Protein 3B9O (pdb70)

B-factor: mean 25.19, std 13.92, range [4.75, 103.59]

Structure (mmCIF, N/CA/C/O backbone):
data_3B9O
#
_entry.id   3B9O
#
_cell.length_a   76.951
_cell.length_b   76.951
_cell.length_c   323.467
_cell.angle_alpha   90.00
_cell.angle_beta   90.00
_cell.angle_gamma   90.00
#
_symmetry.space_group_name_H-M   'P 43 21 2'
#
loop_
_entity.id
_entity.type
_entity.pdbx_description
1 polymer 'Alkane monooxygenase'
2 non-polymer 'FLAVIN MONONUCLEOTIDE'
3 water water
#
loop_
_atom_site.group_PDB
_atom_site.id
_atom_site.type_symbol
_atom_site.label_atom_id
_atom_site.label_alt_id
_atom_site.label_comp_id
_atom_site.label_asym_id
_atom_site.label_entity_id
_atom_site.label_seq_id
_atom_site.pdbx_PDB_ins_code
_atom_site.Cartn_x
_atom_site.Cartn_y
_atom_site.Cartn_z
_atom_site.occupancy
_atom_site.B_iso_or_equiv
_atom_site.auth_seq_id
_atom_site.auth_comp_id
_atom_site.auth_asym_id
_atom_site.auth_atom_id
_atom_site.pdbx_PDB_model_num
ATOM 1 N N . LYS A 1 3 ? -6.487 51.024 8.391 1.00 60.01 3 LYS A N 1
ATOM 2 C CA . LYS A 1 3 ? -5.878 50.038 7.426 1.00 48.66 3 LYS A CA 1
ATOM 3 C C . LYS A 1 3 ? -5.524 48.733 8.131 1.00 37.50 3 LYS A C 1
ATOM 4 O O . LYS A 1 3 ? -5.238 47.706 7.480 1.00 67.25 3 LYS A O 1
ATOM 10 N N . LYS A 1 4 ? -5.528 48.771 9.463 1.00 31.36 4 LYS A N 1
ATOM 11 C CA . LYS A 1 4 ? -5.054 47.648 10.230 1.00 30.12 4 LYS A CA 1
ATOM 12 C C . LYS A 1 4 ? -6.233 46.797 10.751 1.00 26.47 4 LYS A C 1
ATOM 13 O O . LYS A 1 4 ? -7.237 47.321 11.268 1.00 31.88 4 LYS A O 1
ATOM 19 N N . ILE A 1 5 ? -6.083 45.496 10.565 1.00 17.41 5 ILE A N 1
ATOM 20 C CA . ILE A 1 5 ? -7.108 44.488 10.887 1.00 17.25 5 ILE A CA 1
ATOM 21 C C . ILE A 1 5 ? -7.147 44.263 12.398 1.00 20.05 5 ILE A C 1
ATOM 22 O O . ILE A 1 5 ? -6.109 43.959 13.003 1.00 15.22 5 ILE A O 1
ATOM 27 N N . HIS A 1 6 ? -8.324 44.461 12.992 1.00 17.67 6 HIS A N 1
ATOM 28 C CA . HIS A 1 6 ? -8.524 44.136 14.411 1.00 19.38 6 HIS A CA 1
ATOM 29 C C . HIS A 1 6 ? -8.636 42.605 14.607 1.00 22.69 6 HIS A C 1
ATOM 30 O O . HIS A 1 6 ? -9.358 41.923 13.889 1.00 17.71 6 HIS A O 1
ATOM 37 N N . ILE A 1 7 ? -7.906 42.044 15.566 1.00 17.01 7 ILE A N 1
ATOM 38 C CA . ILE A 1 7 ? -8.010 40.620 15.803 1.00 13.98 7 ILE A CA 1
ATOM 39 C C . ILE A 1 7 ? -8.318 40.329 17.266 1.00 21.40 7 ILE A C 1
ATOM 40 O O . ILE A 1 7 ? -7.583 40.771 18.165 1.00 20.36 7 ILE A O 1
ATOM 45 N N . ASN A 1 8 ? -9.402 39.586 17.481 1.00 17.44 8 ASN A N 1
ATOM 46 C CA . ASN A 1 8 ? -9.775 39.066 18.795 1.00 14.53 8 ASN A CA 1
ATOM 47 C C . ASN A 1 8 ? -9.567 37.550 18.887 1.00 14.03 8 ASN A C 1
ATOM 48 O O . ASN A 1 8 ? -9.779 36.831 17.904 1.00 16.33 8 ASN A O 1
ATOM 53 N N . ALA A 1 9 ? -9.200 37.086 20.072 1.00 16.53 9 ALA A N 1
ATOM 54 C CA . ALA A 1 9 ? -9.063 35.670 20.380 1.00 15.37 9 ALA A CA 1
ATOM 55 C C . ALA A 1 9 ? -10.410 35.179 20.859 1.00 12.02 9 ALA A C 1
ATOM 56 O O . ALA A 1 9 ? -10.948 35.710 21.828 1.00 15.54 9 ALA A O 1
ATOM 58 N N . PHE A 1 10 ? -10.981 34.205 20.169 1.00 14.22 10 PHE A N 1
ATOM 59 C CA . PHE A 1 10 ? -12.307 33.688 20.512 1.00 10.94 10 PHE A CA 1
ATOM 60 C C . PHE A 1 10 ? -12.198 32.550 21.535 1.00 19.82 10 PHE A C 1
ATOM 61 O O . PHE A 1 10 ? -11.534 31.510 21.308 1.00 16.50 10 PHE A O 1
ATOM 69 N N . GLU A 1 11 ? -12.877 32.735 22.657 1.00 11.41 11 GLU A N 1
ATOM 70 C CA . GLU A 1 11 ? -12.690 31.814 23.787 1.00 11.76 11 GLU A CA 1
ATOM 71 C C . GLU A 1 11 ? -14.000 31.619 24.547 1.00 12.58 11 GLU A C 1
ATOM 72 O O . GLU A 1 11 ? -14.975 32.317 24.311 1.00 12.77 11 GLU A O 1
ATOM 78 N N . MET A 1 12 ? -14.016 30.647 25.452 1.00 16.95 12 MET A N 1
ATOM 79 C CA . MET A 1 12 ? -15.143 30.426 26.347 1.00 15.91 12 MET A CA 1
ATOM 80 C C . MET A 1 12 ? -14.615 29.683 27.570 1.00 17.23 12 MET A C 1
ATOM 81 O O . MET A 1 12 ? -13.769 28.782 27.442 1.00 13.78 12 MET A O 1
ATOM 86 N N . ASN A 1 13 ? -15.180 30.027 28.737 1.00 14.51 13 ASN A N 1
ATOM 87 C CA . ASN A 1 13 ? -14.771 29.452 30.014 1.00 13.82 13 ASN A CA 1
ATOM 88 C C . ASN A 1 13 ? -15.425 28.042 30.176 1.00 16.26 13 ASN A C 1
ATOM 89 O O . ASN A 1 13 ? -16.287 27.836 31.038 1.00 15.32 13 ASN A O 1
ATOM 94 N N . CYS A 1 14 ? -15.003 27.099 29.344 1.00 10.32 14 CYS A N 1
ATOM 95 C CA . CYS A 1 14 ? -15.548 25.734 29.360 1.00 14.04 14 CYS A CA 1
ATOM 96 C C . CYS A 1 14 ? -14.565 24.828 28.664 1.00 19.93 14 CYS A C 1
ATOM 97 O O . CYS A 1 14 ? -13.507 25.282 28.254 1.00 14.60 14 CYS A O 1
ATOM 100 N N . VAL A 1 15 ? -14.953 23.575 28.450 1.00 14.12 15 VAL A N 1
ATOM 101 C CA . VAL A 1 15 ? -14.076 22.615 27.781 1.00 11.51 15 VAL A CA 1
ATOM 102 C C . VAL A 1 15 ? -14.275 22.659 26.265 1.00 14.01 15 VAL A C 1
ATOM 103 O O . VAL A 1 15 ? -13.366 23.130 25.539 1.00 13.96 15 VAL A O 1
ATOM 107 N N . GLY A 1 16 ? -15.429 22.192 25.783 1.00 14.01 16 GLY A N 1
ATOM 108 C CA . GLY A 1 16 ? -15.695 22.150 24.338 1.00 11.72 16 GLY A CA 1
ATOM 109 C C . GLY A 1 16 ? -16.492 23.378 23.973 1.00 19.62 16 GLY A C 1
ATOM 110 O O . GLY A 1 16 ? -17.633 23.521 24.392 1.00 15.42 16 GLY A O 1
ATOM 111 N N . HIS A 1 17 ? -15.872 24.272 23.198 1.00 15.52 17 HIS A N 1
ATOM 112 C CA . HIS A 1 17 ? -16.495 25.518 22.760 1.00 17.56 17 HIS A CA 1
ATOM 113 C C . HIS A 1 17 ? -17.090 25.386 21.323 1.00 13.91 17 HIS A C 1
ATOM 114 O O . HIS A 1 17 ? -18.304 25.253 21.161 1.00 15.98 17 HIS A O 1
ATOM 121 N N . ILE A 1 18 ? -16.227 25.393 20.306 1.00 14.80 18 ILE A N 1
ATOM 122 C CA . ILE A 1 18 ? -16.659 25.287 18.898 1.00 23.16 18 ILE A CA 1
ATOM 123 C C . ILE A 1 18 ? -16.192 23.963 18.248 1.00 21.60 18 ILE A C 1
ATOM 124 O O . ILE A 1 18 ? -17.002 23.286 17.617 1.00 18.92 18 ILE A O 1
ATOM 129 N N . ALA A 1 19 ? -14.906 23.615 18.385 1.00 21.40 19 ALA A N 1
ATOM 130 C CA . ALA A 1 19 ? -14.335 22.407 17.751 1.00 22.37 19 ALA A CA 1
ATOM 131 C C . ALA A 1 19 ? -14.584 21.120 18.561 1.00 20.18 19 ALA A C 1
ATOM 132 O O . ALA A 1 19 ? -13.702 20.569 19.209 1.00 17.39 19 ALA A O 1
ATOM 134 N N . HIS A 1 20 ? -15.800 20.621 18.497 1.00 17.80 20 HIS A N 1
ATOM 135 C CA . HIS A 1 20 ? -16.165 19.478 19.368 1.00 19.86 20 HIS A CA 1
ATOM 136 C C . HIS A 1 20 ? -15.411 18.206 19.099 1.00 19.42 20 HIS A C 1
ATOM 137 O O . HIS A 1 20 ? -15.088 17.898 17.954 1.00 21.73 20 HIS A O 1
ATOM 144 N N . GLY A 1 21 ? -14.981 17.555 20.183 1.00 26.22 21 GLY A N 1
ATOM 145 C CA . GLY A 1 21 ? -14.166 16.367 20.092 1.00 22.48 21 GLY A CA 1
ATOM 146 C C . GLY A 1 21 ? -12.684 16.631 20.282 1.00 21.19 21 GLY A C 1
ATOM 147 O O . GLY A 1 21 ? -11.925 15.711 20.608 1.00 17.60 21 GLY A O 1
ATOM 148 N N . LEU A 1 22 ? -12.259 17.875 20.060 1.00 17.30 22 LEU A N 1
ATOM 149 C CA . LEU A 1 22 ? -10.844 18.204 20.069 1.00 16.47 22 LEU A CA 1
ATOM 150 C C . LEU A 1 22 ? -10.152 18.174 21.425 1.00 15.65 22 LEU A C 1
ATOM 151 O O . LEU A 1 22 ? -8.937 18.117 21.464 1.00 19.14 22 LEU A O 1
ATOM 156 N N . TRP A 1 23 ? -10.927 18.201 22.505 1.00 17.20 23 TRP A N 1
ATOM 157 C CA . TRP A 1 23 ? -10.372 18.137 23.875 1.00 18.89 23 TRP A CA 1
ATOM 158 C C . TRP A 1 23 ? -9.437 16.931 24.026 1.00 21.53 23 TRP A C 1
ATOM 159 O O . TRP A 1 23 ? -8.467 16.968 24.796 1.00 22.27 23 TRP A O 1
ATOM 170 N N . ARG A 1 24 ? -9.722 15.881 23.244 1.00 21.89 24 ARG A N 1
ATOM 171 C CA . ARG A 1 24 ? -8.881 14.665 23.171 1.00 18.60 24 ARG A CA 1
ATOM 172 C C . ARG A 1 24 ? -7.495 14.808 22.536 1.00 21.72 24 ARG A C 1
ATOM 173 O O . ARG A 1 24 ? -6.603 13.984 22.767 1.00 26.15 24 ARG A O 1
ATOM 181 N N . HIS A 1 25 ? -7.317 15.811 21.692 1.00 23.76 25 HIS A N 1
ATOM 182 C CA . HIS A 1 25 ? -6.049 15.999 21.004 1.00 20.44 25 HIS A CA 1
ATOM 183 C C . HIS A 1 25 ? -4.874 16.127 22.009 1.00 22.33 25 HIS A C 1
ATOM 184 O O . HIS A 1 25 ? -4.972 16.848 22.998 1.00 20.63 25 HIS A O 1
ATOM 191 N N . PRO A 1 26 ? -3.758 15.405 21.758 1.00 29.03 26 PRO A N 1
ATOM 192 C CA . PRO A 1 26 ? -2.721 15.324 22.774 1.00 27.87 26 PRO A CA 1
ATOM 193 C C . PRO A 1 26 ? -2.065 16.664 23.086 1.00 22.01 26 PRO A C 1
ATOM 194 O O . PRO A 1 26 ? -1.364 16.775 24.097 1.00 32.85 26 PRO A O 1
ATOM 198 N N . GLU A 1 27 ? -2.282 17.661 22.231 1.00 19.25 27 GLU A N 1
ATOM 199 C CA . GLU A 1 27 ? -1.629 18.946 22.397 1.00 29.09 27 GLU A CA 1
ATOM 200 C C . GLU A 1 27 ? -2.530 19.963 23.114 1.00 25.19 27 GLU A C 1
ATOM 201 O O . GLU A 1 27 ? -2.074 21.026 23.475 1.00 25.00 27 GLU A O 1
ATOM 207 N N . ASN A 1 28 ? -3.781 19.593 23.364 1.00 22.01 28 ASN A N 1
ATOM 208 C CA . ASN A 1 28 ? -4.811 20.524 23.802 1.00 18.10 28 ASN A CA 1
ATOM 209 C C . ASN A 1 28 ? -4.771 20.778 25.297 1.00 14.82 28 ASN A C 1
ATOM 210 O O . ASN A 1 28 ? -4.231 19.990 26.065 1.00 19.13 28 ASN A O 1
ATOM 215 N N . GLN A 1 29 ? -5.352 21.895 25.704 1.00 18.51 29 GLN A N 1
ATOM 216 C CA . GLN A 1 29 ? -5.336 22.343 27.083 1.00 15.44 29 GLN A CA 1
ATOM 217 C C . GLN A 1 29 ? -6.722 22.766 27.601 1.00 16.04 29 GLN A C 1
ATOM 218 O O . GLN A 1 29 ? -6.784 23.504 28.579 1.00 20.72 29 GLN A O 1
ATOM 224 N N . ARG A 1 30 ? -7.798 22.314 26.941 1.00 15.13 30 ARG A N 1
ATOM 225 C CA . ARG A 1 30 ? -9.183 22.599 27.337 1.00 15.39 30 ARG A CA 1
ATOM 226 C C . ARG A 1 30 ? -9.530 22.188 28.768 1.00 19.14 30 ARG A C 1
ATOM 227 O O . ARG A 1 30 ? -10.360 22.839 29.396 1.00 15.63 30 ARG A O 1
ATOM 235 N N . HIS A 1 31 ? -8.920 21.098 29.243 1.00 14.79 31 HIS A N 1
ATOM 236 C CA . HIS A 1 31 ? -9.079 20.645 30.628 1.00 13.81 31 HIS A CA 1
ATOM 237 C C . HIS A 1 31 ? -8.475 21.635 31.630 1.00 21.61 31 HIS A C 1
ATOM 238 O O . HIS A 1 31 ? -8.743 21.506 32.818 1.00 25.08 31 HIS A O 1
ATOM 245 N N . ARG A 1 32 ? -7.667 22.601 31.162 1.00 12.64 32 ARG A N 1
ATOM 246 C CA . ARG A 1 32 ? -7.118 23.672 32.023 1.00 19.48 32 ARG A CA 1
ATOM 247 C C . ARG A 1 32 ? -8.090 24.837 32.267 1.00 17.07 32 ARG A C 1
ATOM 248 O O . ARG A 1 32 ? -7.731 25.817 32.922 1.00 15.35 32 ARG A O 1
ATOM 256 N N . TYR A 1 33 ? -9.306 24.745 31.750 1.00 12.46 33 TYR A N 1
ATOM 257 C CA . TYR A 1 33 ? -10.224 25.882 31.848 1.00 14.43 33 TYR A CA 1
ATOM 258 C C . TYR A 1 33 ? -10.482 26.232 33.327 1.00 17.79 33 TYR A C 1
ATOM 259 O O . TYR A 1 33 ? -10.785 27.370 33.641 1.00 17.43 33 TYR A O 1
ATOM 268 N N . THR A 1 34 ? -10.320 25.247 34.224 1.00 20.72 34 THR A N 1
ATOM 269 C CA . THR A 1 34 ? -10.482 25.456 35.667 1.00 17.19 34 THR A CA 1
ATOM 270 C C . THR A 1 34 ? -9.247 26.087 36.348 1.00 21.83 34 THR A C 1
ATOM 271 O O . THR A 1 34 ? -9.327 26.473 37.525 1.00 14.97 34 THR A O 1
ATOM 275 N N . ASP A 1 35 ? -8.136 26.203 35.612 1.00 15.43 35 ASP A N 1
ATOM 276 C CA . ASP A 1 35 ? -6.823 26.644 36.167 1.00 21.50 35 ASP A CA 1
ATOM 277 C C . ASP A 1 35 ? -6.676 28.105 35.858 1.00 12.92 35 ASP A C 1
ATOM 278 O O . ASP A 1 35 ? -6.614 28.476 34.705 1.00 12.68 35 ASP A O 1
ATOM 283 N N . LEU A 1 36 ? -6.613 28.912 36.908 1.00 13.62 36 LEU A N 1
ATOM 284 C CA . LEU A 1 36 ? -6.434 30.354 36.772 1.00 22.75 36 LEU A CA 1
ATOM 285 C C . LEU A 1 36 ? -5.192 30.676 35.925 1.00 21.48 36 LEU A C 1
ATOM 286 O O . LEU A 1 36 ? -5.209 31.556 35.072 1.00 13.39 36 LEU A O 1
ATOM 291 N N . ASN A 1 37 ? -4.117 29.927 36.151 1.00 20.36 37 ASN A N 1
ATOM 292 C CA . ASN A 1 37 ? -2.913 30.080 35.354 1.00 12.10 37 ASN A CA 1
ATOM 293 C C . ASN A 1 37 ? -3.066 29.918 33.847 1.00 10.37 37 ASN A C 1
ATOM 294 O O . ASN A 1 37 ? -2.309 30.531 33.114 1.00 12.79 37 ASN A O 1
ATOM 299 N N . TYR A 1 38 ? -4.009 29.090 33.387 1.00 14.18 38 TYR A N 1
ATOM 300 C CA . TYR A 1 38 ? -4.317 28.988 31.945 1.00 13.30 38 TYR A CA 1
ATOM 301 C C . TYR A 1 38 ? -4.706 30.384 31.414 1.00 14.74 38 TYR A C 1
ATOM 302 O O . TYR A 1 38 ? -4.143 30.868 30.416 1.00 12.84 38 TYR A O 1
ATOM 311 N N . TRP A 1 39 ? -5.650 31.027 32.106 1.00 11.99 39 TRP A N 1
ATOM 312 C CA . TRP A 1 39 ? -6.201 32.335 31.687 1.00 14.11 39 TRP A CA 1
ATOM 313 C C . TRP A 1 39 ? -5.166 33.453 31.680 1.00 14.22 39 TRP A C 1
ATOM 314 O O . TRP A 1 39 ? -5.083 34.200 30.710 1.00 17.39 39 TRP A O 1
ATOM 325 N N . THR A 1 40 ? -4.361 33.541 32.729 1.00 12.26 40 THR A N 1
ATOM 326 C CA . THR A 1 40 ? -3.315 34.579 32.782 1.00 10.91 40 THR A CA 1
ATOM 327 C C . THR A 1 40 ? -2.237 34.321 31.705 1.00 14.70 40 THR A C 1
ATOM 328 O O . THR A 1 40 ? -1.792 35.253 31.031 1.00 15.53 40 THR A O 1
ATOM 332 N N . GLU A 1 41 ? -1.826 33.068 31.544 1.00 13.27 41 GLU A N 1
ATOM 333 C CA . GLU A 1 41 ? -0.842 32.715 30.491 1.00 10.27 41 GLU A CA 1
ATOM 334 C C . GLU A 1 41 ? -1.426 33.038 29.106 1.00 18.16 41 GLU A C 1
ATOM 335 O O . GLU A 1 41 ? -0.745 33.604 28.255 1.00 16.57 41 GLU A O 1
ATOM 341 N N . LEU A 1 42 ? -2.680 32.658 28.873 1.00 13.85 42 LEU A N 1
ATOM 342 C CA . LEU A 1 42 ? -3.379 33.080 27.630 1.00 17.84 42 LEU A CA 1
ATOM 343 C C . LEU A 1 42 ? -3.322 34.610 27.370 1.00 14.01 42 LEU A C 1
ATOM 344 O O . LEU A 1 42 ? -2.925 35.071 26.276 1.00 13.04 42 LEU A O 1
ATOM 349 N N . ALA A 1 43 ? -3.735 35.377 28.376 1.00 14.51 43 ALA A N 1
ATOM 350 C CA . ALA A 1 43 ? -3.771 36.830 28.276 1.00 19.93 43 ALA A CA 1
ATOM 351 C C . ALA A 1 43 ? -2.375 37.349 27.918 1.00 17.51 43 ALA A C 1
ATOM 352 O O . ALA A 1 43 ? -2.224 38.185 27.020 1.00 15.07 43 ALA A O 1
ATOM 354 N N . GLN A 1 44 ? -1.358 36.786 28.576 1.00 15.99 44 GLN A N 1
ATOM 355 C CA . GLN A 1 44 ? 0.017 37.182 28.321 1.00 23.02 44 GLN A CA 1
ATOM 356 C C . GLN A 1 44 ? 0.454 36.844 26.885 1.00 16.82 44 GLN A C 1
ATOM 357 O O . GLN A 1 44 ? 1.102 37.664 26.220 1.00 12.41 44 GLN A O 1
ATOM 363 N N . LEU A 1 45 ? 0.135 35.624 26.454 1.00 17.82 45 LEU A N 1
ATOM 364 C CA . LEU A 1 45 ? 0.368 35.190 25.049 1.00 12.97 45 LEU A CA 1
ATOM 365 C C . LEU A 1 45 ? -0.299 36.179 24.060 1.00 17.61 45 LEU A C 1
ATOM 366 O O . LEU A 1 45 ? 0.337 36.650 23.096 1.00 16.05 45 LEU A O 1
ATOM 371 N N . LEU A 1 46 ? -1.574 36.510 24.287 1.00 13.06 46 LEU A N 1
ATOM 372 C CA . LEU A 1 46 ? -2.328 37.325 23.323 1.00 16.78 46 LEU A CA 1
ATOM 373 C C . LEU A 1 46 ? -1.745 38.737 23.235 1.00 24.53 46 LEU A C 1
ATOM 374 O O . LEU A 1 46 ? -1.726 39.343 22.164 1.00 14.96 46 LEU A O 1
ATOM 379 N N . GLU A 1 47 ? -1.324 39.271 24.380 1.00 16.86 47 GLU A N 1
ATOM 380 C CA . GLU A 1 47 ? -0.707 40.594 24.403 1.00 15.90 47 GLU A CA 1
ATOM 381 C C . GLU A 1 47 ? 0.641 40.574 23.690 1.00 10.08 47 GLU A C 1
ATOM 382 O O . GLU A 1 47 ? 0.934 41.493 22.945 1.00 14.49 47 GLU A O 1
ATOM 388 N N . LYS A 1 48 ? 1.445 39.519 23.899 1.00 13.30 48 LYS A N 1
ATOM 389 C CA . LYS A 1 48 ? 2.648 39.298 23.099 1.00 19.55 48 LYS A CA 1
ATOM 390 C C . LYS A 1 48 ? 2.333 39.325 21.570 1.00 18.53 48 LYS A C 1
ATOM 391 O O . LYS A 1 48 ? 3.065 39.960 20.800 1.00 18.12 48 LYS A O 1
ATOM 397 N N . GLY A 1 49 ? 1.261 38.656 21.140 1.00 14.49 49 GLY A N 1
ATOM 398 C CA . GLY A 1 49 ? 0.822 38.714 19.744 1.00 16.82 49 GLY A CA 1
ATOM 399 C C . GLY A 1 49 ? 0.079 39.960 19.285 1.00 20.17 49 GLY A C 1
ATOM 400 O O . GLY A 1 49 ? -0.459 39.977 18.172 1.00 16.79 49 GLY A O 1
ATOM 401 N N . LYS A 1 50 ? 0.004 40.980 20.151 1.00 19.25 50 LYS A N 1
ATOM 402 C CA . LYS A 1 50 ? -0.686 42.281 19.895 1.00 13.01 50 LYS A CA 1
ATOM 403 C C . LYS A 1 50 ? -2.186 42.184 19.589 1.00 17.25 50 LYS A C 1
ATOM 404 O O . LYS A 1 50 ? -2.739 43.087 18.954 1.00 18.19 50 LYS A O 1
ATOM 410 N N . PHE A 1 51 ? -2.841 41.115 20.038 1.00 13.84 51 PHE A N 1
ATOM 411 C CA . PHE A 1 51 ? -4.278 40.987 19.820 1.00 14.73 51 PHE A CA 1
ATOM 412 C C . PHE A 1 51 ? -5.038 42.197 20.393 1.00 14.27 51 PHE A C 1
ATOM 413 O O . PHE A 1 51 ? -4.687 42.662 21.448 1.00 16.51 51 PHE A O 1
ATOM 421 N N . ASP A 1 52 ? -6.085 42.677 19.723 1.00 14.62 52 ASP A N 1
ATOM 422 C CA . ASP A 1 52 ? -6.992 43.660 20.342 1.00 15.77 52 ASP A CA 1
ATOM 423 C C . ASP A 1 52 ? -7.592 43.160 21.666 1.00 22.94 52 ASP A C 1
ATOM 424 O O . ASP A 1 52 ? -7.582 43.872 22.686 1.00 17.37 52 ASP A O 1
ATOM 429 N N . ALA A 1 53 ? -8.169 41.966 21.624 1.00 16.46 53 ALA A N 1
ATOM 430 C CA . ALA A 1 53 ? -8.972 41.512 22.772 1.00 16.69 53 ALA A CA 1
ATOM 431 C C . ALA A 1 53 ? -9.091 39.999 22.865 1.00 21.20 53 ALA A C 1
ATOM 432 O O . ALA A 1 53 ? -8.839 39.253 21.878 1.00 15.61 53 ALA A O 1
ATOM 434 N N . LEU A 1 54 ? -9.476 39.565 24.061 1.00 13.05 54 LEU A N 1
ATOM 435 C CA . LEU A 1 54 ? -9.961 38.224 24.311 1.00 13.95 54 LEU A CA 1
ATOM 436 C C . LEU A 1 54 ? -11.472 38.328 24.309 1.00 12.79 54 LEU A C 1
ATOM 437 O O . LEU A 1 54 ? -12.021 39.095 25.111 1.00 15.29 54 LEU A O 1
ATOM 442 N N . PHE A 1 55 ? -12.139 37.563 23.436 1.00 12.59 55 PHE A N 1
ATOM 443 C CA . PHE A 1 55 ? -13.604 37.631 23.292 1.00 15.17 55 PHE A CA 1
ATOM 444 C C . PHE A 1 55 ? -14.175 36.349 23.892 1.00 12.09 55 PHE A C 1
ATOM 445 O O . PHE A 1 55 ? -13.933 35.249 23.381 1.00 15.27 55 PHE A O 1
ATOM 453 N N . LEU A 1 56 ? -14.882 36.489 25.001 1.00 10.42 56 LEU A N 1
ATOM 454 C CA . LEU A 1 56 ? -15.417 35.321 25.714 1.00 15.51 56 LEU A CA 1
ATOM 455 C C . LEU A 1 56 ? -16.906 35.143 25.403 1.00 9.94 56 LEU A C 1
ATOM 456 O O . LEU A 1 56 ? -17.728 36.018 25.709 1.00 16.87 56 LEU A O 1
ATOM 461 N N . ALA A 1 57 ? -17.219 34.029 24.774 1.00 15.35 57 ALA A N 1
ATOM 462 C CA . ALA A 1 57 ? -18.609 33.560 24.637 1.00 17.48 57 ALA A CA 1
ATOM 463 C C . ALA A 1 57 ? -19.124 33.091 26.009 1.00 17.12 57 ALA A C 1
ATOM 464 O O . ALA A 1 57 ? -18.347 32.950 26.987 1.00 14.97 57 ALA A O 1
ATOM 466 N N . ASP A 1 58 ? -20.429 32.874 26.097 1.00 10.75 58 ASP A N 1
ATOM 467 C CA . ASP A 1 58 ? -21.027 32.322 27.300 1.00 14.68 58 ASP A CA 1
ATOM 468 C C . ASP A 1 58 ? -22.401 31.766 27.021 1.00 15.70 58 ASP A C 1
ATOM 469 O O . ASP A 1 58 ? -23.096 32.213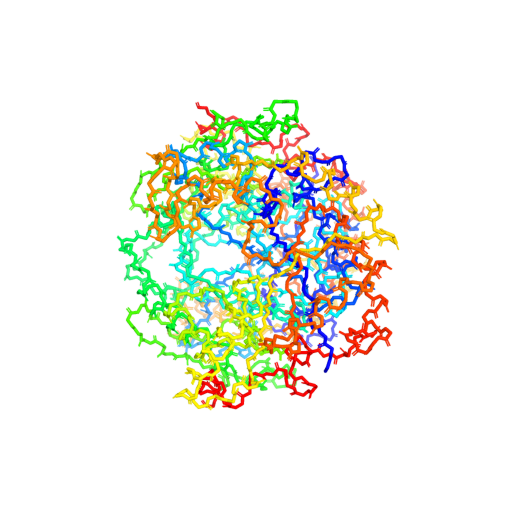 26.091 1.00 15.55 58 ASP A O 1
ATOM 474 N N . VAL A 1 59 ? -22.802 30.813 27.852 1.00 16.90 59 VAL A N 1
ATOM 475 C CA . VAL A 1 59 ? -24.202 30.350 27.877 1.00 21.86 59 VAL A CA 1
ATOM 476 C C . VAL A 1 59 ? -24.529 30.046 29.339 1.00 18.25 59 VAL A C 1
ATOM 477 O O . VAL A 1 59 ? -23.646 29.625 30.113 1.00 17.45 59 VAL A O 1
ATOM 481 N N . VAL A 1 60 ? -25.777 30.275 29.711 1.00 17.44 60 VAL A N 1
ATOM 482 C CA . VAL A 1 60 ? -26.304 29.847 31.002 1.00 21.97 60 VAL A CA 1
ATOM 483 C C . VAL A 1 60 ? -27.353 28.732 30.806 1.00 28.39 60 VAL A C 1
ATOM 484 O O . VAL A 1 60 ? -27.949 28.253 31.776 1.00 25.54 60 VAL A O 1
ATOM 488 N N . GLY A 1 61 ? -27.569 28.362 29.541 1.00 19.70 61 GLY A N 1
ATOM 489 C CA . GLY A 1 61 ? -28.431 27.247 29.163 1.00 24.21 61 GLY A CA 1
ATOM 490 C C . GLY A 1 61 ? -27.583 26.045 28.817 1.00 32.96 61 GLY A C 1
ATOM 491 O O . GLY A 1 61 ? -26.339 26.114 28.770 1.00 23.71 61 GLY A O 1
ATOM 492 N N . ILE A 1 62 ? -28.268 24.939 28.554 1.00 25.39 62 ILE A N 1
ATOM 493 C CA . ILE A 1 62 ? -27.651 23.647 28.327 1.00 20.33 62 ILE A CA 1
ATOM 494 C C . ILE A 1 62 ? -28.148 23.174 26.985 1.00 18.16 62 ILE A C 1
ATOM 495 O O . ILE A 1 62 ? -29.293 23.429 26.616 1.00 21.61 62 ILE A O 1
ATOM 500 N N . TYR A 1 63 ? -27.249 22.532 26.263 1.00 18.94 63 TYR A N 1
ATOM 501 C CA . TYR A 1 63 ? -27.484 21.980 24.948 1.00 26.86 63 TYR A CA 1
ATOM 502 C C . TYR A 1 63 ? -28.199 20.625 25.073 1.00 20.44 63 TYR A C 1
ATOM 503 O O . TYR A 1 63 ? -27.562 19.589 25.053 1.00 26.88 63 TYR A O 1
ATOM 512 N N . ASP A 1 64 ? -29.513 20.683 25.214 1.00 25.32 64 ASP A N 1
ATOM 513 C CA . ASP A 1 64 ? -30.316 19.483 25.524 1.00 50.95 64 ASP A CA 1
ATOM 514 C C . ASP A 1 64 ? -31.374 19.284 24.448 1.00 32.85 64 ASP A C 1
ATOM 515 O O . ASP A 1 64 ? -32.431 18.730 24.719 1.00 34.03 64 ASP A O 1
ATOM 520 N N . VAL A 1 65 ? -31.099 19.763 23.242 1.00 21.55 65 VAL A N 1
ATOM 521 C CA . VAL A 1 65 ? -32.099 19.688 22.171 1.00 24.16 65 VAL A CA 1
ATOM 522 C C . VAL A 1 65 ? -31.890 18.393 21.399 1.00 33.17 65 VAL A C 1
ATOM 523 O O . VAL A 1 65 ? -32.831 17.605 21.220 1.00 27.50 65 VAL A O 1
ATOM 527 N N . TYR A 1 66 ? -30.650 18.165 20.961 1.00 34.33 66 TYR A N 1
ATOM 528 C CA . TYR A 1 66 ? -30.326 16.959 20.226 1.00 25.60 66 TYR A CA 1
ATOM 529 C C . TYR A 1 66 ? -30.553 15.702 21.102 1.00 36.94 66 TYR A C 1
ATOM 530 O O . TYR A 1 66 ? -30.081 15.617 22.247 1.00 22.46 66 TYR A O 1
ATOM 539 N N . ARG A 1 67 ? -31.318 14.753 20.543 1.00 28.64 67 ARG A N 1
ATOM 540 C CA . ARG A 1 67 ? -31.833 13.561 21.236 1.00 27.07 67 ARG A CA 1
ATOM 541 C C . ARG A 1 67 ? -32.611 13.854 22.513 1.00 26.74 67 ARG A C 1
ATOM 542 O O . ARG A 1 67 ? -32.689 13.007 23.412 1.00 35.28 67 ARG A O 1
ATOM 550 N N . GLN A 1 68 ? -33.166 15.060 22.601 1.00 26.72 68 GLN A N 1
ATOM 551 C CA . GLN A 1 68 ? -34.044 15.458 23.702 1.00 34.14 68 GLN A CA 1
ATOM 552 C C . GLN A 1 68 ? -33.412 15.408 25.113 1.00 39.74 68 GLN A C 1
ATOM 553 O O . GLN A 1 68 ? -34.102 15.392 26.135 1.00 43.94 68 GLN A O 1
ATOM 559 N N . SER A 1 69 ? -32.093 15.405 25.158 1.00 31.87 69 SER A N 1
ATOM 560 C CA . SER A 1 69 ? -31.380 15.220 26.399 1.00 25.69 69 SER A CA 1
ATOM 561 C C . SER A 1 69 ? -30.075 16.003 26.344 1.00 34.93 69 SER A C 1
ATOM 562 O O . SER A 1 69 ? -29.474 16.150 25.283 1.00 22.39 69 SER A O 1
ATOM 565 N N . ARG A 1 70 ? -29.636 16.463 27.515 1.00 31.97 70 ARG A N 1
ATOM 566 C CA . ARG A 1 70 ? -28.313 17.047 27.682 1.00 27.73 70 ARG A CA 1
ATOM 567 C C . ARG A 1 70 ? -27.212 16.004 27.595 1.00 22.96 70 ARG A C 1
ATOM 568 O O . ARG A 1 70 ? -26.054 16.365 27.555 1.00 25.47 70 ARG A O 1
ATOM 576 N N . ASP A 1 71 ? -27.552 14.716 27.593 1.00 22.12 71 ASP A N 1
ATOM 577 C CA . ASP A 1 71 ? -26.512 13.676 27.747 1.00 19.12 71 ASP A CA 1
ATOM 578 C C . ASP A 1 71 ? -25.371 13.710 26.733 1.00 21.00 71 ASP A C 1
ATOM 579 O O . ASP A 1 71 ? -24.227 13.456 27.094 1.00 19.38 71 ASP A O 1
ATOM 584 N N . THR A 1 72 ? -25.668 13.985 25.468 1.00 27.39 72 THR A N 1
ATOM 585 C CA . THR A 1 72 ? -24.595 14.140 24.471 1.00 26.77 72 THR A CA 1
ATOM 586 C C . THR A 1 72 ? -23.682 15.331 24.798 1.00 20.95 72 THR A C 1
ATOM 587 O O . THR A 1 72 ? -22.454 15.206 24.774 1.00 18.70 72 THR A O 1
ATOM 591 N N . ALA A 1 73 ? -24.290 16.483 25.108 1.00 21.83 73 ALA A N 1
ATOM 592 C CA . ALA A 1 73 ? -23.519 17.664 25.512 1.00 18.71 73 ALA A CA 1
ATOM 593 C C . ALA A 1 73 ? -22.627 17.342 26.710 1.00 20.04 73 ALA A C 1
ATOM 594 O O . ALA A 1 73 ? -21.449 17.709 26.732 1.00 21.60 73 ALA A O 1
ATOM 596 N N . VAL A 1 74 ? -23.188 16.632 27.701 1.00 17.00 74 VAL A N 1
ATOM 597 C CA . VAL A 1 74 ? -22.443 16.244 28.901 1.00 16.23 74 VAL A CA 1
ATOM 598 C C . VAL A 1 74 ? -21.256 15.329 28.513 1.00 18.87 74 VAL A C 1
ATOM 599 O O . VAL A 1 74 ? -20.101 15.596 28.885 1.00 18.56 74 VAL A O 1
ATOM 603 N N . ARG A 1 75 ? -21.525 14.274 27.726 1.00 24.23 75 ARG A N 1
ATOM 604 C CA . ARG A 1 75 ? -20.470 13.299 27.344 1.00 26.14 75 ARG A CA 1
ATOM 605 C C . ARG A 1 75 ? -19.340 13.916 26.510 1.00 20.94 75 ARG A C 1
ATOM 606 O O . ARG A 1 75 ? -18.163 13.562 26.632 1.00 20.22 75 ARG A O 1
ATOM 614 N N . GLU A 1 76 ? -19.729 14.811 25.616 1.00 23.83 76 GLU A N 1
ATOM 615 C CA . GLU A 1 76 ? -18.791 15.413 24.662 1.00 14.45 76 GLU A CA 1
ATOM 616 C C . GLU A 1 76 ? -18.250 16.765 25.172 1.00 20.79 76 GLU A C 1
ATOM 617 O O . GLU A 1 76 ? -17.553 17.468 24.433 1.00 21.20 76 GLU A O 1
ATOM 623 N N . ALA A 1 77 ? -18.608 17.135 26.403 1.00 22.24 77 ALA A N 1
ATOM 624 C CA . ALA A 1 77 ? -18.243 18.452 26.989 1.00 28.42 77 ALA A CA 1
ATOM 625 C C . ALA A 1 77 ? -18.626 19.683 26.118 1.00 26.84 77 ALA A C 1
ATOM 626 O O . ALA A 1 77 ? -17.860 20.673 26.002 1.00 20.10 77 ALA A O 1
ATOM 628 N N . VAL A 1 78 ? -19.812 19.612 25.537 1.00 14.61 78 VAL A N 1
ATOM 629 C CA . VAL A 1 78 ? -20.344 20.663 24.653 1.00 12.77 78 VAL A CA 1
ATOM 630 C C . VAL A 1 78 ? -20.887 21.836 25.492 1.00 17.11 78 VAL A C 1
ATOM 631 O O . VAL A 1 78 ? -22.077 21.915 25.784 1.00 14.10 78 VAL A O 1
ATOM 635 N N . GLN A 1 79 ? -19.974 22.716 25.936 1.00 12.75 79 GLN A N 1
ATOM 636 C CA . GLN A 1 79 ? -20.338 23.928 26.687 1.00 19.38 79 GLN A CA 1
ATOM 637 C C . GLN A 1 79 ? -20.947 23.639 28.064 1.00 26.36 79 GLN A C 1
ATOM 638 O O . GLN A 1 79 ? -21.563 24.495 28.661 1.00 17.93 79 GLN A O 1
ATOM 644 N N . ILE A 1 80 ? -20.752 22.399 28.530 1.00 19.05 80 ILE A N 1
ATOM 645 C CA . ILE A 1 80 ? -21.047 21.960 29.905 1.00 16.66 80 ILE A CA 1
ATOM 646 C C . ILE A 1 80 ? -19.912 20.962 30.262 1.00 13.57 80 ILE A C 1
ATOM 647 O O . ILE A 1 80 ? -19.550 20.117 29.459 1.00 15.53 80 ILE A O 1
ATOM 652 N N . PRO A 1 81 ? -19.231 21.170 31.387 1.00 13.82 81 PRO A N 1
ATOM 653 C CA . PRO A 1 81 ? -19.388 22.262 32.355 1.00 14.99 81 PRO A CA 1
ATOM 654 C C . PRO A 1 81 ? -19.006 23.635 31.728 1.00 18.80 81 PRO A C 1
ATOM 655 O O . PRO A 1 81 ? -18.262 23.683 30.719 1.00 16.30 81 PRO A O 1
ATOM 659 N N . VAL A 1 82 ? -19.544 24.711 32.308 1.00 15.54 82 VAL A N 1
ATOM 660 C CA . VAL A 1 82 ? -19.219 26.089 31.914 1.00 21.42 82 VAL A CA 1
ATOM 661 C C . VAL A 1 82 ? -19.082 26.943 33.174 1.00 19.37 82 VAL A C 1
ATOM 662 O O . VAL A 1 82 ? -19.972 26.921 34.020 1.00 19.24 82 VAL A O 1
ATOM 666 N N . ASN A 1 83 ? -18.009 27.713 33.263 1.00 14.80 83 ASN A N 1
ATOM 667 C CA . ASN A 1 83 ? -17.810 28.642 34.368 1.00 16.26 83 ASN A CA 1
ATOM 668 C C . ASN A 1 83 ? -18.099 30.064 33.930 1.00 14.59 83 ASN A C 1
ATOM 669 O O . ASN A 1 83 ? -18.171 30.351 32.735 1.00 14.77 83 ASN A O 1
ATOM 674 N N . ASP A 1 84 ? -18.209 30.972 34.898 1.00 19.48 84 ASP A N 1
ATOM 675 C CA . ASP A 1 84 ? -18.583 32.359 34.604 1.00 13.48 84 ASP A CA 1
ATOM 676 C C . ASP A 1 84 ? -17.387 33.110 34.016 1.00 14.48 84 ASP A C 1
ATOM 677 O O . ASP A 1 84 ? -16.288 33.106 34.615 1.00 12.96 84 ASP A O 1
ATOM 682 N N . PRO A 1 85 ? -17.592 33.790 32.864 1.00 17.77 85 PRO A N 1
ATOM 683 C CA . PRO A 1 85 ? -16.479 34.516 32.221 1.00 12.97 85 PRO A CA 1
ATOM 684 C C . PRO A 1 85 ? -16.041 35.787 32.961 1.00 20.52 85 PRO A C 1
ATOM 685 O O . PRO A 1 85 ? -14.856 36.110 32.904 1.00 12.19 85 PRO A O 1
ATOM 689 N N . LEU A 1 86 ? -16.966 36.520 33.606 1.00 11.16 86 LEU A N 1
ATOM 690 C CA . LEU A 1 86 ? -16.603 37.760 34.318 1.00 13.88 86 LEU A CA 1
ATOM 691 C C . LEU A 1 86 ? -15.570 37.508 35.451 1.00 16.43 86 LEU A C 1
ATOM 692 O O . LEU A 1 86 ? -14.690 38.341 35.719 1.00 15.14 86 LEU A O 1
ATOM 697 N N . MET A 1 87 ? -15.638 36.338 36.098 1.00 14.88 87 MET A N 1
ATOM 698 C CA . MET A 1 87 ? -14.674 35.989 37.175 1.00 13.13 87 MET A CA 1
ATOM 699 C C . MET A 1 87 ? -13.170 35.989 36.742 1.00 15.28 87 MET A C 1
ATOM 700 O O . MET A 1 87 ? -12.283 36.182 37.546 1.00 16.04 87 MET A O 1
ATOM 705 N N . LEU A 1 88 ? -12.932 35.781 35.454 1.00 11.57 88 LEU A N 1
ATOM 706 C CA . LEU A 1 88 ? -11.599 35.652 34.849 1.00 13.15 88 LEU A CA 1
ATOM 707 C C . LEU A 1 88 ? -10.908 36.979 34.702 1.00 13.55 88 LEU A C 1
ATOM 708 O O . LEU A 1 88 ? -9.689 37.035 34.610 1.00 12.88 88 LEU A O 1
ATOM 713 N N . ILE A 1 89 ? -11.692 38.044 34.607 1.00 13.17 89 ILE A N 1
ATOM 714 C CA . ILE A 1 89 ? -11.188 39.265 34.019 1.00 13.59 89 ILE A CA 1
ATOM 715 C C . ILE A 1 89 ? -10.113 39.929 34.840 1.00 10.74 89 ILE A C 1
ATOM 716 O O . ILE A 1 89 ? -9.075 40.341 34.267 1.00 13.22 89 ILE A O 1
ATOM 721 N N . SER A 1 90 ? -10.313 40.052 36.146 1.00 7.75 90 SER A N 1
ATOM 722 C CA . SER A 1 90 ? -9.329 40.845 36.902 1.00 17.76 90 SER A CA 1
ATOM 723 C C . SER A 1 90 ? -7.900 40.250 36.812 1.00 10.23 90 SER A C 1
ATOM 724 O O . SER A 1 90 ? -6.935 41.022 36.678 1.00 11.02 90 SER A O 1
ATOM 727 N N . ALA A 1 91 ? -7.774 38.927 36.943 1.00 11.44 91 ALA A N 1
ATOM 728 C CA . ALA A 1 91 ? -6.425 38.278 36.861 1.00 15.68 91 ALA A CA 1
ATOM 729 C C . ALA A 1 91 ? -5.759 38.547 35.510 1.00 14.84 91 ALA A C 1
ATOM 730 O O . ALA A 1 91 ? -4.553 38.838 35.455 1.00 12.47 91 ALA A O 1
ATOM 732 N N . MET A 1 92 ? -6.547 38.427 34.434 1.00 12.81 92 MET A N 1
ATOM 733 C CA . MET A 1 92 ? -6.028 38.625 33.076 1.00 13.62 92 MET A CA 1
ATOM 734 C C . MET A 1 92 ? -5.654 40.083 32.841 1.00 14.61 92 MET A C 1
ATOM 735 O O . MET A 1 92 ? -4.637 40.348 32.210 1.00 11.47 92 MET A O 1
ATOM 740 N N . ALA A 1 93 ? -6.479 41.010 33.353 1.00 12.11 93 ALA A N 1
ATOM 741 C CA . ALA A 1 93 ? -6.190 42.426 33.287 1.00 14.02 93 ALA A CA 1
ATOM 742 C C . ALA A 1 93 ? -4.923 42.740 34.079 1.00 9.99 93 ALA A C 1
ATOM 743 O O . ALA A 1 93 ? -4.147 43.627 33.682 1.00 12.66 93 ALA A O 1
ATOM 745 N N . TYR A 1 94 ? -4.715 42.026 35.193 1.00 11.70 94 TYR A N 1
ATOM 746 C CA . TYR A 1 94 ? -3.538 42.289 36.069 1.00 16.66 94 TYR A CA 1
ATOM 747 C C . TYR A 1 94 ? -2.232 42.039 35.318 1.00 14.89 94 TYR A C 1
ATOM 748 O O . TYR A 1 94 ? -1.306 42.835 35.452 1.00 15.86 94 TYR A O 1
ATOM 757 N N . VAL A 1 95 ? -2.187 40.988 34.492 1.00 14.33 95 VAL A N 1
ATOM 758 C CA . VAL A 1 95 ? -0.927 40.580 33.790 1.00 14.78 95 VAL A CA 1
ATOM 759 C C . VAL A 1 95 ? -0.766 41.207 32.417 1.00 11.22 95 VAL A C 1
ATOM 760 O O . VAL A 1 95 ? 0.150 40.861 31.690 1.00 14.99 95 VAL A O 1
ATOM 764 N N . THR A 1 96 ? -1.671 42.123 32.044 1.00 14.65 96 THR A N 1
ATOM 765 C CA . THR A 1 96 ? -1.591 42.785 30.736 1.00 16.08 96 THR A CA 1
ATOM 766 C C . THR A 1 96 ? -1.756 44.315 30.811 1.00 15.80 96 THR A C 1
ATOM 767 O O . THR A 1 96 ? -2.352 44.837 31.754 1.00 15.21 96 THR A O 1
ATOM 771 N N . LYS A 1 97 ? -1.193 45.024 29.815 1.00 15.61 97 LYS A N 1
ATOM 772 C CA . LYS A 1 97 ? -1.241 46.471 29.756 1.00 15.84 97 LYS A CA 1
ATOM 773 C C . LYS A 1 97 ? -2.304 47.030 28.808 1.00 12.48 97 LYS A C 1
ATOM 774 O O . LYS A 1 97 ? -2.872 48.076 29.079 1.00 15.16 97 LYS A O 1
ATOM 780 N N . HIS A 1 98 ? -2.519 46.348 27.679 1.00 13.73 98 HIS A N 1
ATOM 781 C CA . HIS A 1 98 ? -3.335 46.845 26.570 1.00 16.48 98 HIS A CA 1
ATOM 782 C C . HIS A 1 98 ? -4.436 45.912 26.125 1.00 13.85 98 HIS A C 1
ATOM 783 O O . HIS A 1 98 ? -5.450 46.380 25.623 1.00 15.47 98 HIS A O 1
ATOM 790 N N . LEU A 1 99 ? -4.218 44.601 26.262 1.00 11.50 99 LEU A N 1
ATOM 791 C CA . LEU A 1 99 ? -5.223 43.619 25.880 1.00 15.73 99 LEU A CA 1
ATOM 792 C C . LEU A 1 99 ? -6.592 43.962 26.506 1.00 16.92 99 LEU A C 1
ATOM 793 O O . LEU A 1 99 ? -6.685 44.229 27.723 1.00 13.98 99 LEU A O 1
ATOM 798 N N . ALA A 1 100 ? -7.633 44.001 25.673 1.00 17.38 100 ALA A N 1
ATOM 799 C CA . ALA A 1 100 ? -9.003 44.274 26.135 1.00 15.40 100 ALA A CA 1
ATOM 800 C C . ALA A 1 100 ? -9.802 42.949 26.300 1.00 16.34 100 ALA A C 1
ATOM 801 O O . ALA A 1 100 ? -9.346 41.882 25.892 1.00 12.23 100 ALA A O 1
ATOM 803 N N . PHE A 1 101 ? -11.008 43.032 26.861 1.00 15.06 101 PHE A N 1
ATOM 804 C CA . PHE A 1 101 ? -11.767 41.810 27.217 1.00 11.52 101 PHE A CA 1
ATOM 805 C C . PHE A 1 101 ? -13.215 42.064 26.855 1.00 11.14 101 PHE A C 1
ATOM 806 O O . PHE A 1 101 ? -13.808 43.030 27.353 1.00 10.98 101 PHE A O 1
ATOM 814 N N . ALA A 1 102 ? -13.760 41.233 25.966 1.00 12.12 102 ALA A N 1
ATOM 815 C CA . ALA A 1 102 ? -15.172 41.356 25.629 1.00 13.61 102 ALA A CA 1
ATOM 816 C C . ALA A 1 102 ? -15.829 40.140 26.269 1.00 15.97 102 ALA A C 1
ATOM 817 O O . ALA A 1 102 ? -15.409 39.045 26.014 1.00 18.68 102 ALA A O 1
ATOM 819 N N . VAL A 1 103 ? -16.847 40.366 27.085 1.00 14.03 103 VAL A N 1
ATOM 820 C CA . VAL A 1 103 ? -17.552 39.339 27.818 1.00 9.22 103 VAL A CA 1
ATOM 821 C C . VAL A 1 103 ? -18.987 39.287 27.336 1.00 15.79 103 VAL A C 1
ATOM 822 O O . VAL A 1 103 ? -19.697 40.313 27.267 1.00 13.20 103 VAL A O 1
ATOM 826 N N . THR A 1 104 ? -19.391 38.085 26.969 1.00 15.12 104 THR A N 1
ATOM 827 C CA . THR A 1 104 ? -20.786 37.805 26.589 1.00 20.20 104 THR A CA 1
ATOM 828 C C . THR A 1 104 ? -21.582 37.719 27.875 1.00 12.85 104 THR A C 1
ATOM 829 O O . THR A 1 104 ? -21.159 37.087 28.844 1.00 13.75 104 THR A O 1
ATOM 833 N N . PHE A 1 105 ? -22.729 38.392 27.883 1.00 14.93 105 PHE A N 1
ATOM 834 C CA . PHE A 1 105 ? -23.634 38.390 29.033 1.00 12.51 105 PHE A CA 1
ATOM 835 C C . PHE A 1 105 ? -25.053 38.705 28.526 1.00 21.20 105 PHE A C 1
ATOM 836 O O . PHE A 1 105 ? -25.269 39.656 27.779 1.00 14.12 105 PHE A O 1
ATOM 844 N N . SER A 1 106 ? -25.997 37.860 28.915 1.00 16.11 106 SER A N 1
ATOM 845 C CA . SER A 1 106 ? -27.387 37.920 28.457 1.00 21.65 106 SER A CA 1
ATOM 846 C C . SER A 1 106 ? -28.242 38.968 29.183 1.00 13.94 106 SER A C 1
ATOM 847 O O . SER A 1 106 ? -28.161 39.124 30.410 1.00 18.71 106 SER A O 1
ATOM 850 N N . THR A 1 107 ? -29.075 39.657 28.407 1.00 14.42 107 THR A N 1
ATOM 851 C CA . THR A 1 107 ? -30.096 40.590 28.905 1.00 17.21 107 THR A CA 1
ATOM 852 C C . THR A 1 107 ? -31.379 39.905 29.477 1.00 19.95 107 THR A C 1
ATOM 853 O O . THR A 1 107 ? -32.272 40.568 30.024 1.00 19.35 107 THR A O 1
ATOM 857 N N . THR A 1 108 ? -31.451 38.595 29.374 1.00 19.38 108 THR A N 1
ATOM 858 C CA . THR A 1 108 ? -32.738 37.916 29.517 1.00 26.91 108 THR A CA 1
ATOM 859 C C . THR A 1 108 ? -33.059 37.549 30.973 1.00 42.39 108 THR A C 1
ATOM 860 O O . THR A 1 108 ? -34.240 37.538 31.341 1.00 21.84 108 THR A O 1
ATOM 864 N N . TYR A 1 109 ? -32.017 37.295 31.791 1.00 27.62 109 TYR A N 1
ATOM 865 C CA . TYR A 1 109 ? -32.210 36.669 33.121 1.00 28.01 109 TYR A CA 1
ATOM 866 C C . TYR A 1 109 ? -31.925 37.578 34.320 1.00 28.75 109 TYR A C 1
ATOM 867 O O . TYR A 1 109 ? -32.771 37.719 35.201 1.00 27.30 109 TYR A O 1
ATOM 876 N N . GLU A 1 110 ? -30.769 38.232 34.340 1.00 31.09 110 GLU A N 1
ATOM 877 C CA . GLU A 1 110 ? -30.327 38.921 35.559 1.00 23.10 110 GLU A CA 1
ATOM 878 C C . GLU A 1 110 ? -30.504 40.452 35.463 1.00 29.02 110 GLU A C 1
ATOM 879 O O . GLU A 1 110 ? -30.319 41.038 34.382 1.00 26.20 110 GLU A O 1
ATOM 885 N N . HIS A 1 111 ? -30.824 41.090 36.586 1.00 18.10 111 HIS A N 1
ATOM 886 C CA . HIS A 1 111 ? -31.257 42.491 36.597 1.00 22.10 111 HIS A CA 1
ATOM 887 C C . HIS A 1 111 ? -30.150 43.433 36.154 1.00 19.58 111 HIS A C 1
ATOM 888 O O . HIS A 1 111 ? -28.983 43.258 36.550 1.00 19.43 111 HIS A O 1
ATOM 895 N N . PRO A 1 112 ? -30.492 44.446 35.339 1.00 21.55 112 PRO A N 1
ATOM 896 C CA . PRO A 1 112 ? -29.484 45.423 34.905 1.00 23.60 112 PRO A CA 1
ATOM 897 C C . PRO A 1 112 ? -28.748 46.212 35.994 1.00 17.87 112 PRO A C 1
ATOM 898 O O . PRO A 1 112 ? -27.653 46.676 35.728 1.00 16.63 112 PRO A O 1
ATOM 902 N N . TYR A 1 113 ? -29.336 46.385 37.178 1.00 13.83 113 TYR A N 1
ATOM 903 C CA . TYR A 1 113 ? -28.703 47.246 38.196 1.00 13.90 113 TYR A CA 1
ATOM 904 C C . TYR A 1 113 ? -27.434 46.573 38.703 1.00 24.61 113 TYR A C 1
ATOM 905 O O . TYR A 1 113 ? -26.432 47.260 38.908 1.00 16.32 113 TYR A O 1
ATOM 914 N N . GLY A 1 114 ? -27.492 45.244 38.843 1.00 14.37 114 GLY A N 1
ATOM 915 C CA . GLY A 1 114 ? -26.344 44.443 39.292 1.00 14.90 114 GLY A CA 1
ATOM 916 C C . GLY A 1 114 ? -25.287 44.340 38.196 1.00 17.59 114 GLY A C 1
ATOM 917 O O . GLY A 1 114 ? -24.084 44.472 38.471 1.00 16.46 114 GLY A O 1
ATOM 918 N N . HIS A 1 115 ? -25.739 44.141 36.953 1.00 16.71 115 HIS A N 1
ATOM 919 C CA . HIS A 1 115 ? -24.865 44.173 35.804 1.00 12.20 115 HIS A CA 1
ATOM 920 C C . HIS A 1 115 ? -24.145 45.514 35.618 1.00 19.98 115 HIS A C 1
ATOM 921 O O . HIS A 1 115 ? -22.956 45.562 35.253 1.00 15.67 115 HIS A O 1
ATOM 928 N N . ALA A 1 116 ? -24.857 46.614 35.841 1.00 12.49 116 ALA A N 1
ATOM 929 C CA . ALA A 1 116 ? -24.252 47.902 35.619 1.00 12.42 116 ALA A CA 1
ATOM 930 C C . ALA A 1 116 ? -23.069 48.118 36.558 1.00 12.49 116 ALA A C 1
ATOM 931 O O . ALA A 1 116 ? -22.019 48.600 36.124 1.00 15.25 116 ALA A O 1
ATOM 933 N N . ARG A 1 117 ? -23.242 47.760 37.825 1.00 10.51 117 ARG A N 1
ATOM 934 C CA . ARG A 1 117 ? -22.173 47.862 38.817 1.00 14.81 117 ARG A CA 1
ATOM 935 C C . ARG A 1 117 ? -21.009 46.918 38.439 1.00 14.38 117 ARG A C 1
ATOM 936 O O . ARG A 1 117 ? -19.868 47.321 38.566 1.00 16.11 117 ARG A O 1
ATOM 944 N N . ARG A 1 118 ? -21.301 45.692 38.009 1.00 11.92 118 ARG A N 1
ATOM 945 C CA . ARG A 1 118 ? -20.236 44.750 37.594 1.00 16.89 118 ARG A CA 1
ATOM 946 C C . ARG A 1 118 ? -19.371 45.312 36.456 1.00 21.26 118 ARG A C 1
ATOM 947 O O . ARG A 1 118 ? -18.125 45.214 36.495 1.00 12.72 118 ARG A O 1
ATOM 955 N N . MET A 1 119 ? -20.030 45.850 35.426 1.00 13.46 119 MET A N 1
ATOM 956 C CA . MET A 1 119 ? -19.333 46.412 34.259 1.00 8.49 119 MET A CA 1
ATOM 957 C C . MET A 1 119 ? -18.579 47.685 34.615 1.00 14.57 119 MET A C 1
ATOM 958 O O . MET A 1 119 ? -17.469 47.902 34.134 1.00 12.73 119 MET A O 1
ATOM 963 N N . SER A 1 120 ? -19.183 48.543 35.427 1.00 11.82 120 SER A N 1
ATOM 964 C CA . SER A 1 120 ? -18.458 49.738 35.901 1.00 13.12 120 SER A CA 1
ATOM 965 C C . SER A 1 120 ? -17.197 49.325 36.694 1.00 15.59 120 SER A C 1
ATOM 966 O O . SER A 1 120 ? -16.145 49.963 36.571 1.00 8.59 120 SER A O 1
ATOM 969 N N . THR A 1 121 ? -17.333 48.268 37.488 1.00 8.53 121 THR A N 1
ATOM 970 C CA . THR A 1 121 ? -16.227 47.755 38.312 1.00 16.14 121 THR A CA 1
ATOM 971 C C . THR A 1 121 ? -15.078 47.270 37.414 1.00 16.68 121 THR A C 1
ATOM 972 O O . THR A 1 121 ? -13.932 47.664 37.622 1.00 12.08 121 THR A O 1
ATOM 976 N N . LEU A 1 122 ? -15.399 46.465 36.403 1.00 12.68 122 LEU A N 1
ATOM 977 C CA . LEU A 1 122 ? -14.369 46.018 35.463 1.00 9.11 122 LEU A CA 1
ATOM 978 C C . LEU A 1 122 ? -13.815 47.175 34.649 1.00 16.39 122 LEU A C 1
ATOM 979 O O . LEU A 1 122 ? -12.638 47.179 34.352 1.00 13.04 122 LEU A O 1
ATOM 984 N N . ASP A 1 123 ? -14.652 48.147 34.276 1.00 10.69 123 ASP A N 1
ATOM 985 C CA . ASP A 1 123 ? -14.142 49.306 33.556 1.00 11.15 123 ASP A CA 1
ATOM 986 C C . ASP A 1 123 ? -13.081 50.080 34.375 1.00 14.88 123 ASP A C 1
ATOM 987 O O . ASP A 1 123 ? -12.097 50.566 33.812 1.00 15.04 123 ASP A O 1
ATOM 992 N N . HIS A 1 124 ? -13.321 50.227 35.683 1.00 13.10 124 HIS A N 1
ATOM 993 C CA . HIS A 1 124 ? -12.295 50.758 36.611 1.00 12.24 124 HIS A CA 1
ATOM 994 C C . HIS A 1 124 ? -11.083 49.816 36.712 1.00 13.88 124 HIS A C 1
ATOM 995 O O . HIS A 1 124 ? -9.921 50.256 36.485 1.00 13.58 124 HIS A O 1
ATOM 1002 N N . LEU A 1 125 ? -11.325 48.558 37.076 1.00 13.20 125 LEU A N 1
ATOM 1003 C CA . LEU A 1 125 ? -10.197 47.632 37.411 1.00 11.59 125 LEU A CA 1
ATOM 1004 C C . LEU A 1 125 ? -9.271 47.460 36.163 1.00 16.72 125 LEU A C 1
ATOM 1005 O O . LEU A 1 125 ? -8.036 47.504 36.278 1.00 14.26 125 LEU A O 1
ATOM 1010 N N . THR A 1 126 ? -9.884 47.352 34.977 1.00 11.38 126 THR A N 1
ATOM 1011 C CA . THR A 1 126 ? -9.153 47.186 33.702 1.00 10.27 126 THR A CA 1
ATOM 1012 C C . THR A 1 126 ? -8.664 48.490 33.087 1.00 15.70 126 THR A C 1
ATOM 1013 O O . THR A 1 126 ? -7.982 48.461 32.041 1.00 11.71 126 THR A O 1
ATOM 1017 N N . LYS A 1 127 ? -9.010 49.624 33.716 1.00 14.10 127 LYS A N 1
ATOM 1018 C CA . LYS A 1 127 ? -8.641 50.936 33.200 1.00 16.81 127 LYS A CA 1
ATOM 1019 C C . LYS A 1 127 ? -9.155 51.131 31.752 1.00 14.84 127 LYS A C 1
ATOM 1020 O O . LYS A 1 127 ? -8.428 51.540 30.829 1.00 13.17 127 LYS A O 1
ATOM 1026 N N . GLY A 1 128 ? -10.413 50.746 31.541 1.00 15.91 128 GLY A N 1
ATOM 1027 C CA . GLY A 1 128 ? -11.059 51.062 30.273 1.00 12.85 128 GLY A CA 1
ATOM 1028 C C . GLY A 1 128 ? -10.803 50.042 29.180 1.00 17.38 128 GLY A C 1
ATOM 1029 O O . GLY A 1 128 ? -10.660 50.410 28.000 1.00 12.45 128 GLY A O 1
ATOM 1030 N N . ARG A 1 129 ? -10.746 48.760 29.553 1.00 12.36 129 ARG A N 1
ATOM 1031 C CA . ARG A 1 129 ? -10.374 47.700 28.599 1.00 13.50 129 ARG A CA 1
ATOM 1032 C C . ARG A 1 129 ? -11.462 46.624 28.614 1.00 17.22 129 ARG A C 1
ATOM 1033 O O . ARG A 1 129 ? -11.205 45.478 28.317 1.00 16.17 129 ARG A O 1
ATOM 1041 N N . ILE A 1 130 ? -12.684 47.026 28.944 1.00 11.95 130 ILE A N 1
ATOM 1042 C CA . ILE A 1 130 ? -13.820 46.110 28.996 1.00 7.79 130 ILE A CA 1
ATOM 1043 C C . ILE A 1 130 ? -14.848 46.361 27.844 1.00 9.50 130 ILE A C 1
ATOM 1044 O O . ILE A 1 130 ? -15.098 47.514 27.428 1.00 12.87 130 ILE A O 1
ATOM 1049 N N . ALA A 1 131 ? -15.436 45.261 27.363 1.00 12.08 131 ALA A N 1
ATOM 1050 C CA . ALA A 1 131 ? -16.453 45.302 26.336 1.00 9.30 131 ALA A CA 1
ATOM 1051 C C . ALA A 1 131 ? -17.515 44.291 26.723 1.00 14.93 131 ALA A C 1
ATOM 1052 O O . ALA A 1 131 ? -17.233 43.328 27.450 1.00 12.27 131 ALA A O 1
ATOM 1054 N N . TRP A 1 132 ? -18.737 44.559 26.278 1.00 11.66 132 TRP A N 1
ATOM 1055 C CA . TRP A 1 132 ? -19.857 43.691 26.548 1.00 12.96 132 TRP A CA 1
ATOM 1056 C C . TRP A 1 132 ? -20.504 43.231 25.256 1.00 15.77 132 TRP A C 1
ATOM 1057 O O . TRP A 1 132 ? -21.010 44.041 24.462 1.00 14.50 132 TRP A O 1
ATOM 1068 N N . ASN A 1 133 ? -20.483 41.917 25.063 1.00 15.56 133 ASN A N 1
ATOM 1069 C CA . ASN A 1 133 ? -21.250 41.281 23.989 1.00 13.82 133 ASN A CA 1
ATOM 1070 C C . ASN A 1 133 ? -22.686 41.014 24.438 1.00 14.83 133 ASN A C 1
ATOM 1071 O O . ASN A 1 133 ? -22.966 40.095 25.210 1.00 16.78 133 ASN A O 1
ATOM 1076 N N . VAL A 1 134 ? -23.578 41.877 23.959 1.00 15.26 134 VAL A N 1
ATOM 1077 C CA . VAL A 1 134 ? -24.996 41.876 24.315 1.00 18.25 134 VAL A CA 1
ATOM 1078 C C . VAL A 1 134 ? -25.692 40.783 23.538 1.00 18.34 134 VAL A C 1
ATOM 1079 O O . VAL A 1 134 ? -25.667 40.758 22.319 1.00 16.48 134 VAL A O 1
ATOM 1083 N N . VAL A 1 135 ? -26.311 39.881 24.283 1.00 18.07 135 VAL A N 1
ATOM 1084 C CA . VAL A 1 135 ? -26.899 38.675 23.745 1.00 22.72 135 VAL A CA 1
ATOM 1085 C C . VAL A 1 135 ? -28.319 38.517 24.354 1.00 16.23 135 VAL A C 1
ATOM 1086 O O . VAL A 1 135 ? -28.594 39.085 25.412 1.00 21.72 135 VAL A O 1
ATOM 1090 N N . THR A 1 136 ? -29.212 37.802 23.662 1.00 19.63 136 THR A N 1
ATOM 1091 C CA . THR A 1 136 ? -30.520 37.417 24.228 1.00 19.13 136 THR A CA 1
ATOM 1092 C C . THR A 1 136 ? -30.636 35.952 24.687 1.00 26.62 136 THR A C 1
ATOM 1093 O O . THR A 1 136 ? -31.513 35.647 25.477 1.00 33.14 136 THR A O 1
ATOM 1097 N N . SER A 1 137 ? -29.825 35.020 24.195 1.00 26.52 137 SER A N 1
ATOM 1098 C CA . SER A 1 137 ? -29.971 33.613 24.697 1.00 59.31 137 SER A CA 1
ATOM 1099 C C . SER A 1 137 ? -31.153 32.842 24.067 1.00 47.61 137 SER A C 1
ATOM 1100 O O . SER A 1 137 ? -32.240 33.391 23.843 1.00 44.45 137 SER A O 1
ATOM 1103 N N . HIS A 1 138 ? -30.950 31.559 23.814 1.00 38.84 138 HIS A N 1
ATOM 1104 C CA . HIS A 1 138 ? -31.904 30.802 23.014 1.00 39.70 138 HIS A CA 1
ATOM 1105 C C . HIS A 1 138 ? -32.008 29.388 23.522 1.00 43.22 138 HIS A C 1
ATOM 1106 O O . HIS A 1 138 ? -32.484 28.515 22.785 1.00 40.35 138 HIS A O 1
ATOM 1113 N N . LEU A 1 139 ? -31.504 29.149 24.736 1.00 28.93 139 LEU A N 1
ATOM 1114 C CA . LEU A 1 139 ? -31.448 27.798 25.303 1.00 28.40 139 LEU A CA 1
ATOM 1115 C C . LEU A 1 139 ? -32.458 27.679 26.444 1.00 29.37 139 LEU A C 1
ATOM 1116 O O . LEU A 1 139 ? -32.272 28.299 27.495 1.00 32.86 139 LEU A O 1
ATOM 1121 N N . PRO A 1 140 ? -33.554 26.904 26.226 1.00 39.13 140 PRO A N 1
ATOM 1122 C CA . PRO A 1 140 ? -34.706 26.831 27.156 1.00 47.02 140 PRO A CA 1
ATOM 1123 C C . PRO A 1 140 ? -34.433 26.431 28.614 1.00 47.23 140 PRO A C 1
ATOM 1124 O O . PRO A 1 140 ? -35.225 26.815 29.481 1.00 31.58 140 PRO A O 1
ATOM 1128 N N . SER A 1 141 ? -33.359 25.689 28.897 1.00 23.07 141 SER A N 1
ATOM 1129 C CA . SER A 1 141 ? -33.079 25.313 30.287 1.00 26.31 141 SER A CA 1
ATOM 1130 C C . SER A 1 141 ? -32.693 26.508 31.162 1.00 29.34 141 SER A C 1
ATOM 1131 O O . SER A 1 141 ? -32.949 26.487 32.374 1.00 21.82 141 SER A O 1
ATOM 1134 N N . ALA A 1 142 ? -32.122 27.554 30.553 1.00 23.00 142 ALA A N 1
ATOM 1135 C CA . ALA A 1 142 ? -31.869 28.798 31.286 1.00 27.32 142 ALA A CA 1
ATOM 1136 C C . ALA A 1 142 ? -33.199 29.434 31.802 1.00 32.28 142 ALA A C 1
ATOM 1137 O O . ALA A 1 142 ? -33.315 29.819 32.971 1.00 24.82 142 ALA A O 1
ATOM 1139 N N . ASP A 1 143 ? -34.222 29.499 30.954 1.00 23.05 143 ASP A N 1
ATOM 1140 C CA . ASP A 1 143 ? -35.485 30.090 31.399 1.00 21.73 143 ASP A CA 1
ATOM 1141 C C . ASP A 1 143 ? -36.144 29.312 32.540 1.00 29.10 143 ASP A C 1
ATOM 1142 O O . ASP A 1 143 ? -36.769 29.930 33.429 1.00 36.03 143 ASP A O 1
ATOM 1147 N N . LYS A 1 144 ? -36.003 27.985 32.511 1.00 20.32 144 LYS A N 1
ATOM 1148 C CA . LYS A 1 144 ? -36.500 27.117 33.582 1.00 28.60 144 LYS A CA 1
ATOM 1149 C C . LYS A 1 144 ? -35.711 27.367 34.876 1.00 45.23 144 LYS A C 1
ATOM 1150 O O . LYS A 1 144 ? -36.295 27.496 35.948 1.00 26.22 144 LYS A O 1
ATOM 1156 N N . ASN A 1 145 ? -34.385 27.420 34.759 1.00 25.74 145 ASN A N 1
ATOM 1157 C CA . ASN A 1 145 ? -33.495 27.562 35.918 1.00 17.63 145 ASN A CA 1
ATOM 1158 C C . ASN A 1 145 ? -33.383 28.948 36.563 1.00 40.99 145 ASN A C 1
ATOM 1159 O O . ASN A 1 145 ? -32.920 29.075 37.697 1.00 32.56 145 ASN A O 1
ATOM 1164 N N . PHE A 1 146 ? -33.773 29.982 35.829 1.00 29.20 146 PHE A N 1
ATOM 1165 C CA . PHE A 1 146 ? -33.941 31.296 36.424 1.00 30.19 146 PHE A CA 1
ATOM 1166 C C . PHE A 1 146 ? -35.419 31.525 36.839 1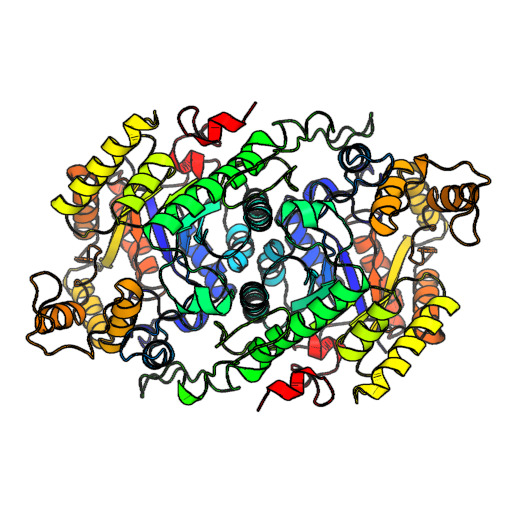.00 34.56 146 PHE A C 1
ATOM 1167 O O . PHE A 1 146 ? -35.796 32.616 37.274 1.00 42.49 146 PHE A O 1
ATOM 1175 N N . GLY A 1 147 ? -36.218 30.462 36.722 1.00 55.62 147 GLY A N 1
ATOM 1176 C CA . GLY A 1 147 ? -37.629 30.420 37.107 1.00 48.48 147 GLY A CA 1
ATOM 1177 C C . GLY A 1 147 ? -38.472 31.496 36.442 1.00 66.31 147 GLY A C 1
ATOM 1178 O O . GLY A 1 147 ? -39.382 32.050 37.079 1.00 62.30 147 GLY A O 1
ATOM 1179 N N . ILE A 1 148 ? -38.159 31.819 35.183 1.00 42.08 148 ILE A N 1
ATOM 1180 C CA . ILE A 1 148 ? -38.936 32.806 34.425 1.00 62.47 148 ILE A CA 1
ATOM 1181 C C . ILE A 1 148 ? -40.379 32.301 34.332 1.00 28.02 148 ILE A C 1
ATOM 1182 O O . ILE A 1 148 ? -40.622 31.160 33.914 1.00 40.81 148 ILE A O 1
ATOM 1187 N N . LYS A 1 149 ? -41.320 33.151 34.758 1.00 71.65 149 LYS A N 1
ATOM 1188 C CA . LYS A 1 149 ? -42.756 32.810 34.752 1.00 64.50 149 LYS A CA 1
ATOM 1189 C C . LYS A 1 149 ? -43.373 32.943 33.344 1.00 60.14 149 LYS A C 1
ATOM 1190 O O . LYS A 1 149 ? -44.007 32.000 32.853 1.00 52.84 149 LYS A O 1
ATOM 1196 N N . LYS A 1 150 ? -43.163 34.096 32.704 1.00 42.61 150 LYS A N 1
ATOM 1197 C CA . LYS A 1 150 ? -43.596 34.310 31.312 1.00 44.25 150 LYS A CA 1
ATOM 1198 C C . LYS A 1 150 ? -42.401 34.232 30.356 1.00 47.95 150 LYS A C 1
ATOM 1199 O O . LYS A 1 150 ? -41.543 35.122 30.338 1.00 45.23 150 LYS A O 1
ATOM 1205 N N . ILE A 1 151 ? -42.344 33.154 29.579 1.00 57.47 151 ILE A N 1
ATOM 1206 C CA . ILE A 1 151 ? -41.208 32.925 28.676 1.00 54.78 151 ILE A CA 1
ATOM 1207 C C . ILE A 1 151 ? -41.361 33.802 27.424 1.00 47.24 151 ILE A C 1
ATOM 1208 O O . ILE A 1 151 ? -42.390 33.764 26.720 1.00 40.24 151 ILE A O 1
ATOM 1213 N N . LEU A 1 152 ? -40.337 34.619 27.190 1.00 36.21 152 LEU A N 1
ATOM 1214 C CA . LEU A 1 152 ? -40.352 35.574 26.099 1.00 47.51 152 LEU A CA 1
ATOM 1215 C C . LEU A 1 152 ? -40.034 34.904 24.768 1.00 37.46 152 LEU A C 1
ATOM 1216 O O . LEU A 1 152 ? -39.141 34.040 24.680 1.00 34.28 152 LEU A O 1
ATOM 1221 N N . GLU A 1 153 ? -40.774 35.335 23.741 1.00 33.24 153 GLU A N 1
ATOM 1222 C CA . GLU A 1 153 ? -40.546 34.927 22.354 1.00 48.63 153 GLU A CA 1
ATOM 1223 C C . GLU A 1 153 ? -39.262 35.588 21.833 1.00 29.41 153 GLU A C 1
ATOM 1224 O O . GLU A 1 153 ? -38.858 36.604 22.368 1.00 31.06 153 GLU A O 1
ATOM 1230 N N . HIS A 1 154 ? -38.656 34.994 20.801 1.00 27.37 154 HIS A N 1
ATOM 1231 C CA . HIS A 1 154 ? -37.414 35.473 20.172 1.00 27.37 154 HIS A CA 1
ATOM 1232 C C . HIS A 1 154 ? -37.309 37.005 20.015 1.00 35.58 154 HIS A C 1
ATOM 1233 O O . HIS A 1 154 ? -36.361 37.617 20.514 1.00 23.62 154 HIS A O 1
ATOM 1240 N N . ASP A 1 155 ? -38.285 37.623 19.333 1.00 24.12 155 ASP A N 1
ATOM 1241 C CA . ASP A 1 155 ? -38.226 39.050 19.041 1.00 22.06 155 ASP A CA 1
ATOM 1242 C C . ASP A 1 155 ? -38.438 39.886 20.294 1.00 48.34 155 ASP A C 1
ATOM 1243 O O . ASP A 1 155 ? -37.789 40.925 20.480 1.00 26.52 155 ASP A O 1
ATOM 1248 N N . GLU A 1 156 ? -39.340 39.425 21.154 1.00 20.49 156 GLU A N 1
ATOM 1249 C CA . GLU A 1 156 ? -39.624 40.097 22.404 1.00 24.58 156 GLU A CA 1
ATOM 1250 C C . GLU A 1 156 ? -38.382 40.138 23.336 1.00 20.22 156 GLU A C 1
ATOM 1251 O O . GLU A 1 156 ? -38.184 41.088 24.088 1.00 21.56 156 GLU A O 1
ATOM 1257 N N . ARG A 1 157 ? -37.551 39.108 23.272 1.00 19.19 157 ARG A N 1
ATOM 1258 C CA . ARG A 1 157 ? -36.274 39.142 23.992 1.00 22.62 157 ARG A CA 1
ATOM 1259 C C . ARG A 1 157 ? -35.402 40.345 23.603 1.00 23.65 157 ARG A C 1
ATOM 1260 O O . ARG A 1 157 ? -34.718 40.896 24.461 1.00 26.83 157 ARG A O 1
ATOM 1268 N N . TYR A 1 158 ? -35.434 40.742 22.328 1.00 23.26 158 TYR A N 1
ATOM 1269 C CA . TYR A 1 158 ? -34.696 41.922 21.853 1.00 21.59 158 TYR A CA 1
ATOM 1270 C C . TYR A 1 158 ? -35.302 43.254 22.308 1.00 32.34 158 TYR A C 1
ATOM 1271 O O . TYR A 1 158 ? -34.573 44.217 22.555 1.00 22.37 158 TYR A O 1
ATOM 1280 N N . ASP A 1 159 ? -36.624 43.314 22.435 1.00 20.85 159 ASP A N 1
ATOM 1281 C CA . ASP A 1 159 ? -37.255 44.483 23.033 1.00 17.23 159 ASP A CA 1
ATOM 1282 C C . ASP A 1 159 ? -36.835 44.654 24.504 1.00 20.50 159 ASP A C 1
ATOM 1283 O O . ASP A 1 159 ? -36.603 45.769 24.966 1.00 20.50 159 ASP A O 1
ATOM 1288 N N . LEU A 1 160 ? -36.779 43.543 25.234 1.00 16.66 160 LEU A N 1
ATOM 1289 C CA . LEU A 1 160 ? -36.286 43.532 26.604 1.00 19.59 160 LEU A CA 1
ATOM 1290 C C . LEU A 1 160 ? -34.819 44.021 26.653 1.00 26.08 160 LEU A C 1
ATOM 1291 O O . LEU A 1 160 ? -34.452 44.876 27.483 1.00 18.49 160 LEU A O 1
ATOM 1296 N N . ALA A 1 161 ? -33.999 43.501 25.739 1.00 14.92 161 ALA A N 1
ATOM 1297 C CA . ALA A 1 161 ? -32.638 43.975 25.594 1.00 18.42 161 ALA A CA 1
ATOM 1298 C C . ALA A 1 161 ? -32.541 45.496 25.332 1.00 23.91 161 ALA A C 1
ATOM 1299 O O . ALA A 1 161 ? -31.650 46.166 25.885 1.00 15.36 161 ALA A O 1
ATOM 1301 N N . ASP A 1 162 ? -33.426 46.045 24.475 1.00 17.91 162 ASP A N 1
ATOM 1302 C CA . ASP A 1 162 ? -33.476 47.474 24.261 1.00 16.69 162 ASP A CA 1
ATOM 1303 C C . ASP A 1 162 ? -33.575 48.235 25.587 1.00 20.57 162 ASP A C 1
ATOM 1304 O O . ASP A 1 162 ? -32.786 49.147 25.847 1.00 14.12 162 ASP A O 1
ATOM 1309 N N . GLU A 1 163 ? -34.524 47.825 26.434 1.00 16.51 163 GLU A N 1
ATOM 1310 C CA . GLU A 1 163 ? -34.792 48.557 27.675 1.00 14.76 163 GLU A CA 1
ATOM 1311 C C . GLU A 1 163 ? -33.665 48.276 28.696 1.00 18.59 163 GLU A C 1
ATOM 1312 O O . GLU A 1 163 ? -33.321 49.146 29.477 1.00 16.78 163 GLU A O 1
ATOM 1318 N N . TYR A 1 164 ? -33.116 47.056 28.660 1.00 17.98 164 TYR A N 1
ATOM 1319 C CA . TYR A 1 164 ? -31.991 46.669 29.504 1.00 18.14 164 TYR A CA 1
ATOM 1320 C C . TYR A 1 164 ? -30.809 47.646 29.244 1.00 12.47 164 TYR A C 1
ATOM 1321 O O . TYR A 1 164 ? -30.212 48.197 30.181 1.00 18.32 164 TYR A O 1
ATOM 1330 N N . LEU A 1 165 ? -30.469 47.811 27.975 1.00 14.22 165 LEU A N 1
ATOM 1331 C CA . LEU A 1 165 ? -29.447 48.790 27.557 1.00 11.81 165 LEU A CA 1
ATOM 1332 C C . LEU A 1 165 ? -29.831 50.233 27.924 1.00 24.88 165 LEU A C 1
ATOM 1333 O O . LEU A 1 165 ? -28.982 50.999 28.356 1.00 19.01 165 LEU A O 1
ATOM 1338 N N . GLU A 1 166 ? -31.113 50.595 27.771 1.00 23.59 166 GLU A N 1
ATOM 1339 C CA . GLU A 1 166 ? -31.613 51.936 28.153 1.00 15.08 166 GLU A CA 1
ATOM 1340 C C . GLU A 1 166 ? -31.192 52.205 29.602 1.00 15.56 166 GLU A C 1
ATOM 1341 O O . GLU A 1 166 ? -30.623 53.262 29.913 1.00 17.36 166 GLU A O 1
ATOM 1347 N N . VAL A 1 167 ? -31.482 51.227 30.466 1.00 18.45 167 VAL A N 1
ATOM 1348 C CA . VAL A 1 167 ? -31.186 51.290 31.924 1.00 16.10 167 VAL A CA 1
ATOM 1349 C C . VAL A 1 167 ? -29.693 51.421 32.188 1.00 15.77 167 VAL A C 1
ATOM 1350 O O . VAL A 1 167 ? -29.272 52.311 32.938 1.00 16.44 167 VAL A O 1
ATOM 1354 N N . CYS A 1 168 ? -28.896 50.557 31.540 1.00 13.97 168 CYS A N 1
ATOM 1355 C CA . CYS A 1 168 ? -27.436 50.598 31.690 1.00 14.49 168 CYS A CA 1
ATOM 1356 C C . CYS A 1 168 ? -26.869 51.918 31.195 1.00 12.94 168 CYS A C 1
ATOM 1357 O O . CYS A 1 168 ? -26.090 52.583 31.909 1.00 12.92 168 CYS A O 1
ATOM 1360 N N . TYR A 1 169 ? -27.300 52.359 30.006 1.00 15.02 169 TYR A N 1
ATOM 1361 C CA . TYR A 1 169 ? -26.847 53.683 29.498 1.00 14.98 169 TYR A CA 1
ATOM 1362 C C . TYR A 1 169 ? -27.155 54.818 30.490 1.00 18.37 169 TYR A C 1
ATOM 1363 O O . TYR A 1 169 ? -26.290 55.650 30.759 1.00 17.57 169 TYR A O 1
ATOM 1372 N N . LYS A 1 170 ? -28.386 54.867 31.033 1.00 14.41 170 LYS A N 1
ATOM 1373 C CA . LYS A 1 170 ? -28.717 55.918 32.034 1.00 12.19 170 LYS A CA 1
ATOM 1374 C C . LYS A 1 170 ? -27.799 55.871 33.258 1.00 12.96 170 LYS A C 1
ATOM 1375 O O . LYS A 1 170 ? -27.264 56.879 33.659 1.00 16.65 170 LYS A O 1
ATOM 1381 N N . LEU A 1 171 ? -27.619 54.689 33.828 1.00 14.76 171 LEU A N 1
ATOM 1382 C CA . LEU A 1 171 ? -26.658 54.483 34.936 1.00 12.90 171 LEU A CA 1
ATOM 1383 C C . LEU A 1 171 ? -25.218 54.911 34.620 1.00 11.12 171 LEU A C 1
ATOM 1384 O O . LEU A 1 171 ? -24.571 55.667 35.360 1.00 13.02 171 LEU A O 1
ATOM 1389 N N . TRP A 1 172 ? -24.721 54.437 33.493 1.00 14.42 172 TRP A N 1
ATOM 1390 C CA . TRP A 1 172 ? -23.333 54.638 33.128 1.00 18.44 172 TRP A CA 1
ATOM 1391 C C . TRP A 1 172 ? -22.963 56.041 32.664 1.00 22.32 172 TRP A C 1
ATOM 1392 O O . TRP A 1 172 ? -21.858 56.475 32.915 1.00 15.58 172 TRP A O 1
ATOM 1403 N N . GLU A 1 173 ? -23.891 56.708 31.970 1.00 17.02 173 GLU A N 1
ATOM 1404 C CA . GLU A 1 173 ? -23.642 57.965 31.271 1.00 16.64 173 GLU A CA 1
ATOM 1405 C C . GLU A 1 173 ? -24.281 59.140 31.974 1.00 13.05 173 GLU A C 1
ATOM 1406 O O . GLU A 1 173 ? -23.764 60.247 31.915 1.00 17.51 173 GLU A O 1
ATOM 1412 N N . GLY A 1 174 ? -25.412 58.905 32.608 1.00 17.52 174 GLY A N 1
ATOM 1413 C CA . GLY A 1 174 ? -26.215 60.036 33.117 1.00 19.37 174 GLY A CA 1
ATOM 1414 C C . GLY A 1 174 ? -26.333 60.225 34.635 1.00 24.96 174 GLY A C 1
ATOM 1415 O O . GLY A 1 174 ? -26.671 61.324 35.130 1.00 24.12 174 GLY A O 1
ATOM 1416 N N . SER A 1 175 ? -26.101 59.171 35.395 1.00 14.44 175 SER A N 1
ATOM 1417 C CA . SER A 1 175 ? -26.356 59.268 36.815 1.00 14.38 175 SER A CA 1
ATOM 1418 C C . SER A 1 175 ? -25.358 60.169 37.553 1.00 13.83 175 SER A C 1
ATOM 1419 O O . SER A 1 175 ? -25.757 61.048 38.335 1.00 15.52 175 SER A O 1
ATOM 1422 N N . TRP A 1 176 ? -24.068 59.961 37.325 1.00 16.12 176 TRP A N 1
ATOM 1423 C CA . TRP A 1 176 ? -23.024 60.770 37.948 1.00 19.95 176 TRP A CA 1
ATOM 1424 C C . TRP A 1 176 ? -22.439 61.618 36.842 1.00 21.58 176 TRP A C 1
ATOM 1425 O O . TRP A 1 176 ? -22.106 61.082 35.796 1.00 19.24 176 TRP A O 1
ATOM 1436 N N . GLU A 1 177 ? -22.267 62.909 37.110 1.00 14.42 177 GLU A N 1
ATOM 1437 C CA . GLU A 1 177 ? -21.659 63.848 36.188 1.00 24.78 177 GLU A CA 1
ATOM 1438 C C . GLU A 1 177 ? -20.137 63.623 36.121 1.00 30.81 177 GLU A C 1
ATOM 1439 O O . GLU A 1 177 ? -19.545 63.057 37.049 1.00 17.35 177 GLU A O 1
ATOM 1445 N N . ASP A 1 178 ? -19.518 64.046 35.018 1.00 17.94 178 ASP A N 1
ATOM 1446 C CA . ASP A 1 178 ? -18.076 63.848 34.798 1.00 17.34 178 ASP A CA 1
ATOM 1447 C C . ASP A 1 178 ? -17.136 64.029 35.970 1.00 29.53 178 ASP A C 1
ATOM 1448 O O . ASP A 1 178 ? -16.302 63.147 36.257 1.00 29.03 178 ASP A O 1
ATOM 1453 N N . ASN A 1 179 ? -17.281 65.167 36.631 1.00 25.11 179 ASN A N 1
ATOM 1454 C CA . ASN A 1 179 ? -16.395 65.564 37.702 1.00 25.39 179 ASN A CA 1
ATOM 1455 C C . ASN A 1 179 ? -17.126 65.505 39.043 1.00 27.85 179 ASN A C 1
ATOM 1456 O O . ASN A 1 179 ? -16.895 66.349 39.903 1.00 22.87 179 ASN A O 1
ATOM 1461 N N . ALA A 1 180 ? -18.022 64.531 39.211 1.00 14.86 180 ALA A N 1
ATOM 1462 C CA . ALA A 1 180 ? -18.784 64.404 40.445 1.00 24.57 180 ALA A CA 1
ATOM 1463 C C . ALA A 1 180 ? -17.826 64.185 41.622 1.00 17.84 180 ALA A C 1
ATOM 1464 O O . ALA A 1 180 ? -18.008 64.763 42.718 1.00 19.42 180 ALA A O 1
ATOM 1466 N N . VAL A 1 181 ? -16.811 63.359 41.390 1.00 14.48 181 VAL A N 1
ATOM 1467 C CA . VAL A 1 181 ? -15.858 63.028 42.438 1.00 16.14 181 VAL A CA 1
ATOM 1468 C C . VAL A 1 181 ? -14.771 64.093 42.462 1.00 15.74 181 VAL A C 1
ATOM 1469 O O . VAL A 1 181 ? -14.099 64.309 41.463 1.00 21.94 181 VAL A O 1
ATOM 1473 N N . ILE A 1 182 ? -14.627 64.781 43.584 1.00 13.24 182 ILE A N 1
ATOM 1474 C CA . ILE A 1 182 ? -13.654 65.874 43.670 1.00 22.29 182 ILE A CA 1
ATOM 1475 C C . ILE A 1 182 ? -12.548 65.628 44.716 1.00 24.10 182 ILE A C 1
ATOM 1476 O O . ILE A 1 182 ? -11.460 66.213 44.634 1.00 18.85 182 ILE A O 1
ATOM 1481 N N . ARG A 1 183 ? -12.828 64.754 45.693 1.00 18.21 183 ARG A N 1
ATOM 1482 C CA . ARG A 1 183 ? -11.829 64.362 46.719 1.00 22.51 183 ARG A CA 1
ATOM 1483 C C . ARG A 1 183 ? -11.271 65.619 47.395 1.00 26.91 183 ARG A C 1
ATOM 1484 O O . ARG A 1 183 ? -10.062 65.803 47.513 1.00 21.26 183 ARG A O 1
ATOM 1492 N N . ASP A 1 184 ? -12.190 66.498 47.806 1.00 18.90 184 ASP A N 1
ATOM 1493 C CA . ASP A 1 184 ? -11.867 67.833 48.312 1.00 33.03 184 ASP A CA 1
ATOM 1494 C C . ASP A 1 184 ? -11.682 67.783 49.833 1.00 19.63 184 ASP A C 1
ATOM 1495 O O . ASP A 1 184 ? -12.651 67.839 50.579 1.00 21.68 184 ASP A O 1
ATOM 1500 N N . ILE A 1 185 ? -10.443 67.640 50.276 1.00 22.22 185 ILE A N 1
ATOM 1501 C CA . ILE A 1 185 ? -10.130 67.498 51.698 1.00 21.62 185 ILE A CA 1
ATOM 1502 C C . ILE A 1 185 ? -10.465 68.771 52.472 1.00 29.24 185 ILE A C 1
ATOM 1503 O O . ILE A 1 185 ? -11.036 68.694 53.567 1.00 29.12 185 ILE A O 1
ATOM 1508 N N . GLU A 1 186 ? -10.144 69.932 51.892 1.00 23.06 186 GLU A N 1
ATOM 1509 C CA . GLU A 1 186 ? -10.372 71.213 52.557 1.00 40.66 186 GLU A CA 1
ATOM 1510 C C . GLU A 1 186 ? -11.848 71.372 52.951 1.00 40.41 186 GLU A C 1
ATOM 1511 O O . GLU A 1 186 ? -12.163 71.647 54.110 1.00 38.30 186 GLU A O 1
ATOM 1517 N N . ASN A 1 187 ? -12.746 71.128 51.999 1.00 40.81 187 ASN A N 1
ATOM 1518 C CA . ASN A 1 187 ? -14.173 71.223 52.258 1.00 25.64 187 ASN A CA 1
ATOM 1519 C C . ASN A 1 187 ? -14.873 69.951 52.730 1.00 28.61 187 ASN A C 1
ATOM 1520 O O . ASN A 1 187 ? -16.072 69.973 52.965 1.00 28.83 187 ASN A O 1
ATOM 1525 N N . ASN A 1 188 ? -14.108 68.872 52.904 1.00 24.86 188 ASN A N 1
ATOM 1526 C CA . ASN A 1 188 ? -14.618 67.553 53.270 1.00 15.50 188 ASN A CA 1
ATOM 1527 C C . ASN A 1 188 ? -15.806 67.122 52.380 1.00 21.01 188 ASN A C 1
ATOM 1528 O O . ASN A 1 188 ? -16.912 66.807 52.844 1.00 20.16 188 ASN A O 1
ATOM 1533 N N . ILE A 1 189 ? -15.548 67.097 51.085 1.00 24.16 189 ILE A N 1
ATOM 1534 C CA . ILE A 1 189 ? -16.525 66.587 50.134 1.00 25.75 189 ILE A CA 1
ATOM 1535 C C . ILE A 1 189 ? -15.751 65.620 49.240 1.00 25.93 189 ILE A C 1
ATOM 1536 O O . ILE A 1 189 ? -14.870 66.044 48.486 1.00 17.55 189 ILE A O 1
ATOM 1541 N N . TYR A 1 190 ? -16.085 64.337 49.324 1.00 17.40 190 TYR A N 1
ATOM 1542 C CA . TYR A 1 190 ? -15.428 63.348 48.473 1.00 14.54 190 TYR A CA 1
ATOM 1543 C C . TYR A 1 190 ? -16.050 63.441 47.086 1.00 17.00 190 TYR A C 1
ATOM 1544 O O . TYR A 1 190 ? -15.324 63.537 46.067 1.00 20.80 190 TYR A O 1
ATOM 1553 N N . THR A 1 191 ? -17.374 63.344 47.068 1.00 12.52 191 THR A N 1
ATOM 1554 C CA . THR A 1 191 ? -18.215 63.473 45.851 1.00 17.73 191 THR A CA 1
ATOM 1555 C C . THR A 1 191 ? -19.230 64.569 46.108 1.00 13.43 191 THR A C 1
ATOM 1556 O O . THR A 1 191 ? -19.857 64.626 47.172 1.00 15.16 191 THR A O 1
ATOM 1560 N N . ASP A 1 192 ? -19.359 65.464 45.136 1.00 17.98 192 ASP A N 1
ATOM 1561 C CA . ASP A 1 192 ? -20.350 66.551 45.161 1.00 22.29 192 ASP A CA 1
ATOM 1562 C C . ASP A 1 192 ? -21.761 65.973 45.019 1.00 14.36 192 ASP A C 1
ATOM 1563 O O . ASP A 1 192 ? -22.100 65.475 43.940 1.00 17.63 192 ASP A O 1
ATOM 1568 N N . PRO A 1 193 ? -22.591 66.045 46.074 1.00 15.29 193 PRO A N 1
ATOM 1569 C CA . PRO A 1 193 ? -23.866 65.324 45.983 1.00 23.31 193 PRO A CA 1
ATOM 1570 C C . PRO A 1 193 ? -24.866 65.914 44.961 1.00 19.51 193 PRO A C 1
ATOM 1571 O O . PRO A 1 193 ? -25.790 65.220 44.525 1.00 20.45 193 PRO A O 1
ATOM 1575 N N . SER A 1 194 ? -24.635 67.152 44.536 1.00 19.60 194 SER A N 1
ATOM 1576 C CA . SER A 1 194 ? -25.485 67.782 43.529 1.00 20.44 194 SER A CA 1
ATOM 1577 C C . SER A 1 194 ? -25.186 67.227 42.123 1.00 31.61 194 SER A C 1
ATOM 1578 O O . SER A 1 194 ? -25.942 67.472 41.183 1.00 19.48 194 SER A O 1
ATOM 1581 N N . LYS A 1 195 ? -24.123 66.419 42.009 1.00 22.96 195 LYS A N 1
ATOM 1582 C CA . LYS A 1 195 ? -23.696 65.906 40.720 1.00 22.45 195 LYS A CA 1
ATOM 1583 C C . LYS A 1 195 ? -23.907 64.386 40.646 1.00 13.75 195 LYS A C 1
ATOM 1584 O O . LYS A 1 195 ? -23.459 63.743 39.718 1.00 16.45 195 LYS A O 1
ATOM 1590 N N . VAL A 1 196 ? -24.648 63.844 41.609 1.00 14.96 196 VAL A N 1
ATOM 1591 C CA . VAL A 1 196 ? -25.071 62.459 41.588 1.00 13.09 196 VAL A CA 1
ATOM 1592 C C . VAL A 1 196 ? -26.611 62.429 41.523 1.00 28.98 196 VAL A C 1
ATOM 1593 O O . VAL A 1 196 ? -27.286 62.996 42.400 1.00 18.76 196 VAL A O 1
ATOM 1597 N N . HIS A 1 197 ? -27.149 61.739 40.512 1.00 18.92 197 HIS A N 1
ATOM 1598 C CA . HIS A 1 197 ? -28.570 61.849 40.128 1.00 21.53 197 HIS A CA 1
ATOM 1599 C C . HIS A 1 197 ? -29.308 60.534 40.035 1.00 16.79 197 HIS A C 1
ATOM 1600 O O . HIS A 1 197 ? -28.776 59.556 39.500 1.00 17.77 197 HIS A O 1
ATOM 1607 N N . GLU A 1 198 ? -30.551 60.503 40.538 1.00 18.23 198 GLU A N 1
ATOM 1608 C CA . GLU A 1 198 ? -31.478 59.410 40.226 1.00 18.19 198 GLU A CA 1
ATOM 1609 C C . GLU A 1 198 ? -31.668 59.394 38.707 1.00 23.32 198 GLU A C 1
ATOM 1610 O O . GLU A 1 198 ? -31.523 60.426 38.041 1.00 20.70 198 GLU A O 1
ATOM 1616 N N . ILE A 1 199 ? -31.921 58.218 38.153 1.00 20.93 199 ILE A N 1
ATOM 1617 C CA . ILE A 1 199 ? -32.203 58.114 36.711 1.00 22.41 199 ILE A CA 1
ATOM 1618 C C . ILE A 1 199 ? -33.703 58.053 36.434 1.00 18.57 199 ILE A C 1
ATOM 1619 O O . ILE A 1 199 ? -34.136 58.336 35.320 1.00 22.97 199 ILE A O 1
ATOM 1624 N N . ASN A 1 200 ? -34.484 57.681 37.443 1.00 18.88 200 ASN A N 1
ATOM 1625 C CA . ASN A 1 200 ? -35.940 57.618 37.309 1.00 34.83 200 ASN A CA 1
ATOM 1626 C C . ASN A 1 200 ? -36.392 56.932 36.046 1.00 34.41 200 ASN A C 1
ATOM 1627 O O . ASN A 1 200 ? -37.189 57.488 35.240 1.00 19.77 200 ASN A O 1
ATOM 1632 N N . HIS A 1 201 ? -35.877 55.720 35.870 1.00 22.87 201 HIS A N 1
ATOM 1633 C CA . HIS A 1 201 ? -36.264 54.911 34.745 1.00 21.48 201 HIS A CA 1
ATOM 1634 C C . HIS A 1 201 ? -37.552 54.162 35.045 1.00 16.68 201 HIS A C 1
ATOM 1635 O O . HIS A 1 201 ? -37.735 53.575 36.098 1.00 16.95 201 HIS A O 1
ATOM 1642 N N . SER A 1 202 ? -38.415 54.147 34.046 1.00 22.90 202 SER A N 1
ATOM 1643 C CA . SER A 1 202 ? -39.714 53.556 34.171 1.00 22.98 202 SER A CA 1
ATOM 1644 C C . SER A 1 202 ? -40.052 53.031 32.786 1.00 20.71 202 SER A C 1
ATOM 1645 O O . SER A 1 202 ? -40.146 53.808 31.848 1.00 24.68 202 SER A O 1
ATOM 1648 N N . GLY A 1 203 ? -40.205 51.724 32.631 1.00 15.15 203 GLY A N 1
ATOM 1649 C CA . GLY A 1 203 ? -40.554 51.186 31.328 1.00 12.73 203 GLY A CA 1
ATOM 1650 C C . GLY A 1 203 ? -41.357 49.929 31.498 1.00 23.69 203 GLY A C 1
ATOM 1651 O O . GLY A 1 203 ? -41.754 49.596 32.618 1.00 22.06 203 GLY A O 1
ATOM 1652 N N . LYS A 1 204 ? -41.550 49.199 30.405 1.00 17.75 204 LYS A N 1
ATOM 1653 C CA . LYS A 1 204 ? -42.322 47.976 30.417 1.00 25.98 204 LYS A CA 1
ATOM 1654 C C . LYS A 1 204 ? -41.726 46.861 31.287 1.00 32.75 204 LYS A C 1
ATOM 1655 O O . LYS A 1 204 ? -42.466 46.147 31.991 1.00 22.00 204 LYS A O 1
ATOM 1661 N N . TYR A 1 205 ? -40.401 46.693 31.210 1.00 19.47 205 TYR A N 1
ATOM 1662 C CA . TYR A 1 205 ? -39.739 45.602 31.928 1.00 21.26 205 TYR A CA 1
ATOM 1663 C C . TYR A 1 205 ? -39.094 46.030 33.236 1.00 21.26 205 TYR A C 1
ATOM 1664 O O . TYR A 1 205 ? -39.024 45.234 34.155 1.00 26.95 205 TYR A O 1
ATOM 1673 N N . PHE A 1 206 ? -38.651 47.269 33.326 1.00 14.37 206 PHE A N 1
ATOM 1674 C CA . PHE A 1 206 ? -37.874 47.741 34.476 1.00 18.03 206 PHE A CA 1
ATOM 1675 C C . PHE A 1 206 ? -38.371 49.026 35.092 1.00 11.80 206 PHE A C 1
ATOM 1676 O O . PHE A 1 206 ? -38.852 49.936 34.404 1.00 17.29 206 PHE A O 1
ATOM 1684 N N . GLU A 1 207 ? -38.172 49.120 36.391 1.00 17.49 207 GLU A N 1
ATOM 1685 C CA . GLU A 1 207 ? -38.390 50.329 37.148 1.00 16.52 207 GLU A CA 1
ATOM 1686 C C . GLU A 1 207 ? -37.148 50.520 38.029 1.00 16.58 207 GLU A C 1
ATOM 1687 O O . GLU A 1 207 ? -36.919 49.748 38.971 1.00 27.43 207 GLU A O 1
ATOM 1693 N N . VAL A 1 208 ? -36.349 51.530 37.703 1.00 22.47 208 VAL A N 1
ATOM 1694 C CA . VAL A 1 208 ? -35.037 51.753 38.338 1.00 17.35 208 VAL A CA 1
ATOM 1695 C C . VAL A 1 208 ? -34.856 53.234 38.623 1.00 19.24 208 VAL A C 1
ATOM 1696 O O . VAL A 1 208 ? -34.441 53.989 37.757 1.00 19.87 208 VAL A O 1
ATOM 1700 N N . PRO A 1 209 ? -35.198 53.655 39.845 1.00 17.56 209 PRO A N 1
ATOM 1701 C CA . PRO A 1 209 ? -34.996 55.063 40.251 1.00 22.72 209 PRO A CA 1
ATOM 1702 C C . PRO A 1 209 ? -33.539 55.533 40.222 1.00 23.22 209 PRO A C 1
ATOM 1703 O O . PRO A 1 209 ? -33.287 56.705 39.972 1.00 25.64 209 PRO A O 1
ATOM 1707 N N . GLY A 1 210 ? -32.568 54.632 40.407 1.00 41.89 210 GLY A N 1
ATOM 1708 C CA . GLY A 1 210 ? -31.159 55.080 40.402 1.00 20.45 210 GLY A CA 1
ATOM 1709 C C . GLY A 1 210 ? -30.934 55.614 41.797 1.00 28.45 210 GLY A C 1
ATOM 1710 O O . GLY A 1 210 ? -31.792 55.380 42.692 1.00 33.22 210 GLY A O 1
ATOM 1711 N N . PRO A 1 211 ? -29.802 56.301 42.042 1.00 13.43 211 PRO A N 1
ATOM 1712 C CA . PRO A 1 211 ? -28.668 56.566 41.150 1.00 20.93 211 PRO A CA 1
ATOM 1713 C C . PRO A 1 211 ? -27.831 55.281 40.963 1.00 14.00 211 PRO A C 1
ATOM 1714 O O . PRO A 1 211 ? -28.089 54.241 41.615 1.00 14.47 211 PRO A O 1
ATOM 1718 N N . HIS A 1 212 ? -26.846 55.360 40.082 1.00 14.76 212 HIS A N 1
ATOM 1719 C CA . HIS A 1 212 ? -25.887 54.276 39.930 1.00 14.30 212 HIS A CA 1
ATOM 1720 C C . HIS A 1 212 ? -25.016 54.221 41.206 1.00 13.08 212 HIS A C 1
ATOM 1721 O O . HIS A 1 212 ? -24.829 55.226 41.918 1.00 18.29 212 HIS A O 1
ATOM 1728 N N . LEU A 1 213 ? -24.511 53.034 41.506 1.00 16.13 213 LEU A N 1
ATOM 1729 C CA . LEU A 1 213 ? -23.672 52.830 42.693 1.00 18.09 213 LEU A CA 1
ATOM 1730 C C . LEU A 1 213 ? -22.201 53.236 42.466 1.00 13.51 213 LEU A C 1
ATOM 1731 O O . LEU A 1 213 ? -21.471 53.425 43.417 1.00 14.89 213 LEU A O 1
ATOM 1736 N N . CYS A 1 214 ? -21.786 53.368 41.203 1.00 17.70 214 CYS A N 1
ATOM 1737 C CA . CYS A 1 214 ? -20.380 53.569 40.852 1.00 14.11 214 CYS A CA 1
ATOM 1738 C C . CYS A 1 214 ? -20.081 54.962 40.284 1.00 18.08 214 CYS A C 1
ATOM 1739 O O . CYS A 1 214 ? -20.917 55.613 39.629 1.00 15.16 214 CYS A O 1
ATOM 1742 N N . GLU A 1 215 ? -18.869 55.420 40.530 1.00 12.75 215 GLU A N 1
ATOM 1743 C CA . GLU A 1 215 ? -18.420 56.701 40.009 1.00 11.40 215 GLU A CA 1
ATOM 1744 C C . GLU A 1 215 ? -18.017 56.516 38.553 1.00 16.77 215 GLU A C 1
ATOM 1745 O O . GLU A 1 215 ? -17.758 55.364 38.148 1.00 15.46 215 GLU A O 1
ATOM 1751 N N . PRO A 1 216 ? -17.994 57.628 37.761 1.00 18.12 216 PRO A N 1
ATOM 1752 C CA . PRO A 1 216 ? -17.550 57.539 36.344 1.00 17.27 216 PRO A CA 1
ATOM 1753 C C . PRO A 1 216 ? -16.187 56.818 36.152 1.00 19.83 216 PRO A C 1
ATOM 1754 O O . PRO A 1 216 ? -15.194 57.102 36.856 1.00 13.73 216 PRO A O 1
ATOM 1758 N N . SER A 1 217 ? -16.191 55.872 35.209 1.00 13.94 217 SER A N 1
ATOM 1759 C CA . SER A 1 217 ? -15.009 55.049 34.927 1.00 13.54 217 SER A CA 1
ATOM 1760 C C . SER A 1 217 ? -14.488 55.527 33.561 1.00 19.53 217 SER A C 1
ATOM 1761 O O . SER A 1 217 ? -15.200 56.362 32.916 1.00 15.20 217 SER A O 1
ATOM 1764 N N . PRO A 1 218 ? -13.281 55.061 33.108 1.00 14.08 218 PRO A N 1
ATOM 1765 C CA . PRO A 1 218 ? -12.666 55.615 31.879 1.00 9.03 218 PRO A CA 1
ATOM 1766 C C . PRO A 1 218 ? -13.548 55.629 30.623 1.00 12.57 218 PRO A C 1
ATOM 1767 O O . PRO A 1 218 ? -13.630 56.640 29.962 1.00 15.17 218 PRO A O 1
ATOM 1771 N N . GLN A 1 219 ? -14.217 54.522 30.324 1.00 15.90 219 GLN A N 1
ATOM 1772 C CA . GLN A 1 219 ? -15.112 54.423 29.174 1.00 14.41 219 GLN A CA 1
ATOM 1773 C C . GLN A 1 219 ? -16.561 54.778 29.471 1.00 12.21 219 GLN A C 1
ATOM 1774 O O . GLN A 1 219 ? -17.343 54.990 28.525 1.00 15.01 219 GLN A O 1
ATOM 1780 N N . ARG A 1 220 ? -16.911 54.743 30.762 1.00 14.71 220 ARG A N 1
ATOM 1781 C CA . ARG A 1 220 ? -18.278 54.768 31.297 1.00 22.37 220 ARG A CA 1
ATOM 1782 C C . ARG A 1 220 ? -19.108 53.575 30.830 1.00 11.18 220 ARG A C 1
ATOM 1783 O O . ARG A 1 220 ? -19.344 52.675 31.624 1.00 18.98 220 ARG A O 1
ATOM 1791 N N . THR A 1 221 ? -19.588 53.585 29.578 1.00 14.99 221 THR A N 1
ATOM 1792 C CA . THR A 1 221 ? -20.240 52.421 28.968 1.00 16.39 221 THR A CA 1
ATOM 1793 C C . THR A 1 221 ? -19.134 51.517 28.360 1.00 15.73 221 THR A C 1
ATOM 1794 O O . THR A 1 221 ? -18.259 52.014 27.631 1.00 13.18 221 THR A O 1
ATOM 1798 N N . PRO A 1 222 ? -19.167 50.198 28.648 1.00 13.59 222 PRO A N 1
ATOM 1799 C CA . PRO A 1 222 ? -18.199 49.271 27.979 1.00 12.33 222 PRO A CA 1
ATOM 1800 C C . PRO A 1 222 ? -18.388 49.345 26.448 1.00 14.10 222 PRO A C 1
ATOM 1801 O O . PRO A 1 222 ? -19.481 49.709 25.974 1.00 11.85 222 PRO A O 1
ATOM 1805 N N . VAL A 1 223 ? -17.350 49.021 25.682 1.00 12.84 223 VAL A N 1
ATOM 1806 C CA . VAL A 1 223 ? -17.520 48.884 24.251 1.00 9.76 223 VAL A CA 1
ATOM 1807 C C . VAL A 1 223 ? -18.634 47.879 24.018 1.00 14.11 223 VAL A C 1
ATOM 1808 O O . VAL A 1 223 ? -18.634 46.770 24.612 1.00 12.41 223 VAL A O 1
ATOM 1812 N N . ILE A 1 224 ? -19.608 48.264 23.191 1.00 12.75 224 ILE A N 1
ATOM 1813 C CA . ILE A 1 224 ? -20.797 47.415 22.975 1.00 6.10 224 ILE A CA 1
ATOM 1814 C C . ILE A 1 224 ? -20.677 46.517 21.748 1.00 9.78 224 ILE A C 1
ATOM 1815 O O . ILE A 1 224 ? -20.624 46.985 20.616 1.00 13.39 224 ILE A O 1
ATOM 1820 N N . TYR A 1 225 ? -20.570 45.220 21.974 1.00 12.97 225 TYR A N 1
ATOM 1821 C CA . TYR A 1 225 ? -20.636 44.235 20.900 1.00 10.57 225 TYR A CA 1
ATOM 1822 C C . TYR A 1 225 ? -22.025 43.663 20.824 1.00 13.31 225 TYR A C 1
ATOM 1823 O O . TYR A 1 225 ? -22.772 43.704 21.815 1.00 13.80 225 TYR A O 1
ATOM 1832 N N . GLN A 1 226 ? -22.354 43.121 19.656 1.00 13.23 226 GLN A N 1
ATOM 1833 C CA . GLN A 1 226 ? -23.560 42.373 19.445 1.00 17.86 226 GLN A CA 1
ATOM 1834 C C . GLN A 1 226 ? -23.229 41.191 18.548 1.00 17.44 226 GLN A C 1
ATOM 1835 O O . GLN A 1 226 ? -22.372 41.274 17.663 1.00 19.53 226 GLN A O 1
ATOM 1841 N N . ALA A 1 227 ? -23.906 40.081 18.821 1.00 17.30 227 ALA A N 1
ATOM 1842 C CA . ALA A 1 227 ? -23.827 38.880 17.994 1.00 22.19 227 ALA A CA 1
ATOM 1843 C C . ALA A 1 227 ? -25.256 38.313 17.996 1.00 32.99 227 ALA A C 1
ATOM 1844 O O . ALA A 1 227 ? -25.864 38.168 19.075 1.00 23.19 227 ALA A O 1
ATOM 1846 N N . GLY A 1 228 ? -25.807 38.052 16.806 1.00 23.08 228 GLY A N 1
ATOM 1847 C CA . GLY A 1 228 ? -27.216 37.624 16.659 1.00 19.72 228 GLY A CA 1
ATOM 1848 C C . GLY A 1 228 ? -27.650 38.069 15.277 1.00 24.69 228 GLY A C 1
ATOM 1849 O O . GLY A 1 228 ? -27.780 39.286 14.993 1.00 26.12 228 GLY A O 1
ATOM 1850 N N . MET A 1 229 ? -27.796 37.085 14.401 1.00 24.99 229 MET A N 1
ATOM 1851 C CA . MET A 1 229 ? -27.930 37.323 12.942 1.00 28.37 229 MET A CA 1
ATOM 1852 C C . MET A 1 229 ? -29.374 37.425 12.414 1.00 30.80 229 MET A C 1
ATOM 1853 O O . MET A 1 229 ? -29.603 37.740 11.228 1.00 31.80 229 MET A O 1
ATOM 1858 N N . SER A 1 230 ? -30.338 37.133 13.282 1.00 29.65 230 SER A N 1
ATOM 1859 C CA . SER A 1 230 ? -31.760 37.274 12.928 1.00 27.56 230 SER A CA 1
ATOM 1860 C C . SER A 1 230 ? -32.032 38.694 12.490 1.00 31.10 230 SER A C 1
ATOM 1861 O O . SER A 1 230 ? -31.233 39.607 12.768 1.00 25.32 230 SER A O 1
ATOM 1864 N N . GLU A 1 231 ? -33.143 38.904 11.787 1.00 20.06 231 GLU A N 1
ATOM 1865 C CA . GLU A 1 231 ? -33.449 40.246 11.320 1.00 26.80 231 GLU A CA 1
ATOM 1866 C C . GLU A 1 231 ? -33.589 41.220 12.498 1.00 25.08 231 GLU A C 1
ATOM 1867 O O . GLU A 1 231 ? -33.089 42.337 12.445 1.00 24.30 231 GLU A O 1
ATOM 1873 N N . ARG A 1 232 ? -34.245 40.772 13.567 1.00 23.03 232 ARG A N 1
ATOM 1874 C CA . ARG A 1 232 ? -34.368 41.564 14.792 1.00 24.56 232 ARG A CA 1
ATOM 1875 C C . ARG A 1 232 ? -32.984 41.879 15.418 1.00 24.44 232 ARG A C 1
ATOM 1876 O O . ARG A 1 232 ? -32.750 43.005 15.878 1.00 24.59 232 ARG A O 1
ATOM 1884 N N . GLY A 1 233 ? -32.120 40.869 15.479 1.00 21.99 233 GLY A N 1
ATOM 1885 C CA . GLY A 1 233 ? -30.738 41.009 15.922 1.00 28.57 233 GLY A CA 1
ATOM 1886 C C . GLY A 1 233 ? -29.955 42.044 15.111 1.00 20.73 233 GLY A C 1
ATOM 1887 O O . GLY A 1 233 ? -29.303 42.907 15.675 1.00 19.60 233 GLY A O 1
ATOM 1888 N N . ARG A 1 234 ? -30.067 42.001 13.784 1.00 20.66 234 ARG A N 1
ATOM 1889 C CA . ARG A 1 234 ? -29.343 42.958 12.926 1.00 24.52 234 ARG A CA 1
ATOM 1890 C C . ARG A 1 234 ? -29.851 44.336 13.182 1.00 20.10 234 ARG A C 1
ATOM 1891 O O . ARG A 1 234 ? -29.084 45.285 13.191 1.00 17.49 234 ARG A O 1
ATOM 1899 N N . GLU A 1 235 ? -31.162 44.459 13.417 1.00 24.87 235 GLU A N 1
ATOM 1900 C CA . GLU A 1 235 ? -31.741 45.763 13.736 1.00 17.91 235 GLU A CA 1
ATOM 1901 C C . GLU A 1 235 ? -31.209 46.290 15.075 1.00 18.61 235 GLU A C 1
ATOM 1902 O O . GLU A 1 235 ? -30.952 47.501 15.245 1.00 17.47 235 GLU A O 1
ATOM 1908 N N . PHE A 1 236 ? -31.088 45.372 16.031 1.00 18.05 236 PHE A N 1
ATOM 1909 C CA . PHE A 1 236 ? -30.561 45.682 17.368 1.00 20.82 236 PHE A CA 1
ATOM 1910 C C . PHE A 1 236 ? -29.114 46.147 17.317 1.00 15.63 236 PHE A C 1
ATOM 1911 O O . PHE A 1 236 ? -28.761 47.127 17.956 1.00 19.84 236 PHE A O 1
ATOM 1919 N N . ALA A 1 237 ? -28.274 45.394 16.600 1.00 17.62 237 ALA A N 1
ATOM 1920 C CA . ALA A 1 237 ? -26.925 45.808 16.225 1.00 16.52 237 ALA A CA 1
ATOM 1921 C C . ALA A 1 237 ? -26.851 47.221 15.643 1.00 17.91 237 ALA A C 1
ATOM 1922 O O . ALA A 1 237 ? -26.040 48.038 16.086 1.00 12.86 237 ALA A O 1
ATOM 1924 N N . ALA A 1 238 ? -27.713 47.520 14.655 1.00 17.61 238 ALA A N 1
ATOM 1925 C CA . ALA A 1 238 ? -27.737 48.830 13.980 1.00 18.13 238 ALA A CA 1
ATOM 1926 C C . ALA A 1 238 ? -28.003 49.958 14.957 1.00 17.32 238 ALA A C 1
ATOM 1927 O O . ALA A 1 238 ? -27.377 51.037 14.892 1.00 15.85 238 ALA A O 1
ATOM 1929 N N . LYS A 1 239 ? -28.900 49.687 15.898 1.00 15.26 239 LYS A N 1
ATOM 1930 C CA . LYS A 1 239 ? -29.282 50.660 16.898 1.00 15.87 239 LYS A CA 1
ATOM 1931 C C . LYS A 1 239 ? -28.177 50.882 17.967 1.00 16.87 239 LYS A C 1
ATOM 1932 O O . LYS A 1 239 ? -27.948 51.996 18.362 1.00 16.51 239 LYS A O 1
ATOM 1938 N N . HIS A 1 240 ? -27.555 49.811 18.461 1.00 17.59 240 HIS A N 1
ATOM 1939 C CA . HIS A 1 240 ? -26.709 49.904 19.668 1.00 18.33 240 HIS A CA 1
ATOM 1940 C C . HIS A 1 240 ? -25.237 49.580 19.491 1.00 15.25 240 HIS A C 1
ATOM 1941 O O . HIS A 1 240 ? -24.399 50.145 20.190 1.00 17.90 240 HIS A O 1
ATOM 1948 N N . ALA A 1 241 ? -24.931 48.592 18.656 1.00 9.91 241 ALA A N 1
ATOM 1949 C CA . ALA A 1 241 ? -23.587 48.001 18.650 1.00 13.97 241 ALA A CA 1
ATOM 1950 C C . ALA A 1 241 ? -22.484 48.910 18.074 1.00 16.21 241 ALA A C 1
ATOM 1951 O O . ALA A 1 241 ? -22.651 49.551 17.012 1.00 13.61 241 ALA A O 1
ATOM 1953 N N . GLU A 1 242 ? -21.367 48.960 18.784 1.00 12.96 242 GLU A N 1
ATOM 1954 C CA . GLU A 1 242 ? -20.151 49.552 18.234 1.00 14.51 242 GLU A CA 1
ATOM 1955 C C . GLU A 1 242 ? -19.335 48.518 17.431 1.00 14.32 242 GLU A C 1
ATOM 1956 O O . GLU A 1 242 ? -18.580 48.890 16.496 1.00 14.54 242 GLU A O 1
ATOM 1962 N N . CYS A 1 243 ? -19.452 47.243 17.804 1.00 11.83 243 CYS A N 1
ATOM 1963 C CA . CYS A 1 243 ? -18.832 46.170 17.046 1.00 9.96 243 CYS A CA 1
ATOM 1964 C C . CYS A 1 243 ? -19.805 45.018 16.865 1.00 20.13 243 CYS A C 1
ATOM 1965 O O . CYS A 1 243 ? -20.484 44.620 17.822 1.00 17.80 243 CYS A O 1
ATOM 1968 N N . VAL A 1 244 ? -19.856 44.460 15.648 1.00 16.28 244 VAL A N 1
ATOM 1969 C CA . VAL A 1 244 ? -20.801 43.391 15.341 1.00 15.25 244 VAL A CA 1
ATOM 1970 C C . VAL A 1 244 ? -20.034 42.142 14.962 1.00 13.55 244 VAL A C 1
ATOM 1971 O O . VAL A 1 244 ? -19.132 42.205 14.147 1.00 15.88 244 VAL A O 1
ATOM 1975 N N . PHE A 1 245 ? -20.364 41.018 15.606 1.00 16.73 245 PHE A N 1
ATOM 1976 C CA . PHE A 1 245 ? -19.772 39.714 15.285 1.00 17.68 245 PHE A CA 1
ATOM 1977 C C . PHE A 1 245 ? -20.782 39.009 14.340 1.00 17.05 245 PHE A C 1
ATOM 1978 O O . PHE A 1 245 ? -21.822 38.521 14.767 1.00 22.55 245 PHE A O 1
ATOM 1986 N N . LEU A 1 246 ? -20.446 38.980 13.062 1.00 17.60 246 LEU A N 1
ATOM 1987 C CA . LEU A 1 246 ? -21.278 38.433 11.992 1.00 24.98 246 LEU A CA 1
ATOM 1988 C C . LEU A 1 246 ? -20.993 36.968 11.724 1.00 25.35 246 LEU A C 1
ATOM 1989 O O . LEU A 1 246 ? -19.850 36.489 11.863 1.00 25.41 246 LEU A O 1
ATOM 1994 N N . GLY A 1 247 ? -22.046 36.250 11.350 1.00 28.15 247 GLY A N 1
ATOM 1995 C CA . GLY A 1 247 ? -21.904 34.922 10.766 1.00 29.73 247 GLY A CA 1
ATOM 1996 C C . GLY A 1 247 ? -21.660 35.055 9.277 1.00 28.00 247 GLY A C 1
ATOM 1997 O O . GLY A 1 247 ? -22.052 36.049 8.667 1.00 24.49 247 GLY A O 1
ATOM 1998 N N . GLY A 1 248 ? -20.997 34.056 8.681 1.00 31.69 248 GLY A N 1
ATOM 1999 C CA . GLY A 1 248 ? -20.727 34.073 7.243 1.00 21.87 248 GLY A CA 1
ATOM 2000 C C . GLY A 1 248 ? -19.287 33.748 6.955 1.00 22.37 248 GLY A C 1
ATOM 2001 O O . GLY A 1 248 ? -18.394 34.123 7.729 1.00 24.85 248 GLY A O 1
ATOM 2002 N N . LYS A 1 249 ? -19.061 33.033 5.852 1.00 24.93 249 LYS A N 1
ATOM 2003 C CA . LYS A 1 249 ? -17.735 32.478 5.523 1.00 21.79 249 LYS A CA 1
ATOM 2004 C C . LYS A 1 249 ? -17.191 32.902 4.172 1.00 26.18 249 LYS A C 1
ATOM 2005 O O . LYS A 1 249 ? -16.131 32.414 3.758 1.00 30.92 249 LYS A O 1
ATOM 2011 N N . ASP A 1 250 ? -17.901 33.783 3.477 1.00 24.18 250 ASP A N 1
ATOM 2012 C CA . ASP A 1 250 ? -17.442 34.272 2.169 1.00 26.12 250 ASP A CA 1
ATOM 2013 C C . ASP A 1 250 ? -17.767 35.745 1.940 1.00 19.27 250 ASP A C 1
ATOM 2014 O O . ASP A 1 250 ? -18.513 36.339 2.706 1.00 19.99 250 ASP A O 1
ATOM 2019 N N . VAL A 1 251 ? -17.240 36.324 0.871 1.00 19.75 251 VAL A N 1
ATOM 2020 C CA . VAL A 1 251 ? -17.400 37.766 0.657 1.00 21.13 251 VAL A CA 1
ATOM 2021 C C . VAL A 1 251 ? -18.866 38.129 0.451 1.00 35.64 251 VAL A C 1
ATOM 2022 O O . VAL A 1 251 ? -19.386 39.064 1.092 1.00 24.28 251 VAL A O 1
ATOM 2026 N N . GLU A 1 252 ? -19.552 37.372 -0.419 1.00 23.64 252 GLU A N 1
ATOM 2027 C CA . GLU A 1 252 ? -20.906 37.732 -0.794 1.00 19.20 252 GLU A CA 1
ATOM 2028 C C . GLU A 1 252 ? -21.810 37.841 0.445 1.00 21.00 252 GLU A C 1
ATOM 2029 O O . GLU A 1 252 ? -22.585 38.792 0.560 1.00 18.72 252 GLU A O 1
ATOM 2035 N N . THR A 1 253 ? -21.694 36.866 1.360 1.00 18.72 253 THR A N 1
ATOM 2036 C CA . THR A 1 253 ? -22.555 36.763 2.561 1.00 18.92 253 THR A CA 1
ATOM 2037 C C . THR A 1 253 ? -22.222 37.869 3.547 1.00 18.95 253 THR A C 1
ATOM 2038 O O . THR A 1 253 ? -23.100 38.631 3.979 1.00 24.78 253 THR A O 1
ATOM 2042 N N . LEU A 1 254 ? -20.946 37.961 3.882 1.00 21.11 254 LEU A N 1
ATOM 2043 C CA . LEU A 1 254 ? -20.465 38.982 4.818 1.00 18.76 254 LEU A CA 1
ATOM 2044 C C . LEU A 1 254 ? -20.723 40.396 4.323 1.00 15.19 254 LEU A C 1
ATOM 2045 O O . LEU A 1 254 ? -21.137 41.266 5.113 1.00 18.24 254 LEU A O 1
ATOM 2050 N N . LYS A 1 255 ? -20.542 40.629 3.019 1.00 13.01 255 LYS A N 1
ATOM 2051 C CA . LYS A 1 255 ? -20.755 41.964 2.461 1.00 21.13 255 LYS A CA 1
ATOM 2052 C C . LYS A 1 255 ? -22.211 42.394 2.550 1.00 20.72 255 LYS A C 1
ATOM 2053 O O . LYS A 1 255 ? -22.516 43.559 2.871 1.00 19.22 255 LYS A O 1
ATOM 2059 N N . PHE A 1 256 ? -23.097 41.430 2.295 1.00 17.64 256 PHE A N 1
ATOM 2060 C CA . PHE A 1 256 ? -24.529 41.626 2.392 1.00 21.32 256 PHE A CA 1
ATOM 2061 C C . PHE A 1 256 ? -24.901 42.067 3.797 1.00 22.79 256 PHE A C 1
ATOM 2062 O O . PHE A 1 256 ? -25.702 43.001 3.974 1.00 19.48 256 PHE A O 1
ATOM 2070 N N . PHE A 1 257 ? -24.351 41.373 4.789 1.00 22.29 257 PHE A N 1
ATOM 2071 C CA . PHE A 1 257 ? -24.713 41.662 6.178 1.00 18.57 257 PHE A CA 1
ATOM 2072 C C . PHE A 1 257 ? -24.118 42.975 6.672 1.00 19.21 257 PHE A C 1
ATOM 2073 O O . PHE A 1 257 ? -24.783 43.715 7.386 1.00 15.22 257 PHE A O 1
ATOM 2081 N N . VAL A 1 258 ? -22.882 43.265 6.246 1.00 15.06 258 VAL A N 1
ATOM 2082 C CA . VAL A 1 258 ? -22.196 44.515 6.587 1.00 20.72 258 VAL A CA 1
ATOM 2083 C C . VAL A 1 258 ? -23.072 45.662 6.056 1.00 24.50 258 VAL A C 1
ATOM 2084 O O . VAL A 1 258 ? -23.428 46.585 6.790 1.00 16.84 258 VAL A O 1
ATOM 2088 N N . ASP A 1 259 ? -23.449 45.543 4.784 1.00 19.14 259 ASP A N 1
ATOM 2089 C CA . ASP A 1 259 ? -24.222 46.592 4.085 1.00 20.78 259 ASP A CA 1
ATOM 2090 C C . ASP A 1 259 ? -25.619 46.733 4.715 1.00 18.94 259 ASP A C 1
ATOM 2091 O O . ASP A 1 259 ? -26.095 47.848 4.932 1.00 19.97 259 ASP A O 1
ATOM 2096 N N . ASP A 1 260 ? -26.210 45.598 5.107 1.00 13.68 260 ASP A N 1
ATOM 2097 C CA . ASP A 1 260 ? -27.558 45.564 5.697 1.00 14.16 260 ASP A CA 1
ATOM 2098 C C . ASP A 1 260 ? -27.607 46.318 7.021 1.00 18.34 260 ASP A C 1
ATOM 2099 O O . ASP A 1 260 ? -28.461 47.196 7.241 1.00 19.74 260 ASP A O 1
ATOM 2104 N N . ILE A 1 261 ? -26.655 46.008 7.887 1.00 18.42 261 ILE A N 1
ATOM 2105 C CA . ILE A 1 261 ? -26.558 46.701 9.165 1.00 20.87 261 ILE A CA 1
ATOM 2106 C C . ILE A 1 261 ? -26.250 48.164 9.021 1.00 15.90 261 ILE A C 1
ATOM 2107 O O . ILE A 1 261 ? -26.851 48.983 9.720 1.00 13.53 261 ILE A O 1
ATOM 2112 N N . ARG A 1 262 ? -25.327 48.525 8.133 1.00 16.07 262 ARG A N 1
ATOM 2113 C CA . ARG A 1 262 ? -25.047 49.952 7.921 1.00 23.39 262 ARG A CA 1
ATOM 2114 C C . ARG A 1 262 ? -26.274 50.730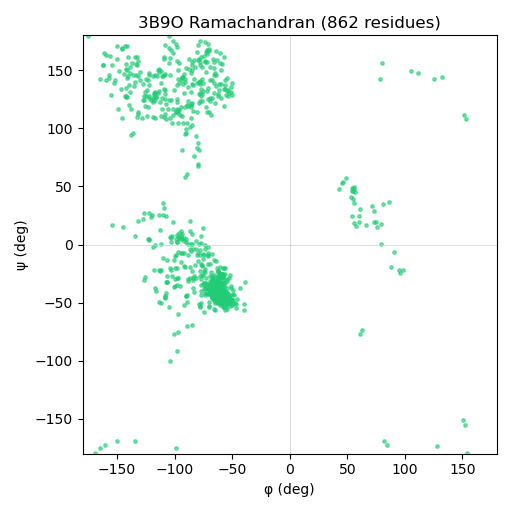 7.418 1.00 17.63 262 ARG A C 1
ATOM 2115 O O . ARG A 1 262 ? -26.527 51.845 7.860 1.00 17.23 262 ARG A O 1
ATOM 2123 N N . LYS A 1 263 ? -27.081 50.105 6.578 1.00 19.22 263 LYS A N 1
ATOM 2124 C CA . LYS A 1 263 ? -28.315 50.753 6.120 1.00 25.96 263 LYS A CA 1
ATOM 2125 C C . LYS A 1 263 ? -29.289 50.925 7.265 1.00 25.36 263 LYS A C 1
ATOM 2126 O O . LYS A 1 263 ? -29.890 51.987 7.411 1.00 26.88 263 LYS A O 1
ATOM 2129 N N . ARG A 1 264 ? -29.439 49.879 8.072 1.00 15.03 264 ARG A N 1
ATOM 2130 C CA . ARG A 1 264 ? -30.352 49.920 9.210 1.00 15.30 264 ARG A CA 1
ATOM 2131 C C . ARG A 1 264 ? -29.983 50.985 10.239 1.00 26.28 264 ARG A C 1
ATOM 2132 O O . ARG A 1 264 ? -30.878 51.504 10.934 1.00 20.06 264 ARG A O 1
ATOM 2140 N N . ALA A 1 265 ? -28.684 51.318 10.327 1.00 20.66 265 ALA A N 1
ATOM 2141 C CA . ALA A 1 265 ? -28.200 52.285 11.319 1.00 20.52 265 ALA A CA 1
ATOM 2142 C C . ALA A 1 265 ? -28.657 53.722 11.048 1.00 23.06 265 ALA A C 1
ATOM 2143 O O . ALA A 1 265 ? -28.778 54.504 11.990 1.00 20.79 265 ALA A O 1
ATOM 2145 N N . LYS A 1 266 ? -28.926 54.068 9.782 1.00 27.14 266 LYS A N 1
ATOM 2146 C CA . LYS A 1 266 ? -29.245 55.472 9.392 1.00 22.93 266 LYS A CA 1
ATOM 2147 C C . LYS A 1 266 ? -30.478 56.029 10.109 1.00 17.76 266 LYS A C 1
ATOM 2148 O O . LYS A 1 266 ? -30.433 57.136 10.595 1.00 17.28 266 LYS A O 1
ATOM 2154 N N . LYS A 1 267 ? -31.540 55.234 10.225 1.00 13.68 267 LYS A N 1
ATOM 2155 C CA . LYS A 1 267 ? -32.797 55.715 10.875 1.00 21.30 267 LYS A CA 1
ATOM 2156 C C . LYS A 1 267 ? -32.592 56.076 12.362 1.00 25.59 267 LYS A C 1
ATOM 2157 O O . LYS A 1 267 ? -33.416 56.758 12.953 1.00 20.80 267 LYS A O 1
ATOM 2163 N N . TYR A 1 268 ? -31.524 55.550 12.980 1.00 20.77 268 TYR A N 1
ATOM 2164 C CA . TYR A 1 268 ? -31.196 55.898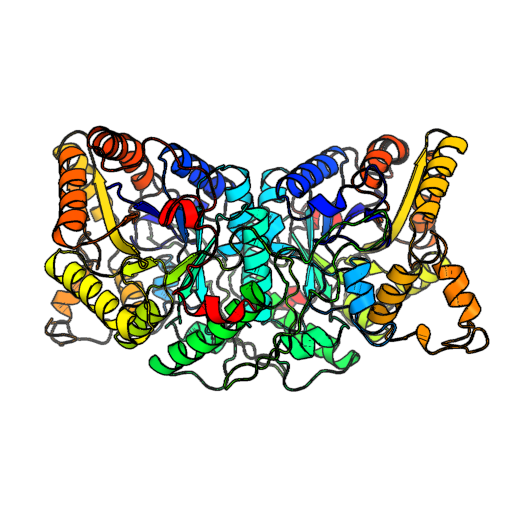 14.361 1.00 19.22 268 TYR A CA 1
ATOM 2165 C C . TYR A 1 268 ? -30.242 57.080 14.440 1.00 17.23 268 TYR A C 1
ATOM 2166 O O . TYR A 1 268 ? -29.835 57.487 15.527 1.00 20.11 268 TYR A O 1
ATOM 2175 N N . GLY A 1 269 ? -29.904 57.641 13.291 1.00 22.31 269 GLY A N 1
ATOM 2176 C CA . GLY A 1 269 ? -29.058 58.829 13.245 1.00 26.19 269 GLY A CA 1
ATOM 2177 C C . GLY A 1 269 ? -27.574 58.526 13.429 1.00 26.74 269 GLY A C 1
ATOM 2178 O O . GLY A 1 269 ? -26.777 59.436 13.721 1.00 21.87 269 GLY A O 1
ATOM 2179 N N . ARG A 1 270 ? -27.207 57.264 13.232 1.00 18.59 270 ARG A N 1
ATOM 2180 C CA . ARG A 1 270 ? -25.837 56.804 13.471 1.00 27.12 270 ARG A CA 1
ATOM 2181 C C . ARG A 1 270 ? -25.010 56.876 12.214 1.00 24.32 270 ARG A C 1
ATOM 2182 O O . ARG A 1 270 ? -25.485 56.475 11.132 1.00 20.88 270 ARG A O 1
ATOM 2190 N N . ASN A 1 271 ? -23.767 57.342 12.362 1.00 15.77 271 ASN A N 1
ATOM 2191 C CA . ASN A 1 271 ? -22.788 57.236 11.297 1.00 20.06 271 ASN A CA 1
ATOM 2192 C C . ASN A 1 271 ? -22.350 55.765 11.193 1.00 26.12 271 ASN A C 1
ATOM 2193 O O . ASN A 1 271 ? -21.808 55.198 12.131 1.00 20.80 271 ASN A O 1
ATOM 2198 N N . PRO A 1 272 ? -22.601 55.129 10.042 1.00 26.59 272 PRO A N 1
ATOM 2199 C CA . PRO A 1 272 ? -22.318 53.681 9.903 1.00 20.97 272 PRO A CA 1
ATOM 2200 C C . PRO A 1 272 ? -20.819 53.311 10.076 1.00 21.69 272 PRO A C 1
ATOM 2201 O O . PRO A 1 272 ? -20.493 52.166 10.418 1.00 19.54 272 PRO A O 1
ATOM 2205 N N . ASP A 1 273 ? -19.934 54.275 9.855 1.00 19.34 273 ASP A N 1
ATOM 2206 C CA . ASP A 1 273 ? -18.505 54.122 10.110 1.00 24.13 273 ASP A CA 1
ATOM 2207 C C . ASP A 1 273 ? -18.189 54.068 11.620 1.00 28.45 273 ASP A C 1
ATOM 2208 O O . ASP A 1 273 ? -17.028 53.880 12.024 1.00 23.09 273 ASP A O 1
ATOM 2213 N N . HIS A 1 274 ? -19.228 54.214 12.452 1.00 21.64 274 HIS A N 1
ATOM 2214 C CA . HIS A 1 274 ? -19.062 54.113 13.896 1.00 17.16 274 HIS A CA 1
ATOM 2215 C C . HIS A 1 274 ? -19.416 52.684 14.359 1.00 26.24 274 HIS A C 1
ATOM 2216 O O . HIS A 1 274 ? -19.553 52.447 15.545 1.00 17.95 274 HIS A O 1
ATOM 2223 N N . ILE A 1 275 ? -19.599 51.767 13.395 1.00 21.44 275 ILE A N 1
ATOM 2224 C CA . ILE A 1 275 ? -19.842 50.365 13.690 1.00 14.13 275 ILE A CA 1
ATOM 2225 C C . ILE A 1 275 ? -18.705 49.579 13.027 1.00 17.47 275 ILE A C 1
ATOM 2226 O O . ILE A 1 275 ? -18.520 49.678 11.813 1.00 18.72 275 ILE A O 1
ATOM 2231 N N . LYS A 1 276 ? -17.973 48.780 13.784 1.00 11.34 276 LYS A N 1
ATOM 2232 C CA . LYS A 1 276 ? -16.957 47.870 13.225 1.00 10.12 276 LYS A CA 1
ATOM 2233 C C . LYS A 1 276 ? -17.541 46.481 13.006 1.00 18.26 276 LYS A C 1
ATOM 2234 O O . LYS A 1 276 ? -18.349 46.002 13.804 1.00 13.22 276 LYS A O 1
ATOM 2240 N N . MET A 1 277 ? -17.151 45.846 11.909 1.00 14.78 277 MET A N 1
ATOM 2241 C CA . MET A 1 277 ? -17.717 44.549 11.509 1.00 17.61 277 MET A CA 1
ATOM 2242 C C . MET A 1 277 ? -16.639 43.499 11.670 1.00 19.86 277 MET A C 1
ATOM 2243 O O . MET A 1 277 ? -15.535 43.686 11.148 1.00 18.75 277 MET A O 1
ATOM 2248 N N . PHE A 1 278 ? -16.956 42.432 12.412 1.00 15.60 278 PHE A N 1
ATOM 2249 C CA . PHE A 1 278 ? -16.043 41.328 12.739 1.00 14.34 278 PHE A CA 1
ATOM 2250 C C . PHE A 1 278 ? -16.578 40.008 12.146 1.00 20.21 278 PHE A C 1
ATOM 2251 O O . PHE A 1 278 ? -17.754 39.728 12.258 1.00 21.08 278 PHE A O 1
ATOM 2259 N N . ALA A 1 279 ? -15.722 39.263 11.448 1.00 13.55 279 ALA A N 1
ATOM 2260 C CA . ALA A 1 279 ? -16.052 37.940 10.959 1.00 17.96 279 ALA A CA 1
ATOM 2261 C C . ALA A 1 279 ? -15.357 36.899 11.817 1.00 25.08 279 ALA A C 1
ATOM 2262 O O . ALA A 1 279 ? -14.363 37.209 12.476 1.00 23.81 279 ALA A O 1
ATOM 2264 N N . GLY A 1 280 ? -15.888 35.676 11.860 1.00 16.42 280 GLY A N 1
ATOM 2265 C CA . GLY A 1 280 ? -15.150 34.567 12.473 1.00 12.02 280 GLY A CA 1
ATOM 2266 C C . GLY A 1 280 ? -14.168 34.028 11.433 1.00 14.27 280 GLY A C 1
ATOM 2267 O O . GLY A 1 280 ? -14.377 34.169 10.214 1.00 16.82 280 GLY A O 1
ATOM 2268 N N . ILE A 1 281 ? -13.067 33.443 11.903 1.00 15.17 281 ILE A N 1
ATOM 2269 C CA . ILE A 1 281 ? -12.128 32.744 11.022 1.00 10.87 281 ILE A CA 1
ATOM 2270 C C . ILE A 1 281 ? -11.413 31.673 11.836 1.00 15.55 281 ILE A C 1
ATOM 2271 O O . ILE A 1 281 ? -11.073 31.883 12.998 1.00 16.15 281 ILE A O 1
ATOM 2276 N N . CYS A 1 282 ? -11.233 30.507 11.231 1.00 15.32 282 CYS A N 1
ATOM 2277 C CA . CYS A 1 282 ? -10.379 29.468 11.786 1.00 14.57 282 CYS A CA 1
ATOM 2278 C C . CYS A 1 282 ? -9.129 29.399 10.913 1.00 16.60 282 CYS A C 1
ATOM 2279 O O . CYS A 1 282 ? -9.215 29.430 9.683 1.00 17.01 282 CYS A O 1
ATOM 2282 N N . VAL A 1 283 ? -7.959 29.372 11.543 1.00 12.35 283 VAL A N 1
ATOM 2283 C CA . VAL A 1 283 ? -6.714 29.436 10.797 1.00 21.37 283 VAL A CA 1
ATOM 2284 C C . VAL A 1 283 ? -5.906 28.193 11.150 1.00 20.81 283 VAL A C 1
ATOM 2285 O O . VAL A 1 283 ? -5.730 27.886 12.325 1.00 16.37 283 VAL A O 1
ATOM 2289 N N . ILE A 1 284 ? -5.452 27.466 10.132 1.00 14.77 284 ILE A N 1
ATOM 2290 C CA . ILE A 1 284 ? -4.523 26.372 10.334 1.00 15.25 284 ILE A CA 1
ATOM 2291 C C . ILE A 1 284 ? -3.340 26.713 9.439 1.00 23.92 284 ILE A C 1
ATOM 2292 O O . ILE A 1 284 ? -3.444 26.695 8.182 1.00 19.07 284 ILE A O 1
ATOM 2297 N N . VAL A 1 285 ? -2.224 27.053 10.065 1.00 17.27 285 VAL A N 1
ATOM 2298 C CA . VAL A 1 285 ? -1.085 27.627 9.352 1.00 16.82 285 VAL A CA 1
ATOM 2299 C C . VAL A 1 285 ? 0.203 26.789 9.544 1.00 30.13 285 VAL A C 1
ATOM 2300 O O . VAL A 1 285 ? 0.432 26.175 10.615 1.00 22.21 285 VAL A O 1
ATOM 2304 N N . GLY A 1 286 ? 1.023 26.747 8.492 1.00 18.85 286 GLY A N 1
ATOM 2305 C CA . GLY A 1 286 ? 2.349 26.119 8.561 1.00 21.24 286 GLY A CA 1
ATOM 2306 C C . GLY A 1 286 ? 3.340 26.862 7.680 1.00 23.15 286 GLY A C 1
ATOM 2307 O O . GLY A 1 286 ? 2.969 27.689 6.850 1.00 16.92 286 GLY A O 1
ATOM 2308 N N . LYS A 1 287 ? 4.613 26.548 7.844 1.00 22.67 287 LYS A N 1
ATOM 2309 C CA . LYS A 1 287 ? 5.658 27.157 7.017 1.00 23.84 287 LYS A CA 1
ATOM 2310 C C . LYS A 1 287 ? 5.519 26.739 5.562 1.00 30.75 287 LYS A C 1
ATOM 2311 O O . LYS A 1 287 ? 5.927 27.471 4.644 1.00 22.33 287 LYS A O 1
ATOM 2317 N N . THR A 1 288 ? 4.921 25.577 5.358 1.00 15.86 288 THR A N 1
ATOM 2318 C CA . THR A 1 288 ? 4.711 25.046 4.023 1.00 24.89 288 THR A CA 1
ATOM 2319 C C . THR A 1 288 ? 3.294 24.548 3.968 1.00 24.65 288 THR A C 1
ATOM 2320 O O . THR A 1 288 ? 2.674 24.317 5.004 1.00 22.34 288 THR A O 1
ATOM 2324 N N . HIS A 1 289 ? 2.763 24.378 2.764 1.00 22.23 289 HIS A N 1
ATOM 2325 C CA . HIS A 1 289 ? 1.424 23.848 2.644 1.00 23.75 289 HIS A CA 1
ATOM 2326 C C . HIS A 1 289 ? 1.289 22.483 3.336 1.00 31.63 289 HIS A C 1
ATOM 2327 O O . HIS A 1 289 ? 0.293 22.243 4.035 1.00 26.44 289 HIS A O 1
ATOM 2334 N N . ASP A 1 290 ? 2.264 21.585 3.131 1.00 20.63 290 ASP A N 1
ATOM 2335 C CA . ASP A 1 290 ? 2.212 20.223 3.722 1.00 29.22 290 ASP A CA 1
ATOM 2336 C C . ASP A 1 290 ? 2.087 20.271 5.256 1.00 23.98 290 ASP A C 1
ATOM 2337 O O . ASP A 1 290 ? 1.366 19.473 5.846 1.00 25.39 290 ASP A O 1
ATOM 2342 N N . GLU A 1 291 ? 2.845 21.170 5.890 1.00 31.81 291 GLU A N 1
ATOM 2343 C CA . GLU A 1 291 ? 2.740 21.400 7.345 1.00 22.00 291 GLU A CA 1
ATOM 2344 C C . GLU A 1 291 ? 1.326 21.750 7.781 1.00 23.86 291 GLU A C 1
ATOM 2345 O O . GLU A 1 291 ? 0.801 21.147 8.725 1.00 25.49 291 GLU A O 1
ATOM 2351 N N . ALA A 1 292 ? 0.717 22.718 7.093 1.00 17.96 292 ALA A N 1
ATOM 2352 C CA . ALA A 1 292 ? -0.670 23.100 7.333 1.00 15.09 292 ALA A CA 1
ATOM 2353 C C . ALA A 1 292 ? -1.595 21.907 7.173 1.00 18.45 292 ALA A C 1
ATOM 2354 O O . ALA A 1 292 ? -2.422 21.663 8.035 1.00 19.95 292 ALA A O 1
ATOM 2356 N N . MET A 1 293 ? -1.438 21.144 6.080 1.00 18.47 293 MET A N 1
ATOM 2357 C CA . MET A 1 293 ? -2.350 20.050 5.781 1.00 16.17 293 MET A CA 1
ATOM 2358 C C . MET A 1 293 ? -2.189 18.946 6.836 1.00 21.47 293 MET A C 1
ATOM 2359 O O . MET A 1 293 ? -3.146 18.290 7.216 1.00 18.39 293 MET A O 1
ATOM 2364 N N . GLU A 1 294 ? -0.981 18.806 7.361 1.00 21.70 294 GLU A N 1
ATOM 2365 C CA . GLU A 1 294 ? -0.734 17.792 8.372 1.00 25.12 294 GLU A CA 1
ATOM 2366 C C . GLU A 1 294 ? -1.515 18.083 9.661 1.00 29.28 294 GLU A C 1
ATOM 2367 O O . GLU A 1 294 ? -2.044 17.167 10.295 1.00 22.64 294 GLU A O 1
ATOM 2373 N N . LYS A 1 295 ? -1.584 19.367 10.037 1.00 21.32 295 LYS A N 1
ATOM 2374 C CA . LYS A 1 295 ? -2.355 19.806 11.198 1.00 16.84 295 LYS A CA 1
ATOM 2375 C C . LYS A 1 295 ? -3.811 19.566 10.917 1.00 21.47 295 LYS A C 1
ATOM 2376 O O . LYS A 1 295 ? -4.513 19.011 11.749 1.00 22.07 295 LYS A O 1
ATOM 2382 N N . LEU A 1 296 ? -4.266 19.982 9.732 1.00 23.63 296 LEU A N 1
ATOM 2383 C CA . LEU A 1 296 ? -5.658 19.791 9.342 1.00 21.37 296 LEU A CA 1
ATOM 2384 C C . LEU A 1 296 ? -6.107 18.339 9.485 1.00 22.68 296 LEU A C 1
ATOM 2385 O O . LEU A 1 296 ? -7.195 18.055 10.001 1.00 21.88 296 LEU A O 1
ATOM 2390 N N . ASN A 1 297 ? -5.279 17.426 8.990 1.00 22.06 297 ASN A N 1
ATOM 2391 C CA . ASN A 1 297 ? -5.608 16.004 8.960 1.00 21.00 297 ASN A CA 1
ATOM 2392 C C . ASN A 1 297 ? -5.646 15.429 10.402 1.00 34.69 297 ASN A C 1
ATOM 2393 O O . ASN A 1 297 ? -6.474 14.557 10.719 1.00 25.08 297 ASN A O 1
ATOM 2396 N N . SER A 1 298 ? -4.774 15.950 11.266 1.00 29.47 298 SER A N 1
ATOM 2397 C CA . SER A 1 298 ? -4.753 15.600 12.695 1.00 20.97 298 SER A CA 1
ATOM 2398 C C . SER A 1 298 ? -6.017 16.009 13.440 1.00 27.47 298 SER A C 1
ATOM 2399 O O . SER A 1 298 ? -6.573 15.209 14.217 1.00 29.69 298 SER A O 1
ATOM 2402 N N . PHE A 1 299 ? -6.491 17.234 13.191 1.00 22.59 299 PHE A N 1
ATOM 2403 C CA . PHE A 1 299 ? -7.697 17.750 13.853 1.00 28.62 299 PHE A CA 1
ATOM 2404 C C . PHE A 1 299 ? -8.932 17.040 13.357 1.00 26.09 299 PHE A C 1
ATOM 2405 O O . PHE A 1 299 ? -9.869 16.819 14.107 1.00 25.57 299 PHE A O 1
ATOM 2413 N N . GLN A 1 300 ? -8.927 16.681 12.076 1.00 31.12 300 GLN A N 1
ATOM 2414 C CA . GLN A 1 300 ? -10.064 16.013 11.472 1.00 20.01 300 GLN A CA 1
ATOM 2415 C C . GLN A 1 300 ? -10.344 14.687 12.152 1.00 27.39 300 GLN A C 1
ATOM 2416 O O . GLN A 1 300 ? -11.511 14.378 12.398 1.00 34.41 300 GLN A O 1
ATOM 2422 N N . LYS A 1 301 ? -9.286 13.934 12.477 1.00 26.04 301 LYS A N 1
ATOM 2423 C CA . LYS A 1 301 ? -9.367 12.663 13.237 1.00 27.40 301 LYS A CA 1
ATOM 2424 C C . LYS A 1 301 ? -10.174 12.778 14.555 1.00 31.00 301 LYS A C 1
ATOM 2425 O O . LYS A 1 301 ? -10.924 11.863 14.933 1.00 38.13 301 LYS A O 1
ATOM 2431 N N . TYR A 1 302 ? -10.031 13.916 15.240 1.00 30.24 302 TYR A N 1
ATOM 2432 C CA . TYR A 1 302 ? -10.714 14.188 16.529 1.00 21.95 302 TYR A CA 1
ATOM 2433 C C . TYR A 1 302 ? -12.063 14.892 16.446 1.00 16.66 302 TYR A C 1
ATOM 2434 O O . TYR A 1 302 ? -12.737 15.010 17.466 1.00 22.70 302 TYR A O 1
ATOM 2443 N N . TRP A 1 303 ? -12.469 15.338 15.248 1.00 22.68 303 TRP A N 1
ATOM 2444 C CA . TRP A 1 303 ? -13.730 16.070 15.073 1.00 26.30 303 TRP A CA 1
ATOM 2445 C C . TRP A 1 303 ? -14.866 15.133 15.401 1.00 36.52 303 TRP A C 1
ATOM 2446 O O . TRP A 1 303 ? -14.968 14.056 14.787 1.00 26.42 303 TRP A O 1
ATOM 2457 N N . SER A 1 304 ? -15.688 15.526 16.385 1.00 22.85 304 SER A N 1
ATOM 2458 C CA . SER A 1 304 ? -16.749 14.659 16.884 1.00 30.39 304 SER A CA 1
ATOM 2459 C C . SER A 1 304 ? -18.087 15.081 16.336 1.00 27.40 304 SER A C 1
ATOM 2460 O O . SER A 1 304 ? -18.672 16.061 16.786 1.00 25.67 304 SER A O 1
ATOM 2463 N N . LEU A 1 305 ? -18.578 14.313 15.368 1.00 26.98 305 LEU A N 1
ATOM 2464 C CA . LEU A 1 305 ? -19.891 14.565 14.777 1.00 25.65 305 LEU A CA 1
ATOM 2465 C C . LEU A 1 305 ? -20.993 14.706 15.837 1.00 29.14 305 LEU A C 1
ATOM 2466 O O . LEU A 1 305 ? -21.847 15.580 15.734 1.00 22.41 305 LEU A O 1
ATOM 2471 N N . GLU A 1 306 ? -20.975 13.834 16.844 1.00 25.86 306 GLU A N 1
ATOM 2472 C CA . GLU A 1 306 ? -22.011 13.827 17.864 1.00 27.67 306 GLU A CA 1
ATOM 2473 C C . GLU A 1 306 ? -22.022 15.114 18.727 1.00 24.22 306 GLU A C 1
ATOM 2474 O O . GLU A 1 306 ? -23.081 15.672 19.033 1.00 21.01 306 GLU A O 1
ATOM 2480 N N . GLY A 1 307 ? -20.833 15.591 19.084 1.00 26.34 307 GLY A N 1
ATOM 2481 C CA . GLY A 1 307 ? -20.700 16.875 19.759 1.00 23.44 307 GLY A CA 1
ATOM 2482 C C . GLY A 1 307 ? -21.229 18.017 18.917 1.00 19.70 307 GLY A C 1
ATOM 2483 O O . GLY A 1 307 ? -22.014 18.839 19.395 1.00 17.41 307 GLY A O 1
ATOM 2484 N N . HIS A 1 308 ? -20.853 18.032 17.634 1.00 18.55 308 HIS A N 1
ATOM 2485 C CA . HIS A 1 308 ? -21.449 19.027 16.724 1.00 24.14 308 HIS A CA 1
ATOM 2486 C C . HIS A 1 308 ? -22.946 18.942 16.562 1.00 17.06 308 HIS A C 1
ATOM 2487 O O . HIS A 1 308 ? -23.600 19.960 16.515 1.00 17.90 308 HIS A O 1
ATOM 2494 N N . LEU A 1 309 ? -23.501 17.733 16.511 1.00 21.99 309 LEU A N 1
ATOM 2495 C CA . LEU A 1 309 ? -24.967 17.619 16.481 1.00 22.94 309 LEU A CA 1
ATOM 2496 C C . LEU A 1 309 ? -25.618 18.252 17.705 1.00 16.67 309 LEU A C 1
ATOM 2497 O O . LEU A 1 309 ? -26.660 18.918 17.596 1.00 25.78 309 LEU A O 1
ATOM 2502 N N . ALA A 1 310 ? -25.025 18.039 18.877 1.00 27.20 310 ALA A N 1
ATOM 2503 C CA . ALA A 1 310 ? -25.541 18.631 20.117 1.00 17.42 310 ALA A CA 1
ATOM 2504 C C . ALA A 1 310 ? -25.521 20.161 20.033 1.00 21.34 310 ALA A C 1
ATOM 2505 O O . ALA A 1 310 ? -26.512 20.823 20.387 1.00 22.42 310 ALA A O 1
ATOM 2507 N N . HIS A 1 311 ? -24.419 20.703 19.511 1.00 16.71 311 HIS A N 1
ATOM 2508 C CA . HIS A 1 311 ? -24.248 22.163 19.400 1.00 22.21 311 HIS A CA 1
ATOM 2509 C C . HIS A 1 311 ? -25.271 22.755 18.450 1.00 18.35 311 HIS A C 1
ATOM 2510 O O . HIS A 1 311 ? -25.912 23.752 18.749 1.00 24.79 311 HIS A O 1
ATOM 2517 N N . TYR A 1 312 ? -25.404 22.112 17.298 1.00 23.62 312 TYR A N 1
ATOM 2518 C CA . TYR A 1 312 ? -26.374 22.477 16.274 1.00 19.05 312 TYR A CA 1
ATOM 2519 C C . TYR A 1 312 ? -27.783 22.489 16.840 1.00 21.23 312 TYR A C 1
ATOM 2520 O O . TYR A 1 312 ? -28.537 23.409 16.569 1.00 28.89 312 TYR A O 1
ATOM 2529 N N . GLY A 1 313 ? -28.144 21.460 17.608 1.00 24.42 313 GLY A N 1
ATOM 2530 C CA . GLY A 1 313 ? -29.453 21.388 18.237 1.00 26.46 313 GLY A CA 1
ATOM 2531 C C . GLY A 1 313 ? -29.776 22.588 19.122 1.00 28.20 313 GLY A C 1
ATOM 2532 O O . GLY A 1 313 ? -30.798 23.237 18.927 1.00 24.99 313 GLY A O 1
ATOM 2533 N N . GLY A 1 314 ? -28.919 22.865 20.107 1.00 26.82 314 GLY A N 1
ATOM 2534 C CA . GLY A 1 314 ? -29.086 24.043 20.948 1.00 27.97 314 GLY A CA 1
ATOM 2535 C C . GLY A 1 314 ? -29.113 25.329 20.142 1.00 25.14 314 GLY A C 1
ATOM 2536 O O . GLY A 1 314 ? -29.963 26.182 20.364 1.00 30.87 314 GLY A O 1
ATOM 2537 N N . GLY A 1 315 ? -28.181 25.479 19.208 1.00 29.50 315 GLY A N 1
ATOM 2538 C CA . GLY A 1 315 ? -28.072 26.714 18.394 1.00 23.89 315 GLY A CA 1
ATOM 2539 C C . GLY A 1 315 ? -29.232 26.988 17.439 1.00 37.71 315 GLY A C 1
ATOM 2540 O O . GLY A 1 315 ? -29.625 28.143 17.269 1.00 32.86 315 GLY A O 1
ATOM 2541 N N . THR A 1 316 ? -29.780 25.925 16.828 1.00 26.78 316 THR A N 1
ATOM 2542 C CA . THR A 1 316 ? -30.871 26.024 15.836 1.00 34.71 316 THR A CA 1
ATOM 2543 C C . THR A 1 316 ? -32.253 25.666 16.385 1.00 36.31 316 THR A C 1
ATOM 2544 O O . THR A 1 316 ? -33.289 26.176 15.919 1.00 31.51 316 THR A O 1
ATOM 2548 N N . GLY A 1 317 ? -32.283 24.816 17.408 1.00 33.48 317 GLY A N 1
ATOM 2549 C CA . GLY A 1 317 ? -33.565 24.336 17.917 1.00 37.56 317 GLY A CA 1
ATOM 2550 C C . GLY A 1 317 ? -34.027 23.050 17.245 1.00 27.76 317 GLY A C 1
ATOM 2551 O O . GLY A 1 317 ? -35.015 22.459 17.681 1.00 35.78 317 GLY A O 1
ATOM 2552 N N . TYR A 1 318 ? -33.289 22.624 16.212 1.00 25.36 318 TYR A N 1
ATOM 2553 C CA . TYR A 1 318 ? -33.548 21.386 15.459 1.00 31.23 318 TYR A CA 1
ATOM 2554 C C . TYR A 1 318 ? -32.799 20.190 16.042 1.00 57.29 318 TYR A C 1
ATOM 2555 O O . TYR A 1 318 ? -31.545 20.161 16.073 1.00 26.61 318 TYR A O 1
ATOM 2564 N N . ASP A 1 319 ? -33.586 19.206 16.486 1.00 25.39 319 ASP A N 1
ATOM 2565 C CA . ASP A 1 319 ? -33.061 17.923 16.910 1.00 41.76 319 ASP A CA 1
ATOM 2566 C C . ASP A 1 319 ? -33.004 16.954 15.721 1.00 44.24 319 ASP A C 1
ATOM 2567 O O . ASP A 1 319 ? -34.023 16.335 15.384 1.00 33.76 319 ASP A O 1
ATOM 2572 N N . LEU A 1 320 ? -31.823 16.789 15.119 1.00 22.61 320 LEU A N 1
ATOM 2573 C CA . LEU A 1 320 ? -31.696 16.001 13.876 1.00 43.98 320 LEU A CA 1
ATOM 2574 C C . LEU A 1 320 ? -31.873 14.480 14.026 1.00 55.34 320 LEU A C 1
ATOM 2575 O O . LEU A 1 320 ? -31.887 13.750 13.013 1.00 42.95 320 LEU A O 1
ATOM 2580 N N . SER A 1 321 ? -31.977 14.004 15.272 1.00 51.31 321 SER A N 1
ATOM 2581 C CA . SER A 1 321 ? -32.090 12.563 15.538 1.00 35.47 321 SER A CA 1
ATOM 2582 C C . SER A 1 321 ? -33.503 12.175 15.177 1.00 44.28 321 SER A C 1
ATOM 2583 O O . SER A 1 321 ? -33.769 11.014 14.846 1.00 47.37 321 SER A O 1
ATOM 2586 N N . LYS A 1 322 ? -34.378 13.182 15.266 1.00 34.39 322 LYS A N 1
ATOM 2587 C CA . LYS A 1 322 ? -35.791 13.159 14.900 1.00 40.80 322 LYS A CA 1
ATOM 2588 C C . LYS A 1 322 ? -36.099 13.198 13.398 1.00 62.25 322 LYS A C 1
ATOM 2589 O O . LYS A 1 322 ? -37.242 13.474 13.027 1.00 51.59 322 LYS A O 1
ATOM 2595 N N . TYR A 1 323 ? -35.100 12.968 12.548 1.00 50.55 323 TYR A N 1
ATOM 2596 C CA . TYR A 1 323 ? -35.264 13.201 11.117 1.00 50.80 323 TYR A CA 1
ATOM 2597 C C . TYR A 1 323 ? -34.717 12.036 10.331 1.00 47.21 323 TYR A C 1
ATOM 2598 O O . TYR A 1 323 ? -33.667 11.483 10.673 1.00 63.70 323 TYR A O 1
ATOM 2607 N N . SER A 1 324 ? -35.427 11.663 9.267 1.00 44.04 324 SER A N 1
ATOM 2608 C CA . SER A 1 324 ? -34.857 10.786 8.247 1.00 31.06 324 SER A CA 1
ATOM 2609 C C . SER A 1 324 ? -33.699 11.519 7.558 1.00 28.04 324 SER A C 1
ATOM 2610 O O . SER A 1 324 ? -33.715 12.741 7.418 1.00 45.05 324 SER A O 1
ATOM 2613 N N . SER A 1 325 ? -32.698 10.759 7.147 1.00 24.09 325 SER A N 1
ATOM 2614 C CA . SER A 1 325 ? -31.688 11.196 6.203 1.00 30.11 325 SER A CA 1
ATOM 2615 C C . SER A 1 325 ? -32.291 12.062 5.069 1.00 45.70 325 SER A C 1
ATOM 2616 O O . SER A 1 325 ? -31.641 12.989 4.571 1.00 45.64 325 SER A O 1
ATOM 2619 N N . ASN A 1 326 ? -33.549 11.766 4.707 1.00 54.37 326 ASN A N 1
ATOM 2620 C CA . ASN A 1 326 ? -34.229 12.309 3.524 1.00 51.14 326 ASN A CA 1
ATOM 2621 C C . ASN A 1 326 ? -35.243 13.418 3.756 1.00 69.96 326 ASN A C 1
ATOM 2622 O O . ASN A 1 326 ? -35.930 13.827 2.808 1.00 57.52 326 ASN A O 1
ATOM 2627 N N . ASP A 1 327 ? -35.360 13.895 4.992 1.00 32.78 327 ASP A N 1
ATOM 2628 C CA . ASP A 1 327 ? -36.207 15.066 5.274 1.00 53.60 327 ASP A CA 1
ATOM 2629 C C . ASP A 1 327 ? -35.489 16.380 4.903 1.00 30.59 327 ASP A C 1
ATOM 2630 O O . ASP A 1 327 ? -34.313 16.363 4.583 1.00 46.52 327 ASP A O 1
ATOM 2635 N N . TYR A 1 328 ? -36.205 17.503 4.944 1.00 56.75 328 TYR A N 1
ATOM 2636 C CA . TYR A 1 328 ? -35.684 18.801 4.489 1.00 59.20 328 TYR A CA 1
ATOM 2637 C C . TYR A 1 328 ? -35.825 19.895 5.554 1.00 50.46 328 TYR A C 1
ATOM 2638 O O . TYR A 1 328 ? -36.925 20.124 6.082 1.00 59.57 328 TYR A O 1
ATOM 2647 N N . ILE A 1 329 ? -34.727 20.582 5.868 1.00 47.14 329 ILE A N 1
ATOM 2648 C CA . ILE A 1 329 ? -34.818 21.698 6.827 1.00 77.83 329 ILE A CA 1
ATOM 2649 C C . ILE A 1 329 ? -34.757 23.087 6.171 1.00 73.24 329 ILE A C 1
ATOM 2650 O O . ILE A 1 329 ? -35.644 23.923 6.399 1.00 66.56 329 ILE A O 1
ATOM 2655 N N . GLY A 1 330 ? -33.720 23.338 5.374 1.00 67.03 330 GLY A N 1
ATOM 2656 C CA . GLY A 1 330 ? -33.665 24.573 4.589 1.00 54.30 330 GLY A CA 1
ATOM 2657 C C . GLY A 1 330 ? -34.143 24.230 3.199 1.00 57.03 330 GLY A C 1
ATOM 2658 O O . GLY A 1 330 ? -35.338 24.273 2.897 1.00 75.85 330 GLY A O 1
ATOM 2659 N N . SER A 1 331 ? -33.189 23.881 2.351 1.00 80.14 331 SER A N 1
ATOM 2660 C CA . SER A 1 331 ? -33.456 23.304 1.039 1.00 69.99 331 SER A CA 1
ATOM 2661 C C . SER A 1 331 ? -32.500 22.149 0.933 1.00 47.75 331 SER A C 1
ATOM 2662 O O . SER A 1 331 ? -32.358 21.518 -0.119 1.00 49.45 331 SER A O 1
ATOM 2665 N N . ILE A 1 332 ? -31.841 21.904 2.067 1.00 78.54 332 ILE A N 1
ATOM 2666 C CA . ILE A 1 332 ? -30.838 20.868 2.225 1.00 46.50 332 ILE A CA 1
ATOM 2667 C C . ILE A 1 332 ? -31.548 19.684 2.864 1.00 54.71 332 ILE A C 1
ATOM 2668 O O . ILE A 1 332 ? -32.365 19.860 3.775 1.00 52.87 332 ILE A O 1
ATOM 2673 N N . SER A 1 333 ? -31.268 18.485 2.372 1.00 32.50 333 SER A N 1
ATOM 2674 C CA . SER A 1 333 ? -31.706 17.287 3.051 1.00 34.90 333 SER A CA 1
ATOM 2675 C C . SER A 1 333 ? -31.013 17.254 4.423 1.00 52.50 333 SER A C 1
ATOM 2676 O O . SER A 1 333 ? -29.991 17.914 4.619 1.00 51.83 333 SER A O 1
ATOM 2679 N N . VAL A 1 334 ? -31.582 16.507 5.365 1.00 55.09 334 VAL A N 1
ATOM 2680 C CA . VAL A 1 334 ? -30.980 16.306 6.690 1.00 41.22 334 VAL A CA 1
ATOM 2681 C C . VAL A 1 334 ? -29.697 15.482 6.567 1.00 49.05 334 VAL A C 1
ATOM 2682 O O . VAL A 1 334 ? -28.758 15.663 7.342 1.00 55.11 334 VAL A O 1
ATOM 2686 N N . GLY A 1 335 ? -29.639 14.602 5.572 1.00 29.45 335 GLY A N 1
ATOM 2687 C CA . GLY A 1 335 ? -28.436 13.829 5.318 1.00 27.08 335 GLY A CA 1
ATOM 2688 C C . GLY A 1 335 ? -27.263 14.698 4.918 1.00 55.77 335 GLY A C 1
ATOM 2689 O O . GLY A 1 335 ? -26.108 14.367 5.219 1.00 47.56 335 GLY A O 1
ATOM 2690 N N . GLU A 1 336 ? -27.552 15.804 4.234 1.00 38.21 336 GLU A N 1
ATOM 2691 C CA . GLU A 1 336 ? -26.503 16.692 3.753 1.00 51.65 336 GLU A CA 1
ATOM 2692 C C . GLU A 1 336 ? -26.053 17.688 4.818 1.00 46.75 336 GLU A C 1
ATOM 2693 O O . GLU A 1 336 ? -24.862 18.007 4.895 1.00 49.13 336 GLU A O 1
ATOM 2699 N N . ILE A 1 337 ? -27.003 18.180 5.620 1.00 37.80 337 ILE A N 1
ATOM 2700 C CA . ILE A 1 337 ? -26.701 18.981 6.810 1.00 31.06 337 ILE A CA 1
ATOM 2701 C C . ILE A 1 337 ? -25.688 18.226 7.690 1.00 39.25 337 ILE A C 1
ATOM 2702 O O . ILE A 1 337 ? -24.672 18.787 8.105 1.00 44.90 337 ILE A O 1
ATOM 2707 N N . ILE A 1 338 ? -25.957 16.943 7.922 1.00 61.17 338 ILE A N 1
ATOM 2708 C CA . ILE A 1 338 ? -25.131 16.089 8.781 1.00 50.86 338 ILE A CA 1
ATOM 2709 C C . ILE A 1 338 ? -23.760 15.789 8.165 1.00 46.02 338 ILE A C 1
ATOM 2710 O O . ILE A 1 338 ? -22.751 15.801 8.862 1.00 56.71 338 ILE A O 1
ATOM 2715 N N . ASN A 1 339 ? -23.726 15.545 6.860 1.00 55.04 339 ASN A N 1
ATOM 2716 C CA . ASN A 1 339 ? -22.465 15.344 6.136 1.00 42.80 339 ASN A CA 1
ATOM 2717 C C . ASN A 1 339 ? -21.533 16.589 6.124 1.00 56.50 339 ASN A C 1
ATOM 2718 O O . ASN A 1 339 ? -20.303 16.455 6.215 1.00 44.48 339 ASN A O 1
ATOM 2723 N N . ASN A 1 340 ? -22.122 17.783 6.015 1.00 35.24 340 ASN A N 1
ATOM 2724 C CA . ASN A 1 340 ? -21.378 19.048 6.072 1.00 52.37 340 ASN A CA 1
ATOM 2725 C C . ASN A 1 340 ? -20.788 19.275 7.460 1.00 60.36 340 ASN A C 1
ATOM 2726 O O . ASN A 1 340 ? -19.761 19.933 7.629 1.00 59.20 340 ASN A O 1
ATOM 2731 N N . MET A 1 341 ? -21.480 18.732 8.446 1.00 57.42 341 MET A N 1
ATOM 2732 C CA . MET A 1 341 ? -21.148 18.906 9.848 1.00 68.27 341 MET A CA 1
ATOM 2733 C C . MET A 1 341 ? -19.975 18.026 10.322 1.00 71.01 341 MET A C 1
ATOM 2734 O O . MET A 1 341 ? -19.323 18.348 11.322 1.00 56.16 341 MET A O 1
ATOM 2739 N N . SER A 1 342 ? -19.703 16.921 9.629 1.00 30.19 342 SER A N 1
ATOM 2740 C CA . SER A 1 342 ? -18.555 16.094 10.008 1.00 43.92 342 SER A CA 1
ATOM 2741 C C . SER A 1 342 ? -17.251 16.554 9.352 1.00 45.32 342 SER A C 1
ATOM 2742 O O . SER A 1 342 ? -16.229 15.861 9.425 1.00 74.98 342 SER A O 1
ATOM 2745 N N . LYS A 1 343 ? -17.290 17.745 8.751 1.00 34.21 343 LYS A N 1
ATOM 2746 C CA . LYS A 1 343 ? -16.118 18.368 8.123 1.00 76.49 343 LYS A CA 1
ATOM 2747 C C . LYS A 1 343 ? -15.698 19.676 8.837 1.00 62.35 343 LYS A C 1
ATOM 2748 O O . LYS A 1 343 ? -16.560 20.426 9.318 1.00 43.45 343 LYS A O 1
ATOM 2754 N N . LEU A 1 344 ? -14.383 19.936 8.894 1.00 60.75 344 LEU A N 1
ATOM 2755 C CA . LEU A 1 344 ? -13.818 21.092 9.623 1.00 45.14 344 LEU A CA 1
ATOM 2756 C C . LEU A 1 344 ? -14.218 22.477 9.106 1.00 62.01 344 LEU A C 1
ATOM 2757 O O . LEU A 1 344 ? -14.220 23.449 9.881 1.00 61.04 344 LEU A O 1
ATOM 2762 N N . ASP A 1 345 ? -14.512 22.574 7.810 1.00 49.16 345 ASP A N 1
ATOM 2763 C CA . ASP A 1 345 ? -14.935 23.838 7.206 1.00 70.88 345 ASP A CA 1
ATOM 2764 C C . ASP A 1 345 ? -16.453 23.936 6.975 1.00 55.25 345 ASP A C 1
ATOM 2765 O O . ASP A 1 345 ? -16.915 24.760 6.176 1.00 61.92 345 ASP A O 1
ATOM 2770 N N . GLY A 1 346 ? -17.219 23.108 7.679 1.00 52.72 346 GLY A N 1
ATOM 2771 C CA . GLY A 1 346 ? -18.674 23.120 7.540 1.00 67.58 346 GLY A CA 1
ATOM 2772 C C . GLY A 1 346 ? -19.391 24.143 8.422 1.00 80.23 346 GLY A C 1
ATOM 2773 O O . GLY A 1 346 ? -20.621 24.310 8.310 1.00 66.60 346 GLY A O 1
ATOM 2774 N N . LYS A 1 347 ? -18.631 24.821 9.297 1.00 59.53 347 LYS A N 1
ATOM 2775 C CA . LYS A 1 347 ? -19.193 25.795 10.239 1.00 29.83 347 LYS A CA 1
ATOM 2776 C C . LYS A 1 347 ? -19.489 27.129 9.534 1.00 29.92 347 LYS A C 1
ATOM 2777 O O . LYS A 1 347 ? -19.174 27.283 8.359 1.00 30.11 347 LYS A O 1
ATOM 2783 N N . TRP A 1 348 ? -20.096 28.090 10.235 1.00 31.46 348 TRP A N 1
ATOM 2784 C CA . TRP A 1 348 ? -20.442 29.360 9.579 1.00 33.70 348 TRP A CA 1
ATOM 2785 C C . TRP A 1 348 ? -19.311 30.420 9.584 1.00 32.36 348 TRP A C 1
ATOM 2786 O O . TRP A 1 348 ? -19.579 31.620 9.411 1.00 35.68 348 TRP A O 1
ATOM 2797 N N . PHE A 1 349 ? -18.069 29.952 9.782 1.00 26.19 349 PHE A N 1
ATOM 2798 C CA . PHE A 1 349 ? -16.845 30.760 9.702 1.00 26.61 349 PHE A CA 1
ATOM 2799 C C . PHE A 1 349 ? -15.929 30.292 8.579 1.00 22.13 349 PHE A C 1
ATOM 2800 O O . PHE A 1 349 ? -15.822 29.100 8.292 1.00 28.58 349 PHE A O 1
ATOM 2808 N N . LYS A 1 350 ? -15.247 31.237 7.964 1.00 21.32 350 LYS A N 1
ATOM 2809 C CA . LYS A 1 350 ? -14.152 30.938 7.051 1.00 24.83 350 LYS A CA 1
ATOM 2810 C C . LYS A 1 350 ? -13.087 30.012 7.705 1.00 33.30 350 LYS A C 1
ATOM 2811 O O . LYS A 1 350 ? -12.641 30.231 8.842 1.00 18.59 350 LYS A O 1
ATOM 2817 N N . LEU A 1 351 ? -12.690 28.980 6.965 1.00 20.95 351 LEU A N 1
ATOM 2818 C CA . LEU A 1 351 ? -11.498 28.199 7.306 1.00 26.96 351 LEU A CA 1
ATOM 2819 C C . LEU A 1 351 ? -10.345 28.537 6.365 1.00 23.93 351 LEU A C 1
ATOM 2820 O O . LEU A 1 351 ? -10.440 28.324 5.149 1.00 25.25 351 LEU A O 1
ATOM 2825 N N . SER A 1 352 ? -9.270 29.091 6.909 1.00 16.15 352 SER A N 1
ATOM 2826 C CA . SER A 1 352 ? -8.082 29.354 6.098 1.00 19.55 352 SER A CA 1
ATOM 2827 C C . SER A 1 352 ? -6.922 28.373 6.435 1.00 24.21 352 SER A C 1
ATOM 2828 O O . SER A 1 352 ? -6.435 28.321 7.567 1.00 20.46 352 SER A O 1
ATOM 2831 N N . VAL A 1 353 ? -6.464 27.612 5.439 1.00 18.12 353 VAL A N 1
ATOM 2832 C CA . VAL A 1 353 ? -5.445 26.602 5.673 1.00 18.00 353 VAL A CA 1
ATOM 2833 C C . VAL A 1 353 ? -4.268 26.836 4.734 1.00 22.35 353 VAL A C 1
ATOM 2834 O O . VAL A 1 353 ? -4.469 26.954 3.527 1.00 19.32 353 VAL A O 1
ATOM 2838 N N . GLY A 1 354 ? -3.044 26.913 5.258 1.00 19.87 354 GLY A N 1
ATOM 2839 C CA . GLY A 1 354 ? -1.891 27.027 4.371 1.00 16.89 354 GLY A CA 1
ATOM 2840 C C . GLY A 1 354 ? -0.756 27.794 5.007 1.00 14.83 354 GLY A C 1
ATOM 2841 O O . GLY A 1 354 ? -0.605 27.779 6.215 1.00 16.99 354 GLY A O 1
ATOM 2842 N N . THR A 1 355 ? 0.034 28.448 4.182 1.00 15.59 355 THR A N 1
ATOM 2843 C CA . THR A 1 355 ? 1.183 29.235 4.654 1.00 12.76 355 THR A CA 1
ATOM 2844 C C . THR A 1 355 ? 0.701 30.584 5.151 1.00 15.16 355 THR A C 1
ATOM 2845 O O . THR A 1 355 ? -0.421 30.981 4.828 1.00 16.65 355 THR A O 1
ATOM 2849 N N . PRO A 1 356 ? 1.559 31.321 5.899 1.00 15.78 356 PRO A N 1
ATOM 2850 C CA . PRO A 1 356 ? 1.158 32.660 6.352 1.00 23.73 356 PRO A CA 1
ATOM 2851 C C . PRO A 1 356 ? 0.828 33.638 5.230 1.00 16.94 356 PRO A C 1
ATOM 2852 O O . PRO A 1 356 ? -0.032 34.486 5.439 1.00 15.68 356 PRO A O 1
ATOM 2856 N N . LYS A 1 357 ? 1.519 33.551 4.088 1.00 14.97 357 LYS A N 1
ATOM 2857 C CA . LYS A 1 357 ? 1.191 34.419 2.970 1.00 20.50 357 LYS A CA 1
ATOM 2858 C C . LYS A 1 357 ? -0.256 34.193 2.551 1.00 13.31 357 LYS A C 1
ATOM 2859 O O . LYS A 1 357 ? -1.019 35.170 2.411 1.00 19.66 357 LYS A O 1
ATOM 2865 N N . LYS A 1 358 ? -0.630 32.931 2.381 1.00 14.48 358 LYS A N 1
ATOM 2866 C CA . LYS A 1 358 ? -2.022 32.571 2.015 1.00 15.85 358 LYS A CA 1
ATOM 2867 C C . LYS A 1 358 ? -3.052 33.027 3.052 1.00 15.69 358 LYS A C 1
ATOM 2868 O O . LYS A 1 358 ? -4.091 33.612 2.685 1.00 14.21 358 LYS A O 1
ATOM 2874 N N . VAL A 1 359 ? -2.804 32.738 4.326 1.00 14.22 359 VAL A N 1
ATOM 2875 C CA . VAL A 1 359 ? -3.790 33.137 5.379 1.00 15.29 359 VAL A CA 1
ATOM 2876 C C . VAL A 1 359 ? -4.020 34.642 5.333 1.00 13.93 359 VAL A C 1
ATOM 2877 O O . VAL A 1 359 ? -5.156 35.146 5.387 1.00 15.25 359 VAL A O 1
ATOM 2881 N N . ALA A 1 360 ? -2.923 35.371 5.278 1.00 15.43 360 ALA A N 1
ATOM 2882 C CA . ALA A 1 360 ? -2.964 36.806 5.221 1.00 15.86 360 ALA A CA 1
ATOM 2883 C C . ALA A 1 360 ? -3.699 37.325 3.979 1.00 23.01 360 ALA A C 1
ATOM 2884 O O . ALA A 1 360 ? -4.518 38.291 4.059 1.00 13.67 360 ALA A O 1
ATOM 2886 N N . ASP A 1 361 ? -3.372 36.724 2.826 1.00 13.32 361 ASP A N 1
ATOM 2887 C CA . ASP A 1 361 ? -4.123 37.008 1.569 1.00 16.46 361 ASP A CA 1
ATOM 2888 C C . ASP A 1 361 ? -5.647 36.865 1.725 1.00 16.16 361 ASP A C 1
ATOM 2889 O O . ASP A 1 361 ? -6.425 37.761 1.323 1.00 15.30 361 ASP A O 1
ATOM 2894 N N . GLU A 1 362 ? -6.058 35.755 2.322 1.00 12.64 362 GLU A N 1
ATOM 2895 C CA . GLU A 1 362 ? -7.493 35.463 2.495 1.00 13.60 362 GLU A CA 1
ATOM 2896 C C . GLU A 1 362 ? -8.136 36.377 3.509 1.00 12.56 362 GLU A C 1
ATOM 2897 O O . GLU A 1 362 ? -9.249 36.848 3.296 1.00 14.77 362 GLU A O 1
ATOM 2903 N N . MET A 1 363 ? -7.413 36.678 4.588 1.00 15.84 363 MET A N 1
ATOM 2904 C CA . MET A 1 363 ? -7.879 37.685 5.546 1.00 12.51 363 MET A CA 1
ATOM 2905 C C . MET A 1 363 ? -8.039 39.034 4.904 1.00 14.33 363 MET A C 1
ATOM 2906 O O . MET A 1 363 ? -9.065 39.700 5.062 1.00 13.33 363 MET A O 1
ATOM 2911 N N . GLN A 1 364 ? -7.013 39.434 4.171 1.00 13.51 364 GLN A N 1
ATOM 2912 C CA . GLN A 1 364 ? -6.999 40.709 3.481 1.00 21.57 364 GLN A CA 1
ATOM 2913 C C . GLN A 1 364 ? -8.152 40.797 2.452 1.00 20.00 364 GLN A C 1
ATOM 2914 O O . GLN A 1 364 ? -8.786 41.846 2.321 1.00 16.13 364 GLN A O 1
ATOM 2920 N N . TYR A 1 365 ? -8.463 39.675 1.779 1.00 15.10 365 TYR A N 1
ATOM 2921 C CA . TYR A 1 365 ? -9.524 39.657 0.758 1.00 18.73 365 TYR A CA 1
ATOM 2922 C C . TYR A 1 365 ? -10.883 39.999 1.375 1.00 13.22 365 TYR A C 1
ATOM 2923 O O . TYR A 1 365 ? -11.633 40.818 0.860 1.00 15.10 365 TYR A O 1
ATOM 2932 N N . LEU A 1 366 ? -11.190 39.360 2.494 1.00 12.78 366 LEU A N 1
ATOM 2933 C CA . LEU A 1 366 ? -12.439 39.617 3.225 1.00 11.53 366 LEU A CA 1
ATOM 2934 C C . LEU A 1 366 ? -12.525 41.059 3.693 1.00 15.51 366 LEU A C 1
ATOM 2935 O O . LEU A 1 366 ? -13.543 41.748 3.491 1.00 18.76 366 LEU A O 1
ATOM 2940 N N . VAL A 1 367 ? -11.439 41.550 4.285 1.00 14.96 367 VAL A N 1
ATOM 2941 C CA . VAL A 1 367 ? -11.380 42.954 4.700 1.00 21.13 367 VAL A CA 1
ATOM 2942 C C . VAL A 1 367 ? -11.671 43.905 3.543 1.00 25.39 367 VAL A C 1
ATOM 2943 O O . VAL A 1 367 ? -12.575 44.765 3.652 1.00 19.87 367 VAL A O 1
ATOM 2947 N N . GLU A 1 368 ? -10.927 43.748 2.448 1.00 17.53 368 GLU A N 1
ATOM 2948 C CA . GLU A 1 368 ? -10.997 44.682 1.318 1.00 16.57 368 GLU A CA 1
ATOM 2949 C C . GLU A 1 368 ? -12.258 44.520 0.463 1.00 25.14 368 GLU A C 1
ATOM 2950 O O . GLU A 1 368 ? -12.803 45.505 -0.039 1.00 23.52 368 GLU A O 1
ATOM 2956 N N . GLU A 1 369 ? -12.743 43.293 0.322 1.00 19.77 369 GLU A N 1
ATOM 2957 C CA . GLU A 1 369 ? -13.867 43.074 -0.557 1.00 16.38 369 GLU A CA 1
ATOM 2958 C C . GLU A 1 369 ? -15.200 43.006 0.169 1.00 16.41 369 GLU A C 1
ATOM 2959 O O . GLU A 1 369 ? -16.222 43.311 -0.450 1.00 24.85 369 GLU A O 1
ATOM 2965 N N . ALA A 1 370 ? -15.226 42.570 1.433 1.00 11.92 370 ALA A N 1
ATOM 2966 C CA . ALA A 1 370 ? -16.517 42.505 2.177 1.00 19.70 370 ALA A CA 1
ATOM 2967 C C . ALA A 1 370 ? -16.770 43.701 3.123 1.00 24.95 370 ALA A C 1
ATOM 2968 O O . ALA A 1 370 ? -17.883 43.866 3.689 1.00 23.49 370 ALA A O 1
ATOM 2970 N N . GLY A 1 371 ? -15.750 44.526 3.298 1.00 22.15 371 GLY A N 1
ATOM 2971 C CA . GLY A 1 371 ? -15.823 45.630 4.252 1.00 26.31 371 GLY A CA 1
ATOM 2972 C C . GLY A 1 371 ? -15.758 45.199 5.688 1.00 20.15 371 GLY A C 1
ATOM 2973 O O . GLY A 1 371 ? -16.290 45.865 6.587 1.00 23.72 371 GLY A O 1
ATOM 2974 N N . ILE A 1 372 ? -15.094 44.089 5.945 1.00 23.61 372 ILE A N 1
ATOM 2975 C CA . ILE A 1 372 ? -14.987 43.701 7.338 1.00 31.36 372 ILE A CA 1
ATOM 2976 C C . ILE A 1 372 ? -13.780 44.437 8.015 1.00 27.20 372 ILE A C 1
ATOM 2977 O O . ILE A 1 372 ? -12.792 44.787 7.344 1.00 20.49 372 ILE A O 1
ATOM 2982 N N . ASP A 1 373 ? -13.882 44.687 9.320 1.00 15.38 373 ASP A N 1
ATOM 2983 C CA . ASP A 1 373 ? -12.876 45.467 10.039 1.00 12.61 373 ASP A CA 1
ATOM 2984 C C . ASP A 1 373 ? -11.963 44.603 10.881 1.00 12.48 373 ASP A C 1
ATOM 2985 O O . ASP A 1 373 ? -10.889 45.038 11.259 1.00 13.97 373 ASP A O 1
ATOM 2990 N N . GLY A 1 374 ? -12.389 43.395 11.205 1.00 13.40 374 GLY A N 1
ATOM 2991 C CA . GLY A 1 374 ? -11.598 42.527 12.073 1.00 13.23 374 GLY A CA 1
ATOM 2992 C C . GLY A 1 374 ? -12.138 41.109 12.095 1.00 18.11 374 GLY A C 1
ATOM 2993 O O . GLY A 1 374 ? -13.134 40.800 11.444 1.00 15.14 374 GLY A O 1
ATOM 2994 N N . PHE A 1 375 ? -11.477 40.266 12.868 1.00 13.35 375 PHE A N 1
ATOM 2995 C CA . PHE A 1 375 ? -11.824 38.869 12.988 1.00 16.46 375 PHE A CA 1
ATOM 2996 C C . PHE A 1 375 ? -11.853 38.417 14.441 1.00 13.61 375 PHE A C 1
ATOM 2997 O O . PHE A 1 375 ? -11.022 38.848 15.271 1.00 16.07 375 PHE A O 1
ATOM 3005 N N . ASN A 1 376 ? -12.763 37.500 14.725 1.00 12.98 376 ASN A N 1
ATOM 3006 C CA . ASN A 1 376 ? -12.644 36.696 15.942 1.00 13.09 376 ASN A CA 1
ATOM 3007 C C . ASN A 1 376 ? -11.980 35.390 15.543 1.00 13.43 376 ASN A C 1
ATOM 3008 O O . ASN A 1 376 ? -12.542 34.641 14.713 1.00 13.09 376 ASN A O 1
ATOM 3013 N N . LEU A 1 377 ? -10.784 35.147 16.074 1.00 10.15 377 LEU A N 1
ATOM 3014 C CA . LEU A 1 377 ? -10.053 33.928 15.772 1.00 17.09 377 LEU A CA 1
ATOM 3015 C C . LEU A 1 377 ? -10.553 32.720 16.614 1.00 12.79 377 LEU A C 1
ATOM 3016 O O . LEU A 1 377 ? -10.384 32.661 17.846 1.00 13.77 377 LEU A O 1
ATOM 3021 N N . VAL A 1 378 ? -11.135 31.762 15.894 1.00 14.10 378 VAL A N 1
ATOM 3022 C CA . VAL A 1 378 ? -11.712 30.562 16.432 1.00 18.96 378 VAL A CA 1
ATOM 3023 C C . VAL A 1 378 ? -10.600 29.512 16.600 1.00 17.91 378 VAL A C 1
ATOM 3024 O O . VAL A 1 378 ? -9.734 29.360 15.708 1.00 14.16 378 VAL A O 1
ATOM 3028 N N . GLN A 1 379 ? -10.638 28.789 17.722 1.00 11.95 379 GLN A N 1
ATOM 3029 C CA . GLN A 1 379 ? -9.622 27.775 18.026 1.00 29.79 379 GLN A CA 1
ATOM 3030 C C . GLN A 1 379 ? -10.031 26.352 17.627 1.00 18.69 379 GLN A C 1
ATOM 3031 O O . GLN A 1 379 ? -11.163 25.957 17.835 1.00 15.09 379 GLN A O 1
ATOM 3037 N N . TYR A 1 380 ? -9.086 25.599 17.078 1.00 14.71 380 TYR A N 1
ATOM 3038 C CA . TYR A 1 380 ? -9.220 24.154 16.969 1.00 19.31 380 TYR A CA 1
ATOM 3039 C C . TYR A 1 380 ? -8.476 23.468 18.112 1.00 25.53 380 TYR A C 1
ATOM 3040 O O . TYR A 1 380 ? -8.895 22.410 18.574 1.00 20.95 380 TYR A O 1
ATOM 3049 N N . VAL A 1 381 ? -7.348 24.054 18.525 1.00 19.72 381 VAL A N 1
ATOM 3050 C CA . VAL A 1 381 ? -6.590 23.517 19.651 1.00 18.07 381 VAL A CA 1
ATOM 3051 C C . VAL A 1 381 ? -6.059 24.676 20.485 1.00 16.04 381 VAL A C 1
ATOM 3052 O O . VAL A 1 381 ? -5.736 25.741 19.943 1.00 18.55 381 VAL A O 1
ATOM 3056 N N . SER A 1 382 ? -6.033 24.487 21.802 1.00 15.90 382 SER A N 1
ATOM 3057 C CA . SER A 1 382 ? -5.450 25.453 22.737 1.00 15.77 382 SER A CA 1
ATOM 3058 C C . SER A 1 382 ? -4.133 24.936 23.339 1.00 16.73 382 SER A C 1
ATOM 3059 O O . SER A 1 382 ? -4.102 23.875 23.935 1.00 16.88 382 SER A O 1
ATOM 3062 N N . PRO A 1 383 ? -3.067 25.747 23.291 1.00 20.11 383 PRO A N 1
ATOM 3063 C CA . PRO A 1 383 ? -2.955 27.071 22.685 1.00 10.53 383 PRO A CA 1
ATOM 3064 C C . PRO A 1 383 ? -2.423 27.084 21.246 1.00 13.55 383 PRO A C 1
ATOM 3065 O O . PRO A 1 383 ? -2.111 28.157 20.745 1.00 19.40 383 PRO A O 1
ATOM 3069 N N . GLY A 1 384 ? -2.334 25.915 20.605 1.00 18.19 384 GLY A N 1
ATOM 3070 C CA . GLY A 1 384 ? -1.734 25.782 19.290 1.00 14.60 384 GLY A CA 1
ATOM 3071 C C . GLY A 1 384 ? -2.298 26.738 18.236 1.00 19.73 384 GLY A C 1
ATOM 3072 O O . GLY A 1 384 ? -1.530 27.382 17.506 1.00 21.71 384 GLY A O 1
ATOM 3073 N N . THR A 1 385 ? -3.619 26.850 18.100 1.00 18.90 385 THR A N 1
ATOM 3074 C CA . THR A 1 385 ? -4.056 27.815 17.051 1.00 24.18 385 THR A CA 1
ATOM 3075 C C . THR A 1 385 ? -3.547 29.229 17.282 1.00 14.28 385 THR A C 1
ATOM 3076 O O . THR A 1 385 ? -3.043 29.839 16.362 1.00 14.40 385 THR A O 1
ATOM 3080 N N . PHE A 1 386 ? -3.655 29.729 18.510 1.00 14.83 386 PHE A N 1
ATOM 3081 C CA . PHE A 1 386 ? -3.189 31.087 18.805 1.00 19.18 386 PHE A CA 1
ATOM 3082 C C . PHE A 1 386 ? -1.659 31.201 18.653 1.00 16.88 386 PHE A C 1
ATOM 3083 O O . PHE A 1 386 ? -1.142 32.180 18.097 1.00 13.33 386 PHE A O 1
ATOM 3091 N N . VAL A 1 387 ? -0.926 30.216 19.174 1.00 13.06 387 VAL A N 1
ATOM 3092 C CA . VAL A 1 387 ? 0.541 30.209 19.069 1.00 17.37 387 VAL A CA 1
ATOM 3093 C C . VAL A 1 387 ? 1.025 30.227 17.597 1.00 19.65 387 VAL A C 1
ATOM 3094 O O . VAL A 1 387 ? 1.867 31.037 17.217 1.00 15.99 387 VAL A O 1
ATOM 3098 N N . ASP A 1 388 ? 0.483 29.331 16.777 1.00 16.53 388 ASP A N 1
ATOM 3099 C CA . ASP A 1 388 ? 0.827 29.321 15.344 1.00 10.78 388 ASP A CA 1
ATOM 3100 C C . ASP A 1 388 ? 0.453 30.634 14.656 1.00 16.89 388 ASP A C 1
ATOM 3101 O O . ASP A 1 388 ? 1.203 31.134 13.820 1.00 15.05 388 ASP A O 1
ATOM 3106 N N . PHE A 1 389 ? -0.716 31.184 15.004 1.00 16.22 389 PHE A N 1
ATOM 3107 C CA . PHE A 1 389 ? -1.142 32.456 14.428 1.00 15.01 389 PHE A CA 1
ATOM 3108 C C . PHE A 1 389 ? -0.128 33.569 14.776 1.00 16.52 389 PHE A C 1
ATOM 3109 O O . PHE A 1 389 ? 0.297 34.335 13.910 1.00 17.43 389 PHE A O 1
ATOM 3117 N N . ILE A 1 390 ? 0.225 33.654 16.050 1.00 14.68 390 ILE A N 1
ATOM 3118 C CA . ILE A 1 390 ? 1.196 34.619 16.525 1.00 12.72 390 ILE A CA 1
ATOM 3119 C C . ILE A 1 390 ? 2.598 34.413 15.931 1.00 18.48 390 ILE A C 1
ATOM 3120 O O . ILE A 1 390 ? 3.238 35.385 15.528 1.00 15.12 390 ILE A O 1
ATOM 3125 N N . GLU A 1 391 ? 3.083 33.177 15.890 1.00 17.30 391 GLU A N 1
ATOM 3126 C CA . GLU A 1 391 ? 4.439 32.962 15.369 1.00 16.26 391 GLU A CA 1
ATOM 3127 C C . GLU A 1 391 ? 4.556 33.161 13.857 1.00 17.12 391 GLU A C 1
ATOM 3128 O O . GLU A 1 391 ? 5.572 33.629 13.408 1.00 18.21 391 GLU A O 1
ATOM 3134 N N . LEU A 1 392 ? 3.535 32.750 13.103 1.00 14.95 392 LEU A N 1
ATOM 3135 C CA . LEU A 1 392 ? 3.592 32.707 11.616 1.00 18.41 392 LEU A CA 1
ATOM 3136 C C . LEU A 1 392 ? 2.747 33.776 10.881 1.00 15.55 392 LEU A C 1
ATOM 3137 O O . LEU A 1 392 ? 3.231 34.435 9.963 1.00 16.85 392 LEU A O 1
ATOM 3142 N N . VAL A 1 393 ? 1.509 33.991 11.295 1.00 13.19 393 VAL A N 1
ATOM 3143 C CA . VAL A 1 393 ? 0.668 34.929 10.548 1.00 11.23 393 VAL A CA 1
ATOM 3144 C C . VAL A 1 393 ? 0.922 36.386 10.948 1.00 17.13 393 VAL A C 1
ATOM 3145 O O . VAL A 1 393 ? 0.891 37.290 10.094 1.00 18.33 393 VAL A O 1
ATOM 3149 N N . VAL A 1 394 ? 1.089 36.625 12.249 1.00 13.50 394 VAL A N 1
ATOM 3150 C CA . VAL A 1 394 ? 1.226 38.000 12.754 1.00 20.51 394 VAL A CA 1
ATOM 3151 C C . VAL A 1 394 ? 2.405 38.775 12.057 1.00 14.05 394 VAL A C 1
ATOM 3152 O O . VAL A 1 394 ? 2.202 39.901 11.608 1.00 15.55 394 VAL A O 1
ATOM 3156 N N . PRO A 1 395 ? 3.614 38.179 11.970 1.00 17.87 395 PRO A N 1
ATOM 3157 C CA . PRO A 1 395 ? 4.723 38.921 11.306 1.00 18.86 395 PRO A CA 1
ATOM 3158 C C . PRO A 1 395 ? 4.437 39.210 9.811 1.00 17.80 395 PRO A C 1
ATOM 3159 O O . PRO A 1 395 ? 4.796 40.282 9.293 1.00 19.79 395 PRO A O 1
ATOM 3163 N N . GLU A 1 396 ? 3.751 38.275 9.155 1.00 13.99 396 GLU A N 1
ATOM 3164 C CA . GLU A 1 396 ? 3.330 38.442 7.760 1.00 12.73 396 GLU A CA 1
ATOM 3165 C C . GLU A 1 396 ? 2.337 39.613 7.607 1.00 16.13 396 GLU A C 1
ATOM 3166 O O . GLU A 1 396 ? 2.485 40.459 6.732 1.00 14.58 396 GLU A O 1
ATOM 3172 N N . LEU A 1 397 ? 1.324 39.642 8.457 1.00 14.31 397 LEU A N 1
ATOM 3173 C CA . LEU A 1 397 ? 0.390 40.759 8.509 1.00 15.37 397 LEU A CA 1
ATOM 3174 C C . LEU A 1 397 ? 1.096 42.087 8.820 1.00 15.15 397 LEU A C 1
ATOM 3175 O O . LEU A 1 397 ? 0.765 43.115 8.234 1.00 19.41 397 LEU A O 1
ATOM 3180 N N . GLN A 1 398 ? 2.012 42.069 9.789 1.00 13.91 398 GLN A N 1
ATOM 3181 C CA . GLN A 1 398 ? 2.750 43.284 10.213 1.00 18.82 398 GLN A CA 1
ATOM 3182 C C . GLN A 1 398 ? 3.628 43.891 9.096 1.00 17.04 398 GLN A C 1
ATOM 3183 O O . GLN A 1 398 ? 3.587 45.098 8.846 1.00 16.31 398 GLN A O 1
ATOM 3189 N N . LYS A 1 399 ? 4.380 43.030 8.408 1.00 19.60 399 LYS A N 1
ATOM 3190 C CA . LYS A 1 399 ? 5.250 43.434 7.291 1.00 17.59 399 LYS A CA 1
ATOM 3191 C C . LYS A 1 399 ? 4.425 44.103 6.171 1.00 25.36 399 LYS A C 1
ATOM 3192 O O . LYS A 1 399 ? 4.883 45.030 5.496 1.00 24.14 399 LYS A O 1
ATOM 3198 N N . ARG A 1 400 ? 3.191 43.653 5.999 1.00 17.26 400 ARG A N 1
ATOM 3199 C CA . ARG A 1 400 ? 2.310 44.185 4.968 1.00 20.59 400 ARG A CA 1
ATOM 3200 C C . ARG A 1 400 ? 1.506 45.423 5.341 1.00 27.28 400 ARG A C 1
ATOM 3201 O O . ARG A 1 400 ? 0.705 45.912 4.522 1.00 20.86 400 ARG A O 1
ATOM 3209 N N . GLY A 1 401 ? 1.680 45.917 6.563 1.00 17.62 401 GLY A N 1
ATOM 3210 C CA . GLY A 1 401 ? 0.891 47.046 7.052 1.00 17.67 401 GLY A CA 1
ATOM 3211 C C . GLY A 1 401 ? -0.545 46.703 7.431 1.00 25.18 401 GLY A C 1
ATOM 3212 O O . GLY A 1 401 ? -1.383 47.602 7.521 1.00 20.63 401 GLY A O 1
ATOM 3213 N N . LEU A 1 402 ? -0.827 45.421 7.671 1.00 16.12 402 LEU A N 1
ATOM 3214 C CA . LEU A 1 402 ? -2.221 44.959 7.869 1.00 16.02 402 LEU A CA 1
ATOM 3215 C C . LEU A 1 402 ? -2.591 44.696 9.344 1.00 21.09 402 LEU A C 1
ATOM 3216 O O . LEU A 1 402 ? -3.689 44.211 9.661 1.00 21.74 402 LEU A O 1
ATOM 3221 N N . TYR A 1 403 ? -1.647 44.956 10.248 1.00 18.68 403 TYR A N 1
ATOM 3222 C CA . TYR A 1 403 ? -1.826 44.567 11.642 1.00 18.88 403 TYR A CA 1
ATOM 3223 C C . TYR A 1 403 ? -0.812 45.304 12.472 1.00 17.94 403 TYR A C 1
ATOM 3224 O O . TYR A 1 403 ? 0.317 45.444 12.059 1.00 19.07 403 TYR A O 1
ATOM 3233 N N . ARG A 1 404 ? -1.228 45.711 13.666 1.00 21.61 404 ARG A N 1
ATOM 3234 C CA . ARG A 1 404 ? -0.423 46.620 14.492 1.00 27.09 404 ARG A CA 1
ATOM 3235 C C . ARG A 1 404 ? 0.905 45.987 14.847 1.00 16.10 404 ARG A C 1
ATOM 3236 O O . ARG A 1 404 ? 0.969 44.807 15.176 1.00 18.11 404 ARG A O 1
ATOM 3244 N N . VAL A 1 405 ? 1.965 46.770 14.793 1.00 19.76 405 VAL A N 1
ATOM 3245 C CA . VAL A 1 405 ? 3.219 46.259 15.309 1.00 24.01 405 VAL A CA 1
ATOM 3246 C C . VAL A 1 405 ? 3.337 46.474 16.807 1.00 16.52 405 VAL A C 1
ATOM 3247 O O . VAL A 1 405 ? 4.068 45.741 17.486 1.00 19.78 405 VAL A O 1
ATOM 3251 N N . ASP A 1 406 ? 2.588 47.447 17.320 1.00 13.48 406 ASP A N 1
ATOM 3252 C CA . ASP A 1 406 ? 2.437 47.586 18.768 1.00 17.02 406 ASP A CA 1
ATOM 3253 C C . ASP A 1 406 ? 1.216 48.434 19.052 1.00 19.43 406 ASP A C 1
ATOM 3254 O O . ASP A 1 406 ? 0.664 49.065 18.168 1.00 18.32 406 ASP A O 1
ATOM 3259 N N . TYR A 1 407 ? 0.761 48.400 20.292 1.00 18.78 407 TYR A N 1
ATOM 3260 C CA . TYR A 1 407 ? -0.541 48.972 20.661 1.00 21.77 407 TYR A CA 1
ATOM 3261 C C . TYR A 1 407 ? -0.571 50.499 20.669 1.00 25.75 407 TYR A C 1
ATOM 3262 O O . TYR A 1 407 ? 0.444 51.130 20.998 1.00 21.28 407 TYR A O 1
ATOM 3271 N N . GLU A 1 408 ? -1.746 51.074 20.354 1.00 28.85 408 GLU A N 1
ATOM 3272 C CA . GLU A 1 408 ? -2.004 52.509 20.597 1.00 25.45 408 GLU A CA 1
ATOM 3273 C C . GLU A 1 408 ? -2.318 52.708 22.079 1.00 33.85 408 GLU A C 1
ATOM 3274 O O . GLU A 1 408 ? -2.832 51.796 22.752 1.00 25.97 408 GLU A O 1
ATOM 3280 N N . GLU A 1 409 ? -2.068 53.902 22.613 1.00 28.15 409 GLU A N 1
ATOM 3281 C CA . GLU A 1 409 ? -2.438 54.065 24.009 1.00 38.26 409 GLU A CA 1
ATOM 3282 C C . GLU A 1 409 ? -3.878 54.502 24.174 1.00 45.36 409 GLU A C 1
ATOM 3283 O O . GLU A 1 409 ? -4.493 55.120 23.272 1.00 31.89 409 GLU A O 1
ATOM 3289 N N . GLY A 1 410 ? -4.435 54.093 25.302 1.00 21.37 410 GLY A N 1
ATOM 3290 C CA . GLY A 1 410 ? -5.759 54.518 25.658 1.00 23.14 410 GLY A CA 1
ATOM 3291 C C . GLY A 1 410 ? -6.677 53.358 26.009 1.00 27.51 410 GLY A C 1
ATOM 3292 O O . GLY A 1 410 ? -6.275 52.191 26.109 1.00 17.34 410 GLY A O 1
ATOM 3293 N N . THR A 1 411 ? -7.926 53.719 26.206 1.00 12.78 411 THR A N 1
ATOM 3294 C CA . THR A 1 411 ? -8.988 52.742 26.427 1.00 14.50 411 THR A CA 1
ATOM 3295 C C . THR A 1 411 ? -9.198 51.836 25.189 1.00 18.68 411 THR A C 1
ATOM 3296 O O . THR A 1 411 ? -8.705 52.111 24.071 1.00 14.60 411 THR A O 1
ATOM 3300 N N . TYR A 1 412 ? -9.934 50.750 25.379 1.00 14.25 412 TYR A N 1
ATOM 3301 C CA . TYR A 1 412 ? -10.284 49.892 24.241 1.00 12.36 412 TYR A CA 1
ATOM 3302 C C . TYR A 1 412 ? -11.091 50.685 23.191 1.00 14.39 412 TYR A C 1
ATOM 3303 O O . TYR A 1 412 ? -10.853 50.540 21.975 1.00 14.12 412 TYR A O 1
ATOM 3312 N N . ARG A 1 413 ? -12.028 51.527 23.619 1.00 13.80 413 ARG A N 1
ATOM 3313 C CA . ARG A 1 413 ? -12.775 52.309 22.612 1.00 18.49 413 ARG A CA 1
ATOM 3314 C C . ARG A 1 413 ? -11.828 53.172 21.746 1.00 15.91 413 ARG A C 1
ATOM 3315 O O . ARG A 1 413 ? -12.027 53.328 20.526 1.00 15.80 413 ARG A O 1
ATOM 3323 N N . GLU A 1 414 ? -10.790 53.705 22.369 1.00 17.40 414 GLU A N 1
ATOM 3324 C CA . GLU A 1 414 ? -9.787 54.490 21.613 1.00 13.67 414 GLU A CA 1
ATOM 3325 C C . GLU A 1 414 ? -8.940 53.636 20.656 1.00 15.94 414 GLU A C 1
ATOM 3326 O O . GLU A 1 414 ? -8.632 54.082 19.542 1.00 16.32 414 GLU A O 1
ATOM 3332 N N . LYS A 1 415 ? -8.613 52.407 21.064 1.00 16.51 415 LYS A N 1
ATOM 3333 C CA . LYS A 1 415 ? -7.920 51.438 20.203 1.00 25.28 415 LYS A CA 1
ATOM 3334 C C . LYS A 1 415 ? -8.765 51.112 18.970 1.00 25.10 415 LYS A C 1
ATOM 3335 O O . LYS A 1 415 ? -8.224 50.828 17.877 1.00 20.31 415 LYS A O 1
ATOM 3341 N N . LEU A 1 416 ? -10.081 51.215 19.129 1.00 14.17 416 LEU A N 1
ATOM 3342 C CA . LEU A 1 416 ? -11.009 50.911 18.036 1.00 18.14 416 LEU A CA 1
ATOM 3343 C C . LEU A 1 416 ? -11.330 52.151 17.169 1.00 21.73 416 LEU A C 1
ATOM 3344 O O . LEU A 1 416 ? -11.363 52.050 15.951 1.00 18.45 416 LEU A O 1
ATOM 3349 N N . PHE A 1 417 ? -11.584 53.296 17.808 1.00 15.20 417 PHE A N 1
ATOM 3350 C CA . PHE A 1 417 ? -12.191 54.462 17.133 1.00 17.62 417 PHE A CA 1
ATOM 3351 C C . PHE A 1 417 ? -11.289 55.709 17.146 1.00 24.42 417 PHE A C 1
ATOM 3352 O O . PHE A 1 417 ? -11.658 56.744 16.600 1.00 20.53 417 PHE A O 1
ATOM 3360 N N . GLY A 1 418 ? -10.116 55.614 17.774 1.00 17.81 418 GLY A N 1
ATOM 3361 C CA . GLY A 1 418 ? -9.152 56.711 17.767 1.00 23.55 418 GLY A CA 1
ATOM 3362 C C . GLY A 1 418 ? -8.923 57.401 19.096 1.00 25.11 418 GLY A C 1
ATOM 3363 O O . GLY A 1 418 ? -9.832 57.528 19.916 1.00 19.94 418 GLY A O 1
ATOM 3364 N N . LYS A 1 419 ? -7.692 57.868 19.290 1.00 17.80 419 LYS A N 1
ATOM 3365 C CA . LYS A 1 419 ? -7.279 58.590 20.502 1.00 27.32 419 LYS A CA 1
ATOM 3366 C C . LYS A 1 419 ? -8.270 59.722 20.768 1.00 27.50 419 LYS A C 1
ATOM 3367 O O . LYS A 1 419 ? -8.655 60.410 19.825 1.00 25.39 419 LYS A O 1
ATOM 3373 N N . GLY A 1 420 ? -8.685 59.887 22.027 1.00 22.85 420 GLY A N 1
ATOM 3374 C CA . GLY A 1 420 ? -9.726 60.869 22.424 1.00 17.39 420 GLY A CA 1
ATOM 3375 C C . GLY A 1 420 ? -11.159 60.361 22.359 1.00 15.15 420 GLY A C 1
ATOM 3376 O O . GLY A 1 420 ? -12.043 60.945 22.974 1.00 25.37 420 GLY A O 1
ATOM 3377 N N . ASN A 1 421 ? -11.410 59.281 21.616 1.00 18.80 421 ASN A N 1
ATOM 3378 C CA . ASN A 1 421 ? -12.728 58.660 21.615 1.00 18.28 421 ASN A CA 1
ATOM 3379 C C . ASN A 1 421 ? -12.870 57.593 22.692 1.00 23.02 421 ASN A C 1
ATOM 3380 O O . ASN A 1 421 ? -13.112 56.434 22.386 1.00 16.72 421 ASN A O 1
ATOM 3385 N N . TYR A 1 422 ? -12.710 57.996 23.950 1.00 16.92 422 TYR A N 1
ATOM 3386 C CA . TYR A 1 422 ? -12.825 57.060 25.049 1.00 27.55 422 TYR A CA 1
ATOM 3387 C C . TYR A 1 422 ? -14.269 56.861 25.474 1.00 26.04 422 TYR A C 1
ATOM 3388 O O . TYR A 1 422 ? -14.617 55.809 25.982 1.00 17.77 422 TYR A O 1
ATOM 3397 N N . ARG A 1 423 ? -15.099 57.881 25.282 1.00 16.52 423 ARG A N 1
ATOM 3398 C CA . ARG A 1 423 ? -16.535 57.711 25.498 1.00 27.03 423 ARG A CA 1
ATOM 3399 C C . ARG A 1 423 ? -17.311 57.609 24.177 1.00 24.16 423 ARG A C 1
ATOM 3400 O O . ARG A 1 423 ? -16.767 57.930 23.108 1.00 16.60 423 ARG A O 1
ATOM 3408 N N . LEU A 1 424 ? -18.528 57.052 24.259 1.00 15.12 424 LEU A N 1
ATOM 3409 C CA . LEU A 1 424 ? -19.424 56.866 23.121 1.00 17.24 424 LEU A CA 1
ATOM 3410 C C . LEU A 1 424 ? -19.599 58.165 22.307 1.00 26.58 424 LEU A C 1
ATOM 3411 O O . LEU A 1 424 ? -19.723 59.255 22.902 1.00 19.71 424 LEU A O 1
ATOM 3416 N N . PRO A 1 425 ? -19.620 58.056 20.957 1.00 20.88 425 PRO A N 1
ATOM 3417 C CA . PRO A 1 425 ? -19.666 59.311 20.172 1.00 21.85 425 PRO A CA 1
ATOM 3418 C C . PRO A 1 425 ? -21.022 59.966 20.279 1.00 21.27 425 PRO A C 1
ATOM 3419 O O . PRO A 1 425 ? -21.977 59.334 20.762 1.00 20.55 425 PRO A O 1
ATOM 3423 N N . ASP A 1 426 ? -21.106 61.230 19.861 1.00 23.47 426 ASP A N 1
ATOM 3424 C CA . ASP A 1 426 ? -22.354 62.019 19.958 1.00 19.02 426 ASP A CA 1
ATOM 3425 C C . ASP A 1 426 ? -23.524 61.369 19.228 1.00 21.09 426 ASP A C 1
ATOM 3426 O O . ASP A 1 426 ? -24.676 61.605 19.571 1.00 22.41 426 ASP A O 1
ATOM 3431 N N . ASP A 1 427 ? -23.237 60.588 18.193 1.00 21.48 427 ASP A N 1
ATOM 3432 C CA . ASP A 1 427 ? -24.330 59.998 17.393 1.00 25.81 427 ASP A CA 1
ATOM 3433 C C . ASP A 1 427 ? -24.860 58.648 17.886 1.00 24.00 427 ASP A C 1
ATOM 3434 O O . ASP A 1 427 ? -25.886 58.151 17.386 1.00 25.56 427 ASP A O 1
ATOM 3439 N N . HIS A 1 428 ? -24.172 58.055 18.858 1.00 24.26 428 HIS A N 1
ATOM 3440 C CA . HIS A 1 428 ? -24.711 56.894 19.580 1.00 21.28 428 HIS A CA 1
ATOM 3441 C C . HIS A 1 428 ? -25.931 57.253 20.463 1.00 18.32 428 HIS A C 1
ATOM 3442 O O . HIS A 1 428 ? -25.941 58.290 21.106 1.00 23.80 428 HIS A O 1
ATOM 3449 N N . ILE A 1 429 ? -26.942 56.392 20.541 1.00 21.87 429 ILE A N 1
ATOM 3450 C CA . ILE A 1 429 ? -28.168 56.710 21.328 1.00 22.33 429 ILE A CA 1
ATOM 3451 C C . ILE A 1 429 ? -27.972 56.932 22.862 1.00 25.75 429 ILE A C 1
ATOM 3452 O O . ILE A 1 429 ? -28.708 57.703 23.500 1.00 24.36 429 ILE A O 1
ATOM 3457 N N . ALA A 1 430 ? -26.990 56.257 23.446 1.00 24.55 430 ALA A N 1
ATOM 3458 C CA . ALA A 1 430 ? -26.616 56.459 24.845 1.00 16.38 430 ALA A CA 1
ATOM 3459 C C . ALA A 1 430 ? -26.189 57.889 25.170 1.00 22.37 430 ALA A C 1
ATOM 3460 O O . ALA A 1 430 ? -26.319 58.319 26.315 1.00 24.37 430 ALA A O 1
ATOM 3462 N N . ALA A 1 431 ? -25.674 58.615 24.172 1.00 20.34 431 ALA A N 1
ATOM 3463 C CA . ALA A 1 431 ? -25.210 59.984 24.358 1.00 27.86 431 ALA A CA 1
ATOM 3464 C C . ALA A 1 431 ? -26.324 60.932 24.794 1.00 27.14 431 ALA A C 1
ATOM 3465 O O . ALA A 1 431 ? -26.046 61.994 25.404 1.00 30.38 431 ALA A O 1
ATOM 3467 N N . ARG A 1 432 ? -27.561 60.540 24.492 1.00 22.13 432 ARG A N 1
ATOM 3468 C CA . ARG A 1 432 ? -28.799 61.242 24.932 1.00 28.81 432 ARG A CA 1
ATOM 3469 C C . ARG A 1 432 ? -28.882 61.448 26.433 1.00 50.07 432 ARG A C 1
ATOM 3470 O O . ARG A 1 432 ? -29.510 62.410 26.887 1.00 35.38 432 ARG A O 1
ATOM 3478 N N . TYR A 1 433 ? -28.276 60.546 27.211 1.00 28.21 433 TYR A N 1
ATOM 3479 C CA . TYR A 1 433 ? -28.458 60.572 28.671 1.00 21.00 433 TYR A CA 1
ATOM 3480 C C . TYR A 1 433 ? -27.405 61.337 29.446 1.00 33.49 433 TYR A C 1
ATOM 3481 O O . TYR A 1 433 ? -27.445 61.387 30.676 1.00 36.08 433 TYR A O 1
ATOM 3490 N N . ARG A 1 434 ? -26.495 61.982 28.742 1.00 24.79 434 ARG A N 1
ATOM 3491 C CA . ARG A 1 434 ? -25.449 62.739 29.415 1.00 45.97 434 ARG A CA 1
ATOM 3492 C C . ARG A 1 434 ? -25.847 64.006 30.201 1.00 60.21 434 ARG A C 1
ATOM 3493 O O . ARG A 1 434 ? -25.172 64.365 31.170 1.00 53.27 434 ARG A O 1
ATOM 3501 N N . ASN A 1 435 ? -26.927 64.693 29.835 1.00 50.46 435 ASN A N 1
ATOM 3502 C CA . ASN A 1 435 ? -27.246 65.942 30.585 1.00 92.86 435 ASN A CA 1
ATOM 3503 C C . ASN A 1 435 ? -28.689 66.148 31.074 1.00 94.29 435 ASN A C 1
ATOM 3504 O O . ASN A 1 435 ? -28.975 67.178 31.720 1.00 83.50 435 ASN A O 1
ATOM 3509 N N . LYS B 1 3 ? -5.519 26.312 68.481 1.00 64.11 3 LYS B N 1
ATOM 3510 C CA . LYS B 1 3 ? -5.210 27.368 69.502 1.00 49.26 3 LYS B CA 1
ATOM 3511 C C . LYS B 1 3 ? -4.742 28.664 68.851 1.00 25.45 3 LYS B C 1
ATOM 3512 O O . LYS B 1 3 ? -4.538 29.668 69.543 1.00 31.07 3 LYS B O 1
ATOM 3518 N N . LYS B 1 4 ? -4.588 28.646 67.530 1.00 22.83 4 LYS B N 1
ATOM 3519 C CA . LYS B 1 4 ? -4.304 29.868 66.786 1.00 24.05 4 LYS B CA 1
ATOM 3520 C C . LYS B 1 4 ? -5.582 30.710 66.596 1.00 26.28 4 LYS B C 1
ATOM 3521 O O . LYS B 1 4 ? -6.674 30.180 66.391 1.00 27.40 4 LYS B O 1
ATOM 3527 N N . ILE B 1 5 ? -5.436 32.023 66.714 1.00 24.90 5 ILE B N 1
ATOM 3528 C CA . ILE B 1 5 ? -6.540 32.972 66.502 1.00 15.36 5 ILE B CA 1
ATOM 3529 C C . ILE B 1 5 ? -6.562 33.237 64.990 1.00 14.42 5 ILE B C 1
ATOM 3530 O O . ILE B 1 5 ? -5.568 33.691 64.409 1.00 21.93 5 ILE B O 1
ATOM 3535 N N . HIS B 1 6 ? -7.667 32.892 64.356 1.00 17.91 6 HIS B N 1
ATOM 3536 C CA . HIS B 1 6 ? -7.871 33.188 62.914 1.00 15.24 6 HIS B CA 1
ATOM 3537 C C . HIS B 1 6 ? -8.080 34.682 62.696 1.00 19.15 6 HIS B C 1
ATOM 3538 O O . HIS B 1 6 ? -8.952 35.281 63.310 1.00 17.77 6 HIS B O 1
ATOM 3545 N N . ILE B 1 7 ? -7.269 35.287 61.828 1.00 14.51 7 ILE B N 1
ATOM 3546 C CA . ILE B 1 7 ? -7.368 36.714 61.563 1.00 16.09 7 ILE B CA 1
ATOM 3547 C C . ILE B 1 7 ? -7.708 36.920 60.086 1.00 21.59 7 ILE B C 1
ATOM 3548 O O . ILE B 1 7 ? -6.978 36.453 59.194 1.00 15.61 7 ILE B O 1
ATOM 3553 N N . ASN B 1 8 ? -8.801 37.650 59.860 1.00 17.30 8 ASN B N 1
ATOM 3554 C CA . ASN B 1 8 ? -9.193 38.106 58.522 1.00 13.85 8 ASN B CA 1
ATOM 3555 C C . ASN B 1 8 ? -8.977 39.631 58.416 1.00 17.78 8 ASN B C 1
ATOM 3556 O O . ASN B 1 8 ? -9.193 40.350 59.404 1.00 19.00 8 ASN B O 1
ATOM 3561 N N . ALA B 1 9 ? -8.604 40.109 57.230 1.00 13.00 9 ALA B N 1
ATOM 3562 C CA . ALA B 1 9 ? -8.522 41.526 56.962 1.00 12.41 9 ALA B CA 1
ATOM 3563 C C . ALA B 1 9 ? -9.919 41.995 56.540 1.00 11.88 9 ALA B C 1
ATOM 3564 O O . ALA B 1 9 ? -10.479 41.453 55.578 1.00 14.30 9 ALA B O 1
ATOM 3566 N N . PHE B 1 10 ? -10.496 42.956 57.287 1.00 17.80 10 PHE B N 1
ATOM 3567 C CA . PHE B 1 10 ? -11.829 43.482 56.956 1.00 14.30 10 PHE B CA 1
ATOM 3568 C C . PHE B 1 10 ? -11.737 44.608 55.913 1.00 14.43 10 PHE B C 1
ATOM 3569 O O . PHE B 1 10 ? -11.058 45.598 56.115 1.00 15.52 10 PHE B O 1
ATOM 3577 N N . GLU B 1 11 ? -12.409 44.418 54.786 1.00 18.18 11 GLU B N 1
ATOM 3578 C CA . GLU B 1 11 ? -12.326 45.327 53.668 1.00 14.11 11 GLU B CA 1
ATOM 3579 C C . GLU B 1 11 ? -13.692 45.490 53.017 1.00 10.56 11 GLU B C 1
ATOM 3580 O O . GLU B 1 11 ? -14.611 44.769 53.321 1.00 14.78 11 GLU B O 1
ATOM 3586 N N . MET B 1 12 ? -13.776 46.448 52.107 1.00 14.76 12 MET B N 1
ATOM 3587 C CA . MET B 1 12 ? -14.928 46.624 51.232 1.00 14.26 12 MET B CA 1
ATOM 3588 C C . MET B 1 12 ? -14.482 47.386 49.972 1.00 14.06 12 MET B C 1
ATOM 3589 O O . MET B 1 12 ? -13.599 48.271 50.012 1.00 12.61 12 MET B O 1
ATOM 3594 N N . ASN B 1 13 ? -15.106 47.031 48.843 1.00 11.94 13 ASN B N 1
ATOM 3595 C CA . ASN B 1 13 ? -14.744 47.595 47.567 1.00 15.68 13 ASN B CA 1
ATOM 3596 C C . ASN B 1 13 ? -15.376 49.007 47.376 1.00 14.04 13 ASN B C 1
ATOM 3597 O O . ASN B 1 13 ? -16.284 49.211 46.541 1.00 12.72 13 ASN B O 1
ATOM 3602 N N . CYS B 1 14 ? -14.878 49.976 48.157 1.00 11.19 14 CYS B N 1
ATOM 3603 C CA . CYS B 1 14 ? -15.415 51.326 48.181 1.00 15.00 14 CYS B CA 1
ATOM 3604 C C . CYS B 1 14 ? -14.405 52.246 48.873 1.00 14.19 14 CYS B C 1
ATOM 3605 O O . CYS B 1 14 ? -13.320 51.794 49.266 1.00 12.13 14 CYS B O 1
ATOM 3608 N N . VAL B 1 15 ? -14.798 53.509 49.066 1.00 12.78 15 VAL B N 1
ATOM 3609 C CA . VAL B 1 15 ? -13.936 54.516 49.728 1.00 10.13 15 VAL B CA 1
ATOM 3610 C C . VAL B 1 15 ? -14.075 54.443 51.260 1.00 10.54 15 VAL B C 1
ATOM 3611 O O . VAL B 1 15 ? -13.137 53.998 51.943 1.00 11.68 15 VAL B O 1
ATOM 3615 N N . GLY B 1 16 ? -15.247 54.842 51.788 1.00 14.14 16 GLY B N 1
ATOM 3616 C CA . GLY B 1 16 ? -15.494 54.847 53.253 1.00 12.34 16 GLY B CA 1
ATOM 3617 C C . GLY B 1 16 ? -16.269 53.599 53.650 1.00 11.64 16 GLY B C 1
ATOM 3618 O O . GLY B 1 16 ? -17.434 53.419 53.263 1.00 11.82 16 GLY B O 1
ATOM 3619 N N . HIS B 1 17 ? -15.619 52.741 54.428 1.00 13.18 17 HIS B N 1
ATOM 3620 C CA . HIS B 1 17 ? -16.179 51.458 54.840 1.00 17.56 17 HIS B CA 1
ATOM 3621 C C . HIS B 1 17 ? -16.720 51.581 56.287 1.00 20.92 17 HIS B C 1
ATOM 3622 O O . HIS B 1 17 ? -17.926 51.747 56.498 1.00 14.11 17 HIS B O 1
ATOM 3629 N N . ILE B 1 18 ? -15.813 51.561 57.268 1.00 16.59 18 ILE B N 1
ATOM 3630 C CA . ILE B 1 18 ? -16.171 51.718 58.694 1.00 17.66 18 ILE B CA 1
ATOM 3631 C C . ILE B 1 18 ? -15.742 53.080 59.278 1.00 20.37 18 ILE B C 1
ATOM 3632 O O . ILE B 1 18 ? -16.526 53.745 59.965 1.00 15.59 18 ILE B O 1
ATOM 3637 N N . ALA B 1 19 ? -14.507 53.494 59.009 1.00 13.26 19 ALA B N 1
ATOM 3638 C CA . ALA B 1 19 ? -13.941 54.632 59.719 1.00 21.48 19 ALA B CA 1
ATOM 3639 C C . ALA B 1 19 ? -14.173 55.908 58.919 1.00 24.40 19 ALA B C 1
ATOM 3640 O O . ALA B 1 19 ? -13.290 56.384 58.218 1.00 13.98 19 ALA B O 1
ATOM 3642 N N . HIS B 1 20 ? -15.367 56.466 59.044 1.00 14.95 20 HIS B N 1
ATOM 3643 C CA . HIS B 1 20 ? -15.730 57.612 58.204 1.00 16.57 20 HIS B CA 1
ATOM 3644 C C . HIS B 1 20 ? -14.984 58.901 58.500 1.00 13.33 20 HIS B C 1
ATOM 3645 O O . HIS B 1 20 ? -14.649 59.177 59.653 1.00 17.82 20 HIS B O 1
ATOM 3652 N N . GLY B 1 21 ? -14.655 59.625 57.431 1.00 14.11 21 GLY B N 1
ATOM 3653 C CA . GLY B 1 21 ? -13.787 60.810 57.496 1.00 19.46 21 GLY B CA 1
ATOM 3654 C C . GLY B 1 21 ? -12.310 60.567 57.200 1.00 13.06 21 GLY B C 1
ATOM 3655 O O . GLY B 1 21 ? -11.580 61.502 56.836 1.00 16.73 21 GLY B O 1
ATOM 3656 N N . LEU B 1 22 ? -11.870 59.332 57.414 1.00 13.33 22 LEU B N 1
ATOM 3657 C CA . LEU B 1 22 ? -10.449 58.982 57.409 1.00 18.56 22 LEU B CA 1
ATOM 3658 C C . LEU B 1 22 ? -9.847 58.910 56.023 1.00 14.91 22 LEU B C 1
ATOM 3659 O O . LEU B 1 22 ? -8.624 58.862 55.895 1.00 15.02 22 LEU B O 1
ATOM 3664 N N . TRP B 1 23 ? -10.687 58.903 54.982 1.00 13.35 23 TRP B N 1
ATOM 3665 C CA . TRP B 1 23 ? -10.155 58.993 53.621 1.00 13.62 23 TRP B CA 1
ATOM 3666 C C . TRP B 1 23 ? -9.189 60.194 53.468 1.00 15.38 23 TRP B C 1
ATOM 3667 O O . TRP B 1 23 ? -8.286 60.179 52.601 1.00 14.55 23 TRP B O 1
ATOM 3678 N N . ARG B 1 24 ? -9.390 61.222 54.305 1.00 13.04 24 ARG B N 1
ATOM 3679 C CA . ARG B 1 24 ? -8.642 62.476 54.260 1.00 17.28 24 ARG B CA 1
ATOM 3680 C C . ARG B 1 24 ? -7.275 62.360 54.927 1.00 17.95 24 ARG B C 1
ATOM 3681 O O . ARG B 1 24 ? -6.432 63.235 54.758 1.00 15.71 24 ARG B O 1
ATOM 3689 N N . HIS B 1 25 ? -7.065 61.284 55.687 1.00 18.07 25 HIS B N 1
ATOM 3690 C CA . HIS B 1 25 ? -5.809 61.130 56.426 1.00 19.68 25 HIS B CA 1
ATOM 3691 C C . HIS B 1 25 ? -4.624 60.958 55.465 1.00 16.61 25 HIS B C 1
ATOM 3692 O O . HIS B 1 25 ? -4.661 60.140 54.533 1.00 15.20 25 HIS B O 1
ATOM 3699 N N . PRO B 1 26 ? -3.567 61.747 55.690 1.00 22.24 26 PRO B N 1
ATOM 3700 C CA . PRO B 1 26 ? -2.372 61.730 54.848 1.00 15.90 26 PRO B CA 1
ATOM 3701 C C . PRO B 1 26 ? -1.826 60.380 54.429 1.00 24.67 26 PRO B C 1
ATOM 3702 O O . PRO B 1 26 ? -1.366 60.247 53.288 1.00 26.87 26 PRO B O 1
ATOM 3706 N N . GLU B 1 27 ? -1.818 59.327 55.214 1.00 22.50 27 GLU B N 1
ATOM 3707 C CA . GLU B 1 27 ? -1.215 58.237 54.367 1.00 47.00 27 GLU B CA 1
ATOM 3708 C C . GLU B 1 27 ? -2.197 57.180 53.886 1.00 30.71 27 GLU B C 1
ATOM 3709 O O . GLU B 1 27 ? -1.802 56.067 53.544 1.00 25.53 27 GLU B O 1
ATOM 3715 N N . ASN B 1 28 ? -3.471 57.581 53.820 1.00 20.81 28 ASN B N 1
ATOM 3716 C CA . ASN B 1 28 ? -4.572 56.680 53.425 1.00 21.70 28 ASN B CA 1
ATOM 3717 C C . ASN B 1 28 ? -4.610 56.428 51.919 1.00 15.44 28 ASN B C 1
ATOM 3718 O O . ASN B 1 28 ? -4.168 57.261 51.131 1.00 16.41 28 ASN B O 1
ATOM 3723 N N . GLN B 1 29 ? -5.140 55.267 51.545 1.00 13.60 29 GLN B N 1
ATOM 3724 C CA . GLN B 1 29 ? -5.213 54.791 50.153 1.00 14.35 29 GLN B CA 1
ATOM 3725 C C . GLN B 1 29 ? -6.633 54.377 49.725 1.00 14.61 29 GLN B C 1
ATOM 3726 O O . GLN B 1 29 ? -6.797 53.588 48.796 1.00 16.91 29 GLN B O 1
ATOM 3732 N N . ARG B 1 30 ? -7.655 54.895 50.414 1.00 14.66 30 ARG B N 1
ATOM 3733 C CA . ARG B 1 30 ? -9.062 54.553 50.067 1.00 16.77 30 ARG B CA 1
ATOM 3734 C C . ARG B 1 30 ? -9.415 54.949 48.626 1.00 15.83 30 ARG B C 1
ATOM 3735 O O . ARG B 1 30 ? -10.234 54.304 47.975 1.00 13.45 30 ARG B O 1
ATOM 3743 N N . HIS B 1 31 ? -8.829 56.041 48.154 1.00 12.90 31 HIS B N 1
ATOM 3744 C CA . HIS B 1 31 ? -9.038 56.524 46.770 1.00 15.89 31 HIS B CA 1
ATOM 3745 C C . HIS B 1 31 ? -8.423 55.541 45.731 1.00 19.33 31 HIS B C 1
ATOM 3746 O O . HIS B 1 31 ? -8.662 55.678 44.518 1.00 16.17 31 HIS B O 1
ATOM 3753 N N . ARG B 1 32 ? -7.672 54.538 46.200 1.00 11.38 32 ARG B N 1
ATOM 3754 C CA . ARG B 1 32 ? -7.123 53.547 45.298 1.00 13.28 32 ARG B CA 1
ATOM 3755 C C . ARG B 1 32 ? -8.051 52.351 45.082 1.00 10.77 32 ARG B C 1
ATOM 3756 O O . ARG B 1 32 ? -7.648 51.417 44.436 1.00 12.65 32 ARG B O 1
ATOM 3764 N N . TYR B 1 33 ? -9.273 52.355 45.625 1.00 9.19 33 TYR B N 1
ATOM 3765 C CA . TYR B 1 33 ? -10.182 51.159 45.543 1.00 12.37 33 TYR B CA 1
ATOM 3766 C C . TYR B 1 33 ? -10.474 50.815 44.066 1.00 15.05 33 TYR B C 1
ATOM 3767 O O . TYR B 1 33 ? -10.760 49.666 43.733 1.00 12.00 33 TYR B O 1
ATOM 3776 N N . THR B 1 34 ? -10.373 51.818 43.187 1.00 10.04 34 THR B N 1
ATOM 3777 C CA . THR B 1 34 ? -10.582 51.606 41.751 1.00 13.64 34 THR B CA 1
ATOM 3778 C C . THR B 1 34 ? -9.353 51.002 41.033 1.00 18.52 34 THR B C 1
ATOM 3779 O O . THR B 1 34 ? -9.452 50.633 39.866 1.00 16.39 34 THR B O 1
ATOM 3783 N N . ASP B 1 35 ? -8.218 50.893 41.737 1.00 16.51 35 ASP B N 1
ATOM 3784 C CA . ASP B 1 35 ? -6.934 50.496 41.131 1.00 13.02 35 ASP B CA 1
ATOM 3785 C C . ASP B 1 35 ? -6.777 49.037 41.416 1.00 9.96 35 ASP B C 1
ATOM 3786 O O . ASP B 1 35 ? -6.610 48.665 42.573 1.00 13.52 35 ASP B O 1
ATOM 3791 N N . LEU B 1 36 ? -6.806 48.204 40.370 1.00 12.30 36 LEU B N 1
ATOM 3792 C CA . LEU B 1 36 ? -6.562 46.768 40.549 1.00 12.89 36 LEU B CA 1
ATOM 3793 C C . LEU B 1 36 ? -5.259 46.501 41.334 1.00 18.46 36 LEU B C 1
ATOM 3794 O O . LEU B 1 36 ? -5.191 45.559 42.140 1.00 12.78 36 LEU B O 1
ATOM 3799 N N . ASN B 1 37 ? -4.223 47.322 41.121 1.00 12.80 37 ASN B N 1
ATOM 3800 C CA . ASN B 1 37 ? -2.961 47.080 41.853 1.00 11.38 37 ASN B CA 1
ATOM 3801 C C . ASN B 1 37 ? -3.035 47.247 43.353 1.00 15.44 37 ASN B C 1
ATOM 3802 O O . ASN B 1 37 ? -2.253 46.612 44.089 1.00 16.24 37 ASN B O 1
ATOM 3807 N N . TYR B 1 38 ? -3.912 48.131 43.841 1.00 12.57 38 TYR B N 1
ATOM 3808 C CA . TYR B 1 38 ? -4.164 48.227 45.297 1.00 5.67 38 TYR B CA 1
ATOM 3809 C C . TYR B 1 38 ? -4.494 46.816 45.870 1.00 10.91 38 TYR B C 1
ATOM 3810 O O . TYR B 1 38 ? -3.983 46.398 46.939 1.00 10.77 38 TYR B O 1
ATOM 3819 N N . TRP B 1 39 ? -5.403 46.123 45.179 1.00 12.76 39 TRP B N 1
ATOM 3820 C CA . TRP B 1 39 ? -5.979 44.830 45.632 1.00 11.35 39 TRP B CA 1
ATOM 3821 C C . TRP B 1 39 ? -4.965 43.707 45.595 1.00 16.45 39 TRP B C 1
ATOM 3822 O O . TRP B 1 39 ? -4.860 42.934 46.555 1.00 12.20 39 TRP B O 1
ATOM 3833 N N . THR B 1 40 ? -4.157 43.654 44.528 1.00 12.73 40 THR B N 1
ATOM 3834 C CA . THR B 1 40 ? -3.134 42.591 44.431 1.00 13.65 40 THR B CA 1
ATOM 3835 C C . THR B 1 40 ? -2.015 42.856 45.468 1.00 12.72 40 THR B C 1
ATOM 3836 O O . THR B 1 40 ? -1.528 41.932 46.105 1.00 14.89 40 THR B O 1
ATOM 3840 N N . GLU B 1 41 ? -1.605 44.110 45.599 1.00 16.47 41 GLU B N 1
ATOM 3841 C CA . GLU B 1 41 ? -0.636 44.494 46.631 1.00 20.22 41 GLU B CA 1
ATOM 3842 C C . GLU B 1 41 ? -1.166 44.183 48.014 1.00 16.13 41 GLU B C 1
ATOM 3843 O O . GLU B 1 41 ? -0.431 43.671 48.828 1.00 13.94 41 GLU B O 1
ATOM 3849 N N . LEU B 1 42 ? -2.419 44.522 48.278 1.00 11.89 42 LEU B N 1
ATOM 3850 C CA . LEU B 1 42 ? -3.055 44.143 49.559 1.00 18.76 42 LEU B CA 1
ATOM 3851 C C . LEU B 1 42 ? -3.029 42.617 49.804 1.00 12.62 42 LEU B C 1
ATOM 3852 O O . LEU B 1 42 ? -2.630 42.185 50.870 1.00 13.29 42 LEU B O 1
ATOM 3857 N N . ALA B 1 43 ? -3.440 41.828 48.814 1.00 12.13 43 ALA B N 1
ATOM 3858 C CA . ALA B 1 43 ? -3.484 40.362 48.978 1.00 17.29 43 ALA B CA 1
ATOM 3859 C C . ALA B 1 43 ? -2.046 39.849 49.274 1.00 15.08 43 ALA B C 1
ATOM 3860 O O . ALA B 1 43 ? -1.870 39.028 50.155 1.00 10.34 43 ALA B O 1
ATOM 3862 N N . GLN B 1 44 ? -1.051 40.386 48.564 1.00 12.59 44 GLN B N 1
ATOM 3863 C CA . GLN B 1 44 ? 0.361 40.043 48.786 1.00 19.39 44 GLN B CA 1
ATOM 3864 C C . GLN B 1 44 ? 0.812 40.429 50.221 1.00 35.56 44 GLN B C 1
ATOM 3865 O O . GLN B 1 44 ? 1.497 39.634 50.891 1.00 12.97 44 GLN B O 1
ATOM 3871 N N . LEU B 1 45 ? 0.439 41.640 50.662 1.00 11.46 45 LEU B N 1
ATOM 3872 C CA . LEU B 1 45 ? 0.687 42.081 52.030 1.00 11.39 45 LEU B CA 1
ATOM 3873 C C . LEU B 1 45 ? 0.119 41.092 53.061 1.00 15.30 45 LEU B C 1
ATOM 3874 O O . LEU B 1 45 ? 0.834 40.645 54.005 1.00 17.25 45 LEU B O 1
ATOM 3879 N N . LEU B 1 46 ? -1.147 40.723 52.881 1.00 13.81 46 LEU B N 1
ATOM 3880 C CA . LEU B 1 46 ? -1.839 39.876 53.851 1.00 14.51 46 LEU B CA 1
ATOM 3881 C C . LEU B 1 46 ? -1.259 38.454 53.907 1.00 20.23 46 LEU B C 1
ATOM 3882 O O . LEU B 1 46 ? -1.170 37.853 54.977 1.00 15.12 46 LEU B O 1
ATOM 3887 N N . GLU B 1 47 ? -0.885 37.912 52.746 1.00 17.12 47 GLU B N 1
ATOM 3888 C CA . GLU B 1 47 ? -0.250 36.596 52.722 1.00 11.42 47 GLU B CA 1
ATOM 3889 C C . GLU B 1 47 ? 1.129 36.645 53.415 1.00 14.92 47 GLU B C 1
ATOM 3890 O O . GLU B 1 47 ? 1.435 35.786 54.235 1.00 18.12 47 GLU B O 1
ATOM 3896 N N . LYS B 1 48 ? 1.947 37.658 53.114 1.00 18.23 48 LYS B N 1
ATOM 3897 C CA . LYS B 1 48 ? 3.192 37.921 53.885 1.00 15.53 48 LYS B CA 1
ATOM 3898 C C . LYS B 1 48 ? 2.927 37.945 55.409 1.00 26.12 48 LYS B C 1
ATOM 3899 O O . LYS B 1 48 ? 3.701 37.388 56.199 1.00 20.65 48 LYS B O 1
ATOM 3905 N N . GLY B 1 49 ? 1.831 38.579 55.809 1.00 14.47 49 GLY B N 1
ATOM 3906 C CA . GLY B 1 49 ? 1.397 38.615 57.211 1.00 14.11 49 GLY B CA 1
ATOM 3907 C C . GLY B 1 49 ? 0.727 37.390 57.789 1.00 22.97 49 GLY B C 1
ATOM 3908 O O . GLY B 1 49 ? 0.282 37.440 58.932 1.00 19.16 49 GLY B O 1
ATOM 3909 N N . LYS B 1 50 ? 0.593 36.322 56.989 1.00 17.35 50 LYS B N 1
ATOM 3910 C CA . LYS B 1 50 ? -0.056 35.060 57.389 1.00 16.78 50 LYS B CA 1
ATOM 3911 C C . LYS B 1 50 ? -1.529 35.165 57.786 1.00 22.13 50 LYS B C 1
ATOM 3912 O O . LYS B 1 50 ? -2.026 34.371 58.605 1.00 18.62 50 LYS B O 1
ATOM 3918 N N . PHE B 1 51 ? -2.231 36.117 57.183 1.00 16.48 51 PHE B N 1
ATOM 3919 C CA . PHE B 1 51 ? -3.654 36.261 57.437 1.00 15.05 51 PHE B CA 1
ATOM 3920 C C . PHE B 1 51 ? -4.373 35.034 56.951 1.00 10.27 51 PHE B C 1
ATOM 3921 O O . PHE B 1 51 ? -3.946 34.453 55.947 1.00 14.84 51 PHE B O 1
ATOM 3929 N N . ASP B 1 52 ? -5.444 34.634 57.646 1.00 14.75 52 ASP B N 1
ATOM 3930 C CA . ASP B 1 52 ? -6.341 33.627 57.078 1.00 13.80 52 ASP B CA 1
ATOM 3931 C C . ASP B 1 52 ? -6.920 34.079 55.735 1.00 21.89 52 ASP B C 1
ATOM 3932 O O . ASP B 1 52 ? -6.851 33.349 54.760 1.00 16.88 52 ASP B O 1
ATOM 3937 N N . ALA B 1 53 ? -7.536 35.263 55.719 1.00 15.92 53 ALA B N 1
ATOM 3938 C CA . ALA B 1 53 ? -8.371 35.652 54.581 1.00 16.34 53 ALA B CA 1
ATOM 3939 C C . ALA B 1 53 ? -8.559 37.135 54.503 1.00 16.93 53 ALA B C 1
ATOM 3940 O O . ALA B 1 53 ? -8.295 37.882 55.480 1.00 15.17 53 ALA B O 1
ATOM 3942 N N . LEU B 1 54 ? -9.001 37.558 53.321 1.00 20.84 54 LEU B N 1
ATOM 3943 C CA . LEU B 1 54 ? -9.519 38.895 53.059 1.00 11.50 54 LEU B CA 1
ATOM 3944 C C . LEU B 1 54 ? -11.012 38.791 53.127 1.00 12.04 54 LEU B C 1
ATOM 3945 O O . LEU B 1 54 ? -11.607 37.974 52.411 1.00 13.36 54 LEU B O 1
ATOM 3950 N N . PHE B 1 55 ? -11.635 39.618 53.968 1.00 13.73 55 PHE B N 1
ATOM 3951 C CA . PHE B 1 55 ? -13.080 39.496 54.196 1.00 13.23 55 PHE B CA 1
ATOM 3952 C C . PHE B 1 55 ? -13.760 40.747 53.600 1.00 15.88 55 PHE B C 1
ATOM 3953 O O . PHE B 1 55 ? -13.600 41.845 54.113 1.00 17.19 55 PHE B O 1
ATOM 3961 N N . LEU B 1 56 ? -14.502 40.582 52.511 1.00 14.04 56 LEU B N 1
ATOM 3962 C CA . LEU B 1 56 ? -15.129 41.716 51.836 1.00 11.69 56 LEU B CA 1
ATOM 3963 C C . LEU B 1 56 ? -16.596 41.928 52.229 1.00 14.41 56 LEU B C 1
ATOM 3964 O O . LEU B 1 56 ? -17.422 41.060 51.956 1.00 13.94 56 LEU B O 1
ATOM 3969 N N . ALA B 1 57 ? -16.892 43.068 52.864 1.00 12.43 57 ALA B N 1
ATOM 3970 C CA . ALA B 1 57 ? -18.291 43.501 53.098 1.00 15.20 57 ALA B CA 1
ATOM 3971 C C . ALA B 1 57 ? -18.856 43.941 51.761 1.00 15.13 57 ALA B C 1
ATOM 3972 O O . ALA B 1 57 ? -18.106 44.117 50.795 1.00 15.78 57 ALA B O 1
ATOM 3974 N N . ASP B 1 58 ? -20.175 44.135 51.686 1.00 9.66 58 ASP B N 1
ATOM 3975 C CA . ASP B 1 58 ? -20.783 44.685 50.487 1.00 13.08 58 ASP B CA 1
ATOM 3976 C C . ASP B 1 58 ? -22.187 45.206 50.797 1.00 24.97 58 ASP B C 1
ATOM 3977 O O . ASP B 1 58 ? -22.842 44.721 51.732 1.00 18.26 58 ASP B O 1
ATOM 3982 N N . VAL B 1 59 ? -22.633 46.171 49.992 1.00 15.24 59 VAL B N 1
ATOM 3983 C CA . VAL B 1 59 ? -24.018 46.584 49.988 1.00 17.53 59 VAL B CA 1
ATOM 3984 C C . VAL B 1 59 ? -24.389 46.890 48.548 1.00 23.52 59 VAL B C 1
ATOM 3985 O O . VAL B 1 59 ? -23.519 47.266 47.727 1.00 15.65 59 VAL B O 1
ATOM 3989 N N . VAL B 1 60 ? -25.681 46.784 48.249 1.00 15.11 60 VAL B N 1
ATOM 3990 C CA . VAL B 1 60 ? -26.179 47.207 46.944 1.00 15.61 60 VAL B CA 1
ATOM 3991 C C . VAL B 1 60 ? -27.252 48.273 47.130 1.00 22.34 60 VAL B C 1
ATOM 3992 O O . VAL B 1 60 ? -27.911 48.672 46.173 1.00 19.53 60 VAL B O 1
ATOM 3996 N N . GLY B 1 61 ? -27.472 48.669 48.382 1.00 23.08 61 GLY B N 1
ATOM 3997 C CA . GLY B 1 61 ? -28.318 49.825 48.685 1.00 16.59 61 GLY B CA 1
ATOM 3998 C C . GLY B 1 61 ? -27.445 51.010 49.095 1.00 26.88 61 GLY B C 1
ATOM 3999 O O . GLY B 1 61 ? -26.203 50.899 49.195 1.00 17.71 61 GLY B O 1
ATOM 4000 N N . ILE B 1 62 ? -28.116 52.126 49.385 1.00 16.43 62 ILE B N 1
ATOM 4001 C CA . ILE B 1 62 ? -27.479 53.414 49.630 1.00 14.92 62 ILE B CA 1
ATOM 4002 C C . ILE B 1 62 ? -27.889 53.926 51.014 1.00 24.18 62 ILE B C 1
ATOM 4003 O O . ILE B 1 62 ? -29.027 53.712 51.469 1.00 21.42 62 ILE B O 1
ATOM 4008 N N . TYR B 1 63 ? -26.938 54.540 51.699 1.00 18.09 63 TYR B N 1
ATOM 4009 C CA . TYR B 1 63 ? -27.178 55.032 53.043 1.00 19.75 63 TYR B CA 1
ATOM 4010 C C . TYR B 1 63 ? -27.929 56.375 52.915 1.00 20.12 63 TYR B C 1
ATOM 4011 O O . TYR B 1 63 ? -27.313 57.420 52.887 1.00 18.42 63 TYR B O 1
ATOM 4020 N N . ASP B 1 64 ? -29.260 56.303 52.837 1.00 16.03 64 ASP B N 1
ATOM 4021 C CA . ASP B 1 64 ? -30.114 57.499 52.618 1.00 20.66 64 ASP B CA 1
ATOM 4022 C C . ASP B 1 64 ? -31.127 57.761 53.739 1.00 18.80 64 ASP B C 1
ATOM 4023 O O . ASP B 1 64 ? -32.162 58.414 53.530 1.00 15.56 64 ASP B O 1
ATOM 4028 N N . VAL B 1 65 ? -30.823 57.250 54.924 1.00 18.19 65 VAL B N 1
ATOM 4029 C CA . VAL B 1 65 ? -31.737 57.388 56.089 1.00 24.61 65 VAL B CA 1
ATOM 4030 C C . VAL B 1 65 ? -31.451 58.646 56.874 1.00 26.54 65 VAL B C 1
ATOM 4031 O O . VAL B 1 65 ? -32.359 59.426 57.189 1.00 21.90 65 VAL B O 1
ATOM 4035 N N . TYR B 1 66 ? -30.176 58.863 57.200 1.00 19.26 66 TYR B N 1
ATOM 4036 C CA . TYR B 1 66 ? -29.826 60.052 57.927 1.00 28.70 66 TYR B CA 1
ATOM 4037 C C . TYR B 1 66 ? -30.148 61.321 57.128 1.00 27.41 66 TYR B C 1
ATOM 4038 O O . TYR B 1 66 ? -29.783 61.460 55.953 1.00 20.57 66 TYR B O 1
ATOM 4047 N N . ARG B 1 67 ? -30.845 62.239 57.797 1.00 24.60 67 ARG B N 1
ATOM 4048 C CA . ARG B 1 67 ? -31.385 63.466 57.177 1.00 19.54 67 ARG B CA 1
ATOM 4049 C C . ARG B 1 67 ? -32.312 63.181 55.994 1.00 17.70 67 ARG B C 1
ATOM 4050 O O . ARG B 1 67 ? -32.605 64.075 55.187 1.00 21.67 67 ARG B O 1
ATOM 4058 N N . GLN B 1 68 ? -32.753 61.931 55.894 1.00 24.65 68 GLN B N 1
ATOM 4059 C CA . GLN B 1 68 ? -33.687 61.478 54.878 1.00 25.95 68 GLN B CA 1
ATOM 4060 C C . GLN B 1 68 ? -33.192 61.787 53.468 1.00 26.29 68 GLN B C 1
ATOM 4061 O O . GLN B 1 68 ? -33.966 62.126 52.573 1.00 24.01 68 GLN B O 1
ATOM 4067 N N . SER B 1 69 ? -31.887 61.626 53.269 1.00 19.77 69 SER B N 1
ATOM 4068 C CA . SER B 1 69 ? -31.303 61.851 51.966 1.00 21.59 69 SER B CA 1
ATOM 4069 C C . SER B 1 69 ? -30.021 61.030 51.852 1.00 19.15 69 SER B C 1
ATOM 4070 O O . SER B 1 69 ? -29.382 60.759 52.850 1.00 17.84 69 SER B O 1
ATOM 4073 N N . ARG B 1 70 ? -29.625 60.691 50.623 1.00 25.59 70 ARG B N 1
ATOM 4074 C CA . ARG B 1 70 ? -28.316 60.069 50.383 1.00 26.70 70 ARG B CA 1
ATOM 4075 C C . ARG B 1 70 ? -27.197 61.086 50.406 1.00 16.75 70 ARG B C 1
ATOM 4076 O O . ARG B 1 70 ? -26.038 60.701 50.363 1.00 18.19 70 ARG B O 1
ATOM 4084 N N . ASP B 1 71 ? -27.529 62.380 50.440 1.00 20.62 71 ASP B N 1
ATOM 4085 C CA . ASP B 1 71 ? -26.488 63.407 50.247 1.00 19.89 71 ASP B CA 1
ATOM 4086 C C . ASP B 1 71 ? -25.321 63.331 51.250 1.00 14.88 71 ASP B C 1
ATOM 4087 O O . ASP B 1 71 ? -24.183 63.575 50.867 1.00 14.08 71 ASP B O 1
ATOM 4092 N N . THR B 1 72 ? -25.598 62.997 52.513 1.00 14.68 72 THR B N 1
ATOM 4093 C CA . THR B 1 72 ? -24.499 62.929 53.495 1.00 16.92 72 THR B CA 1
ATOM 4094 C C . THR B 1 72 ? -23.571 61.769 53.140 1.00 17.43 72 THR B C 1
ATOM 4095 O O . THR B 1 72 ? -22.351 61.907 53.217 1.00 12.24 72 THR B O 1
ATOM 4099 N N . ALA B 1 73 ? -24.164 60.629 52.790 1.00 14.96 73 ALA B N 1
ATOM 4100 C CA . ALA B 1 73 ? -23.383 59.446 52.428 1.00 15.38 73 ALA B CA 1
ATOM 4101 C C . ALA B 1 73 ? -22.540 59.742 51.182 1.00 19.83 73 ALA B C 1
ATOM 4102 O O . ALA B 1 73 ? -21.360 59.352 51.122 1.00 15.39 73 ALA B O 1
ATOM 4104 N N . VAL B 1 74 ? -23.116 60.452 50.203 1.00 15.89 74 VAL B N 1
ATOM 4105 C CA . VAL B 1 74 ? -22.391 60.776 48.958 1.00 16.65 74 VAL B CA 1
ATOM 4106 C C . VAL B 1 74 ? -21.199 61.701 49.289 1.00 20.31 74 VAL B C 1
ATOM 4107 O O . VAL B 1 74 ? -20.050 61.452 48.874 1.00 14.44 74 VAL B O 1
ATOM 4111 N N . ARG B 1 75 ? -21.476 62.729 50.077 1.00 13.24 75 ARG B N 1
ATOM 4112 C CA . ARG B 1 75 ? -20.488 63.741 50.498 1.00 19.90 75 ARG B CA 1
ATOM 4113 C C . ARG B 1 75 ? -19.280 63.160 51.272 1.00 16.15 75 ARG B C 1
ATOM 4114 O O . ARG B 1 75 ? -18.143 63.513 51.001 1.00 16.38 75 ARG B O 1
ATOM 4122 N N . GLU B 1 76 ? -19.562 62.229 52.188 1.00 15.95 76 GLU B N 1
ATOM 4123 C CA . GLU B 1 76 ? -18.598 61.656 53.114 1.00 14.92 76 GLU B CA 1
ATOM 4124 C C . GLU B 1 76 ? -18.091 60.311 52.587 1.00 16.58 76 GLU B C 1
ATOM 4125 O O . GLU B 1 76 ? -17.335 59.628 53.282 1.00 18.14 76 GLU B O 1
ATOM 4131 N N . ALA B 1 77 ? -18.569 59.937 51.402 1.00 15.38 77 ALA B N 1
ATOM 4132 C CA . ALA B 1 77 ? -18.282 58.659 50.747 1.00 13.25 77 ALA B CA 1
ATOM 4133 C C . ALA B 1 77 ? -18.581 57.437 51.617 1.00 20.03 77 ALA B C 1
ATOM 4134 O O . ALA B 1 77 ? -17.766 56.495 51.699 1.00 13.93 77 ALA B O 1
ATOM 4136 N N . VAL B 1 78 ? -19.748 57.436 52.260 1.00 12.52 78 VAL B N 1
ATOM 4137 C CA . VAL B 1 78 ? -20.128 56.315 53.153 1.00 12.39 78 VAL B CA 1
ATOM 4138 C C . VAL B 1 78 ? -20.684 55.186 52.269 1.00 13.40 78 VAL B C 1
ATOM 4139 O O . VAL B 1 78 ? -21.869 55.196 51.935 1.00 15.54 78 VAL B O 1
ATOM 4143 N N . GLN B 1 79 ? -19.812 54.245 51.875 1.00 13.41 79 GLN B N 1
ATOM 4144 C CA . GLN B 1 79 ? -20.165 53.084 51.047 1.00 11.61 79 GLN B CA 1
ATOM 4145 C C . GLN B 1 79 ? -20.839 53.365 49.684 1.00 15.89 79 GLN B C 1
ATOM 4146 O O . GLN B 1 79 ? -21.453 52.471 49.125 1.00 16.92 79 GLN B O 1
ATOM 4152 N N . ILE B 1 80 ? -20.701 54.596 49.206 1.00 11.97 80 ILE B N 1
ATOM 4153 C CA . ILE B 1 80 ? -21.023 55.042 47.831 1.00 12.21 80 ILE B CA 1
ATOM 4154 C C . ILE B 1 80 ? -19.900 56.035 47.487 1.00 13.59 80 ILE B C 1
ATOM 4155 O O . ILE B 1 80 ? -19.577 56.895 48.323 1.00 14.96 80 ILE B O 1
ATOM 4160 N N . PRO B 1 81 ? -19.188 55.849 46.332 1.00 13.53 81 PRO B N 1
ATOM 4161 C CA . PRO B 1 81 ? -19.388 54.777 45.387 1.00 12.66 81 PRO B CA 1
ATOM 4162 C C . PRO B 1 81 ? -19.018 53.409 45.986 1.00 14.13 81 PRO B C 1
ATOM 4163 O O . PRO B 1 81 ? -18.230 53.321 46.963 1.00 13.88 81 PRO B O 1
ATOM 4167 N N . VAL B 1 82 ? -19.555 52.371 45.369 1.00 14.43 82 VAL B N 1
ATOM 4168 C CA . VAL B 1 82 ? -19.246 51.006 45.755 1.00 13.23 82 VAL B CA 1
ATOM 4169 C C . VAL B 1 82 ? -19.162 50.136 44.490 1.00 15.07 82 VAL B C 1
ATOM 4170 O O . VAL B 1 82 ? -20.016 50.241 43.597 1.00 13.30 82 VAL B O 1
ATOM 4174 N N . ASN B 1 83 ? -18.118 49.299 44.440 1.00 14.31 83 ASN B N 1
ATOM 4175 C CA . ASN B 1 83 ? -17.851 48.403 43.334 1.00 11.87 83 ASN B CA 1
ATOM 4176 C C . ASN B 1 83 ? -18.099 46.950 43.748 1.00 11.54 83 ASN B C 1
ATOM 4177 O O . ASN B 1 83 ? -18.098 46.621 44.942 1.00 13.70 83 ASN B O 1
ATOM 4182 N N . ASP B 1 84 ? -18.310 46.083 42.775 1.00 11.64 84 ASP B N 1
ATOM 4183 C CA . ASP B 1 84 ? -18.601 44.678 43.065 1.00 6.66 84 ASP B CA 1
ATOM 4184 C C . ASP B 1 84 ? -17.373 43.938 43.646 1.00 9.09 84 ASP B C 1
ATOM 4185 O O . ASP B 1 84 ? -16.301 43.924 43.002 1.00 13.77 84 ASP B O 1
ATOM 4190 N N . PRO B 1 85 ? -17.517 43.277 44.824 1.00 15.63 85 PRO B N 1
ATOM 4191 C CA . PRO B 1 85 ? -16.351 42.566 45.406 1.00 9.64 85 PRO B CA 1
ATOM 4192 C C . PRO B 1 85 ? -15.900 41.291 44.638 1.00 16.08 85 PRO B C 1
ATOM 4193 O O . PRO B 1 85 ? -14.708 40.971 44.623 1.00 12.11 85 PRO B O 1
ATOM 4197 N N . LEU B 1 86 ? -16.823 40.539 44.033 1.00 11.93 86 LEU B N 1
ATOM 4198 C CA . LEU B 1 86 ? -16.431 39.322 43.325 1.00 16.39 86 LEU B CA 1
ATOM 4199 C C . LEU B 1 86 ? -15.478 39.592 42.153 1.00 19.19 86 LEU B C 1
ATOM 4200 O O . LEU B 1 86 ? -14.639 38.747 41.834 1.00 12.91 86 LEU B O 1
ATOM 4205 N N . MET B 1 87 ? -15.627 40.749 41.496 1.00 10.85 87 MET B N 1
ATOM 4206 C CA . MET B 1 87 ? -14.713 41.097 40.377 1.00 13.94 87 MET B CA 1
ATOM 4207 C C . MET B 1 87 ? -13.236 41.133 40.809 1.00 13.51 87 MET B C 1
ATOM 4208 O O . MET B 1 87 ? -12.354 40.957 39.990 1.00 14.24 87 MET B O 1
ATOM 4213 N N . LEU B 1 88 ? -12.981 41.388 42.088 1.00 11.19 88 LEU B N 1
ATOM 4214 C CA . LEU B 1 88 ? -11.602 41.475 42.603 1.00 16.24 88 LEU B CA 1
ATOM 4215 C C . LEU B 1 88 ? -10.892 40.164 42.731 1.00 16.70 88 LEU B C 1
ATOM 4216 O O . LEU B 1 88 ? -9.666 40.156 42.786 1.00 8.76 88 LEU B O 1
ATOM 4221 N N . ILE B 1 89 ? -11.654 39.070 42.844 1.00 9.79 89 ILE B N 1
ATOM 4222 C CA . ILE B 1 89 ? -11.091 37.836 43.413 1.00 10.83 89 ILE B CA 1
ATOM 4223 C C . ILE B 1 89 ? -9.967 37.195 42.592 1.00 17.35 89 ILE B C 1
ATOM 4224 O O . ILE B 1 89 ? -8.900 36.889 43.132 1.00 15.44 89 ILE B O 1
ATOM 4229 N N . SER B 1 90 ? -10.191 36.996 41.294 1.00 13.74 90 SER B N 1
ATOM 4230 C CA . SER B 1 90 ? -9.187 36.265 40.512 1.00 10.92 90 SER B CA 1
ATOM 4231 C C . SER B 1 90 ? -7.787 36.909 40.511 1.00 15.59 90 SER B C 1
ATOM 4232 O O . SER B 1 90 ? -6.828 36.176 40.652 1.00 13.71 90 SER B O 1
ATOM 4235 N N . ALA B 1 91 ? -7.682 38.240 40.403 1.00 9.27 91 ALA B N 1
ATOM 4236 C CA . ALA B 1 91 ? -6.352 38.913 40.458 1.00 13.84 91 ALA B CA 1
ATOM 4237 C C . ALA B 1 91 ? -5.639 38.659 41.792 1.00 13.09 91 ALA B C 1
ATOM 4238 O O . ALA B 1 91 ? -4.467 38.364 41.812 1.00 13.20 91 ALA B O 1
ATOM 4240 N N . MET B 1 92 ? -6.376 38.802 42.898 1.00 11.50 92 MET B N 1
ATOM 4241 C CA . MET B 1 92 ? -5.825 38.579 44.238 1.00 13.43 92 MET B CA 1
ATOM 4242 C C . MET B 1 92 ? -5.421 37.141 44.450 1.00 13.13 92 MET B C 1
ATOM 4243 O O . MET B 1 92 ? -4.332 36.887 45.072 1.00 12.59 92 MET B O 1
ATOM 4248 N N . ALA B 1 93 ? -6.257 36.215 43.931 1.00 14.96 93 ALA B N 1
ATOM 4249 C CA . ALA B 1 93 ? -5.948 34.780 43.941 1.00 15.18 93 ALA B CA 1
ATOM 4250 C C . ALA B 1 93 ? -4.717 34.435 43.104 1.00 18.45 93 ALA B C 1
ATOM 4251 O O . ALA B 1 93 ? -3.944 33.519 43.464 1.00 13.79 93 ALA B O 1
ATOM 4253 N N . TYR B 1 94 ? -4.531 35.129 41.983 1.00 12.62 94 TYR B N 1
ATOM 4254 C CA . TYR B 1 94 ? -3.380 34.846 41.126 1.00 12.28 94 TYR B CA 1
ATOM 4255 C C . TYR B 1 94 ? -2.074 35.129 41.852 1.00 20.02 94 TYR B C 1
ATOM 4256 O O . TYR B 1 94 ? -1.064 34.446 41.657 1.00 15.21 94 TYR B O 1
ATOM 4265 N N . VAL B 1 95 ? -2.122 36.120 42.731 1.00 12.66 95 VAL B N 1
ATOM 4266 C CA . VAL B 1 95 ? -0.922 36.702 43.329 1.00 20.14 95 VAL B CA 1
ATOM 4267 C C . VAL B 1 95 ? -0.645 36.097 44.738 1.00 12.57 95 VAL B C 1
ATOM 4268 O O . VAL B 1 95 ? 0.311 36.471 45.431 1.00 13.45 95 VAL B O 1
ATOM 4272 N N . THR B 1 96 ? -1.488 35.144 45.135 1.00 13.81 96 THR B N 1
ATOM 4273 C CA . THR B 1 96 ? -1.352 34.480 46.429 1.00 11.01 96 THR B CA 1
ATOM 4274 C C . THR B 1 96 ? -1.442 32.968 46.286 1.00 13.55 96 THR B C 1
ATOM 4275 O O . THR B 1 96 ? -1.979 32.470 45.311 1.00 15.94 96 THR B O 1
ATOM 4279 N N . LYS B 1 97 ? -0.894 32.238 47.268 1.00 16.22 97 LYS B N 1
ATOM 4280 C CA . LYS B 1 97 ? -1.006 30.798 47.290 1.00 18.43 97 LYS B CA 1
ATOM 4281 C C . LYS B 1 97 ? -1.978 30.224 48.342 1.00 24.22 97 LYS B C 1
ATOM 4282 O O . LYS B 1 97 ? -2.601 29.177 48.122 1.00 17.37 97 LYS B O 1
ATOM 4288 N N . HIS B 1 98 ? -2.111 30.880 49.482 1.00 14.65 98 HIS B N 1
ATOM 4289 C CA . HIS B 1 98 ? -2.877 30.298 50.590 1.00 21.75 98 HIS B CA 1
ATOM 4290 C C . HIS B 1 98 ? -4.006 31.229 51.114 1.00 20.10 98 HIS B C 1
ATOM 4291 O O . HIS B 1 98 ? -4.992 30.774 51.698 1.00 17.63 98 HIS B O 1
ATOM 4298 N N . LEU B 1 99 ? -3.812 32.529 50.959 1.00 13.16 99 LEU B N 1
ATOM 4299 C CA . LEU B 1 99 ? -4.794 33.504 51.449 1.00 13.90 99 LEU B CA 1
ATOM 4300 C C . LEU B 1 99 ? -6.169 33.181 50.882 1.00 10.95 99 LEU B C 1
ATOM 4301 O O . LEU B 1 99 ? -6.290 32.952 49.690 1.00 13.70 99 LEU B O 1
ATOM 4306 N N . ALA B 1 100 ? -7.181 33.157 51.751 1.00 17.49 100 ALA B N 1
ATOM 4307 C CA . ALA B 1 100 ? -8.568 32.935 51.364 1.00 20.96 100 ALA B CA 1
ATOM 4308 C C . ALA B 1 100 ? -9.356 34.221 51.218 1.00 14.54 100 ALA B C 1
ATOM 4309 O O . ALA B 1 100 ? -8.862 35.332 51.499 1.00 14.58 100 ALA B O 1
ATOM 4311 N N . PHE B 1 101 ? -10.552 34.080 50.662 1.00 14.09 101 PHE B N 1
ATOM 4312 C CA . PHE B 1 101 ? -11.361 35.250 50.262 1.00 12.82 101 PHE B CA 1
ATOM 4313 C C . PHE B 1 101 ? -12.795 34.996 50.655 1.00 12.62 101 PHE B C 1
ATOM 4314 O O . PHE B 1 101 ? -13.422 34.019 50.193 1.00 13.35 101 PHE B O 1
ATOM 4322 N N . ALA B 1 102 ? -13.288 35.826 51.563 1.00 14.48 102 ALA B N 1
ATOM 4323 C CA . ALA B 1 102 ? -14.710 35.762 51.953 1.00 13.51 102 ALA B CA 1
ATOM 4324 C C . ALA B 1 102 ? -15.414 36.953 51.290 1.00 19.72 102 ALA B C 1
ATOM 4325 O O . ALA B 1 102 ? -15.011 38.110 51.467 1.00 17.97 102 ALA B O 1
ATOM 4327 N N . VAL B 1 103 ? -16.458 36.661 50.521 1.00 17.59 103 VAL B N 1
ATOM 4328 C CA . VAL B 1 103 ? -17.231 37.705 49.819 1.00 15.95 103 VAL B CA 1
ATOM 4329 C C . VAL B 1 103 ? -18.644 37.795 50.351 1.00 14.85 103 VAL B C 1
ATOM 4330 O O . VAL B 1 103 ? -19.356 36.785 50.429 1.00 13.09 103 VAL B O 1
ATOM 4334 N N . THR B 1 104 ? -19.066 39.015 50.676 1.00 17.89 104 THR B N 1
ATOM 4335 C CA . THR B 1 104 ? -20.450 39.245 51.113 1.00 18.13 104 THR B CA 1
ATOM 4336 C C . THR B 1 104 ? -21.350 39.278 49.874 1.00 11.03 104 THR B C 1
ATOM 4337 O O . THR B 1 104 ? -21.042 39.952 48.898 1.00 13.56 104 THR B O 1
ATOM 4341 N N . PHE B 1 105 ? -22.432 38.499 49.915 1.00 17.92 105 PHE B N 1
ATOM 4342 C CA . PHE B 1 105 ? -23.411 38.497 48.825 1.00 17.40 105 PHE B CA 1
ATOM 4343 C C . PHE B 1 105 ? -24.811 38.248 49.397 1.00 14.60 105 PHE B C 1
ATOM 4344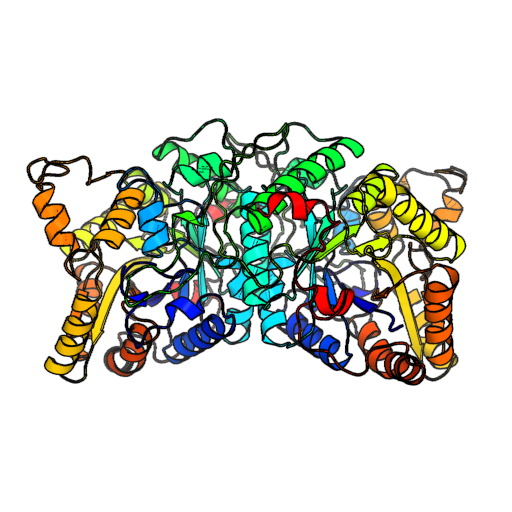 O O . PHE B 1 105 ? -24.997 37.348 50.227 1.00 19.10 105 PHE B O 1
ATOM 4352 N N . SER B 1 106 ? -25.779 39.053 48.946 1.00 17.57 106 SER B N 1
ATOM 4353 C CA . SER B 1 106 ? -27.132 39.047 49.475 1.00 21.38 106 SER B CA 1
ATOM 4354 C C . SER B 1 106 ? -27.989 37.947 48.828 1.00 21.08 106 SER B C 1
ATOM 4355 O O . SER B 1 106 ? -27.882 37.677 47.629 1.00 19.59 106 SER B O 1
ATOM 4358 N N . THR B 1 107 ? -28.848 37.326 49.622 1.00 16.40 107 THR B N 1
ATOM 4359 C CA . THR B 1 107 ? -29.815 36.353 49.071 1.00 17.57 107 THR B CA 1
ATOM 4360 C C . THR B 1 107 ? -31.088 37.076 48.583 1.00 18.98 107 THR B C 1
ATOM 4361 O O . THR B 1 107 ? -32.016 36.457 48.080 1.00 20.94 107 THR B O 1
ATOM 4365 N N . THR B 1 108 ? -31.169 38.379 48.781 1.00 20.32 108 THR B N 1
ATOM 4366 C CA . THR B 1 108 ? -32.476 39.026 48.644 1.00 17.77 108 THR B CA 1
ATOM 4367 C C . THR B 1 108 ? -32.795 39.374 47.185 1.00 38.32 108 THR B C 1
ATOM 4368 O O . THR B 1 108 ? -33.981 39.356 46.781 1.00 23.30 108 THR B O 1
ATOM 4372 N N . TYR B 1 109 ? -31.748 39.660 46.376 1.00 23.60 109 TYR B N 1
ATOM 4373 C CA . TYR B 1 109 ? -31.972 40.331 45.093 1.00 25.86 109 TYR B CA 1
ATOM 4374 C C . TYR B 1 109 ? -31.792 39.475 43.847 1.00 29.34 109 TYR B C 1
ATOM 4375 O O . TYR B 1 109 ? -32.626 39.532 42.914 1.00 27.16 109 TYR B O 1
ATOM 4384 N N . GLU B 1 110 ? -30.719 38.683 43.818 1.00 19.06 110 GLU B N 1
ATOM 4385 C CA . GLU B 1 110 ? -30.262 38.059 42.572 1.00 20.22 110 GLU B CA 1
ATOM 4386 C C . GLU B 1 110 ? -30.425 36.531 42.686 1.00 19.65 110 GLU B C 1
ATOM 4387 O O . GLU B 1 110 ? -30.293 35.966 43.756 1.00 28.56 110 GLU B O 1
ATOM 4393 N N . HIS B 1 111 ? -30.657 35.874 41.568 1.00 19.81 111 HIS B N 1
ATOM 4394 C CA . HIS B 1 111 ? -31.138 34.487 41.564 1.00 17.87 111 HIS B CA 1
ATOM 4395 C C . HIS B 1 111 ? -29.998 33.514 41.897 1.00 22.63 111 HIS B C 1
ATOM 4396 O O . HIS B 1 111 ? -28.879 33.738 41.458 1.00 17.22 111 HIS B O 1
ATOM 4403 N N . PRO B 1 112 ? -30.291 32.426 42.662 1.00 19.34 112 PRO B N 1
ATOM 4404 C CA . PRO B 1 112 ? -29.278 31.455 43.098 1.00 16.80 112 PRO B CA 1
ATOM 4405 C C . PRO B 1 112 ? -28.577 30.708 41.952 1.00 16.52 112 PRO B C 1
ATOM 4406 O O . PRO B 1 112 ? -27.430 30.285 42.120 1.00 24.33 112 PRO B O 1
ATOM 4410 N N . TYR B 1 113 ? -29.230 30.540 40.806 1.00 15.97 113 TYR B N 1
ATOM 4411 C CA . TYR B 1 113 ? -28.610 29.753 39.734 1.00 15.09 113 TYR B CA 1
ATOM 4412 C C . TYR B 1 113 ? -27.327 30.476 39.228 1.00 26.08 113 TYR B C 1
ATOM 4413 O O . TYR B 1 113 ? -26.256 29.855 39.052 1.00 20.98 113 TYR B O 1
ATOM 4422 N N . GLY B 1 114 ? -27.439 31.783 39.038 1.00 14.37 114 GLY B N 1
ATOM 4423 C CA . GLY B 1 114 ? -26.310 32.581 38.575 1.00 13.80 114 GLY B CA 1
ATOM 4424 C C . GLY B 1 114 ? -25.248 32.694 39.646 1.00 16.12 114 GLY B C 1
ATOM 4425 O O . GLY B 1 114 ? -24.064 32.551 39.369 1.00 17.48 114 GLY B O 1
ATOM 4426 N N . HIS B 1 115 ? -25.679 32.919 40.888 1.00 19.20 115 HIS B N 1
ATOM 4427 C CA . HIS B 1 115 ? -24.790 32.942 42.028 1.00 20.69 115 HIS B CA 1
ATOM 4428 C C . HIS B 1 115 ? -24.031 31.622 42.228 1.00 23.37 115 HIS B C 1
ATOM 4429 O O . HIS B 1 115 ? -22.864 31.634 42.524 1.00 16.03 115 HIS B O 1
ATOM 4436 N N . ALA B 1 116 ? -24.713 30.495 42.081 1.00 19.31 116 ALA B N 1
ATOM 4437 C CA . ALA B 1 116 ? -24.079 29.196 42.266 1.00 17.89 116 ALA B CA 1
ATOM 4438 C C . ALA B 1 116 ? -22.974 28.968 41.248 1.00 14.93 116 ALA B C 1
ATOM 4439 O O . ALA B 1 116 ? -21.913 28.437 41.602 1.00 17.61 116 ALA B O 1
ATOM 4441 N N . ARG B 1 117 ? -23.221 29.326 39.983 1.00 9.50 117 ARG B N 1
ATOM 4442 C CA . ARG B 1 117 ? -22.131 29.251 38.992 1.00 12.30 117 ARG B CA 1
ATOM 4443 C C . ARG B 1 117 ? -20.948 30.171 39.346 1.00 16.26 117 ARG B C 1
ATOM 4444 O O . ARG B 1 117 ? -19.797 29.767 39.244 1.00 14.24 117 ARG B O 1
ATOM 4452 N N . ARG B 1 118 ? -21.236 31.409 39.760 1.00 13.23 118 ARG B N 1
ATOM 4453 C CA . ARG B 1 118 ? -20.179 32.346 40.182 1.00 20.20 118 ARG B CA 1
ATOM 4454 C C . ARG B 1 118 ? -19.287 31.767 41.302 1.00 18.99 118 ARG B C 1
ATOM 4455 O O . ARG B 1 118 ? -18.058 31.873 41.227 1.00 16.14 118 ARG B O 1
ATOM 4463 N N . MET B 1 119 ? -19.921 31.182 42.325 1.00 14.44 119 MET B N 1
ATOM 4464 C CA . MET B 1 119 ? -19.182 30.604 43.469 1.00 9.85 119 MET B CA 1
ATOM 4465 C C . MET B 1 119 ? -18.387 29.351 43.073 1.00 11.36 119 MET B C 1
ATOM 4466 O O . MET B 1 119 ? -17.265 29.205 43.488 1.00 16.82 119 MET B O 1
ATOM 4471 N N . SER B 1 120 ? -18.954 28.455 42.269 1.00 16.99 120 SER B N 1
ATOM 4472 C CA . SER B 1 120 ? -18.215 27.283 41.798 1.00 12.82 120 SER B CA 1
ATOM 4473 C C . SER B 1 120 ? -16.984 27.717 40.977 1.00 15.57 120 SER B C 1
ATOM 4474 O O . SER B 1 120 ? -15.897 27.130 41.082 1.00 14.75 120 SER B O 1
ATOM 4477 N N . THR B 1 121 ? -17.188 28.717 40.133 1.00 15.26 121 THR B N 1
ATOM 4478 C CA . THR B 1 121 ? -16.118 29.283 39.297 1.00 19.43 121 THR B CA 1
ATOM 4479 C C . THR B 1 121 ? -14.953 29.784 40.157 1.00 11.63 121 THR B C 1
ATOM 4480 O O . THR B 1 121 ? -13.798 29.436 39.874 1.00 16.11 121 THR B O 1
ATOM 4484 N N . LEU B 1 122 ? -15.260 30.582 41.184 1.00 9.43 122 LEU B N 1
ATOM 4485 C CA . LEU B 1 122 ? -14.242 31.087 42.102 1.00 11.15 122 LEU B CA 1
ATOM 4486 C C . LEU B 1 122 ? -13.624 29.927 42.892 1.00 10.50 122 LEU B C 1
ATOM 4487 O O . LEU B 1 122 ? -12.467 29.950 43.184 1.00 13.03 122 LEU B O 1
ATOM 4492 N N . ASP B 1 123 ? -14.417 28.914 43.245 1.00 9.39 123 ASP B N 1
ATOM 4493 C CA . ASP B 1 123 ? -13.846 27.762 43.935 1.00 12.26 123 ASP B CA 1
ATOM 4494 C C . ASP B 1 123 ? -12.819 27.006 43.092 1.00 15.73 123 ASP B C 1
ATOM 4495 O O . ASP B 1 123 ? -11.814 26.560 43.609 1.00 16.28 123 ASP B O 1
ATOM 4500 N N . HIS B 1 124 ? -13.080 26.860 41.792 1.00 14.84 124 HIS B N 1
ATOM 4501 C CA . HIS B 1 124 ? -12.092 26.285 40.866 1.00 14.21 124 HIS B CA 1
ATOM 4502 C C . HIS B 1 124 ? -10.879 27.204 40.741 1.00 12.19 124 HIS B C 1
ATOM 4503 O O . HIS B 1 124 ? -9.732 26.760 40.951 1.00 12.79 124 HIS B O 1
ATOM 4510 N N . LEU B 1 125 ? -11.130 28.473 40.369 1.00 15.82 125 LEU B N 1
ATOM 4511 C CA . LEU B 1 125 ? -10.038 29.406 40.085 1.00 10.55 125 LEU B CA 1
ATOM 4512 C C . LEU B 1 125 ? -9.121 29.641 41.293 1.00 18.61 125 LEU B C 1
ATOM 4513 O O . LEU B 1 125 ? -7.885 29.664 41.144 1.00 16.54 125 LEU B O 1
ATOM 4518 N N . THR B 1 126 ? -9.713 29.792 42.469 1.00 15.14 126 THR B N 1
ATOM 4519 C CA . THR B 1 126 ? -8.919 29.977 43.738 1.00 11.37 126 THR B CA 1
ATOM 4520 C C . THR B 1 126 ? -8.413 28.658 44.308 1.00 13.48 126 THR B C 1
ATOM 4521 O O . THR B 1 126 ? -7.681 28.640 45.317 1.00 14.50 126 THR B O 1
ATOM 4525 N N . LYS B 1 127 ? -8.789 27.555 43.671 1.00 16.51 127 LYS B N 1
ATOM 4526 C CA . LYS B 1 127 ? -8.438 26.231 44.176 1.00 12.02 127 LYS B CA 1
ATOM 4527 C C . LYS B 1 127 ? -8.919 26.044 45.632 1.00 20.74 127 LYS B C 1
ATOM 4528 O O . LYS B 1 127 ? -8.140 25.650 46.516 1.00 14.95 127 LYS B O 1
ATOM 4534 N N . GLY B 1 128 ? -10.190 26.357 45.877 1.00 15.04 128 GLY B N 1
ATOM 4535 C CA . GLY B 1 128 ? -10.783 26.074 47.209 1.00 20.23 128 GLY B CA 1
ATOM 4536 C C . GLY B 1 128 ? -10.445 27.108 48.274 1.00 23.38 128 GLY B C 1
ATOM 4537 O O . GLY B 1 128 ? -10.275 26.772 49.470 1.00 17.31 128 GLY B O 1
ATOM 4538 N N . ARG B 1 129 ? -10.342 28.366 47.869 1.00 13.30 129 ARG B N 1
ATOM 4539 C CA . ARG B 1 129 ? -9.975 29.434 48.828 1.00 11.16 129 ARG B CA 1
ATOM 4540 C C . ARG B 1 129 ? -11.096 30.490 48.906 1.00 13.33 129 ARG B C 1
ATOM 4541 O O . ARG B 1 129 ? -10.856 31.646 49.215 1.00 21.31 129 ARG B O 1
ATOM 4549 N N . ILE B 1 130 ? -12.325 30.085 48.600 1.00 15.02 130 ILE B N 1
ATOM 4550 C CA . ILE B 1 130 ? -13.459 31.013 48.578 1.00 7.50 130 ILE B CA 1
ATOM 4551 C C . ILE B 1 130 ? -14.443 30.723 49.724 1.00 15.11 130 ILE B C 1
ATOM 4552 O O . ILE B 1 130 ? -14.654 29.550 50.131 1.00 16.09 130 ILE B O 1
ATOM 4557 N N . ALA B 1 131 ? -15.017 31.806 50.234 1.00 12.30 131 ALA B N 1
ATOM 4558 C CA . ALA B 1 131 ? -16.073 31.781 51.236 1.00 20.60 131 ALA B CA 1
ATOM 4559 C C . ALA B 1 131 ? -17.144 32.819 50.853 1.00 21.51 131 ALA B C 1
ATOM 4560 O O . ALA B 1 131 ? -16.895 33.834 50.132 1.00 11.57 131 ALA B O 1
ATOM 4562 N N . TRP B 1 132 ? -18.331 32.564 51.367 1.00 15.33 132 TRP B N 1
ATOM 4563 C CA . TRP B 1 132 ? -19.467 33.394 51.099 1.00 12.76 132 TRP B CA 1
ATOM 4564 C C . TRP B 1 132 ? -20.069 33.848 52.417 1.00 15.28 132 TRP B C 1
ATOM 4565 O O . TRP B 1 132 ? -20.484 33.015 53.227 1.00 16.13 132 TRP B O 1
ATOM 4576 N N . ASN B 1 133 ? -20.085 35.157 52.619 1.00 17.28 133 ASN B N 1
ATOM 4577 C CA . ASN B 1 133 ? -20.771 35.759 53.758 1.00 12.19 133 ASN B CA 1
ATOM 4578 C C . ASN B 1 133 ? -22.235 36.063 53.355 1.00 18.94 133 ASN B C 1
ATOM 4579 O O . ASN B 1 133 ? -22.527 36.999 52.590 1.00 15.63 133 ASN B O 1
ATOM 4584 N N . VAL B 1 134 ? -23.131 35.208 53.856 1.00 17.08 134 VAL B N 1
ATOM 4585 C CA . VAL B 1 134 ? -24.566 35.271 53.580 1.00 15.08 134 VAL B CA 1
ATOM 4586 C C . VAL B 1 134 ? -25.217 36.385 54.414 1.00 18.51 134 VAL B C 1
ATOM 4587 O O . VAL B 1 134 ? -25.031 36.456 55.645 1.00 16.44 134 VAL B O 1
ATOM 4591 N N . VAL B 1 135 ? -25.952 37.254 53.721 1.00 16.48 135 VAL B N 1
ATOM 4592 C CA . VAL B 1 135 ? -26.473 38.466 54.300 1.00 19.11 135 VAL B CA 1
ATOM 4593 C C . VAL B 1 135 ? -27.868 38.639 53.687 1.00 22.36 135 VAL B C 1
ATOM 4594 O O . VAL B 1 135 ? -28.124 38.133 52.607 1.00 22.17 135 VAL B O 1
ATOM 4598 N N . THR B 1 136 ? -28.799 39.270 54.397 1.00 23.18 136 THR B N 1
ATOM 4599 C CA . THR B 1 136 ? -30.122 39.458 53.825 1.00 18.93 136 THR B CA 1
ATOM 4600 C C . THR B 1 136 ? -30.332 40.899 53.411 1.00 19.49 136 THR B C 1
ATOM 4601 O O . THR B 1 136 ? -31.306 41.198 52.724 1.00 27.37 136 THR B O 1
ATOM 4605 N N . SER B 1 137 ? -29.461 41.807 53.856 1.00 17.81 137 SER B N 1
ATOM 4606 C CA . SER B 1 137 ? -29.552 43.214 53.418 1.00 36.44 137 SER B CA 1
ATOM 4607 C C . SER B 1 137 ? -30.620 44.000 54.170 1.00 46.46 137 SER B C 1
ATOM 4608 O O . SER B 1 137 ? -31.581 43.432 54.718 1.00 29.51 137 SER B O 1
ATOM 4611 N N . HIS B 1 138 ? -30.434 45.312 54.209 1.00 30.61 138 HIS B N 1
ATOM 4612 C CA . HIS B 1 138 ? -31.261 46.169 55.044 1.00 34.31 138 HIS B CA 1
ATOM 4613 C C . HIS B 1 138 ? -31.354 47.603 54.535 1.00 42.33 138 HIS B C 1
ATOM 4614 O O . HIS B 1 138 ? -31.727 48.505 55.308 1.00 32.54 138 HIS B O 1
ATOM 4621 N N . LEU B 1 139 ? -30.999 47.831 53.265 1.00 23.37 139 LEU B N 1
ATOM 4622 C CA . LEU B 1 139 ? -31.039 49.179 52.726 1.00 24.73 139 LEU B CA 1
ATOM 4623 C C . LEU B 1 139 ? -32.047 49.270 51.577 1.00 27.31 139 LEU B C 1
ATOM 4624 O O . LEU B 1 139 ? -31.795 48.733 50.480 1.00 27.52 139 LEU B O 1
ATOM 4629 N N . PRO B 1 140 ? -33.196 49.959 51.816 1.00 29.73 140 PRO B N 1
ATOM 4630 C CA . PRO B 1 140 ? -34.383 49.980 50.949 1.00 32.50 140 PRO B CA 1
ATOM 4631 C C . PRO B 1 140 ? -34.176 50.377 49.482 1.00 32.39 140 PRO B C 1
ATOM 4632 O O . PRO B 1 140 ? -34.969 49.955 48.630 1.00 25.10 140 PRO B O 1
ATOM 4636 N N . SER B 1 141 ? -33.200 51.247 49.195 1.00 28.75 141 SER B N 1
ATOM 4637 C CA . SER B 1 141 ? -32.958 51.657 47.801 1.00 22.59 141 SER B CA 1
ATOM 4638 C C . SER B 1 141 ? -32.659 50.460 46.913 1.00 25.03 141 SER B C 1
ATOM 4639 O O . SER B 1 141 ? -32.922 50.499 45.705 1.00 25.70 141 SER B O 1
ATOM 4642 N N . ALA B 1 142 ? -32.118 49.394 47.488 1.00 15.61 142 ALA B N 1
ATOM 4643 C CA . ALA B 1 142 ? -31.795 48.249 46.681 1.00 15.15 142 ALA B CA 1
ATOM 4644 C C . ALA B 1 142 ? -33.074 47.500 46.250 1.00 26.19 142 ALA B C 1
ATOM 4645 O O . ALA B 1 142 ? -33.152 47.004 45.127 1.00 24.00 142 ALA B O 1
ATOM 4647 N N . ASP B 1 143 ? -34.074 47.414 47.138 1.00 21.98 143 ASP B N 1
ATOM 4648 C CA . ASP B 1 143 ? -35.363 46.819 46.753 1.00 21.54 143 ASP B CA 1
ATOM 4649 C C . ASP B 1 143 ? -35.995 47.616 45.602 1.00 17.88 143 ASP B C 1
ATOM 4650 O O . ASP B 1 143 ? -36.592 47.028 44.704 1.00 26.04 143 ASP B O 1
ATOM 4655 N N . LYS B 1 144 ? -35.903 48.945 45.675 1.00 17.17 144 LYS B N 1
ATOM 4656 C CA . LYS B 1 144 ? -36.394 49.846 44.616 1.00 21.80 144 LYS B CA 1
ATOM 4657 C C . LYS B 1 144 ? -35.651 49.647 43.275 1.00 42.44 144 LYS B C 1
ATOM 4658 O O . LYS B 1 144 ? -36.261 49.656 42.184 1.00 30.52 144 LYS B O 1
ATOM 4664 N N . ASN B 1 145 ? -34.339 49.447 43.367 1.00 27.59 145 ASN B N 1
ATOM 4665 C CA . ASN B 1 145 ? -33.497 49.347 42.165 1.00 22.17 145 ASN B CA 1
ATOM 4666 C C . ASN B 1 145 ? -33.343 47.982 41.508 1.00 22.28 145 ASN B C 1
ATOM 4667 O O . ASN B 1 145 ? -32.950 47.914 40.354 1.00 25.82 145 ASN B O 1
ATOM 4672 N N . PHE B 1 146 ? -33.640 46.909 42.245 1.00 31.64 146 PHE B N 1
ATOM 4673 C CA . PHE B 1 146 ? -33.653 45.545 41.726 1.00 28.68 146 PHE B CA 1
ATOM 4674 C C . PHE B 1 146 ? -35.089 45.117 41.347 1.00 31.63 146 PHE B C 1
ATOM 4675 O O . PHE B 1 146 ? -35.324 43.967 40.974 1.00 34.40 146 PHE B O 1
ATOM 4683 N N . GLY B 1 147 ? -36.020 46.065 41.417 1.00 31.92 147 GLY B N 1
ATOM 4684 C CA . GLY B 1 147 ? -37.406 45.855 40.996 1.00 65.32 147 GLY B CA 1
ATOM 4685 C C . GLY B 1 147 ? -38.015 44.671 41.729 1.00 54.17 147 GLY B C 1
ATOM 4686 O O . GLY B 1 147 ? -38.583 43.761 41.113 1.00 83.98 147 GLY B O 1
ATOM 4687 N N . ILE B 1 148 ? -37.829 44.652 43.045 1.00 59.72 148 ILE B N 1
ATOM 4688 C CA . ILE B 1 148 ? -38.483 43.679 43.899 1.00 68.16 148 ILE B CA 1
ATOM 4689 C C . ILE B 1 148 ? -39.958 44.079 43.854 1.00 54.00 148 ILE B C 1
ATOM 4690 O O . ILE B 1 148 ? -40.315 45.236 44.135 1.00 44.57 148 ILE B O 1
ATOM 4695 N N . LYS B 1 149 ? -40.796 43.123 43.457 1.00 48.59 149 LYS B N 1
ATOM 4696 C CA . LYS B 1 149 ? -42.241 43.361 43.319 1.00 66.65 149 LYS B CA 1
ATOM 4697 C C . LYS B 1 149 ? -42.977 43.376 44.687 1.00 65.79 149 LYS B C 1
ATOM 4698 O O . LYS B 1 149 ? -43.711 44.330 44.981 1.00 61.94 149 LYS B O 1
ATOM 4704 N N . LYS B 1 150 ? -42.757 42.351 45.521 1.00 57.98 150 LYS B N 1
ATOM 4705 C CA . LYS B 1 150 ? -43.165 42.396 46.943 1.00 50.08 150 LYS B CA 1
ATOM 4706 C C . LYS B 1 150 ? -41.956 42.541 47.865 1.00 45.32 150 LYS B C 1
ATOM 4707 O O . LYS B 1 150 ? -41.153 41.608 48.012 1.00 56.23 150 LYS B O 1
ATOM 4713 N N . ILE B 1 151 ? -41.816 43.728 48.454 1.00 54.24 151 ILE B N 1
ATOM 4714 C CA . ILE B 1 151 ? -40.707 44.036 49.374 1.00 47.90 151 ILE B CA 1
ATOM 4715 C C . ILE B 1 151 ? -40.883 43.187 50.653 1.00 66.13 151 ILE B C 1
ATOM 4716 O O . ILE B 1 151 ? -41.957 43.186 51.283 1.00 38.02 151 ILE B O 1
ATOM 4721 N N . LEU B 1 152 ? -39.841 42.439 51.000 1.00 37.09 152 LEU B N 1
ATOM 4722 C CA . LEU B 1 152 ? -39.946 41.467 52.075 1.00 29.61 152 LEU B CA 1
ATOM 4723 C C . LEU B 1 152 ? -39.562 42.061 53.433 1.00 46.50 152 LEU B C 1
ATOM 4724 O O . LEU B 1 152 ? -38.624 42.882 53.544 1.00 31.75 152 LEU B O 1
ATOM 4729 N N . GLU B 1 153 ? -40.299 41.639 54.459 1.00 25.67 153 GLU B N 1
ATOM 4730 C CA . GLU B 1 153 ? -40.050 42.067 55.830 1.00 33.70 153 GLU B CA 1
ATOM 4731 C C . GLU B 1 153 ? -38.773 41.414 56.374 1.00 26.88 153 GLU B C 1
ATOM 4732 O O . GLU B 1 153 ? -38.280 40.434 55.809 1.00 36.34 153 GLU B O 1
ATOM 4738 N N . HIS B 1 154 ? -38.257 41.956 57.477 1.00 34.10 154 HIS B N 1
ATOM 4739 C CA . HIS B 1 154 ? -37.006 41.499 58.074 1.00 25.22 154 HIS B CA 1
ATOM 4740 C C . HIS B 1 154 ? -36.859 39.972 58.232 1.00 24.22 154 HIS B C 1
ATOM 4741 O O . HIS B 1 154 ? -35.852 39.382 57.791 1.00 25.23 154 HIS B O 1
ATOM 4748 N N . ASP B 1 155 ? -37.827 39.332 58.889 1.00 27.81 155 ASP B N 1
ATOM 4749 C CA . ASP B 1 155 ? -37.701 37.891 59.146 1.00 35.92 155 ASP B CA 1
ATOM 4750 C C . ASP B 1 155 ? -37.945 37.079 57.894 1.00 31.49 155 ASP B C 1
ATOM 4751 O O . ASP B 1 155 ? -37.361 35.993 57.734 1.00 27.70 155 ASP B O 1
ATOM 4756 N N . GLU B 1 156 ? -38.829 37.575 57.023 1.00 24.08 156 GLU B N 1
ATOM 4757 C CA . GLU B 1 156 ? -39.180 36.829 55.812 1.00 30.49 156 GLU B CA 1
ATOM 4758 C C . GLU B 1 156 ? -37.981 36.745 54.839 1.00 35.78 156 GLU B C 1
ATOM 4759 O O . GLU B 1 156 ? -37.827 35.753 54.098 1.00 29.38 156 GLU B O 1
ATOM 4765 N N . ARG B 1 157 ? -37.147 37.788 54.837 1.00 24.54 157 ARG B N 1
ATOM 4766 C CA . ARG B 1 157 ? -35.852 37.723 54.134 1.00 32.00 157 ARG B CA 1
ATOM 4767 C C . ARG B 1 157 ? -35.017 36.528 54.577 1.00 18.68 157 ARG B C 1
ATOM 4768 O O . ARG B 1 157 ? -34.358 35.903 53.754 1.00 31.21 157 ARG B O 1
ATOM 4776 N N . TYR B 1 158 ? -35.056 36.179 55.854 1.00 19.19 158 TYR B N 1
ATOM 4777 C CA . TYR B 1 158 ? -34.312 34.997 56.300 1.00 29.33 158 TYR B CA 1
ATOM 4778 C C . TYR B 1 158 ? -34.972 33.683 55.844 1.00 19.73 158 TYR B C 1
ATOM 4779 O O . TYR B 1 158 ? -34.282 32.692 55.658 1.00 22.00 158 TYR B O 1
ATOM 4788 N N . ASP B 1 159 ? -36.297 33.681 55.679 1.00 25.43 159 ASP B N 1
ATOM 4789 C CA . ASP B 1 159 ? -36.964 32.521 55.044 1.00 30.29 159 ASP B CA 1
ATOM 4790 C C . ASP B 1 159 ? -36.556 32.366 53.559 1.00 24.35 159 ASP B C 1
ATOM 4791 O O . ASP B 1 159 ? -36.297 31.266 53.079 1.00 21.80 159 ASP B O 1
ATOM 4796 N N . LEU B 1 160 ? -36.503 33.478 52.835 1.00 27.94 160 LEU B N 1
ATOM 4797 C CA . LEU B 1 160 ? -35.980 33.457 51.473 1.00 17.84 160 LEU B CA 1
ATOM 4798 C C . LEU B 1 160 ? -34.554 32.856 51.451 1.00 23.64 160 LEU B C 1
ATOM 4799 O O . LEU B 1 160 ? -34.257 31.955 50.667 1.00 22.73 160 LEU B O 1
ATOM 4804 N N . ALA B 1 161 ? -33.701 33.337 52.346 1.00 18.27 161 ALA B N 1
ATOM 4805 C CA . ALA B 1 161 ? -32.311 32.881 52.437 1.00 21.02 161 ALA B CA 1
ATOM 4806 C C . ALA B 1 161 ? -32.197 31.396 52.728 1.00 24.52 161 ALA B C 1
ATOM 4807 O O . ALA B 1 161 ? -31.305 30.747 52.184 1.00 17.20 161 ALA B O 1
ATOM 4809 N N . ASP B 1 162 ? -33.082 30.853 53.603 1.00 21.71 162 ASP B N 1
ATOM 4810 C CA . ASP B 1 162 ? -33.104 29.398 53.885 1.00 21.53 162 ASP B CA 1
ATOM 4811 C C . ASP B 1 162 ? -33.207 28.591 52.569 1.00 24.14 162 ASP B C 1
ATOM 4812 O O . ASP B 1 162 ? -32.433 27.669 52.320 1.00 20.07 162 ASP B O 1
ATOM 4817 N N . GLU B 1 163 ? -34.167 28.974 51.726 1.00 24.06 163 GLU B N 1
ATOM 4818 C CA . GLU B 1 163 ? -34.442 28.238 50.480 1.00 15.87 163 GLU B CA 1
ATOM 4819 C C . GLU B 1 163 ? -33.388 28.578 49.420 1.00 24.96 163 GLU B C 1
ATOM 4820 O O . GLU B 1 163 ? -33.087 27.753 48.558 1.00 19.17 163 GLU B O 1
ATOM 4826 N N . TYR B 1 164 ? -32.844 29.799 49.482 1.00 18.54 164 TYR B N 1
ATOM 4827 C CA . TYR B 1 164 ? -31.784 30.228 48.561 1.00 17.61 164 TYR B CA 1
ATOM 4828 C C . TYR B 1 164 ? -30.591 29.290 48.764 1.00 12.99 164 TYR B C 1
ATOM 4829 O O . TYR B 1 164 ? -30.025 28.723 47.791 1.00 14.71 164 TYR B O 1
ATOM 4838 N N . LEU B 1 165 ? -30.186 29.157 50.030 1.00 19.75 165 LEU B N 1
ATOM 4839 C CA . LEU B 1 165 ? -29.139 28.210 50.384 1.00 16.56 165 LEU B CA 1
ATOM 4840 C C . LEU B 1 165 ? -29.480 26.767 49.997 1.00 36.63 165 LEU B C 1
ATOM 4841 O O . LEU B 1 165 ? -28.609 26.060 49.500 1.00 16.13 165 LEU B O 1
ATOM 4846 N N . GLU B 1 166 ? -30.730 26.340 50.229 1.00 17.51 166 GLU B N 1
ATOM 4847 C CA . GLU B 1 166 ? -31.155 24.961 49.878 1.00 23.15 166 GLU B CA 1
ATOM 4848 C C . GLU B 1 166 ? -30.848 24.712 48.397 1.00 18.96 166 GLU B C 1
ATOM 4849 O O . GLU B 1 166 ? -30.287 23.665 48.040 1.00 17.93 166 GLU B O 1
ATOM 4855 N N . VAL B 1 167 ? -31.222 25.692 47.566 1.00 18.53 167 VAL B N 1
ATOM 4856 C CA . VAL B 1 167 ? -30.994 25.639 46.109 1.00 18.26 167 VAL B CA 1
ATOM 4857 C C . VAL B 1 167 ? -29.516 25.524 45.821 1.00 21.21 167 VAL B C 1
ATOM 4858 O O . VAL B 1 167 ? -29.115 24.635 45.080 1.00 22.73 167 VAL B O 1
ATOM 4862 N N . CYS B 1 168 ? -28.698 26.388 46.421 1.00 12.87 168 CYS B N 1
ATOM 4863 C CA . CYS B 1 168 ? -27.245 26.344 46.198 1.00 19.87 168 CYS B CA 1
ATOM 4864 C C . CYS B 1 168 ? -26.646 25.042 46.706 1.00 15.36 168 CYS B C 1
ATOM 4865 O O . CYS B 1 168 ? -25.766 24.468 46.046 1.00 15.99 168 CYS B O 1
ATOM 4868 N N . TYR B 1 169 ? -27.109 24.556 47.872 1.00 18.70 169 TYR B N 1
ATOM 4869 C CA . TYR B 1 169 ? -26.619 23.244 48.366 1.00 17.55 169 TYR B CA 1
ATOM 4870 C C . TYR B 1 169 ? -26.892 22.107 47.344 1.00 16.36 169 TYR B C 1
ATOM 4871 O O . TYR B 1 169 ? -26.010 21.319 47.039 1.00 21.51 169 TYR B O 1
ATOM 4880 N N . LYS B 1 170 ? -28.121 22.000 46.842 1.00 15.64 170 LYS B N 1
ATOM 4881 C CA . LYS B 1 170 ? -28.434 20.971 45.837 1.00 14.28 170 LYS B CA 1
ATOM 4882 C C . LYS B 1 170 ? -27.496 21.080 44.633 1.00 21.81 170 LYS B C 1
ATOM 4883 O O . LYS B 1 170 ? -26.904 20.074 44.192 1.00 24.79 170 LYS B O 1
ATOM 4889 N N . LEU B 1 171 ? -27.333 22.298 44.124 1.00 23.89 171 LEU B N 1
ATOM 4890 C CA . LEU B 1 171 ? -26.424 22.552 42.984 1.00 15.94 171 LEU B CA 1
ATOM 4891 C C . LEU B 1 171 ? -24.961 22.171 43.259 1.00 14.89 171 LEU B C 1
ATOM 4892 O O . LEU B 1 171 ? -24.344 21.445 42.468 1.00 18.89 171 LEU B O 1
ATOM 4897 N N . TRP B 1 172 ? -24.429 22.605 44.401 1.00 16.29 172 TRP B N 1
ATOM 4898 C CA . TRP B 1 172 ? -23.016 22.409 44.718 1.00 23.66 172 TRP B CA 1
ATOM 4899 C C . TRP B 1 172 ? -22.640 20.997 45.185 1.00 19.65 172 TRP B C 1
ATOM 4900 O O . TRP B 1 172 ? -21.539 20.521 44.903 1.00 22.62 172 TRP B O 1
ATOM 4911 N N . GLU B 1 173 ? -23.554 20.354 45.912 1.00 16.17 173 GLU B N 1
ATOM 4912 C CA . GLU B 1 173 ? -23.282 19.059 46.562 1.00 20.80 173 GLU B CA 1
ATOM 4913 C C . GLU B 1 173 ? -23.968 17.889 45.880 1.00 28.31 173 GLU B C 1
ATOM 4914 O O . GLU B 1 173 ? -23.452 16.774 45.922 1.00 24.58 173 GLU B O 1
ATOM 4920 N N . GLY B 1 174 ? -25.141 18.113 45.292 1.00 18.42 174 GLY B N 1
ATOM 4921 C CA . GLY B 1 174 ? -25.896 16.984 44.751 1.00 26.63 174 GLY B CA 1
ATOM 4922 C C . GLY B 1 174 ? -25.965 16.776 43.242 1.00 42.39 174 GLY B C 1
ATOM 4923 O O . GLY B 1 174 ? -26.160 15.642 42.766 1.00 27.91 174 GLY B O 1
ATOM 4924 N N . SER B 1 175 ? -25.846 17.845 42.469 1.00 27.83 175 SER B N 1
ATOM 4925 C CA . SER B 1 175 ? -26.158 17.739 41.055 1.00 18.19 175 SER B CA 1
ATOM 4926 C C . SER B 1 175 ? -25.157 16.844 40.308 1.00 16.81 175 SER B C 1
ATOM 4927 O O . SER B 1 175 ? -25.557 15.991 39.500 1.00 27.47 175 SER B O 1
ATOM 4930 N N . TRP B 1 176 ? -23.874 17.029 40.576 1.00 17.31 176 TRP B N 1
ATOM 4931 C CA . TRP B 1 176 ? -22.827 16.277 39.921 1.00 20.71 176 TRP B CA 1
ATOM 4932 C C . TRP B 1 176 ? -22.173 15.423 40.982 1.00 20.38 176 TRP B C 1
ATOM 4933 O O . TRP B 1 176 ? -21.804 15.941 42.020 1.00 24.41 176 TRP B O 1
ATOM 4944 N N . GLU B 1 177 ? -21.977 14.143 40.699 1.00 20.24 177 GLU B N 1
ATOM 4945 C CA . GLU B 1 177 ? -21.332 13.222 41.666 1.00 25.13 177 GLU B CA 1
ATOM 4946 C C . GLU B 1 177 ? -19.836 13.448 41.685 1.00 26.55 177 GLU B C 1
ATOM 4947 O O . GLU B 1 177 ? -19.292 14.032 40.727 1.00 24.72 177 GLU B O 1
ATOM 4953 N N . ASP B 1 178 ? -19.162 12.981 42.751 1.00 19.65 178 ASP B N 1
ATOM 4954 C CA . ASP B 1 178 ? -17.739 13.280 42.965 1.00 23.65 178 ASP B CA 1
ATOM 4955 C C . ASP B 1 178 ? -16.819 13.034 41.767 1.00 34.52 178 ASP B C 1
ATOM 4956 O O . ASP B 1 178 ? -15.994 13.898 41.431 1.00 31.84 178 ASP B O 1
ATOM 4961 N N . ASN B 1 179 ? -16.959 11.874 41.140 1.00 24.53 179 ASN B N 1
ATOM 4962 C CA . ASN B 1 179 ? -16.085 11.495 40.035 1.00 21.41 179 ASN B CA 1
ATOM 4963 C C . ASN B 1 179 ? -16.868 11.517 38.707 1.00 32.02 179 ASN B C 1
ATOM 4964 O O . ASN B 1 179 ? -16.609 10.728 37.780 1.00 25.33 179 ASN B O 1
ATOM 4969 N N . ALA B 1 180 ? -17.853 12.411 38.618 1.00 24.75 180 ALA B N 1
ATOM 4970 C CA . ALA B 1 180 ? -18.605 12.595 37.376 1.00 33.69 180 ALA B CA 1
ATOM 4971 C C . ALA B 1 180 ? -17.653 12.882 36.185 1.00 27.22 180 ALA B C 1
ATOM 4972 O O . ALA B 1 180 ? -17.789 12.282 35.110 1.00 20.38 180 ALA B O 1
ATOM 4974 N N . VAL B 1 181 ? -16.679 13.761 36.393 1.00 22.73 181 VAL B N 1
ATOM 4975 C CA . VAL B 1 181 ? -15.739 14.121 35.330 1.00 29.11 181 VAL B CA 1
ATOM 4976 C C . VAL B 1 181 ? -14.578 13.118 35.238 1.00 22.73 181 VAL B C 1
ATOM 4977 O O . VAL B 1 181 ? -13.782 12.994 36.149 1.00 23.57 181 VAL B O 1
ATOM 4981 N N . ILE B 1 182 ? -14.489 12.401 34.117 1.00 20.16 182 ILE B N 1
ATOM 4982 C CA . ILE B 1 182 ? -13.481 11.348 33.969 1.00 22.75 182 ILE B CA 1
ATOM 4983 C C . ILE B 1 182 ? -12.418 11.631 32.910 1.00 25.30 182 ILE B C 1
ATOM 4984 O O . ILE B 1 182 ? -11.299 11.067 32.949 1.00 25.19 182 ILE B O 1
ATOM 4989 N N . ARG B 1 183 ? -12.764 12.511 31.962 1.00 21.95 183 ARG B N 1
ATOM 4990 C CA . ARG B 1 183 ? -11.832 12.984 30.947 1.00 20.12 183 ARG B CA 1
ATOM 4991 C C . ARG B 1 183 ? -11.239 11.790 30.211 1.00 27.52 183 ARG B C 1
ATOM 4992 O O . ARG B 1 183 ? -10.037 11.715 30.013 1.00 24.09 183 ARG B O 1
ATOM 5000 N N . ASP B 1 184 ? -12.115 10.859 29.839 1.00 20.26 184 ASP B N 1
ATOM 5001 C CA . ASP B 1 184 ? -11.717 9.536 29.317 1.00 34.78 184 ASP B CA 1
ATOM 5002 C C . ASP B 1 184 ? -11.574 9.580 27.788 1.00 28.83 184 ASP B C 1
ATOM 5003 O O . ASP B 1 184 ? -12.557 9.472 27.062 1.00 23.12 184 ASP B O 1
ATOM 5008 N N . ILE B 1 185 ? -10.342 9.782 27.328 1.00 26.26 185 ILE B N 1
ATOM 5009 C CA . ILE B 1 185 ? -10.036 9.942 25.900 1.00 30.76 185 ILE B CA 1
ATOM 5010 C C . ILE B 1 185 ? -10.373 8.674 25.116 1.00 34.40 185 ILE B C 1
ATOM 5011 O O . ILE B 1 185 ? -11.048 8.724 24.075 1.00 37.37 185 ILE B O 1
ATOM 5016 N N . GLU B 1 186 ? -9.919 7.538 25.649 1.00 36.24 186 GLU B N 1
ATOM 5017 C CA . GLU B 1 186 ? -10.136 6.227 25.058 1.00 37.75 186 GLU B CA 1
ATOM 5018 C C . GLU B 1 186 ? -11.622 5.905 24.812 1.00 33.84 186 GLU B C 1
ATOM 5019 O O . GLU B 1 186 ? -11.976 5.374 23.759 1.00 38.43 186 GLU B O 1
ATOM 5025 N N . ASN B 1 187 ? -12.498 6.243 25.758 1.00 34.42 187 ASN B N 1
ATOM 5026 C CA . ASN B 1 187 ? -13.927 5.997 25.564 1.00 21.70 187 ASN B CA 1
ATOM 5027 C C . ASN B 1 187 ? -14.727 7.203 25.074 1.00 27.01 187 ASN B C 1
ATOM 5028 O O . ASN B 1 187 ? -15.939 7.128 24.993 1.00 34.74 187 ASN B O 1
ATOM 5033 N N . ASN B 1 188 ? -14.030 8.280 24.719 1.00 24.69 188 ASN B N 1
ATOM 5034 C CA . ASN B 1 188 ? -14.639 9.556 24.340 1.00 28.96 188 ASN B CA 1
ATOM 5035 C C . ASN B 1 188 ? -15.777 10.000 25.293 1.00 24.71 188 ASN B C 1
ATOM 5036 O O . ASN B 1 188 ? -16.916 10.287 24.877 1.00 26.87 188 ASN B O 1
ATOM 5041 N N . ILE B 1 189 ? -15.451 10.025 26.587 1.00 27.27 189 ILE B N 1
ATOM 5042 C CA . ILE B 1 189 ? -16.395 10.478 27.606 1.00 31.21 189 ILE B CA 1
ATOM 5043 C C . ILE B 1 189 ? -15.640 11.463 28.476 1.00 29.19 189 ILE B C 1
ATOM 5044 O O . ILE B 1 189 ? -14.675 11.088 29.166 1.00 22.71 189 ILE B O 1
ATOM 5049 N N . TYR B 1 190 ? -16.042 12.730 28.391 1.00 20.16 190 TYR B N 1
ATOM 5050 C CA . TYR B 1 190 ? -15.466 13.747 29.278 1.00 28.58 190 TYR B CA 1
ATOM 5051 C C . TYR B 1 190 ? -16.101 13.641 30.642 1.00 22.43 190 TYR B C 1
ATOM 5052 O O . TYR B 1 190 ? -15.398 13.548 31.652 1.00 23.60 190 TYR B O 1
ATOM 5061 N N . THR B 1 191 ? -17.425 13.681 30.661 1.00 20.58 191 THR B N 1
ATOM 5062 C CA . THR B 1 191 ? -18.200 13.617 31.886 1.00 25.50 191 THR B CA 1
ATOM 5063 C C . THR B 1 191 ? -19.169 12.476 31.677 1.00 26.76 191 THR B C 1
ATOM 5064 O O . THR B 1 191 ? -19.830 12.386 30.638 1.00 19.30 191 THR B O 1
ATOM 5068 N N . ASP B 1 192 ? -19.245 11.594 32.669 1.00 27.28 192 ASP B N 1
ATOM 5069 C CA . ASP B 1 192 ? -20.218 10.499 32.603 1.00 28.51 192 ASP B CA 1
ATOM 5070 C C . ASP B 1 192 ? -21.607 11.098 32.817 1.00 15.29 192 ASP B C 1
ATOM 5071 O O . ASP B 1 192 ? -21.888 11.588 33.917 1.00 21.86 192 ASP B O 1
ATOM 5076 N N . PRO B 1 193 ? -22.484 11.057 31.791 1.00 18.96 193 PRO B N 1
ATOM 5077 C CA . PRO B 1 193 ? -23.842 11.619 31.865 1.00 19.96 193 PRO B CA 1
ATOM 5078 C C . PRO B 1 193 ? -24.775 11.059 32.960 1.00 29.02 193 PRO B C 1
ATOM 5079 O O . PRO B 1 193 ? -25.672 11.771 33.452 1.00 22.61 193 PRO B O 1
ATOM 5083 N N . SER B 1 194 ? -24.545 9.812 33.366 1.00 34.21 194 SER B N 1
ATOM 5084 C CA . SER B 1 194 ? -25.395 9.196 34.406 1.00 48.35 194 SER B CA 1
ATOM 5085 C C . SER B 1 194 ? -25.051 9.768 35.792 1.00 32.08 194 SER B C 1
ATOM 5086 O O . SER B 1 194 ? -25.772 9.491 36.767 1.00 29.76 194 SER B O 1
ATOM 5089 N N . LYS B 1 195 ? -23.963 10.548 35.863 1.00 17.72 195 LYS B N 1
ATOM 5090 C CA . LYS B 1 195 ? -23.507 11.186 37.100 1.00 25.60 195 LYS B CA 1
ATOM 5091 C C . LYS B 1 195 ? -23.808 12.693 37.210 1.00 22.42 195 LYS B C 1
ATOM 5092 O O . LYS B 1 195 ? -23.403 13.362 38.176 1.00 22.54 195 LYS B O 1
ATOM 5098 N N . VAL B 1 196 ? -24.562 13.205 36.249 1.00 17.95 196 VAL B N 1
ATOM 5099 C CA . VAL B 1 196 ? -25.014 14.583 36.291 1.00 27.56 196 VAL B CA 1
ATOM 5100 C C . VAL B 1 196 ? -26.527 14.589 36.397 1.00 34.34 196 VAL B C 1
ATOM 5101 O O . VAL B 1 196 ? -27.207 13.961 35.567 1.00 26.58 196 VAL B O 1
ATOM 5105 N N . HIS B 1 197 ? -27.052 15.300 37.402 1.00 26.86 197 HIS B N 1
ATOM 5106 C CA . HIS B 1 197 ? -28.460 15.175 37.809 1.00 23.20 197 HIS B CA 1
ATOM 5107 C C . HIS B 1 197 ? -29.195 16.507 37.946 1.00 32.87 197 HIS B C 1
ATOM 5108 O O . HIS B 1 197 ? -28.651 17.499 38.451 1.00 24.22 197 HIS B O 1
ATOM 5115 N N . GLU B 1 198 ? -30.455 16.523 37.533 1.00 26.99 198 GLU B N 1
ATOM 5116 C CA . GLU B 1 198 ? -31.309 17.659 37.859 1.00 23.73 198 GLU B CA 1
ATOM 5117 C C . GLU B 1 198 ? -31.531 17.703 39.358 1.00 30.04 198 GLU B C 1
ATOM 5118 O O . GLU B 1 198 ? -31.459 16.671 40.034 1.00 23.47 198 GLU B O 1
ATOM 5124 N N . ILE B 1 199 ? -31.753 18.901 39.887 1.00 22.79 199 ILE B N 1
ATOM 5125 C CA . ILE B 1 199 ? -31.974 19.020 41.320 1.00 30.34 199 ILE B CA 1
ATOM 5126 C C . ILE B 1 199 ? -33.462 19.004 41.652 1.00 33.09 199 ILE B C 1
ATOM 5127 O O . ILE B 1 199 ? -33.822 18.840 42.810 1.00 26.01 199 ILE B O 1
ATOM 5132 N N . ASN B 1 200 ? -34.299 19.201 40.626 1.00 25.42 200 ASN B N 1
ATOM 5133 C CA . ASN B 1 200 ? -35.745 19.204 40.777 1.00 21.16 200 ASN B CA 1
ATOM 5134 C C . ASN B 1 200 ? -36.224 19.958 41.999 1.00 31.89 200 ASN B C 1
ATOM 5135 O O . ASN B 1 200 ? -37.059 19.460 42.780 1.00 24.87 200 ASN B O 1
ATOM 5140 N N . HIS B 1 201 ? -35.681 21.166 42.165 1.00 24.82 201 HIS B N 1
ATOM 5141 C CA . HIS B 1 201 ? -36.090 22.028 43.239 1.00 23.29 201 HIS B CA 1
ATOM 5142 C C . HIS B 1 201 ? -37.406 22.753 43.005 1.00 26.04 201 HIS B C 1
ATOM 5143 O O . HIS B 1 201 ? -37.608 23.452 41.993 1.00 22.40 201 HIS B O 1
ATOM 5150 N N . SER B 1 202 ? -38.274 22.652 44.009 1.00 27.26 202 SER B N 1
ATOM 5151 C CA . SER B 1 202 ? -39.531 23.365 43.989 1.00 29.88 202 SER B CA 1
ATOM 5152 C C . SER B 1 202 ? -39.921 23.806 45.393 1.00 24.59 202 SER B C 1
ATOM 5153 O O . SER B 1 202 ? -40.294 22.971 46.201 1.00 34.71 202 SER B O 1
ATOM 5156 N N . GLY B 1 203 ? -39.852 25.105 45.681 1.00 28.99 203 GLY B N 1
ATOM 5157 C CA . GLY B 1 203 ? -40.209 25.631 47.008 1.00 19.41 203 GLY B CA 1
ATOM 5158 C C . GLY B 1 203 ? -41.077 26.859 46.846 1.00 22.30 203 GLY B C 1
ATOM 5159 O O . GLY B 1 203 ? -41.503 27.155 45.732 1.00 27.42 203 GLY B O 1
ATOM 5160 N N . LYS B 1 204 ? -41.313 27.589 47.939 1.00 21.98 204 LYS B N 1
ATOM 5161 C CA . LYS B 1 204 ? -42.123 28.814 47.910 1.00 28.97 204 LYS B CA 1
ATOM 5162 C C . LYS B 1 204 ? -41.513 29.899 47.027 1.00 30.72 204 LYS B C 1
ATOM 5163 O O . LYS B 1 204 ? -42.224 30.561 46.252 1.00 25.56 204 LYS B O 1
ATOM 5169 N N . TYR B 1 205 ? -40.193 30.085 47.139 1.00 24.34 205 TYR B N 1
ATOM 5170 C CA . TYR B 1 205 ? -39.527 31.210 46.461 1.00 32.10 205 TYR B CA 1
ATOM 5171 C C . TYR B 1 205 ? -38.894 30.836 45.124 1.00 21.39 205 TYR B C 1
ATOM 5172 O O . TYR B 1 205 ? -38.795 31.682 44.223 1.00 23.13 205 TYR B O 1
ATOM 5181 N N . PHE B 1 206 ? -38.488 29.581 44.991 1.00 24.63 206 PHE B N 1
ATOM 5182 C CA . PHE B 1 206 ? -37.732 29.147 43.813 1.00 24.79 206 PHE B CA 1
ATOM 5183 C C . PHE B 1 206 ? -38.228 27.883 43.174 1.00 25.09 206 PHE B C 1
ATOM 5184 O O . PHE B 1 206 ? -38.682 26.948 43.839 1.00 22.38 206 PHE B O 1
ATOM 5192 N N . GLU B 1 207 ? -38.106 27.872 41.861 1.00 23.91 207 GLU B N 1
ATOM 5193 C CA . GLU B 1 207 ? -38.317 26.673 41.058 1.00 28.46 207 GLU B CA 1
ATOM 5194 C C . GLU B 1 207 ? -37.090 26.475 40.153 1.00 24.65 207 GLU B C 1
ATOM 5195 O O . GLU B 1 207 ? -36.859 27.268 39.237 1.00 28.79 207 GLU B O 1
ATOM 5201 N N . VAL B 1 208 ? -36.289 25.452 40.453 1.00 24.23 208 VAL B N 1
AT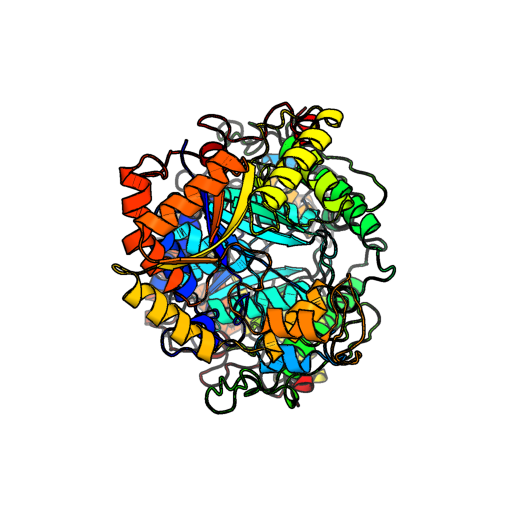OM 5202 C CA . VAL B 1 208 ? -35.009 25.186 39.769 1.00 24.49 208 VAL B CA 1
ATOM 5203 C C . VAL B 1 208 ? -34.845 23.696 39.451 1.00 19.32 208 VAL B C 1
ATOM 5204 O O . VAL B 1 208 ? -34.463 22.913 40.321 1.00 33.29 208 VAL B O 1
ATOM 5208 N N . PRO B 1 209 ? -35.190 23.291 38.212 1.00 19.78 209 PRO B N 1
ATOM 5209 C CA . PRO B 1 209 ? -34.901 21.975 37.651 1.00 24.04 209 PRO B CA 1
ATOM 5210 C C . PRO B 1 209 ? -33.456 21.474 37.808 1.00 43.06 209 PRO B C 1
ATOM 5211 O O . PRO B 1 209 ? -33.263 20.319 38.134 1.00 33.54 209 PRO B O 1
ATOM 5215 N N . GLY B 1 210 ? -32.437 22.317 37.589 1.00 38.44 210 GLY B N 1
ATOM 5216 C CA . GLY B 1 210 ? -31.047 21.823 37.607 1.00 22.14 210 GLY B CA 1
ATOM 5217 C C . GLY B 1 210 ? -30.843 21.291 36.200 1.00 28.08 210 GLY B C 1
ATOM 5218 O O . GLY B 1 210 ? -31.706 21.513 35.327 1.00 33.23 210 GLY B O 1
ATOM 5219 N N . PRO B 1 211 ? -29.713 20.633 35.925 1.00 20.79 211 PRO B N 1
ATOM 5220 C CA . PRO B 1 211 ? -28.539 20.439 36.764 1.00 33.67 211 PRO B CA 1
ATOM 5221 C C . PRO B 1 211 ? -27.756 21.751 36.938 1.00 22.51 211 PRO B C 1
ATOM 5222 O O . PRO B 1 211 ? -28.082 22.778 36.315 1.00 21.64 211 PRO B O 1
ATOM 5226 N N . HIS B 1 212 ? -26.759 21.700 37.806 1.00 23.67 212 HIS B N 1
ATOM 5227 C CA . HIS B 1 212 ? -25.740 22.749 37.941 1.00 14.26 212 HIS B CA 1
ATOM 5228 C C . HIS B 1 212 ? -24.895 22.823 36.649 1.00 17.34 212 HIS B C 1
ATOM 5229 O O . HIS B 1 212 ? -24.624 21.808 35.985 1.00 19.60 212 HIS B O 1
ATOM 5236 N N . LEU B 1 213 ? -24.469 24.031 36.303 1.00 16.66 213 LEU B N 1
ATOM 5237 C CA . LEU B 1 213 ? -23.621 24.242 35.133 1.00 19.76 213 LEU B CA 1
ATOM 5238 C C . LEU B 1 213 ? -22.144 23.830 35.325 1.00 26.79 213 LEU B C 1
ATOM 5239 O O . LEU B 1 213 ? -21.409 23.699 34.355 1.00 21.32 213 LEU B O 1
ATOM 5244 N N . CYS B 1 214 ? -21.708 23.672 36.576 1.00 20.55 214 CYS B N 1
ATOM 5245 C CA . CYS B 1 214 ? -20.289 23.476 36.878 1.00 14.30 214 CYS B CA 1
ATOM 5246 C C . CYS B 1 214 ? -19.953 22.100 37.454 1.00 17.41 214 CYS B C 1
ATOM 5247 O O . CYS B 1 214 ? -20.747 21.471 38.151 1.00 22.44 214 CYS B O 1
ATOM 5250 N N . GLU B 1 215 ? -18.761 21.626 37.149 1.00 18.44 215 GLU B N 1
ATOM 5251 C CA . GLU B 1 215 ? -18.284 20.358 37.690 1.00 15.60 215 GLU B CA 1
ATOM 5252 C C . GLU B 1 215 ? -17.811 20.578 39.143 1.00 14.14 215 GLU B C 1
ATOM 5253 O O . GLU B 1 215 ? -17.567 21.757 39.553 1.00 13.74 215 GLU B O 1
ATOM 5259 N N . PRO B 1 216 ? -17.735 19.472 39.940 1.00 19.32 216 PRO B N 1
ATOM 5260 C CA . PRO B 1 216 ? -17.295 19.581 41.325 1.00 15.26 216 PRO B CA 1
ATOM 5261 C C . PRO B 1 216 ? -15.963 20.301 41.516 1.00 17.75 216 PRO B C 1
ATOM 5262 O O . PRO B 1 216 ? -14.986 20.024 40.833 1.00 18.71 216 PRO B O 1
ATOM 5266 N N . SER B 1 217 ? -15.975 21.254 42.444 1.00 18.99 217 SER B N 1
ATOM 5267 C CA . SER B 1 217 ? -14.810 22.090 42.725 1.00 18.77 217 SER B CA 1
ATOM 5268 C C . SER B 1 217 ? -14.204 21.595 44.057 1.00 24.15 217 SER B C 1
ATOM 5269 O O . SER B 1 217 ? -14.838 20.784 44.705 1.00 20.49 217 SER B O 1
ATOM 5272 N N . PRO B 1 218 ? -12.983 22.051 44.441 1.00 14.83 218 PRO B N 1
ATOM 5273 C CA . PRO B 1 218 ? -12.341 21.492 45.658 1.00 18.91 218 PRO B CA 1
ATOM 5274 C C . PRO B 1 218 ? -13.215 21.485 46.933 1.00 24.98 218 PRO B C 1
ATOM 5275 O O . PRO B 1 218 ? -13.277 20.455 47.609 1.00 20.16 218 PRO B O 1
ATOM 5279 N N . GLN B 1 219 ? -13.882 22.605 47.253 1.00 15.93 219 GLN B N 1
ATOM 5280 C CA . GLN B 1 219 ? -14.749 22.665 48.449 1.00 13.47 219 GLN B CA 1
ATOM 5281 C C . GLN B 1 219 ? -16.201 22.309 48.182 1.00 14.53 219 GLN B C 1
ATOM 5282 O O . GLN B 1 219 ? -16.949 22.060 49.131 1.00 17.88 219 GLN B O 1
ATOM 5288 N N . ARG B 1 220 ? -16.580 22.364 46.894 1.00 17.96 220 ARG B N 1
ATOM 5289 C CA . ARG B 1 220 ? -17.961 22.318 46.393 1.00 17.64 220 ARG B CA 1
ATOM 5290 C C . ARG B 1 220 ? -18.803 23.524 46.874 1.00 18.80 220 ARG B C 1
ATOM 5291 O O . ARG B 1 220 ? -19.105 24.411 46.061 1.00 31.76 220 ARG B O 1
ATOM 5299 N N . THR B 1 221 ? -19.202 23.549 48.147 1.00 16.50 221 THR B N 1
ATOM 5300 C CA . THR B 1 221 ? -19.916 24.689 48.731 1.00 13.95 221 THR B CA 1
ATOM 5301 C C . THR B 1 221 ? -18.835 25.614 49.343 1.00 18.86 221 THR B C 1
ATOM 5302 O O . THR B 1 221 ? -17.974 25.135 50.053 1.00 16.66 221 THR B O 1
ATOM 5306 N N . PRO B 1 222 ? -18.868 26.934 49.051 1.00 19.86 222 PRO B N 1
ATOM 5307 C CA . PRO B 1 222 ? -17.851 27.839 49.645 1.00 19.03 222 PRO B CA 1
ATOM 5308 C C . PRO B 1 222 ? -17.979 27.788 51.171 1.00 15.56 222 PRO B C 1
ATOM 5309 O O . PRO B 1 222 ? -19.066 27.426 51.663 1.00 13.92 222 PRO B O 1
ATOM 5313 N N . VAL B 1 223 ? -16.915 28.120 51.912 1.00 17.30 223 VAL B N 1
ATOM 5314 C CA . VAL B 1 223 ? -17.075 28.258 53.382 1.00 14.93 223 VAL B CA 1
ATOM 5315 C C . VAL B 1 223 ? -18.226 29.232 53.670 1.00 23.06 223 VAL B C 1
ATOM 5316 O O . VAL B 1 223 ? -18.271 30.352 53.106 1.00 13.60 223 VAL B O 1
ATOM 5320 N N . ILE B 1 224 ? -19.197 28.814 54.499 1.00 16.22 224 ILE B N 1
ATOM 5321 C CA . ILE B 1 224 ? -20.372 29.668 54.730 1.00 14.81 224 ILE B CA 1
ATOM 5322 C C . ILE B 1 224 ? -20.205 30.565 55.961 1.00 20.67 224 ILE B C 1
ATOM 5323 O O . ILE B 1 224 ? -20.162 30.070 57.088 1.00 21.48 224 ILE B O 1
ATOM 5328 N N . TYR B 1 225 ? -20.074 31.868 55.738 1.00 15.51 225 TYR B N 1
ATOM 5329 C CA . TYR B 1 225 ? -20.104 32.832 56.802 1.00 14.51 225 TYR B CA 1
ATOM 5330 C C . TYR B 1 225 ? -21.493 33.371 56.891 1.00 12.40 225 TYR B C 1
ATOM 5331 O O . TYR B 1 225 ? -22.248 33.346 55.912 1.00 14.80 225 TYR B O 1
ATOM 5340 N N . GLN B 1 226 ? -21.839 33.876 58.063 1.00 15.23 226 GLN B N 1
ATOM 5341 C CA . GLN B 1 226 ? -23.102 34.612 58.230 1.00 14.07 226 GLN B CA 1
ATOM 5342 C C . GLN B 1 226 ? -22.858 35.828 59.106 1.00 13.66 226 GLN B C 1
ATOM 5343 O O . GLN B 1 226 ? -21.999 35.804 59.991 1.00 16.82 226 GLN B O 1
ATOM 5349 N N . ALA B 1 227 ? -23.602 36.904 58.837 1.00 18.20 227 ALA B N 1
ATOM 5350 C CA . ALA B 1 227 ? -23.561 38.093 59.652 1.00 15.81 227 ALA B CA 1
ATOM 5351 C C . ALA B 1 227 ? -24.976 38.646 59.742 1.00 27.69 227 ALA B C 1
ATOM 5352 O O . ALA B 1 227 ? -25.643 38.855 58.706 1.00 24.17 227 ALA B O 1
ATOM 5354 N N . GLY B 1 228 ? -25.444 38.876 60.962 1.00 21.88 228 GLY B N 1
ATOM 5355 C CA . GLY B 1 228 ? -26.819 39.346 61.194 1.00 20.83 228 GLY B CA 1
ATOM 5356 C C . GLY B 1 228 ? -27.229 38.827 62.556 1.00 39.73 228 GLY B C 1
ATOM 5357 O O . GLY B 1 228 ? -27.400 37.615 62.739 1.00 21.59 228 GLY B O 1
ATOM 5358 N N . MET B 1 229 ? -27.368 39.771 63.495 1.00 31.61 229 MET B N 1
ATOM 5359 C CA . MET B 1 229 ? -27.397 39.518 64.948 1.00 37.30 229 MET B CA 1
ATOM 5360 C C . MET B 1 229 ? -28.796 39.367 65.536 1.00 33.07 229 MET B C 1
ATOM 5361 O O . MET B 1 229 ? -28.934 39.046 66.718 1.00 32.57 229 MET B O 1
ATOM 5366 N N . SER B 1 230 ? -29.827 39.616 64.726 1.00 25.94 230 SER B N 1
ATOM 5367 C CA . SER B 1 230 ? -31.219 39.516 65.181 1.00 27.63 230 SER B CA 1
ATOM 5368 C C . SER B 1 230 ? -31.485 38.090 65.636 1.00 30.05 230 SER B C 1
ATOM 5369 O O . SER B 1 230 ? -30.722 37.174 65.309 1.00 25.44 230 SER B O 1
ATOM 5372 N N . GLU B 1 231 ? -32.579 37.898 66.367 1.00 23.75 231 GLU B N 1
ATOM 5373 C CA . GLU B 1 231 ? -32.925 36.586 66.841 1.00 39.32 231 GLU B CA 1
ATOM 5374 C C . GLU B 1 231 ? -33.044 35.625 65.656 1.00 25.50 231 GLU B C 1
ATOM 5375 O O . GLU B 1 231 ? -32.528 34.514 65.694 1.00 28.15 231 GLU B O 1
ATOM 5381 N N . ARG B 1 232 ? -33.718 36.076 64.608 1.00 27.19 232 ARG B N 1
ATOM 5382 C CA . ARG B 1 232 ? -33.886 35.260 63.410 1.00 31.89 232 ARG B CA 1
ATOM 5383 C C . ARG B 1 232 ? -32.543 34.992 62.707 1.00 32.32 232 ARG B C 1
ATOM 5384 O O . ARG B 1 232 ? -32.326 33.911 62.180 1.00 28.46 232 ARG B O 1
ATOM 5392 N N . GLY B 1 233 ? -31.649 35.979 62.710 1.00 28.72 233 GLY B N 1
ATOM 5393 C CA . GLY B 1 233 ? -30.318 35.805 62.131 1.00 21.74 233 GLY B CA 1
ATOM 5394 C C . GLY B 1 233 ? -29.473 34.810 62.894 1.00 23.59 233 GLY B C 1
ATOM 5395 O O . GLY B 1 233 ? -28.769 34.001 62.302 1.00 20.10 233 GLY B O 1
ATOM 5396 N N . ARG B 1 234 ? -29.527 34.863 64.221 1.00 17.52 234 ARG B N 1
ATOM 5397 C CA . ARG B 1 234 ? -28.840 33.859 65.042 1.00 22.72 234 ARG B CA 1
ATOM 5398 C C . ARG B 1 234 ? -29.332 32.427 64.817 1.00 20.01 234 ARG B C 1
ATOM 5399 O O . ARG B 1 234 ? -28.536 31.480 64.851 1.00 21.92 234 ARG B O 1
ATOM 5407 N N . GLU B 1 235 ? -30.641 32.270 64.612 1.00 22.92 235 GLU B N 1
ATOM 5408 C CA . GLU B 1 235 ? -31.217 30.961 64.263 1.00 22.47 235 GLU B CA 1
ATOM 5409 C C . GLU B 1 235 ? -30.721 30.501 62.904 1.00 21.06 235 GLU B C 1
ATOM 5410 O O . GLU B 1 235 ? -30.401 29.327 62.730 1.00 24.27 235 GLU B O 1
ATOM 5416 N N . PHE B 1 236 ? -30.684 31.441 61.958 1.00 14.95 236 PHE B N 1
ATOM 5417 C CA . PHE B 1 236 ? -30.103 31.212 60.623 1.00 17.55 236 PHE B CA 1
ATOM 5418 C C . PHE B 1 236 ? -28.621 30.752 60.669 1.00 22.54 236 PHE B C 1
ATOM 5419 O O . PHE B 1 236 ? -28.280 29.741 60.058 1.00 18.35 236 PHE B O 1
ATOM 5427 N N . ALA B 1 237 ? -27.752 31.507 61.363 1.00 19.94 237 ALA B N 1
ATOM 5428 C CA . ALA B 1 237 ? -26.354 31.104 61.657 1.00 16.18 237 ALA B CA 1
ATOM 5429 C C . ALA B 1 237 ? -26.273 29.668 62.176 1.00 19.97 237 ALA B C 1
ATOM 5430 O O . ALA B 1 237 ? -25.527 28.818 61.637 1.00 19.15 237 ALA B O 1
ATOM 5432 N N . ALA B 1 238 ? -27.090 29.381 63.205 1.00 20.52 238 ALA B N 1
ATOM 5433 C CA . ALA B 1 238 ? -27.070 28.077 63.896 1.00 16.04 238 ALA B CA 1
ATOM 5434 C C . ALA B 1 238 ? -27.370 26.934 62.929 1.00 18.08 238 ALA B C 1
ATOM 5435 O O . ALA B 1 238 ? -26.750 25.869 63.001 1.00 19.44 238 ALA B O 1
ATOM 5437 N N . LYS B 1 239 ? -28.306 27.179 62.007 1.00 18.48 239 LYS B N 1
ATOM 5438 C CA . LYS B 1 239 ? -28.726 26.200 60.998 1.00 14.97 239 LYS B CA 1
ATOM 5439 C C . LYS B 1 239 ? -27.663 26.022 59.890 1.00 24.05 239 LYS B C 1
ATOM 5440 O O . LYS B 1 239 ? -27.380 24.903 59.512 1.00 21.53 239 LYS B O 1
ATOM 5446 N N . HIS B 1 240 ? -27.052 27.130 59.426 1.00 22.53 240 HIS B N 1
ATOM 5447 C CA . HIS B 1 240 ? -26.238 27.145 58.179 1.00 30.44 240 HIS B CA 1
ATOM 5448 C C . HIS B 1 240 ? -24.731 27.450 58.298 1.00 25.92 240 HIS B C 1
ATOM 5449 O O . HIS B 1 240 ? -23.916 26.873 57.561 1.00 16.79 240 HIS B O 1
ATOM 5456 N N . ALA B 1 241 ? -24.383 28.406 59.167 1.00 17.52 241 ALA B N 1
ATOM 5457 C CA . ALA B 1 241 ? -23.057 29.016 59.161 1.00 16.99 241 ALA B CA 1
ATOM 5458 C C . ALA B 1 241 ? -21.973 28.078 59.670 1.00 21.60 241 ALA B C 1
ATOM 5459 O O . ALA B 1 241 ? -22.097 27.441 60.740 1.00 17.30 241 ALA B O 1
ATOM 5461 N N . GLU B 1 242 ? -20.890 28.010 58.906 1.00 15.03 242 GLU B N 1
ATOM 5462 C CA . GLU B 1 242 ? -19.641 27.464 59.420 1.00 16.91 242 GLU B CA 1
ATOM 5463 C C . GLU B 1 242 ? -18.872 28.506 60.243 1.00 25.38 242 GLU B C 1
ATOM 5464 O O . GLU B 1 242 ? -18.064 28.149 61.138 1.00 16.61 242 GLU B O 1
ATOM 5470 N N . CYS B 1 243 ? -19.083 29.782 59.893 1.00 12.55 243 CYS B N 1
ATOM 5471 C CA . CYS B 1 243 ? -18.414 30.896 60.552 1.00 19.41 243 CYS B CA 1
ATOM 5472 C C . CYS B 1 243 ? -19.405 32.042 60.735 1.00 22.85 243 CYS B C 1
ATOM 5473 O O . CYS B 1 243 ? -20.194 32.357 59.819 1.00 17.69 243 CYS B O 1
ATOM 5476 N N . VAL B 1 244 ? -19.370 32.663 61.904 1.00 18.34 244 VAL B N 1
ATOM 5477 C CA . VAL B 1 244 ? -20.311 33.741 62.216 1.00 17.27 244 VAL B CA 1
ATOM 5478 C C . VAL B 1 244 ? -19.521 34.989 62.550 1.00 17.11 244 VAL B C 1
ATOM 5479 O O . VAL B 1 244 ? -18.618 34.956 63.407 1.00 17.54 244 VAL B O 1
ATOM 5483 N N . PHE B 1 245 ? -19.841 36.067 61.839 1.00 14.60 245 PHE B N 1
ATOM 5484 C CA . PHE B 1 245 ? -19.317 37.400 62.115 1.00 17.05 245 PHE B CA 1
ATOM 5485 C C . PHE B 1 245 ? -20.317 38.102 63.035 1.00 15.79 245 PHE B C 1
ATOM 5486 O O . PHE B 1 245 ? -21.375 38.587 62.623 1.00 16.99 245 PHE B O 1
ATOM 5494 N N . LEU B 1 246 ? -19.914 38.171 64.297 1.00 14.70 246 LEU B N 1
ATOM 5495 C CA . LEU B 1 246 ? -20.709 38.675 65.388 1.00 21.99 246 LEU B CA 1
ATOM 5496 C C . LEU B 1 246 ? -20.443 40.148 65.597 1.00 31.33 246 LEU B C 1
ATOM 5497 O O . LEU B 1 246 ? -19.301 40.608 65.474 1.00 17.78 246 LEU B O 1
ATOM 5502 N N . GLY B 1 247 ? -21.503 40.872 65.961 1.00 21.47 247 GLY B N 1
ATOM 5503 C CA . GLY B 1 247 ? -21.383 42.207 66.524 1.00 19.41 247 GLY B CA 1
ATOM 5504 C C . GLY B 1 247 ? -21.141 42.133 68.025 1.00 30.27 247 GLY B C 1
ATOM 5505 O O . GLY B 1 247 ? -21.480 41.117 68.664 1.00 27.85 247 GLY B O 1
ATOM 5506 N N . GLY B 1 248 ? -20.558 43.189 68.594 1.00 19.44 248 GLY B N 1
ATOM 5507 C CA . GLY B 1 248 ? -20.259 43.231 70.040 1.00 16.90 248 GLY B CA 1
ATOM 5508 C C . GLY B 1 248 ? -18.794 43.539 70.334 1.00 31.00 248 GLY B C 1
ATOM 5509 O O . GLY B 1 248 ? -17.902 43.056 69.627 1.00 18.93 248 GLY B O 1
ATOM 5510 N N . LYS B 1 249 ? -18.550 44.318 71.389 1.00 19.02 249 LYS B N 1
ATOM 5511 C CA . LYS B 1 249 ? -17.218 44.853 71.688 1.00 25.92 249 LYS B CA 1
ATOM 5512 C C . LYS B 1 249 ? -16.689 44.458 73.083 1.00 36.57 249 LYS B C 1
ATOM 5513 O O . LYS B 1 249 ? -15.626 44.928 73.495 1.00 28.25 249 LYS B O 1
ATOM 5519 N N . ASP B 1 250 ? -17.431 43.609 73.801 1.00 27.67 250 ASP B N 1
ATOM 5520 C CA . ASP B 1 250 ? -17.009 43.172 75.140 1.00 22.55 250 ASP B CA 1
ATOM 5521 C C . ASP B 1 250 ? -17.307 41.701 75.358 1.00 24.39 250 ASP B C 1
ATOM 5522 O O . ASP B 1 250 ? -18.152 41.115 74.672 1.00 20.40 250 ASP B O 1
ATOM 5527 N N . VAL B 1 251 ? -16.634 41.128 76.344 1.00 20.09 251 VAL B N 1
ATOM 5528 C CA . VAL B 1 251 ? -16.720 39.713 76.648 1.00 18.77 251 VAL B CA 1
ATOM 5529 C C . VAL B 1 251 ? -18.156 39.283 76.952 1.00 25.51 251 VAL B C 1
ATOM 5530 O O . VAL B 1 251 ? -18.638 38.266 76.418 1.00 23.47 251 VAL B O 1
ATOM 5534 N N . GLU B 1 252 ? -18.862 40.052 77.785 1.00 26.58 252 GLU B N 1
ATOM 5535 C CA . GLU B 1 252 ? -20.218 39.609 78.188 1.00 32.59 252 GLU B CA 1
ATOM 5536 C C . GLU B 1 252 ? -21.178 39.477 76.998 1.00 18.20 252 GLU B C 1
ATOM 5537 O O . GLU B 1 252 ? -21.962 38.524 76.906 1.00 24.42 252 GLU B O 1
ATOM 5543 N N . THR B 1 253 ? -21.112 40.449 76.106 1.00 22.12 253 THR B N 1
ATOM 5544 C CA . THR B 1 253 ? -21.987 40.494 74.940 1.00 27.40 253 THR B CA 1
ATOM 5545 C C . THR B 1 253 ? -21.610 39.382 73.954 1.00 18.75 253 THR B C 1
ATOM 5546 O O . THR B 1 253 ? -22.441 38.560 73.597 1.00 25.99 253 THR B O 1
ATOM 5550 N N . LEU B 1 254 ? -20.344 39.330 73.573 1.00 21.64 254 LEU B N 1
ATOM 5551 C CA . LEU B 1 254 ? -19.872 38.257 72.691 1.00 24.67 254 LEU B CA 1
ATOM 5552 C C . LEU B 1 254 ? -20.122 36.870 73.250 1.00 17.61 254 LEU B C 1
ATOM 5553 O O . LEU B 1 254 ? -20.584 35.996 72.511 1.00 23.46 254 LEU B O 1
ATOM 5558 N N . LYS B 1 255 ? -19.841 36.650 74.541 1.00 19.60 255 LYS B N 1
ATOM 5559 C CA . LYS B 1 255 ? -20.045 35.335 75.120 1.00 14.79 255 LYS B CA 1
ATOM 5560 C C . LYS B 1 255 ? -21.510 34.936 75.037 1.00 25.44 255 LYS B C 1
ATOM 5561 O O . LYS B 1 255 ? -21.814 33.795 74.709 1.00 20.51 255 LYS B O 1
ATOM 5567 N N . PHE B 1 256 ? -22.402 35.883 75.332 1.00 23.44 256 PHE B N 1
ATOM 5568 C CA . PHE B 1 256 ? -23.840 35.626 75.260 1.00 26.84 256 PHE B CA 1
ATOM 5569 C C . PHE B 1 256 ? -24.196 35.117 73.871 1.00 24.53 256 PHE B C 1
ATOM 5570 O O . PHE B 1 256 ? -24.896 34.122 73.723 1.00 23.92 256 PHE B O 1
ATOM 5578 N N . PHE B 1 257 ? -23.723 35.813 72.842 1.00 18.37 257 PHE B N 1
ATOM 5579 C CA . PHE B 1 257 ? -24.151 35.446 71.495 1.00 21.20 257 PHE B CA 1
ATOM 5580 C C . PHE B 1 257 ? -23.491 34.177 70.991 1.00 19.72 257 PHE B C 1
ATOM 5581 O O . PHE B 1 257 ? -24.140 33.390 70.297 1.00 17.65 257 PHE B O 1
ATOM 5589 N N . VAL B 1 258 ? -22.205 33.991 71.319 1.00 17.37 258 VAL B N 1
ATOM 5590 C CA . VAL B 1 258 ? -21.495 32.730 71.043 1.00 13.39 258 VAL B CA 1
ATOM 5591 C C . VAL B 1 258 ? -22.297 31.563 71.644 1.00 30.05 258 VAL B C 1
ATOM 5592 O O . VAL B 1 258 ? -22.570 30.542 70.974 1.00 24.76 258 VAL B O 1
ATOM 5596 N N . ASP B 1 259 ? -22.655 31.713 72.920 1.00 23.14 259 ASP B N 1
ATOM 5597 C CA . ASP B 1 259 ? -23.370 30.655 73.635 1.00 21.86 259 ASP B CA 1
ATOM 5598 C C . ASP B 1 259 ? -24.782 30.487 73.060 1.00 25.38 259 ASP B C 1
ATOM 5599 O O . ASP B 1 259 ? -25.246 29.375 72.940 1.00 21.93 259 ASP B O 1
ATOM 5604 N N . ASP B 1 260 ? -25.433 31.587 72.688 1.00 16.11 260 ASP B N 1
ATOM 5605 C CA . ASP B 1 260 ? -26.783 31.512 72.105 1.00 20.88 260 ASP B CA 1
ATOM 5606 C C . ASP B 1 260 ? -26.865 30.730 70.784 1.00 21.08 260 ASP B C 1
ATOM 5607 O O . ASP B 1 260 ? -27.720 29.828 70.602 1.00 28.84 260 ASP B O 1
ATOM 5612 N N . ILE B 1 261 ? -25.955 31.040 69.867 1.00 26.13 261 ILE B N 1
ATOM 5613 C CA . ILE B 1 261 ? -25.882 30.298 68.609 1.00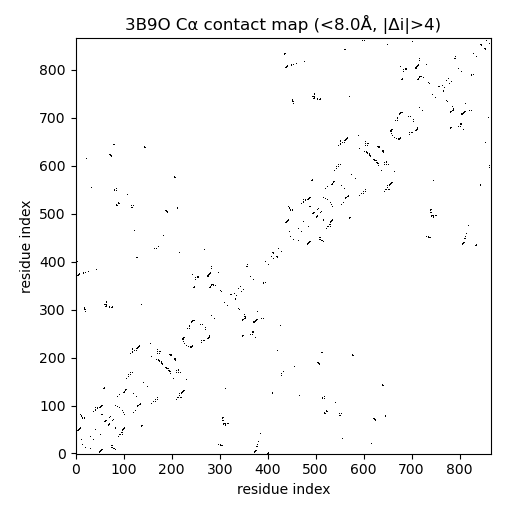 24.85 261 ILE B CA 1
ATOM 5614 C C . ILE B 1 261 ? -25.550 28.828 68.798 1.00 18.75 261 ILE B C 1
ATOM 5615 O O . ILE B 1 261 ? -26.153 27.977 68.151 1.00 18.77 261 ILE B O 1
ATOM 5620 N N . ARG B 1 262 ? -24.558 28.527 69.644 1.00 17.16 262 ARG B N 1
ATOM 5621 C CA . ARG B 1 262 ? -24.183 27.161 69.914 1.00 18.57 262 ARG B CA 1
ATOM 5622 C C . ARG B 1 262 ? -25.380 26.366 70.470 1.00 21.05 262 ARG B C 1
ATOM 5623 O O . ARG B 1 262 ? -25.584 25.232 70.059 1.00 28.38 262 ARG B O 1
ATOM 5631 N N . LYS B 1 263 ? -26.192 26.980 71.348 1.00 24.90 263 LYS B N 1
ATOM 5632 C CA . LYS B 1 263 ? -27.410 26.336 71.864 1.00 35.94 263 LYS B CA 1
ATOM 5633 C C . LYS B 1 263 ? -28.396 26.056 70.733 1.00 32.64 263 LYS B C 1
ATOM 5634 O O . LYS B 1 263 ? -28.861 24.915 70.586 1.00 26.09 263 LYS B O 1
ATOM 5637 N N . ARG B 1 264 ? -28.661 27.087 69.918 1.00 26.17 264 ARG B N 1
ATOM 5638 C CA . ARG B 1 264 ? -29.620 27.019 68.821 1.00 22.42 264 ARG B CA 1
ATOM 5639 C C . ARG B 1 264 ? -29.248 25.976 67.779 1.00 33.11 264 ARG B C 1
ATOM 5640 O O . ARG B 1 264 ? -30.119 25.477 67.071 1.00 30.58 264 ARG B O 1
ATOM 5648 N N . ALA B 1 265 ? -27.955 25.647 67.692 1.00 28.10 265 ALA B N 1
ATOM 5649 C CA . ALA B 1 265 ? -27.432 24.704 66.696 1.00 29.19 265 ALA B CA 1
ATOM 5650 C C . ALA B 1 265 ? -27.785 23.245 66.996 1.00 45.12 265 ALA B C 1
ATOM 5651 O O . ALA B 1 265 ? -27.745 22.397 66.105 1.00 29.08 265 ALA B O 1
ATOM 5653 N N . LYS B 1 266 ? -28.108 22.955 68.258 1.00 43.53 266 LYS B N 1
ATOM 5654 C CA . LYS B 1 266 ? -28.386 21.581 68.698 1.00 33.39 266 LYS B CA 1
ATOM 5655 C C . LYS B 1 266 ? -29.581 20.971 67.992 1.00 21.17 266 LYS B C 1
ATOM 5656 O O . LYS B 1 266 ? -29.481 19.867 67.520 1.00 33.49 266 LYS B O 1
ATOM 5662 N N . LYS B 1 267 ? -30.684 21.717 67.888 1.00 28.35 267 LYS B N 1
ATOM 5663 C CA . LYS B 1 267 ? -31.896 21.246 67.191 1.00 40.72 267 LYS B CA 1
ATOM 5664 C C . LYS B 1 267 ? -31.711 20.832 65.721 1.00 44.24 267 LYS B C 1
ATOM 5665 O O . LYS B 1 267 ? -32.555 20.105 65.183 1.00 34.91 267 LYS B O 1
ATOM 5671 N N . TYR B 1 268 ? -30.626 21.293 65.077 1.00 29.83 268 TYR B N 1
ATOM 5672 C CA . TYR B 1 268 ? -30.325 20.930 63.678 1.00 28.57 268 TYR B CA 1
ATOM 5673 C C . TYR B 1 268 ? -29.365 19.754 63.579 1.00 28.61 268 TYR B C 1
ATOM 5674 O O . TYR B 1 268 ? -28.909 19.412 62.488 1.00 35.18 268 TYR B O 1
ATOM 5683 N N . GLY B 1 269 ? -29.034 19.148 64.714 1.00 30.85 269 GLY B N 1
ATOM 5684 C CA . GLY B 1 269 ? -28.127 17.989 64.715 1.00 31.58 269 GLY B CA 1
ATOM 5685 C C . GLY B 1 269 ? -26.671 18.346 64.510 1.00 23.27 269 GLY B C 1
ATOM 5686 O O . GLY B 1 269 ? -25.846 17.478 64.249 1.00 31.04 269 GLY B O 1
ATOM 5687 N N . ARG B 1 270 ? -26.347 19.624 64.667 1.00 29.63 270 ARG B N 1
ATOM 5688 C CA . ARG B 1 270 ? -24.966 20.078 64.484 1.00 29.16 270 ARG B CA 1
ATOM 5689 C C . ARG B 1 270 ? -24.129 20.064 65.740 1.00 44.68 270 ARG B C 1
ATOM 5690 O O . ARG B 1 270 ? -24.604 20.466 66.815 1.00 37.71 270 ARG B O 1
ATOM 5698 N N . ASN B 1 271 ? -22.872 19.651 65.592 1.00 23.12 271 ASN B N 1
ATOM 5699 C CA . ASN B 1 271 ? -21.844 19.853 66.607 1.00 24.37 271 ASN B CA 1
ATOM 5700 C C . ASN B 1 271 ? -21.494 21.359 66.664 1.00 33.58 271 ASN B C 1
ATOM 5701 O O . ASN B 1 271 ? -20.952 21.893 65.697 1.00 33.58 271 ASN B O 1
ATOM 5706 N N . PRO B 1 272 ? -21.797 22.052 67.792 1.00 40.42 272 PRO B N 1
ATOM 5707 C CA . PRO B 1 272 ? -21.555 23.508 67.852 1.00 27.17 272 PRO B CA 1
ATOM 5708 C C . PRO B 1 272 ? -20.079 23.863 67.662 1.00 37.80 272 PRO B C 1
ATOM 5709 O O . PRO B 1 272 ? -19.774 24.999 67.304 1.00 28.64 272 PRO B O 1
ATOM 5713 N N . ASP B 1 273 ? -19.175 22.902 67.865 1.00 30.45 273 ASP B N 1
ATOM 5714 C CA . ASP B 1 273 ? -17.751 23.127 67.542 1.00 29.32 273 ASP B CA 1
ATOM 5715 C C . ASP B 1 273 ? -17.467 23.186 66.037 1.00 32.11 273 ASP B C 1
ATOM 5716 O O . ASP B 1 273 ? -16.375 23.542 65.606 1.00 27.20 273 ASP B O 1
ATOM 5721 N N . HIS B 1 274 ? -18.468 22.843 65.242 1.00 23.81 274 HIS B N 1
ATOM 5722 C CA . HIS B 1 274 ? -18.403 23.043 63.804 1.00 25.17 274 HIS B CA 1
ATOM 5723 C C . HIS B 1 274 ? -18.820 24.454 63.386 1.00 37.08 274 HIS B C 1
ATOM 5724 O O . HIS B 1 274 ? -18.999 24.704 62.202 1.00 20.37 274 HIS B O 1
ATOM 5731 N N . ILE B 1 275 ? -19.006 25.358 64.356 1.00 21.44 275 ILE B N 1
ATOM 5732 C CA . ILE B 1 275 ? -19.259 26.756 64.039 1.00 15.45 275 ILE B CA 1
ATOM 5733 C C . ILE B 1 275 ? -18.114 27.591 64.647 1.00 26.19 275 ILE B C 1
ATOM 5734 O O . ILE B 1 275 ? -17.874 27.522 65.857 1.00 25.72 275 ILE B O 1
ATOM 5739 N N . LYS B 1 276 ? -17.401 28.363 63.839 1.00 18.37 276 LYS B N 1
ATOM 5740 C CA . LYS B 1 276 ? -16.357 29.279 64.361 1.00 19.65 276 LYS B CA 1
ATOM 5741 C C . LYS B 1 276 ? -16.950 30.664 64.583 1.00 27.47 276 LYS B C 1
ATOM 5742 O O . LYS B 1 276 ? -17.798 31.111 63.806 1.00 18.09 276 LYS B O 1
ATOM 5748 N N . MET B 1 277 ? -16.494 31.342 65.640 1.00 17.14 277 MET B N 1
ATOM 5749 C CA . MET B 1 277 ? -17.039 32.650 66.054 1.00 18.21 277 MET B CA 1
ATOM 5750 C C . MET B 1 277 ? -16.004 33.763 65.858 1.00 21.87 277 MET B C 1
ATOM 5751 O O . MET B 1 277 ? -14.876 33.636 66.353 1.00 17.62 277 MET B O 1
ATOM 5756 N N . PHE B 1 278 ? -16.364 34.790 65.075 1.00 16.35 278 PHE B N 1
ATOM 5757 C CA . PHE B 1 278 ? -15.460 35.906 64.735 1.00 13.38 278 PHE B CA 1
ATOM 5758 C C . PHE B 1 278 ? -16.026 37.194 65.289 1.00 21.01 278 PHE B C 1
ATOM 5759 O O . PHE B 1 278 ? -17.190 37.484 65.107 1.00 20.27 278 PHE B O 1
ATOM 5767 N N . ALA B 1 279 ? -15.210 37.957 66.000 1.00 17.98 279 ALA B N 1
ATOM 5768 C CA . ALA B 1 279 ? -15.569 39.324 66.381 1.00 13.71 279 ALA B CA 1
ATOM 5769 C C . ALA B 1 279 ? -14.857 40.352 65.462 1.00 24.90 279 ALA B C 1
ATOM 5770 O O . ALA B 1 279 ? -13.919 40.008 64.770 1.00 15.16 279 ALA B O 1
ATOM 5772 N N . GLY B 1 280 ? -15.316 41.608 65.468 1.00 15.00 280 GLY B N 1
ATOM 5773 C CA . GLY B 1 280 ? -14.568 42.661 64.797 1.00 17.34 280 GLY B CA 1
ATOM 5774 C C . GLY B 1 280 ? -13.620 43.230 65.807 1.00 14.78 280 GLY B C 1
ATOM 5775 O O . GLY B 1 280 ? -13.876 43.195 67.038 1.00 15.99 280 GLY B O 1
ATOM 5776 N N . ILE B 1 281 ? -12.509 43.749 65.329 1.00 10.88 281 ILE B N 1
ATOM 5777 C CA . ILE B 1 281 ? -11.606 44.457 66.226 1.00 6.97 281 ILE B CA 1
ATOM 5778 C C . ILE B 1 281 ? -10.849 45.502 65.451 1.00 16.10 281 ILE B C 1
ATOM 5779 O O . ILE B 1 281 ? -10.471 45.274 64.297 1.00 19.49 281 ILE B O 1
ATOM 5784 N N . CYS B 1 282 ? -10.635 46.657 66.085 1.00 11.65 282 CYS B N 1
ATOM 5785 C CA . CYS B 1 282 ? -9.784 47.684 65.514 1.00 11.92 282 CYS B CA 1
ATOM 5786 C C . CYS B 1 282 ? -8.550 47.765 66.380 1.00 18.57 282 CYS B C 1
ATOM 5787 O O . CYS B 1 282 ? -8.646 47.675 67.627 1.00 16.96 282 CYS B O 1
ATOM 5790 N N . VAL B 1 283 ? -7.391 47.908 65.735 1.00 16.45 283 VAL B N 1
ATOM 5791 C CA . VAL B 1 283 ? -6.107 47.855 66.428 1.00 12.69 283 VAL B CA 1
ATOM 5792 C C . VAL B 1 283 ? -5.297 49.094 66.074 1.00 19.11 283 VAL B C 1
ATOM 5793 O O . VAL B 1 283 ? -5.084 49.408 64.895 1.00 16.92 283 VAL B O 1
ATOM 5797 N N . ILE B 1 284 ? -4.889 49.811 67.112 1.00 17.95 284 ILE B N 1
ATOM 5798 C CA . ILE B 1 284 ? -3.935 50.905 66.978 1.00 14.50 284 ILE B CA 1
ATOM 5799 C C . ILE B 1 284 ? -2.744 50.501 67.823 1.00 20.92 284 ILE B C 1
ATOM 5800 O O . ILE B 1 284 ? -2.821 50.516 69.054 1.00 17.34 284 ILE B O 1
ATOM 5805 N N . VAL B 1 285 ? -1.633 50.174 67.163 1.00 15.84 285 VAL B N 1
ATOM 5806 C CA . VAL B 1 285 ? -0.480 49.635 67.854 1.00 21.28 285 VAL B CA 1
ATOM 5807 C C . VAL B 1 285 ? 0.788 50.516 67.605 1.00 28.31 285 VAL B C 1
ATOM 5808 O O . VAL B 1 285 ? 0.938 51.133 66.560 1.00 18.18 285 VAL B O 1
ATOM 5812 N N . GLY B 1 286 ? 1.665 50.575 68.598 1.00 19.04 286 GLY B N 1
ATOM 5813 C CA . GLY B 1 286 ? 2.948 51.260 68.484 1.00 19.60 286 GLY B CA 1
ATOM 5814 C C . GLY B 1 286 ? 3.931 50.538 69.409 1.00 26.98 286 GLY B C 1
ATOM 5815 O O . GLY B 1 286 ? 3.525 49.822 70.351 1.00 16.50 286 GLY B O 1
ATOM 5816 N N . LYS B 1 287 ? 5.218 50.722 69.153 1.00 17.04 287 LYS B N 1
ATOM 5817 C CA . LYS B 1 287 ? 6.267 50.148 70.015 1.00 24.84 287 LYS B CA 1
ATOM 5818 C C . LYS B 1 287 ? 6.147 50.579 71.462 1.00 21.61 287 LYS B C 1
ATOM 5819 O O . LYS B 1 287 ? 6.446 49.813 72.395 1.00 24.02 287 LYS B O 1
ATOM 5825 N N . THR B 1 288 ? 5.656 51.789 71.669 1.00 20.43 288 THR B N 1
ATOM 5826 C CA . THR B 1 288 ? 5.476 52.310 73.004 1.00 17.97 288 THR B CA 1
ATOM 5827 C C . THR B 1 288 ? 4.083 52.908 73.060 1.00 23.39 288 THR B C 1
ATOM 5828 O O . THR B 1 288 ? 3.510 53.187 72.014 1.00 20.45 288 THR B O 1
ATOM 5832 N N . HIS B 1 289 ? 3.553 53.099 74.267 1.00 22.77 289 HIS B N 1
ATOM 5833 C CA . HIS B 1 289 ? 2.258 53.741 74.465 1.00 14.28 289 HIS B CA 1
ATOM 5834 C C . HIS B 1 289 ? 2.152 55.131 73.781 1.00 22.57 289 HIS B C 1
ATOM 5835 O O . HIS B 1 289 ? 1.125 55.466 73.199 1.00 23.12 289 HIS B O 1
ATOM 5842 N N . ASP B 1 290 ? 3.206 55.938 73.888 1.00 23.48 290 ASP B N 1
ATOM 5843 C CA . ASP B 1 290 ? 3.327 57.224 73.212 1.00 19.15 290 ASP B CA 1
ATOM 5844 C C . ASP B 1 290 ? 3.017 57.178 71.693 1.00 17.09 290 ASP B C 1
ATOM 5845 O O . ASP B 1 290 ? 2.317 58.061 71.157 1.00 21.16 290 ASP B O 1
ATOM 5850 N N . GLU B 1 291 ? 3.612 56.204 71.008 1.00 22.36 291 GLU B N 1
ATOM 5851 C CA . GLU B 1 291 ? 3.446 56.033 69.566 1.00 30.61 291 GLU B CA 1
ATOM 5852 C C . GLU B 1 291 ? 2.009 55.619 69.257 1.00 27.40 291 GLU B C 1
ATOM 5853 O O . GLU B 1 291 ? 1.403 56.168 68.343 1.00 21.71 291 GLU B O 1
ATOM 5859 N N . ALA B 1 292 ? 1.486 54.661 70.022 1.00 12.96 292 ALA B N 1
ATOM 5860 C CA . ALA B 1 292 ? 0.100 54.220 69.864 1.00 20.89 292 ALA B CA 1
ATOM 5861 C C . ALA B 1 292 ? -0.861 55.414 70.036 1.00 14.11 292 ALA B C 1
ATOM 5862 O O . ALA B 1 292 ? -1.761 55.627 69.202 1.00 16.15 292 ALA B O 1
ATOM 5864 N N . MET B 1 293 ? -0.626 56.223 71.064 1.00 15.28 293 MET B N 1
ATOM 5865 C CA . MET B 1 293 ? -1.525 57.359 71.345 1.00 17.98 293 MET B CA 1
ATOM 5866 C C . MET B 1 293 ? -1.454 58.441 70.260 1.00 18.06 293 MET B C 1
ATOM 5867 O O . MET B 1 293 ? -2.459 59.130 70.020 1.00 20.35 293 MET B O 1
ATOM 5872 N N . GLU B 1 294 ? -0.268 58.622 69.655 1.00 16.88 294 GLU B N 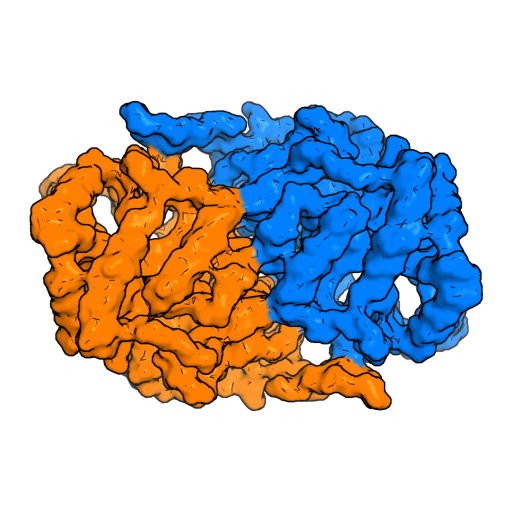1
ATOM 5873 C CA . GLU B 1 294 ? -0.095 59.570 68.559 1.00 18.58 294 GLU B CA 1
ATOM 5874 C C . GLU B 1 294 ? -0.923 59.170 67.336 1.00 19.18 294 GLU B C 1
ATOM 5875 O O . GLU B 1 294 ? -1.579 60.020 66.732 1.00 19.59 294 GLU B O 1
ATOM 5881 N N . LYS B 1 295 ? -0.903 57.883 66.993 1.00 15.92 295 LYS B N 1
ATOM 5882 C CA . LYS B 1 295 ? -1.757 57.342 65.930 1.00 17.66 295 LYS B CA 1
ATOM 5883 C C . LYS B 1 295 ? -3.236 57.575 66.223 1.00 19.92 295 LYS B C 1
ATOM 5884 O O . LYS B 1 295 ? -3.973 58.088 65.366 1.00 22.63 295 LYS B O 1
ATOM 5890 N N . LEU B 1 296 ? -3.665 57.173 67.415 1.00 18.03 296 LEU B N 1
ATOM 5891 C CA . LEU B 1 296 ? -5.024 57.418 67.887 1.00 28.91 296 LEU B CA 1
ATOM 5892 C C . LEU B 1 296 ? -5.419 58.899 67.773 1.00 24.74 296 LEU B C 1
ATOM 5893 O O . LEU B 1 296 ? -6.494 59.237 67.256 1.00 18.07 296 LEU B O 1
ATOM 5898 N N . ASN B 1 297 ? -4.557 59.785 68.245 1.00 17.07 297 ASN B N 1
ATOM 5899 C CA . ASN B 1 297 ? -4.887 61.204 68.233 1.00 20.41 297 ASN B CA 1
ATOM 5900 C C . ASN B 1 297 ? -5.060 61.730 66.807 1.00 22.40 297 ASN B C 1
ATOM 5901 O O . ASN B 1 297 ? -5.966 62.543 66.515 1.00 22.58 297 ASN B O 1
ATOM 5904 N N . SER B 1 298 ? -4.168 61.272 65.935 1.00 19.56 298 SER B N 1
ATOM 5905 C CA . SER B 1 298 ? -4.211 61.604 64.522 1.00 23.43 298 SER B CA 1
ATOM 5906 C C . SER B 1 298 ? -5.525 61.102 63.891 1.00 29.12 298 SER B C 1
ATOM 5907 O O . SER B 1 298 ? -6.178 61.834 63.134 1.00 28.35 298 SER B O 1
ATOM 5910 N N . PHE B 1 299 ? -5.944 59.883 64.234 1.00 22.01 299 PHE B N 1
ATOM 5911 C CA . PHE B 1 299 ? -7.170 59.333 63.656 1.00 22.27 299 PHE B CA 1
ATOM 5912 C C . PHE B 1 299 ? -8.421 60.089 64.127 1.00 28.68 299 PHE B C 1
ATOM 5913 O O . PHE B 1 299 ? -9.363 60.298 63.339 1.00 24.94 299 PHE B O 1
ATOM 5921 N N . GLN B 1 300 ? -8.416 60.480 65.398 1.00 19.07 300 GLN B N 1
ATOM 5922 C CA . GLN B 1 300 ? -9.519 61.203 66.008 1.00 22.29 300 GLN B CA 1
ATOM 5923 C C . GLN B 1 300 ? -9.735 62.538 65.320 1.00 29.35 300 GLN B C 1
ATOM 5924 O O . GLN B 1 300 ? -10.862 62.980 65.191 1.00 29.05 300 GLN B O 1
ATOM 5930 N N . LYS B 1 301 ? -8.655 63.168 64.862 1.00 20.65 301 LYS B N 1
ATOM 5931 C CA . LYS B 1 301 ? -8.748 64.422 64.105 1.00 20.92 301 LYS B CA 1
ATOM 5932 C C . LYS B 1 301 ? -9.563 64.318 62.792 1.00 26.92 301 LYS B C 1
ATOM 5933 O O . LYS B 1 301 ? -10.225 65.295 62.375 1.00 23.97 301 LYS B O 1
ATOM 5939 N N . TYR B 1 302 ? -9.542 63.134 62.169 1.00 19.23 302 TYR B N 1
ATOM 5940 C CA . TYR B 1 302 ? -10.252 62.918 60.904 1.00 20.28 302 TYR B CA 1
ATOM 5941 C C . TYR B 1 302 ? -11.613 62.204 60.990 1.00 20.18 302 TYR B C 1
ATOM 5942 O O . TYR B 1 302 ? -12.322 62.179 60.011 1.00 19.70 302 TYR B O 1
ATOM 5951 N N . TRP B 1 303 ? -11.945 61.596 62.135 1.00 16.67 303 TRP B N 1
ATOM 5952 C CA . TRP B 1 303 ? -13.243 60.944 62.367 1.00 18.02 303 TRP B CA 1
ATOM 5953 C C . TRP B 1 303 ? -14.437 61.896 62.171 1.00 16.20 303 TRP B C 1
ATOM 5954 O O . TRP B 1 303 ? -14.571 62.902 62.878 1.00 19.56 303 TRP B O 1
ATOM 5965 N N . SER B 1 304 ? -15.306 61.556 61.219 1.00 18.54 304 SER B N 1
ATOM 5966 C CA . SER B 1 304 ? -16.413 62.436 60.823 1.00 23.65 304 SER B CA 1
ATOM 5967 C C . SER B 1 304 ? -17.723 61.973 61.438 1.00 33.49 304 SER B C 1
ATOM 5968 O O . SER B 1 304 ? -18.257 60.898 61.069 1.00 18.28 304 SER B O 1
ATOM 5971 N N . LEU B 1 305 ? -18.249 62.775 62.375 1.00 17.61 305 LEU B N 1
ATOM 5972 C CA . LEU B 1 305 ? -19.510 62.431 63.020 1.00 19.48 305 LEU B CA 1
ATOM 5973 C C . LEU B 1 305 ? -20.611 62.279 61.990 1.00 13.97 305 LEU B C 1
ATOM 5974 O O . LEU B 1 305 ? -21.448 61.382 62.085 1.00 18.90 305 LEU B O 1
ATOM 5979 N N . GLU B 1 306 ? -20.632 63.181 61.022 1.00 13.99 306 GLU B N 1
ATOM 5980 C CA . GLU B 1 306 ? -21.671 63.159 60.043 1.00 21.10 306 GLU B CA 1
ATOM 5981 C C . GLU B 1 306 ? -21.674 61.877 59.181 1.00 26.49 306 GLU B C 1
ATOM 5982 O O . GLU B 1 306 ? -22.724 61.293 58.952 1.00 14.65 306 GLU B O 1
ATOM 5988 N N . GLY B 1 307 ? -20.495 61.438 58.731 1.00 21.97 307 GLY B N 1
ATOM 5989 C CA . GLY B 1 307 ? -20.385 60.157 58.022 1.00 14.78 307 GLY B CA 1
ATOM 5990 C C . GLY B 1 307 ? -20.849 58.970 58.864 1.00 17.76 307 GLY B C 1
ATOM 5991 O O . GLY B 1 307 ? -21.606 58.103 58.395 1.00 19.46 307 GLY B O 1
ATOM 5992 N N . HIS B 1 308 ? -20.411 58.911 60.116 1.00 15.32 308 HIS B N 1
ATOM 5993 C CA . HIS B 1 308 ? -20.922 57.883 61.038 1.00 15.50 308 HIS B CA 1
ATOM 5994 C C . HIS B 1 308 ? -22.431 57.919 61.276 1.00 13.95 308 HIS B C 1
ATOM 5995 O O . HIS B 1 308 ? -23.060 56.864 61.355 1.00 18.11 308 HIS B O 1
ATOM 6002 N N . LEU B 1 309 ? -22.999 59.130 61.372 1.00 16.52 309 LEU B N 1
ATOM 6003 C CA . LEU B 1 309 ? -24.460 59.293 61.501 1.00 22.46 309 LEU B CA 1
ATOM 6004 C C . LEU B 1 309 ? -25.183 58.724 60.273 1.00 20.68 309 LEU B C 1
ATOM 6005 O O . LEU B 1 309 ? -26.217 58.041 60.401 1.00 16.96 309 LEU B O 1
ATOM 6010 N N . ALA B 1 310 ? -24.657 59.000 59.084 1.00 17.45 310 ALA B N 1
ATOM 6011 C CA . ALA B 1 310 ? -25.183 58.382 57.840 1.00 18.04 310 ALA B CA 1
ATOM 6012 C C . ALA B 1 310 ? -25.117 56.845 57.882 1.00 17.99 310 ALA B C 1
ATOM 6013 O O . ALA B 1 310 ? -26.101 56.161 57.577 1.00 18.49 310 ALA B O 1
ATOM 6015 N N . HIS B 1 311 ? -23.955 56.315 58.265 1.00 20.62 311 HIS B N 1
ATOM 6016 C CA . HIS B 1 311 ? -23.747 54.856 58.460 1.00 17.34 311 HIS B CA 1
ATOM 6017 C C . HIS B 1 311 ? -24.729 54.267 59.492 1.00 23.60 311 HIS B C 1
ATOM 6018 O O . HIS B 1 311 ? -25.434 53.296 59.213 1.00 15.79 311 HIS B O 1
ATOM 6025 N N . TYR B 1 312 ? -24.773 54.888 60.668 1.00 18.70 312 TYR B N 1
ATOM 6026 C CA . TYR B 1 312 ? -25.724 54.511 61.716 1.00 17.74 312 TYR B CA 1
ATOM 6027 C C . TYR B 1 312 ? -27.177 54.449 61.202 1.00 25.46 312 TYR B C 1
ATOM 6028 O O . TYR B 1 312 ? -27.864 53.455 61.444 1.00 20.88 312 TYR B O 1
ATOM 6037 N N . GLY B 1 313 ? -27.624 55.488 60.472 1.00 18.62 313 GLY B N 1
ATOM 6038 C CA . GLY B 1 313 ? -28.967 55.530 59.867 1.00 15.80 313 GLY B CA 1
ATOM 6039 C C . GLY B 1 313 ? -29.304 54.349 58.969 1.00 21.03 313 GLY B C 1
ATOM 6040 O O . GLY B 1 313 ? -30.308 53.653 59.174 1.00 23.68 313 GLY B O 1
ATOM 6041 N N . GLY B 1 314 ? -28.462 54.100 57.963 1.00 24.36 314 GLY B N 1
ATOM 6042 C CA . GLY B 1 314 ? -28.592 52.900 57.143 1.00 16.38 314 GLY B CA 1
ATOM 6043 C C . GLY B 1 314 ? -28.611 51.587 57.923 1.00 24.28 314 GLY B C 1
ATOM 6044 O O . GLY B 1 314 ? -29.411 50.692 57.635 1.00 22.64 314 GLY B O 1
ATOM 6045 N N . GLY B 1 315 ? -27.747 51.461 58.922 1.00 20.93 315 GLY B N 1
ATOM 6046 C CA . GLY B 1 315 ? -27.594 50.190 59.625 1.00 23.04 315 GLY B CA 1
ATOM 6047 C C . GLY B 1 315 ? -28.689 49.913 60.624 1.00 28.42 315 GLY B C 1
ATOM 6048 O O . GLY B 1 315 ? -28.979 48.753 60.913 1.00 22.76 315 GLY B O 1
ATOM 6049 N N . THR B 1 316 ? -29.295 50.982 61.154 1.00 29.80 316 THR B N 1
ATOM 6050 C CA . THR B 1 316 ? -30.302 50.876 62.226 1.00 29.54 316 THR B CA 1
ATOM 6051 C C . THR B 1 316 ? -31.713 51.281 61.768 1.00 33.71 316 THR B C 1
ATOM 6052 O O . THR B 1 316 ? -32.698 50.870 62.375 1.00 32.29 316 THR B O 1
ATOM 6056 N N . GLY B 1 317 ? -31.785 52.087 60.708 1.00 25.08 317 GLY B N 1
ATOM 6057 C CA . GLY B 1 317 ? -33.021 52.720 60.269 1.00 26.20 317 GLY B CA 1
ATOM 6058 C C . GLY B 1 317 ? -33.395 53.955 61.085 1.00 30.58 317 GLY B C 1
ATOM 6059 O O . GLY B 1 317 ? -34.402 54.570 60.807 1.00 29.98 317 GLY B O 1
ATOM 6060 N N . TYR B 1 318 ? -32.578 54.327 62.081 1.00 19.85 318 TYR B N 1
ATOM 6061 C CA . TYR B 1 318 ? -32.799 55.562 62.829 1.00 27.35 318 TYR B CA 1
ATOM 6062 C C . TYR B 1 318 ? -32.115 56.764 62.198 1.00 35.83 318 TYR B C 1
ATOM 6063 O O . TYR B 1 318 ? -30.888 56.787 62.069 1.00 26.17 318 TYR B O 1
ATOM 6072 N N . ASP B 1 319 ? -32.938 57.750 61.828 1.00 18.24 319 ASP B N 1
ATOM 6073 C CA . ASP B 1 319 ? -32.498 59.068 61.442 1.00 22.66 319 ASP B CA 1
ATOM 6074 C C . ASP B 1 319 ? -32.364 59.937 62.669 1.00 27.52 319 ASP B C 1
ATOM 6075 O O . ASP B 1 319 ? -33.358 60.468 63.179 1.00 23.70 319 ASP B O 1
ATOM 6080 N N . LEU B 1 320 ? -31.127 60.104 63.128 1.00 21.79 320 LEU B N 1
ATOM 6081 C CA . LEU B 1 320 ? -30.852 60.843 64.359 1.00 18.27 320 LEU B CA 1
ATOM 6082 C C . LEU B 1 320 ? -30.935 62.354 64.188 1.00 31.02 320 LEU B C 1
ATOM 6083 O O . LEU B 1 320 ? -30.998 63.080 65.183 1.00 25.21 320 LEU B O 1
ATOM 6088 N N . SER B 1 321 ? -30.900 62.851 62.943 1.00 23.07 321 SER B N 1
ATOM 6089 C CA . SER B 1 321 ? -31.113 64.288 62.741 1.00 24.25 321 SER B CA 1
ATOM 6090 C C . SER B 1 321 ? -32.477 64.765 63.304 1.00 19.16 321 SER B C 1
ATOM 6091 O O . SER B 1 321 ? -32.612 65.929 63.609 1.00 20.59 321 SER B O 1
ATOM 6094 N N . LYS B 1 322 ? -33.451 63.869 63.406 1.00 13.94 322 LYS B N 1
ATOM 6095 C CA . LYS B 1 322 ? -34.816 64.165 63.872 1.00 31.92 322 LYS B CA 1
ATOM 6096 C C . LYS B 1 322 ? -34.963 64.398 65.388 1.00 45.94 322 LYS B C 1
ATOM 6097 O O . LYS B 1 322 ? -35.927 65.043 65.822 1.00 30.96 322 LYS B O 1
ATOM 6103 N N . TYR B 1 323 ? -34.014 63.863 66.169 1.00 30.74 323 TYR B N 1
ATOM 6104 C CA . TYR B 1 323 ? -34.144 63.755 67.624 1.00 31.20 323 TYR B CA 1
ATOM 6105 C C . TYR B 1 323 ? -33.474 64.876 68.411 1.00 28.68 323 TYR B C 1
ATOM 6106 O O . TYR B 1 323 ? -32.466 65.452 67.982 1.00 32.45 323 TYR B O 1
ATOM 6115 N N . SER B 1 324 ? -34.040 65.178 69.577 1.00 35.39 324 SER B N 1
ATOM 6116 C CA . SER B 1 324 ? -33.367 66.024 70.562 1.00 43.68 324 SER B CA 1
ATOM 6117 C C . SER B 1 324 ? -32.476 65.148 71.477 1.00 50.33 324 SER B C 1
ATOM 6118 O O . SER B 1 324 ? -32.690 63.942 71.580 1.00 28.30 324 SER B O 1
ATOM 6121 N N . SER B 1 325 ? -31.489 65.765 72.133 1.00 34.30 325 SER B N 1
ATOM 6122 C CA . SER B 1 325 ? -30.613 65.058 73.083 1.00 34.04 325 SER B CA 1
ATOM 6123 C C . SER B 1 325 ? -31.379 64.159 74.052 1.00 51.18 325 SER B C 1
ATOM 6124 O O . SER B 1 325 ? -31.014 62.988 74.246 1.00 45.54 325 SER B O 1
ATOM 6127 N N . ASN B 1 326 ? -32.449 64.712 74.632 1.00 47.15 326 ASN B N 1
ATOM 6128 C CA . ASN B 1 326 ? -33.248 64.045 75.662 1.00 56.48 326 ASN B CA 1
ATOM 6129 C C . ASN B 1 326 ? -34.246 62.990 75.168 1.00 54.97 326 ASN B C 1
ATOM 6130 O O . ASN B 1 326 ? -34.961 62.383 75.972 1.00 44.28 326 ASN B O 1
ATOM 6135 N N . ASP B 1 327 ? -34.298 62.753 73.858 1.00 37.08 327 ASP B N 1
ATOM 6136 C CA . ASP B 1 327 ? -35.113 61.643 73.337 1.00 32.57 327 ASP B CA 1
ATOM 6137 C C . ASP B 1 327 ? -34.368 60.325 73.542 1.00 35.36 327 ASP B C 1
ATOM 6138 O O . ASP B 1 327 ? -33.148 60.329 73.672 1.00 41.31 327 ASP B O 1
ATOM 6143 N N . TYR B 1 328 ? -35.102 59.213 73.584 1.00 37.39 328 TYR B N 1
ATOM 6144 C CA . TYR B 1 328 ? -34.522 57.896 73.867 1.00 39.46 328 TYR B CA 1
ATOM 6145 C C . TYR B 1 328 ? -34.835 56.964 72.723 1.00 40.69 328 TYR B C 1
ATOM 6146 O O . TYR B 1 328 ? -35.950 56.985 72.213 1.00 47.97 328 TYR B O 1
ATOM 6155 N N . ILE B 1 329 ? -33.862 56.167 72.286 1.00 38.56 329 ILE B N 1
ATOM 6156 C CA . ILE B 1 329 ? -34.136 55.228 71.182 1.00 70.69 329 ILE B CA 1
ATOM 6157 C C . ILE B 1 329 ? -34.460 53.851 71.729 1.00 93.49 329 ILE B C 1
ATOM 6158 O O . ILE B 1 329 ? -35.563 53.328 71.484 1.00 83.65 329 ILE B O 1
ATOM 6163 N N . GLY B 1 330 ? -33.513 53.268 72.470 1.00 64.46 330 GLY B N 1
ATOM 6164 C CA . GLY B 1 330 ? -33.805 52.071 73.255 1.00 70.10 330 GLY B CA 1
ATOM 6165 C C . GLY B 1 330 ? -33.929 52.518 74.698 1.00 78.81 330 GLY B C 1
ATOM 6166 O O . GLY B 1 330 ? -34.954 53.088 75.112 1.00 63.36 330 GLY B O 1
ATOM 6167 N N . SER B 1 331 ? -32.850 52.298 75.444 1.00 81.85 331 SER B N 1
ATOM 6168 C CA . SER B 1 331 ? -32.764 52.705 76.841 1.00 55.83 331 SER B CA 1
ATOM 6169 C C . SER B 1 331 ? -31.769 53.866 76.996 1.00 72.89 331 SER B C 1
ATOM 6170 O O . SER B 1 331 ? -31.697 54.511 78.060 1.00 56.93 331 SER B O 1
ATOM 6173 N N . ILE B 1 332 ? -31.013 54.118 75.922 1.00 58.81 332 ILE B N 1
ATOM 6174 C CA . ILE B 1 332 ? -29.992 55.164 75.882 1.00 44.87 332 ILE B CA 1
ATOM 6175 C C . ILE B 1 332 ? -30.590 56.413 75.226 1.00 56.76 332 ILE B C 1
ATOM 6176 O O . ILE B 1 332 ? -31.403 56.307 74.300 1.00 47.04 332 ILE B O 1
ATOM 6181 N N . SER B 1 333 ? -30.222 57.586 75.735 1.00 44.22 333 SER B N 1
ATOM 6182 C CA . SER B 1 333 ? -30.675 58.841 75.158 1.00 34.83 333 SER B CA 1
ATOM 6183 C C . SER B 1 333 ? -29.931 59.066 73.851 1.00 64.90 333 SER B C 1
ATOM 6184 O O . SER B 1 333 ? -28.839 58.497 73.642 1.00 40.26 333 SER B O 1
ATOM 6187 N N . VAL B 1 334 ? -30.523 59.884 72.978 1.00 42.96 334 VAL B N 1
ATOM 6188 C CA . VAL B 1 334 ? -29.905 60.241 71.698 1.00 31.76 334 VAL B CA 1
ATOM 6189 C C . VAL B 1 334 ? -28.612 61.037 71.912 1.00 33.74 334 VAL B C 1
ATOM 6190 O O . VAL B 1 334 ? -27.617 60.801 71.221 1.00 44.29 334 VAL B O 1
ATOM 6194 N N . GLY B 1 335 ? -28.620 61.956 72.880 1.00 31.73 335 GLY B N 1
ATOM 6195 C CA . GLY B 1 335 ? -27.441 62.767 73.189 1.00 36.53 335 GLY B CA 1
ATOM 6196 C C . GLY B 1 335 ? -26.229 61.925 73.571 1.00 53.81 335 GLY B C 1
ATOM 6197 O O . GLY B 1 335 ? -25.084 62.297 73.273 1.00 32.96 335 GLY B O 1
ATOM 6198 N N . GLU B 1 336 ? -26.494 60.798 74.234 1.00 36.54 336 GLU B N 1
ATOM 6199 C CA . GLU B 1 336 ? -25.462 59.827 74.594 1.00 40.32 336 GLU B CA 1
ATOM 6200 C C . GLU B 1 336 ? -25.041 58.966 73.390 1.00 45.47 336 GLU B C 1
ATOM 6201 O O . GLU B 1 336 ? -23.848 58.751 73.180 1.00 47.69 336 GLU B O 1
ATOM 6207 N N . ILE B 1 337 ? -26.008 58.497 72.600 1.00 40.43 337 ILE B N 1
ATOM 6208 C CA . ILE B 1 337 ? -25.703 57.783 71.353 1.00 36.63 337 ILE B CA 1
ATOM 6209 C C . ILE B 1 337 ? -24.753 58.619 70.494 1.00 32.03 337 ILE B C 1
ATOM 6210 O O . ILE B 1 337 ? -23.777 58.112 69.961 1.00 34.19 337 ILE B O 1
ATOM 6215 N N . ILE B 1 338 ? -25.031 59.909 70.388 1.00 37.47 338 ILE B N 1
ATOM 6216 C CA . ILE B 1 338 ? -24.260 60.784 69.517 1.00 41.43 338 ILE B CA 1
ATOM 6217 C C . ILE B 1 338 ? -22.882 61.087 70.104 1.00 56.24 338 ILE B C 1
ATOM 6218 O O . ILE B 1 338 ? -21.895 61.152 69.364 1.00 43.69 338 ILE B O 1
ATOM 6223 N N . ASN B 1 339 ? -22.811 61.248 71.426 1.00 40.04 339 ASN B N 1
ATOM 6224 C CA . ASN B 1 339 ? -21.529 61.454 72.091 1.00 56.65 339 ASN B CA 1
ATOM 6225 C C . ASN B 1 339 ? -20.583 60.264 71.940 1.00 67.36 339 ASN B C 1
ATOM 6226 O O . ASN B 1 339 ? -19.383 60.447 71.715 1.00 51.98 339 ASN B O 1
ATOM 6231 N N . ASN B 1 340 ? -21.138 59.055 72.033 1.00 37.95 340 ASN B N 1
ATOM 6232 C CA . ASN B 1 340 ? -20.379 57.825 71.812 1.00 33.89 340 ASN B CA 1
ATOM 6233 C C . ASN B 1 340 ? -19.919 57.659 70.370 1.00 59.88 340 ASN B C 1
ATOM 6234 O O . ASN B 1 340 ? -18.839 57.138 70.108 1.00 58.79 340 ASN B O 1
ATOM 6239 N N . MET B 1 341 ? -20.747 58.105 69.439 1.00 38.64 341 MET B N 1
ATOM 6240 C CA . MET B 1 341 ? -20.458 57.980 68.029 1.00 50.33 341 MET B CA 1
ATOM 6241 C C . MET B 1 341 ? -19.291 58.883 67.545 1.00 66.44 341 MET B C 1
ATOM 6242 O O . MET B 1 341 ? -18.547 58.530 66.597 1.00 47.12 341 MET B O 1
ATOM 6247 N N . SER B 1 342 ? -19.144 60.040 68.190 1.00 34.82 342 SER B N 1
ATOM 6248 C CA . SER B 1 342 ? -18.141 61.039 67.804 1.00 28.41 342 SER B CA 1
ATOM 6249 C C . SER B 1 342 ? -16.711 60.645 68.178 1.00 26.02 342 SER B C 1
ATOM 6250 O O . SER B 1 342 ? -15.778 61.379 67.856 1.00 42.80 342 SER B O 1
ATOM 6253 N N . LYS B 1 343 ? -16.554 59.506 68.866 1.00 35.24 343 LYS B N 1
ATOM 6254 C CA . LYS B 1 343 ? -15.229 58.962 69.245 1.00 63.27 343 LYS B CA 1
ATOM 6255 C C . LYS B 1 343 ? -14.853 57.600 68.552 1.00 81.63 343 LYS B C 1
ATOM 6256 O O . LYS B 1 343 ? -15.738 56.794 68.199 1.00 41.77 343 LYS B O 1
ATOM 6262 N N . LEU B 1 344 ? -13.546 57.369 68.366 1.00 46.27 344 LEU B N 1
ATOM 6263 C CA . LEU B 1 344 ? -12.996 56.190 67.650 1.00 50.05 344 LEU B CA 1
ATOM 6264 C C . LEU B 1 344 ? -13.403 54.797 68.174 1.00 54.31 344 LEU B C 1
ATOM 6265 O O . LEU B 1 344 ? -13.285 53.796 67.445 1.00 57.48 344 LEU B O 1
ATOM 6270 N N . ASP B 1 345 ? -13.846 54.718 69.429 1.00 54.41 345 ASP B N 1
ATOM 6271 C CA . ASP B 1 345 ? -14.216 53.428 70.037 1.00 53.96 345 ASP B CA 1
ATOM 6272 C C . ASP B 1 345 ? -15.733 53.269 70.286 1.00 84.14 345 ASP B C 1
ATOM 6273 O O . ASP B 1 345 ? -16.149 52.502 71.165 1.00 55.94 345 ASP B O 1
ATOM 6278 N N . GLY B 1 346 ? -16.543 53.991 69.511 1.00 71.33 346 GLY B N 1
ATOM 6279 C CA . GLY B 1 346 ? -18.003 53.972 69.675 1.00 68.11 346 GLY B CA 1
ATOM 6280 C C . GLY B 1 346 ? -18.745 53.362 68.499 1.00 78.18 346 GLY B C 1
ATOM 6281 O O . GLY B 1 346 ? -19.923 53.721 68.243 1.00 69.68 346 GLY B O 1
ATOM 6282 N N . LYS B 1 347 ? -18.055 52.479 67.760 1.00 51.35 347 LYS B N 1
ATOM 6283 C CA . LYS B 1 347 ? -18.704 51.599 66.785 1.00 24.72 347 LYS B CA 1
ATOM 6284 C C . LYS B 1 347 ? -18.892 50.236 67.453 1.00 50.55 347 LYS B C 1
ATOM 6285 O O . LYS B 1 347 ? -18.595 50.096 68.634 1.00 38.71 347 LYS B O 1
ATOM 6291 N N . TRP B 1 348 ? -19.373 49.241 66.702 1.00 37.21 348 TRP B N 1
ATOM 6292 C CA . TRP B 1 348 ? -19.790 47.949 67.267 1.00 44.59 348 TRP B CA 1
ATOM 6293 C C . TRP B 1 348 ? -18.637 47.049 67.695 1.00 31.24 348 TRP B C 1
ATOM 6294 O O . TRP B 1 348 ? -18.868 45.941 68.160 1.00 29.76 348 TRP B O 1
ATOM 6305 N N . PHE B 1 349 ? -17.407 47.516 67.502 1.00 36.63 349 PHE B N 1
ATOM 6306 C CA . PHE B 1 349 ? -16.231 46.661 67.611 1.00 53.29 349 PHE B CA 1
ATOM 6307 C C . PHE B 1 349 ? -15.285 47.138 68.712 1.00 27.57 349 PHE B C 1
ATOM 6308 O O . PHE B 1 349 ? -15.139 48.333 68.927 1.00 24.00 349 PHE B O 1
ATOM 6316 N N . LYS B 1 350 ? -14.640 46.192 69.383 1.00 18.03 350 LYS B N 1
ATOM 6317 C CA . LYS B 1 350 ? -13.608 46.505 70.356 1.00 24.43 350 LYS B CA 1
ATOM 6318 C C . LYS B 1 350 ? -12.527 47.359 69.678 1.00 23.31 350 LYS B C 1
ATOM 6319 O O . LYS B 1 350 ? -12.102 47.037 68.574 1.00 19.08 350 LYS B O 1
ATOM 6325 N N . LEU B 1 351 ? -12.101 48.445 70.322 1.00 19.31 351 LEU B N 1
ATOM 6326 C CA . LEU B 1 351 ? -10.843 49.097 69.930 1.00 16.23 351 LEU B CA 1
ATOM 6327 C C . LEU B 1 351 ? -9.766 48.726 70.927 1.00 16.51 351 LEU B C 1
ATOM 6328 O O . LEU B 1 351 ? -9.934 48.926 72.138 1.00 18.86 351 LEU B O 1
ATOM 6333 N N . SER B 1 352 ? -8.658 48.166 70.425 1.00 17.50 352 SER B N 1
ATOM 6334 C CA . SER B 1 352 ? -7.495 47.899 71.254 1.00 13.44 352 SER B CA 1
ATOM 6335 C C . SER B 1 352 ? -6.330 48.831 70.855 1.00 16.37 352 SER B C 1
ATOM 6336 O O . SER B 1 352 ? -5.835 48.738 69.738 1.00 16.03 352 SER B O 1
ATOM 6339 N N . VAL B 1 353 ? -5.909 49.700 71.781 1.00 15.28 353 VAL B N 1
ATOM 6340 C CA . VAL B 1 353 ? -4.842 50.712 71.573 1.00 14.43 353 VAL B CA 1
ATOM 6341 C C . VAL B 1 353 ? -3.671 50.436 72.522 1.00 21.07 353 VAL B C 1
ATOM 6342 O O . VAL B 1 353 ? -3.886 50.229 73.738 1.00 21.18 353 VAL B O 1
ATOM 6346 N N . GLY B 1 354 ? -2.446 50.402 72.006 1.00 13.51 354 GLY B N 1
ATOM 6347 C CA . GLY B 1 354 ? -1.295 50.245 72.887 1.00 16.80 354 GLY B CA 1
ATOM 6348 C C . GLY B 1 354 ? -0.082 49.567 72.260 1.00 17.82 354 GLY B C 1
ATOM 6349 O O . GLY B 1 354 ? 0.094 49.580 71.053 1.00 17.69 354 GLY B O 1
ATOM 6350 N N . THR B 1 355 ? 0.746 48.971 73.106 1.00 14.63 355 THR B N 1
ATOM 6351 C CA . THR B 1 355 ? 1.901 48.172 72.680 1.00 12.16 355 THR B CA 1
ATOM 6352 C C . THR B 1 355 ? 1.406 46.832 72.137 1.00 14.10 355 THR B C 1
ATOM 6353 O O . THR B 1 355 ? 0.267 46.450 72.398 1.00 18.09 355 THR B O 1
ATOM 6357 N N . PRO B 1 356 ? 2.257 46.112 71.376 1.00 18.93 356 PRO B N 1
ATOM 6358 C CA . PRO B 1 356 ? 1.874 44.819 70.871 1.00 21.08 356 PRO B CA 1
ATOM 6359 C C . PRO B 1 356 ? 1.499 43.869 72.025 1.00 21.35 356 PRO B C 1
ATOM 6360 O O . PRO B 1 356 ? 0.578 43.077 71.860 1.00 12.97 356 PRO B O 1
ATOM 6364 N N . LYS B 1 357 ? 2.232 43.898 73.146 1.00 16.55 357 LYS B N 1
ATOM 6365 C CA . LYS B 1 357 ? 1.841 43.053 74.278 1.00 16.10 357 LYS B CA 1
ATOM 6366 C C . LYS B 1 357 ? 0.392 43.303 74.697 1.00 12.15 357 LYS B C 1
ATOM 6367 O O . LYS B 1 357 ? -0.368 42.359 74.907 1.00 18.15 357 LYS B O 1
ATOM 6373 N N . LYS B 1 358 ? 0.046 44.562 74.890 1.00 14.37 358 LYS B N 1
ATOM 6374 C CA . LYS B 1 358 ? -1.306 44.906 75.275 1.00 17.56 358 LYS B CA 1
ATOM 6375 C C . LYS B 1 358 ? -2.355 44.457 74.240 1.00 17.30 358 LYS B C 1
ATOM 6376 O O . LYS B 1 358 ? -3.420 43.925 74.602 1.00 17.98 358 LYS B O 1
ATOM 6382 N N . VAL B 1 359 ? -2.091 44.711 72.970 1.00 10.02 359 VAL B N 1
ATOM 6383 C CA . VAL B 1 359 ? -3.098 44.345 71.964 1.00 12.00 359 VAL B CA 1
ATOM 6384 C C . VAL B 1 359 ? -3.322 42.836 71.967 1.00 13.79 359 VAL B C 1
ATOM 6385 O O . VAL B 1 359 ? -4.473 42.378 71.906 1.00 20.75 359 VAL B O 1
ATOM 6389 N N . ALA B 1 360 ? -2.222 42.068 71.999 1.00 16.45 360 ALA B N 1
ATOM 6390 C CA . ALA B 1 360 ? -2.290 40.608 72.035 1.00 13.18 360 ALA B CA 1
ATOM 6391 C C . ALA B 1 360 ? -3.044 40.095 73.275 1.00 10.11 360 ALA B C 1
ATOM 6392 O O . ALA B 1 360 ? -3.828 39.141 73.202 1.00 18.04 360 ALA B O 1
ATOM 6394 N N . ASP B 1 361 ? -2.758 40.697 74.431 1.00 13.89 361 ASP B N 1
ATOM 6395 C CA . ASP B 1 361 ? -3.506 40.407 75.677 1.00 14.75 361 ASP B CA 1
ATOM 6396 C C . ASP B 1 361 ? -5.024 40.603 75.523 1.00 20.33 361 ASP B C 1
ATOM 6397 O O . ASP B 1 361 ? -5.832 39.733 75.926 1.00 18.71 361 ASP B O 1
ATOM 6402 N N . GLU B 1 362 ? -5.421 41.730 74.948 1.00 11.40 362 GLU B N 1
ATOM 6403 C CA . GLU B 1 362 ? -6.840 42.042 74.784 1.00 18.78 362 GLU B CA 1
ATOM 6404 C C . GLU B 1 362 ? -7.529 41.109 73.783 1.00 13.84 362 GLU B C 1
ATOM 6405 O O . GLU B 1 362 ? -8.638 40.663 74.040 1.00 13.66 362 GLU B O 1
ATOM 6411 N N . MET B 1 363 ? -6.825 40.742 72.700 1.00 16.13 363 MET B N 1
ATOM 6412 C CA . MET B 1 363 ? -7.322 39.759 71.745 1.00 14.81 363 MET B CA 1
ATOM 6413 C C . MET B 1 363 ? -7.445 38.403 72.413 1.00 16.22 363 MET B C 1
ATOM 6414 O O . MET B 1 363 ? -8.506 37.736 72.294 1.00 18.61 363 MET B O 1
ATOM 6419 N N . GLN B 1 364 ? -6.371 37.991 73.115 1.00 13.45 364 GLN B N 1
ATOM 6420 C CA . GLN B 1 364 ? -6.362 36.738 73.852 1.00 13.90 364 GLN B CA 1
ATOM 6421 C C . GLN B 1 364 ? -7.520 36.700 74.872 1.00 14.66 364 GLN B C 1
ATOM 6422 O O . GLN B 1 364 ? -8.218 35.677 74.997 1.00 14.77 364 GLN B O 1
ATOM 6428 N N . TYR B 1 365 ? -7.744 37.809 75.575 1.00 14.85 365 TYR B N 1
ATOM 6429 C CA . TYR B 1 365 ? -8.814 37.885 76.585 1.00 12.24 365 TYR B CA 1
ATOM 6430 C C . TYR B 1 365 ? -10.192 37.533 75.994 1.00 14.15 365 TYR B C 1
ATOM 6431 O O . TYR B 1 365 ? -10.913 36.701 76.522 1.00 13.62 365 TYR B O 1
ATOM 6440 N N . LEU B 1 366 ? -10.535 38.178 74.884 1.00 17.93 366 LEU B N 1
ATOM 6441 C CA . LEU B 1 366 ? -11.770 37.887 74.158 1.00 18.45 366 LEU B CA 1
ATOM 6442 C C . LEU B 1 366 ? -11.890 36.421 73.679 1.00 21.78 366 LEU B C 1
ATOM 6443 O O . LEU B 1 366 ? -12.940 35.768 73.867 1.00 16.33 366 LEU B O 1
ATOM 6448 N N . VAL B 1 367 ? -10.820 35.900 73.083 1.00 14.30 367 VAL B N 1
ATOM 6449 C CA . VAL B 1 367 ? -10.773 34.493 72.645 1.00 20.86 367 VAL B CA 1
ATOM 6450 C C . VAL B 1 367 ? -11.018 33.558 73.835 1.00 25.39 367 VAL B C 1
ATOM 6451 O O . VAL B 1 367 ? -11.889 32.669 73.771 1.00 21.55 367 VAL B O 1
ATOM 6455 N N . GLU B 1 368 ? -10.273 33.783 74.922 1.00 12.63 368 GLU B N 1
ATOM 6456 C CA . GLU B 1 368 ? -10.301 32.858 76.028 1.00 15.94 368 GLU B CA 1
ATOM 6457 C C . GLU B 1 368 ? -11.557 33.010 76.870 1.00 18.00 368 GLU B C 1
ATOM 6458 O O . GLU B 1 368 ? -12.127 32.016 77.268 1.00 27.74 368 GLU B O 1
ATOM 6464 N N . GLU B 1 369 ? -12.011 34.236 77.111 1.00 20.68 369 GLU B N 1
ATOM 6465 C CA . GLU B 1 369 ? -13.168 34.449 77.969 1.00 14.94 369 GLU B CA 1
ATOM 6466 C C . GLU B 1 369 ? -14.524 34.404 77.260 1.00 26.19 369 GLU B C 1
ATOM 6467 O O . GLU B 1 369 ? -15.508 34.010 77.889 1.00 22.40 369 GLU B O 1
ATOM 6473 N N . ALA B 1 370 ? -14.589 34.810 75.994 1.00 13.71 370 ALA B N 1
ATOM 6474 C CA . ALA B 1 370 ? -15.880 34.818 75.252 1.00 20.24 370 ALA B CA 1
ATOM 6475 C C . ALA B 1 370 ? -16.055 33.592 74.320 1.00 20.66 370 ALA B C 1
ATOM 6476 O O . ALA B 1 370 ? -17.150 33.337 73.803 1.00 23.92 370 ALA B O 1
ATOM 6478 N N . GLY B 1 371 ? -14.993 32.815 74.131 1.00 19.20 371 GLY B N 1
ATOM 6479 C CA . GLY B 1 371 ? -15.021 31.640 73.234 1.00 16.17 371 GLY B CA 1
ATOM 6480 C C . GLY B 1 371 ? -15.074 32.055 71.771 1.00 14.34 371 GLY B C 1
ATOM 6481 O O . GLY B 1 371 ? -15.667 31.369 70.917 1.00 21.46 371 GLY B O 1
ATOM 6482 N N . ILE B 1 372 ? -14.441 33.175 71.462 1.00 17.28 372 ILE B N 1
ATOM 6483 C CA . ILE B 1 372 ? -14.295 33.528 70.051 1.00 20.51 372 ILE B CA 1
ATOM 6484 C C . ILE B 1 372 ? -13.051 32.877 69.406 1.00 33.33 372 ILE B C 1
ATOM 6485 O O . ILE B 1 372 ? -12.027 32.658 70.075 1.00 22.81 372 ILE B O 1
ATOM 6490 N N . ASP B 1 373 ? -13.171 32.556 68.118 1.00 13.61 373 ASP B N 1
ATOM 6491 C CA . ASP B 1 373 ? -12.144 31.788 67.393 1.00 10.59 373 ASP B CA 1
ATOM 6492 C C . ASP B 1 373 ? -11.216 32.677 66.550 1.00 18.62 373 ASP B C 1
ATOM 6493 O O . ASP B 1 373 ? -10.108 32.271 66.181 1.00 14.55 373 ASP B O 1
ATOM 6498 N N . GLY B 1 374 ? -11.665 33.896 66.244 1.00 16.61 374 GLY B N 1
ATOM 6499 C CA . GLY B 1 374 ? -10.915 34.729 65.328 1.00 14.56 374 GLY B CA 1
ATOM 6500 C C . GLY B 1 374 ? -11.509 36.106 65.193 1.00 22.64 374 GLY B C 1
ATOM 6501 O O . GLY B 1 374 ? -12.525 36.421 65.816 1.00 14.42 374 GLY B O 1
ATOM 6502 N N . PHE B 1 375 ? -10.863 36.925 64.375 1.00 15.44 375 PHE B N 1
ATOM 6503 C CA . PHE B 1 375 ? -11.236 38.305 64.287 1.00 17.07 375 PHE B CA 1
ATOM 6504 C C . PHE B 1 375 ? -11.270 38.741 62.848 1.00 16.95 375 PHE B C 1
ATOM 6505 O O . PHE B 1 375 ? -10.467 38.276 62.031 1.00 13.25 375 PHE B O 1
ATOM 6513 N N . ASN B 1 376 ? -12.201 39.637 62.563 1.00 13.91 376 ASN B N 1
ATOM 6514 C CA . ASN B 1 376 ? -12.113 40.510 61.404 1.00 11.17 376 ASN B CA 1
ATOM 6515 C C . ASN B 1 376 ? -11.486 41.828 61.866 1.00 17.22 376 ASN B C 1
ATOM 6516 O O . ASN B 1 376 ? -12.035 42.555 62.735 1.00 17.50 376 ASN B O 1
ATOM 6521 N N . LEU B 1 377 ? -10.336 42.129 61.288 1.00 10.83 377 LEU B N 1
ATOM 6522 C CA . LEU B 1 377 ? -9.548 43.308 61.613 1.00 16.93 377 LEU B CA 1
ATOM 6523 C C . LEU B 1 377 ? -10.022 44.517 60.792 1.00 16.38 377 LEU B C 1
ATOM 6524 O O . LEU B 1 377 ? -9.802 44.607 59.575 1.00 18.85 377 LEU B O 1
ATOM 6529 N N . VAL B 1 378 ? -10.667 45.434 61.491 1.00 14.95 378 VAL B N 1
ATOM 6530 C CA . VAL B 1 378 ? -11.225 46.639 60.940 1.00 11.82 378 VAL B CA 1
ATOM 6531 C C . VAL B 1 378 ? -10.099 47.627 60.730 1.00 14.13 378 VAL B C 1
ATOM 6532 O O . VAL B 1 378 ? -9.230 47.788 61.611 1.00 15.05 378 VAL B O 1
ATOM 6536 N N . GLN B 1 379 ? -10.128 48.323 59.595 1.00 11.95 379 GLN B N 1
ATOM 6537 C CA . GLN B 1 379 ? -9.106 49.324 59.296 1.00 11.55 379 GLN B CA 1
ATOM 6538 C C . GLN B 1 379 ? -9.528 50.722 59.735 1.00 19.04 379 GLN B C 1
ATOM 6539 O O . GLN B 1 379 ? -10.707 51.077 59.649 1.00 15.20 379 GLN B O 1
ATOM 6545 N N . TYR B 1 380 ? -8.567 51.507 60.216 1.00 16.71 380 TYR B N 1
ATOM 6546 C CA . TYR B 1 380 ? -8.742 52.975 60.307 1.00 16.75 380 TYR B CA 1
ATOM 6547 C C . TYR B 1 380 ? -8.058 53.669 59.129 1.00 13.41 380 TYR B C 1
ATOM 6548 O O . TYR B 1 380 ? -8.554 54.678 58.646 1.00 15.76 380 TYR B O 1
ATOM 6557 N N . VAL B 1 381 ? -6.921 53.128 58.685 1.00 9.69 381 VAL B N 1
ATOM 6558 C CA . VAL B 1 381 ? -6.216 53.670 57.539 1.00 15.23 381 VAL B CA 1
ATOM 6559 C C . VAL B 1 381 ? -5.680 52.483 56.753 1.00 19.62 381 VAL B C 1
ATOM 6560 O O . VAL B 1 381 ? -5.389 51.430 57.340 1.00 15.95 381 VAL B O 1
ATOM 6564 N N . SER B 1 382 ? -5.563 52.666 55.440 1.00 13.12 382 SER B N 1
ATOM 6565 C CA . SER B 1 382 ? -5.105 51.637 54.524 1.00 8.03 382 SER B CA 1
ATOM 6566 C C . SER B 1 382 ? -3.827 52.107 53.840 1.00 12.27 382 SER B C 1
ATOM 6567 O O . SER B 1 382 ? -3.817 53.147 53.181 1.00 14.13 382 SER B O 1
ATOM 6570 N N . PRO B 1 383 ? -2.758 51.311 53.903 1.00 15.95 383 PRO B N 1
ATOM 6571 C CA . PRO B 1 383 ? -2.583 49.996 54.515 1.00 18.11 383 PRO B CA 1
ATOM 6572 C C . PRO B 1 383 ? -2.040 50.042 55.952 1.00 20.23 383 PRO B C 1
ATOM 6573 O O . PRO B 1 383 ? -1.725 48.999 56.476 1.00 18.86 383 PRO B O 1
ATOM 6577 N N . GLY B 1 384 ? -1.960 51.235 56.561 1.00 13.24 384 GLY B N 1
ATOM 6578 C CA . GLY B 1 384 ? -1.354 51.449 57.891 1.00 12.84 384 GLY B CA 1
ATOM 6579 C C . GLY B 1 384 ? -1.878 50.497 58.963 1.00 23.72 384 GLY B C 1
ATOM 6580 O O . GLY B 1 384 ? -1.078 49.831 59.637 1.00 18.40 384 GLY B O 1
ATOM 6581 N N . THR B 1 385 ? -3.203 50.382 59.146 1.00 17.20 385 THR B N 1
ATOM 6582 C CA . THR B 1 385 ? -3.622 49.393 60.143 1.00 18.49 385 THR B CA 1
ATOM 6583 C C . THR B 1 385 ? -3.121 47.971 59.936 1.00 12.70 385 THR B C 1
ATOM 6584 O O . THR B 1 385 ? -2.652 47.377 60.903 1.00 12.74 385 THR B O 1
ATOM 6588 N N . PHE B 1 386 ? -3.191 47.441 58.704 1.00 13.02 386 PHE B N 1
ATOM 6589 C CA . PHE B 1 386 ? -2.653 46.117 58.448 1.00 8.28 386 PHE B CA 1
ATOM 6590 C C . PHE B 1 386 ? -1.131 46.021 58.563 1.00 12.06 386 PHE B C 1
ATOM 6591 O O . PHE B 1 386 ? -0.637 45.050 59.140 1.00 13.11 386 PHE B O 1
ATOM 6599 N N . VAL B 1 387 ? -0.392 47.032 58.059 1.00 15.70 387 VAL B N 1
ATOM 6600 C CA . VAL B 1 387 ? 1.068 47.031 58.122 1.00 18.24 387 VAL B CA 1
ATOM 6601 C C . VAL B 1 387 ? 1.535 47.016 59.594 1.00 18.54 387 VAL B C 1
ATOM 6602 O O . VAL B 1 387 ? 2.411 46.231 59.968 1.00 18.00 387 VAL B O 1
ATOM 6606 N N . ASP B 1 388 ? 0.922 47.863 60.411 1.00 18.66 388 ASP B N 1
ATOM 6607 C CA . ASP B 1 388 ? 1.280 47.939 61.840 1.00 13.42 388 ASP B CA 1
ATOM 6608 C C . ASP B 1 388 ? 0.979 46.644 62.587 1.00 22.14 388 ASP B C 1
ATOM 6609 O O . ASP B 1 388 ? 1.801 46.171 63.409 1.00 15.06 388 ASP B O 1
ATOM 6614 N N . PHE B 1 389 ? -0.217 46.092 62.329 1.00 15.95 389 PHE B N 1
ATOM 6615 C CA . PHE B 1 389 ? -0.600 44.785 62.841 1.00 11.89 389 PHE B CA 1
ATOM 6616 C C . PHE B 1 389 ? 0.454 43.701 62.484 1.00 14.69 389 PHE B C 1
ATOM 6617 O O . PHE B 1 389 ? 0.897 42.950 63.341 1.00 15.55 389 PHE B O 1
ATOM 6625 N N . ILE B 1 390 ? 0.824 43.622 61.214 1.00 13.86 390 ILE B N 1
ATOM 6626 C CA . ILE B 1 390 ? 1.795 42.632 60.732 1.00 13.75 390 ILE B CA 1
ATOM 6627 C C . ILE B 1 390 ? 3.204 42.851 61.321 1.00 17.21 390 ILE B C 1
ATOM 6628 O O . ILE B 1 390 ? 3.831 41.889 61.748 1.00 18.00 390 ILE B O 1
ATOM 6633 N N . GLU B 1 391 ? 3.692 44.094 61.363 1.00 17.68 391 GLU B N 1
ATOM 6634 C CA . GLU B 1 391 ? 5.033 44.332 61.912 1.00 17.85 391 GLU B CA 1
ATOM 6635 C C . GLU B 1 391 ? 5.086 44.128 63.414 1.00 19.87 391 GLU B C 1
ATOM 6636 O O . GLU B 1 391 ? 6.072 43.603 63.915 1.00 18.07 391 GLU B O 1
ATOM 6642 N N . LEU B 1 392 ? 4.038 44.541 64.124 1.00 16.38 392 LEU B N 1
ATOM 6643 C CA . LEU B 1 392 ? 4.101 44.642 65.590 1.00 18.55 392 LEU B CA 1
ATOM 6644 C C . LEU B 1 392 ? 3.328 43.597 66.360 1.00 19.76 392 LEU B C 1
ATOM 6645 O O . LEU B 1 392 ? 3.885 43.035 67.289 1.00 18.00 392 LEU B O 1
ATOM 6650 N N . VAL B 1 393 ? 2.109 43.257 65.931 1.00 16.05 393 VAL B N 1
ATOM 6651 C CA . VAL B 1 393 ? 1.241 42.352 66.709 1.00 13.89 393 VAL B CA 1
ATOM 6652 C C . VAL B 1 393 ? 1.445 40.886 66.348 1.00 12.65 393 VAL B C 1
ATOM 6653 O O . VAL B 1 393 ? 1.529 40.044 67.223 1.00 22.20 393 VAL B O 1
ATOM 6657 N N . VAL B 1 394 ? 1.521 40.596 65.055 1.00 14.45 394 VAL B N 1
ATOM 6658 C CA . VAL B 1 394 ? 1.735 39.255 64.569 1.00 12.76 394 VAL B CA 1
ATOM 6659 C C . VAL B 1 394 ? 2.933 38.518 65.274 1.00 15.76 394 VAL B C 1
ATOM 6660 O O . VAL B 1 394 ? 2.758 37.400 65.742 1.00 15.30 394 VAL B O 1
ATOM 6664 N N . PRO B 1 395 ? 4.129 39.134 65.352 1.00 15.56 395 PRO B N 1
ATOM 6665 C CA . PRO B 1 395 ? 5.216 38.396 66.047 1.00 22.44 395 PRO B CA 1
ATOM 6666 C C . PRO B 1 395 ? 4.948 38.185 67.548 1.00 21.08 395 PRO B C 1
ATOM 6667 O O . PRO B 1 395 ? 5.335 37.141 68.079 1.00 18.58 395 PRO B O 1
ATOM 6671 N N . GLU B 1 396 ? 4.260 39.134 68.190 1.00 13.86 396 GLU B N 1
ATOM 6672 C CA . GLU B 1 396 ? 3.848 38.995 69.600 1.00 14.79 396 GLU B CA 1
ATOM 6673 C C . GLU B 1 396 ? 2.928 37.778 69.814 1.00 20.65 396 GLU B C 1
ATOM 6674 O O . GLU B 1 396 ? 3.141 36.980 70.722 1.00 18.19 396 GLU B O 1
ATOM 6680 N N . LEU B 1 397 ? 1.911 37.640 68.960 1.00 15.06 397 LEU B N 1
ATOM 6681 C CA . LEU B 1 397 ? 1.005 36.501 68.969 1.00 12.77 397 LEU B CA 1
ATOM 6682 C C . LEU B 1 397 ? 1.694 35.187 68.588 1.00 15.22 397 LEU B C 1
ATOM 6683 O O . LEU B 1 397 ? 1.425 34.134 69.215 1.00 23.21 397 LEU B O 1
ATOM 6688 N N . GLN B 1 398 ? 2.533 35.219 67.552 1.00 14.33 398 GLN B N 1
ATOM 6689 C CA . GLN B 1 398 ? 3.267 34.010 67.098 1.00 17.71 398 GLN B CA 1
ATOM 6690 C C . GLN B 1 398 ? 4.143 33.443 68.245 1.00 13.85 398 GLN B C 1
ATOM 6691 O O . GLN B 1 398 ? 4.115 32.252 68.491 1.00 18.25 398 GLN B O 1
ATOM 6697 N N . LYS B 1 399 ? 4.865 34.327 68.947 1.00 22.07 399 LYS B N 1
ATOM 6698 C CA . LYS B 1 399 ? 5.627 34.005 70.189 1.00 19.46 399 LYS B CA 1
ATOM 6699 C C . LYS B 1 399 ? 4.768 33.233 71.229 1.00 24.28 399 LYS B C 1
ATOM 6700 O O . LYS B 1 399 ? 5.238 32.289 71.873 1.00 31.62 399 LYS B O 1
ATOM 6706 N N . ARG B 1 400 ? 3.503 33.602 71.368 1.00 18.82 400 ARG B N 1
ATOM 6707 C CA . ARG B 1 400 ? 2.587 32.940 72.311 1.00 16.55 400 ARG B CA 1
ATOM 6708 C C . ARG B 1 400 ? 1.893 31.678 71.801 1.00 25.54 400 ARG B C 1
ATOM 6709 O O . ARG B 1 400 ? 1.073 31.053 72.535 1.00 20.63 400 ARG B O 1
ATOM 6717 N N . GLY B 1 401 ? 2.193 31.295 70.561 1.00 17.92 401 GLY B N 1
ATOM 6718 C CA . GLY B 1 401 ? 1.493 30.204 69.907 1.00 13.71 401 GLY B CA 1
ATOM 6719 C C . GLY B 1 401 ? 0.071 30.562 69.488 1.00 29.57 401 GLY B C 1
ATOM 6720 O O . GLY B 1 401 ? -0.759 29.680 69.258 1.00 19.14 401 GLY B O 1
ATOM 6721 N N . LEU B 1 402 ? -0.222 31.855 69.397 1.00 17.94 402 LEU B N 1
ATOM 6722 C CA . LEU B 1 402 ? -1.611 32.304 69.178 1.00 23.00 402 LEU B CA 1
ATOM 6723 C C . LEU B 1 402 ? -1.933 32.741 67.741 1.00 31.53 402 LEU B C 1
ATOM 6724 O O . LEU B 1 402 ? -3.038 33.262 67.469 1.00 21.68 402 LEU B O 1
ATOM 6729 N N . TYR B 1 403 ? -0.989 32.521 66.827 1.00 15.80 403 TYR B N 1
ATOM 6730 C CA . TYR B 1 403 ? -1.129 33.034 65.481 1.00 19.86 403 TYR B CA 1
ATOM 6731 C C . TYR B 1 403 ? -0.221 32.225 64.578 1.00 32.53 403 TYR B C 1
ATOM 6732 O O . TYR B 1 403 ? 0.904 31.861 64.955 1.00 19.80 403 TYR B O 1
ATOM 6741 N N . ARG B 1 404 ? -0.717 31.954 63.383 1.00 20.02 404 ARG B N 1
ATOM 6742 C CA . ARG B 1 404 ? -0.002 31.078 62.477 1.00 32.68 404 ARG B CA 1
ATOM 6743 C C . ARG B 1 404 ? 1.391 31.584 62.127 1.00 25.27 404 ARG B C 1
ATOM 6744 O O . ARG B 1 404 ? 1.611 32.790 61.894 1.00 18.04 404 ARG B O 1
ATOM 6752 N N . VAL B 1 405 ? 2.329 30.644 62.098 1.00 22.18 405 VAL B N 1
ATOM 6753 C CA . VAL B 1 405 ? 3.671 30.971 61.644 1.00 27.00 405 VAL B CA 1
ATOM 6754 C C . VAL B 1 405 ? 3.830 30.644 60.171 1.00 17.34 405 VAL B C 1
ATOM 6755 O O . VAL B 1 405 ? 4.529 31.318 59.498 1.00 20.51 405 VAL B O 1
ATOM 6759 N N . ASP B 1 406 ? 3.203 29.578 59.685 1.00 13.28 406 ASP B N 1
ATOM 6760 C CA . ASP B 1 406 ? 3.072 29.405 58.250 1.00 18.72 406 ASP B CA 1
ATOM 6761 C C . ASP B 1 406 ? 1.816 28.658 57.886 1.00 16.01 406 ASP B C 1
ATOM 6762 O O . ASP B 1 406 ? 1.135 28.128 58.758 1.00 22.70 406 ASP B O 1
ATOM 6767 N N . TYR B 1 407 ? 1.523 28.618 56.596 1.00 16.81 407 TYR B N 1
ATOM 6768 C CA . TYR B 1 407 ? 0.310 28.003 56.110 1.00 27.25 407 TYR B CA 1
ATOM 6769 C C . TYR B 1 407 ? 0.438 26.501 55.816 1.00 22.13 407 TYR B C 1
ATOM 6770 O O . TYR B 1 407 ? 1.361 26.066 55.134 1.00 21.29 407 TYR B O 1
ATOM 6779 N N . GLU B 1 408 ? -0.564 25.745 56.253 1.00 29.46 408 GLU B N 1
ATOM 6780 C CA . GLU B 1 408 ? -0.757 24.367 55.792 1.00 36.59 408 GLU B CA 1
ATOM 6781 C C . GLU B 1 408 ? -1.323 24.389 54.379 1.00 36.04 408 GLU B C 1
ATOM 6782 O O . GLU B 1 408 ? -2.170 25.201 54.050 1.00 29.88 408 GLU B O 1
ATOM 6788 N N . GLU B 1 409 ? -0.820 23.504 53.540 1.00 33.30 409 GLU B N 1
ATOM 6789 C CA . GLU B 1 409 ? -1.437 23.233 52.256 1.00 44.44 409 GLU B CA 1
ATOM 6790 C C . GLU B 1 409 ? -2.862 22.703 52.476 1.00 34.36 409 GLU B C 1
ATOM 6791 O O . GLU B 1 409 ? -3.113 21.820 53.315 1.00 33.39 409 GLU B O 1
ATOM 6797 N N . GLY B 1 410 ? -3.797 23.265 51.728 1.00 24.70 410 GLY B N 1
ATOM 6798 C CA . GLY B 1 410 ? -5.163 22.733 51.718 1.00 26.56 410 GLY B CA 1
ATOM 6799 C C . GLY B 1 410 ? -6.147 23.829 51.349 1.00 21.65 410 GLY B C 1
ATOM 6800 O O . GLY B 1 410 ? -5.764 24.956 51.064 1.00 20.41 410 GLY B O 1
ATOM 6801 N N . THR B 1 411 ? -7.413 23.479 51.322 1.00 18.43 411 THR B N 1
ATOM 6802 C CA . THR B 1 411 ? -8.484 24.454 51.116 1.00 15.30 411 THR B CA 1
ATOM 6803 C C . THR B 1 411 ? -8.653 25.384 52.317 1.00 18.20 411 THR B C 1
ATOM 6804 O O . THR B 1 411 ? -8.122 25.133 53.405 1.00 20.10 411 THR B O 1
ATOM 6808 N N . TYR B 1 412 ? -9.398 26.453 52.123 1.00 13.35 412 TYR B N 1
ATOM 6809 C CA . TYR B 1 412 ? -9.801 27.308 53.229 1.00 11.65 412 TYR B CA 1
ATOM 6810 C C . TYR B 1 412 ? -10.594 26.531 54.311 1.00 16.24 412 TYR B C 1
ATOM 6811 O O . TYR B 1 412 ? -10.319 26.728 55.495 1.00 16.82 412 TYR B O 1
ATOM 6820 N N . ARG B 1 413 ? -11.562 25.677 53.931 1.00 16.09 413 ARG B N 1
ATOM 6821 C CA . ARG B 1 413 ? -12.303 24.940 54.953 1.00 17.99 413 ARG B CA 1
ATOM 6822 C C . ARG B 1 413 ? -11.374 24.093 55.848 1.00 22.08 413 ARG B C 1
ATOM 6823 O O . ARG B 1 413 ? -11.628 23.970 57.059 1.00 16.47 413 ARG B O 1
ATOM 6831 N N . GLU B 1 414 ? -10.330 23.506 55.252 1.00 17.05 414 GLU B N 1
ATOM 6832 C CA . GLU B 1 414 ? -9.301 22.792 56.014 1.00 20.28 414 GLU B CA 1
ATOM 6833 C C . GLU B 1 414 ? -8.441 23.686 56.960 1.00 25.27 414 GLU B C 1
ATOM 6834 O O . GLU B 1 414 ? -8.045 23.234 58.045 1.00 17.97 414 GLU B O 1
ATOM 6840 N N . LYS B 1 415 ? -8.135 24.916 56.558 1.00 16.20 415 LYS B N 1
ATOM 6841 C CA . LYS B 1 415 ? -7.428 25.853 57.450 1.00 23.06 415 LYS B CA 1
ATOM 6842 C C . LYS B 1 415 ? -8.263 26.130 58.719 1.00 17.86 415 LYS B C 1
ATOM 6843 O O . LYS B 1 415 ? -7.733 26.401 59.799 1.00 17.05 415 LYS B O 1
ATOM 6849 N N . LEU B 1 416 ? -9.575 26.072 58.563 1.00 18.02 416 LEU B N 1
ATOM 6850 C CA . LEU B 1 416 ? -10.510 26.359 59.645 1.00 21.25 416 LEU B CA 1
ATOM 6851 C C . LEU B 1 416 ? -10.839 25.088 60.448 1.00 23.06 416 LEU B C 1
ATOM 6852 O O . LEU B 1 416 ? -10.878 25.147 61.664 1.00 21.79 416 LEU B O 1
ATOM 6857 N N . PHE B 1 417 ? -11.069 23.964 59.762 1.00 18.46 417 PHE B N 1
ATOM 6858 C CA . PHE B 1 417 ? -11.629 22.773 60.389 1.00 30.69 417 PHE B CA 1
ATOM 6859 C C . PHE B 1 417 ? -10.678 21.555 60.364 1.00 27.18 417 PHE B C 1
ATOM 6860 O O . PHE B 1 417 ? -11.032 20.477 60.858 1.00 26.57 417 PHE B O 1
ATOM 6868 N N . GLY B 1 418 ? -9.497 21.736 59.783 1.00 20.21 418 GLY B N 1
ATOM 6869 C CA . GLY B 1 418 ? -8.490 20.689 59.827 1.00 26.40 418 GLY B CA 1
ATOM 6870 C C . GLY B 1 418 ? -8.338 19.960 58.522 1.00 26.83 418 GLY B C 1
ATOM 6871 O O . GLY B 1 418 ? -9.291 19.826 57.764 1.00 23.74 418 GLY B O 1
ATOM 6872 N N . LYS B 1 419 ? -7.116 19.501 58.269 1.00 23.79 419 LYS B N 1
ATOM 6873 C CA . LYS B 1 419 ? -6.788 18.774 57.044 1.00 27.48 419 LYS B CA 1
ATOM 6874 C C . LYS B 1 419 ? -7.675 17.556 56.858 1.00 29.95 419 LYS B C 1
ATOM 6875 O O . LYS B 1 419 ? -7.965 16.837 57.819 1.00 24.90 419 LYS B O 1
ATOM 6881 N N . GLY B 1 420 ? -8.120 17.360 55.618 1.00 21.96 420 GLY B N 1
ATOM 6882 C CA . GLY B 1 420 ? -9.079 16.342 55.259 1.00 22.01 420 GLY B CA 1
ATOM 6883 C C . GLY B 1 420 ? -10.502 16.864 55.236 1.00 17.72 420 GLY B C 1
ATOM 6884 O O . GLY B 1 420 ? -11.372 16.269 54.609 1.00 35.41 420 GLY B O 1
ATOM 6885 N N . ASN B 1 421 ? -10.753 17.968 55.937 1.00 25.15 421 ASN B N 1
ATOM 6886 C CA . ASN B 1 421 ? -12.082 18.591 55.967 1.00 23.07 421 ASN B CA 1
ATOM 6887 C C . ASN B 1 421 ? -12.321 19.657 54.886 1.00 33.04 421 ASN B C 1
ATOM 6888 O O . ASN B 1 421 ? -12.659 20.803 55.199 1.00 20.17 421 ASN B O 1
ATOM 6893 N N . TYR B 1 422 ? -12.170 19.252 53.624 1.00 22.36 422 TYR B N 1
ATOM 6894 C CA . TYR B 1 422 ? -12.298 20.181 52.510 1.00 26.64 422 TYR B CA 1
ATOM 6895 C C . TYR B 1 422 ? -13.756 20.374 52.121 1.00 27.17 422 TYR B C 1
ATOM 6896 O O . TYR B 1 422 ? -14.124 21.403 51.552 1.00 21.67 422 TYR B O 1
ATOM 6905 N N . ARG B 1 423 ? -14.570 19.361 52.392 1.00 18.60 423 ARG B N 1
ATOM 6906 C CA . ARG B 1 423 ? -15.978 19.431 52.113 1.00 23.66 423 ARG B CA 1
ATOM 6907 C C . ARG B 1 423 ? -16.764 19.533 53.429 1.00 24.74 423 ARG B C 1
ATOM 6908 O O . ARG B 1 423 ? -16.220 19.266 54.500 1.00 22.47 423 ARG B O 1
ATOM 6916 N N . LEU B 1 424 ? -18.011 19.990 53.344 1.00 23.82 424 LEU B N 1
ATOM 6917 C CA . LEU B 1 424 ? -18.860 20.182 54.525 1.00 25.26 424 LEU B CA 1
ATOM 6918 C C . LEU B 1 424 ? -18.968 18.877 55.360 1.00 34.66 424 LEU B C 1
ATOM 6919 O O . LEU B 1 424 ? -19.082 17.771 54.780 1.00 20.83 424 LEU B O 1
ATOM 6924 N N . PRO B 1 425 ? -19.005 19.003 56.706 1.00 25.51 425 PRO B N 1
ATOM 6925 C CA . PRO B 1 425 ? -19.011 17.787 57.552 1.00 26.06 425 PRO B CA 1
ATOM 6926 C C . PRO B 1 425 ? -20.355 17.069 57.478 1.00 31.22 425 PRO B C 1
ATOM 6927 O O . PRO B 1 425 ? -21.329 17.645 56.976 1.00 25.73 425 PRO B O 1
ATOM 6931 N N . ASP B 1 426 ? -20.411 15.820 57.954 1.00 26.53 426 ASP B N 1
ATOM 6932 C CA . ASP B 1 426 ? -21.653 15.033 57.883 1.00 25.99 426 ASP B CA 1
ATOM 6933 C C . ASP B 1 426 ? -22.819 15.649 58.620 1.00 23.89 426 ASP B C 1
ATOM 6934 O O . ASP B 1 426 ? -23.955 15.416 58.235 1.00 27.71 426 ASP B O 1
ATOM 6939 N N . ASP B 1 427 ? -22.553 16.427 59.676 1.00 22.32 427 ASP B N 1
ATOM 6940 C CA . ASP B 1 427 ? -23.644 17.002 60.476 1.00 28.15 427 ASP B CA 1
ATOM 6941 C C . ASP B 1 427 ? -24.153 18.364 59.968 1.00 33.44 427 ASP B C 1
ATOM 6942 O O . ASP B 1 427 ? -25.061 18.967 60.567 1.00 27.07 427 ASP B O 1
ATOM 6947 N N . HIS B 1 428 ? -23.558 18.852 58.875 1.00 30.88 428 HIS B N 1
ATOM 6948 C CA . HIS B 1 428 ? -24.079 20.050 58.216 1.00 22.30 428 HIS B CA 1
ATOM 6949 C C . HIS B 1 428 ? -25.316 19.739 57.322 1.00 22.92 428 HIS B C 1
ATOM 6950 O O . HIS B 1 428 ? -25.342 18.744 56.600 1.00 27.33 428 HIS B O 1
ATOM 6957 N N . ILE B 1 429 ? -26.321 20.608 57.339 1.00 30.60 429 ILE B N 1
ATOM 6958 C CA . ILE B 1 429 ? -27.564 20.346 56.589 1.00 27.13 429 ILE B CA 1
ATOM 6959 C C . ILE B 1 429 ? -27.409 20.122 55.070 1.00 47.68 429 ILE B C 1
ATOM 6960 O O . ILE B 1 429 ? -28.215 19.399 54.469 1.00 39.89 429 ILE B O 1
ATOM 6965 N N . ALA B 1 430 ? -26.374 20.719 54.470 1.00 23.25 430 ALA B N 1
ATOM 6966 C CA . ALA B 1 430 ? -26.074 20.537 53.052 1.00 25.54 430 ALA B CA 1
ATOM 6967 C C . ALA B 1 430 ? -25.671 19.086 52.712 1.00 27.73 430 ALA B C 1
ATOM 6968 O O . ALA B 1 430 ? -25.914 18.614 51.605 1.00 26.45 430 ALA B O 1
ATOM 6970 N N . ALA B 1 431 ? -25.083 18.379 53.675 1.00 27.60 431 ALA B N 1
ATOM 6971 C CA . ALA B 1 431 ? -24.674 16.981 53.481 1.00 29.39 431 ALA B CA 1
ATOM 6972 C C . ALA B 1 431 ? -25.843 16.071 53.078 1.00 30.61 431 ALA B C 1
ATOM 6973 O O . ALA B 1 431 ? -25.626 15.004 52.513 1.00 32.23 431 ALA B O 1
ATOM 6975 N N . ARG B 1 432 ? -27.066 16.517 53.356 1.00 22.70 432 ARG B N 1
ATOM 6976 C CA . ARG B 1 432 ? -28.297 15.810 52.979 1.00 34.97 432 ARG B CA 1
ATOM 6977 C C . ARG B 1 432 ? -28.498 15.652 51.469 1.00 54.97 432 ARG B C 1
ATOM 6978 O O . ARG B 1 432 ? -29.233 14.764 51.012 1.00 44.34 432 ARG B O 1
ATOM 6986 N N . TYR B 1 433 ? -27.867 16.538 50.703 1.00 40.37 433 TYR B N 1
ATOM 6987 C CA . TYR B 1 433 ? -28.143 16.640 49.273 1.00 37.42 433 TYR B CA 1
ATOM 6988 C C . TYR B 1 433 ? -27.102 15.893 48.460 1.00 33.12 433 TYR B C 1
ATOM 6989 O O . TYR B 1 433 ? -27.151 15.893 47.243 1.00 54.73 433 TYR B O 1
ATOM 6998 N N . ARG B 1 434 ? -26.202 15.204 49.138 1.00 26.37 434 ARG B N 1
ATOM 6999 C CA . ARG B 1 434 ? -25.080 14.561 48.492 1.00 24.22 434 ARG B CA 1
ATOM 7000 C C . ARG B 1 434 ? -25.398 13.274 47.697 1.00 55.37 434 ARG B C 1
ATOM 7001 O O . ARG B 1 434 ? -25.102 13.196 46.506 1.00 63.99 434 ARG B O 1
ATOM 7009 N N . ASN B 1 435 ? -25.965 12.254 48.332 1.00 56.32 435 ASN B N 1
ATOM 7010 C CA . ASN B 1 435 ? -26.236 11.003 47.587 1.00 85.03 435 ASN B CA 1
ATOM 7011 C C . ASN B 1 435 ? -27.659 10.852 47.048 1.00 91.86 435 ASN B C 1
ATOM 7012 O O . ASN B 1 435 ? -28.374 11.858 46.878 1.00 83.30 435 ASN B O 1
#

GO terms:
  GO:0005576 extracellular region (C, EXP)

Radius of gyration: 27.78 Å; Cα contacts (8 Å, |Δi|>4): 1925; chains: 2; bounding box: 50×65×79 Å

InterPro domains:
  IPR011251 Luciferase-like domain [PF00296] (28-373)
  IPR016215 Nitrilotriacetate monooxygenase component A/pristinamycin IIA synthase subunit A [PIRSF000337] (3-419)
  IPR016215 Nitrilotriacetate monooxygenase component A/pristinamycin IIA synthase subunit A [TIGR03860] (8-333)
  IPR016215 Nitrilotriacetate monooxygenase component A/pristinamycin IIA synthase subunit A [cd01095] (15-403)
  IPR036661 Luciferase-like domain superfamily [G3DSA:3.20.20.30] (1-440)
  IPR036661 Luciferase-like domain superfamily [SSF51679] (1-419)
  IPR051260 Diverse substrate monooxygenases [PTHR30011] (1-435)

Nearest PDB structures (foldseek):
  3b9n-assembly2_B  TM=1.001E+00  e=1.877E-83  Geobacillus thermodenitrificans
  6ak1-assembly2_B  TM=9.562E-01  e=2.473E-56  Hyphomicrobium sulfonivorans
  6lr1-assembly1_B  TM=9.382E-01  e=7.304E-47  Nocardioides sp. PD653
  7cza-assembly1_B  TM=9.673E-01  e=5.153E-45  Nocardioides sp. PD653
  5tlc-assembly1_C  TM=9.522E-01  e=5.643E-38  Bacillus subtilis

Sequence (866 aa):
KKIHINAFEMNCVGHIAHGLWRHPENQRHRYTDLNYWTELAQLLEKGKFDALFLADVVGIYDVYRQSRDTAVREAVQIPVNDPLMLISAMAYVTKHLAFAVTFSTTYEHPYGHARRMSTLDHLTKGRIAWNVVTSHLPSADKNFGIKKILEHDERYDLADEYLEVCYKLWEGSWEDNAVIRDIENNIYTDPSKVHEINHSGKYFEVPGPHLCEPSPQRTPVIYQAGMSERGREFAAKHAECVFLGGKDVETLKFFVDDIRKRAKKYGRNPDHIKMFAGICVIVGKTHDEAMEKLNSFQKYWSLEGHLAHYGGGTGYDLSKYSSNDYIGSISVGEIINNMSKLDGKWFKLSVGTPKKVADEMQYLVEEAGIDGFNLVQYVSPGTFVDFIELVVPELQKRGLYRVDYEEGTYREKLFGKGNYRLPDDHIAARYRNKKIHINAFEMNCVGHIAHGLWRHPENQRHRYTDLNYWTELAQLLEKGKFDALFLADVVGIYDVYRQSRDTAVREAVQIPVNDPLMLISAMAYVTKHLAFAVTFSTTYEHPYGHARRMSTLDHLTKGRIAWNVVTSHLPSADKNFGIKKILEHDERYDLADEYLEVCYKLWEGSWEDNAVIRDIENNIYTDPSKVHEINHSGKYFEVPGPHLCEPSPQRTPVIYQAGMSERGREFAAKHAECVFLGGKDVETLKFFVDDIRKRAKKYGRNPDHIKMFAGICVIVGKTHDEAMEKLNSFQKYWSLEGHLAHYGGGTGYDLSKYSSNDYIGSISVGEIINNMSKLDGKWFKLSVGTPKKVADEMQYLVEEAGIDGFNLVQYVSPGTFVDFIELVVPELQKRGLYRVDYEEGTYREKLFGKGNYRLPDDHIAARYRN

Organism: Geobacillus thermodenitrificans (strain NG80-2) (NCBI:txid420246)

Secondary structure (DSSP, 8-state):
-PPEEEEEEESBSBSSSTTGGGSTT--GGGGG-HHHHHHHHHHHHHTT-SEEEEE--SS----GGGSSHHHHHTTBS-SB--SGGGHHHHHHT-SS-EEEEEEESSSS-HHHHHHHHHHHHHHTTS-EEEEEE----HHHHHHTT-SSPPPHHHHHHHHHHHHHHHHIIIIISB-TT-EEEETTTTEEE-GGGB----EE-SS-EE----SS---SSSSPEEEEE--SHHHHHHHHHH-SEEEE-BSSHHHHHHHHHHHHHHHGGGT--GGGSEEEEEEEEEE-SSHHHHHHHHHHHHHH--HHHHHHHHHHHHS--GGGS-TT-BSSSSBHHHHHHHHTSTT-SSBEEEEE-HHHHHHHHHHHHHHH---EEEEE-SSTTHHHHHIIIIIHHHHHHTTSS-SSPPSS-HHHHHH-TT--S--TTSGGGGG--/-PPEEEEEEESBSBSSSTTGGGSTT--GGGTT-HHHHHHHHHHHHHTT-SEEEEE--SS----GGGSSHHHHHTTBS-SB--SGGGHHHHHHT-SS-EEEEEEESSSS-HHHHHHHHHHHHHHTTS-EEEEEE----THHHHHTT-SSPPPHHHHHHHHHHHHHHHHIIIIISB-TT-EEEETTTTEEE-GGGB----EE-SS-EE----SS---SSSSPEEEEE--SHHHHHHHHHH-SEEE---SSHHHHHHHHHHHHHHTGGGT--GGGSEEEEEEEEEE-SSHHHHHHHHHHHHHH--HHHHHHHHHHHH---GGG--TT-BSSSSBHHHHHHHHTSTT-SSSEEEEE-HHHHHHHHHHHHHHH---EEEEE-SSTTHHHHHIIIIIHHHHHHTT-S-SSPPSS-HHHHHH-TT--S--TTSGGGGG--

Foldseek 3Di:
DAFAEEAEEELFQAEPQFLLSPPPQFDSVCSVPLVLLQVVLLLCQLLVHQEYEYDAAPAALCQAVNGSVLCVVRRLRPPGDAPLVNQLSSLVNDDRYAYEHEDELAADALLVVLLSQLVSLASSQFRYEYAYDHFQHVRSCVVSPPPDDDDPLVSLVSSVVSVVVSLLQQFFQAAPPQAPCDPVVPDRGNVVRGAQSQDDDDPDGGRDHRPDHHGQASHHQYEYEDQPPSRLLSCLQAHQEYEDFAADQVRLLVSLVVSLVSNVVLQDRSVSYAYAYAEEEQADQFLVNQVVVQVSLLVSRDLSSLLSVCCSVPVDHLVPFDQAPDDPNDRSVVLSVLSSHPCSGRHHYFTGHLVRVLVVVVCNCVRRVHRYYHYDDSHPPVRSVCCSVTNSVVCVVVVHHDPHFDDDHSLCSVPNDPPSYDDCSRPSVVNND/DAFAEEAEEELWQAEPQWLLSPFVVFDSVCSVPLVLLLVVLLLVQLLVHQAYAYDAAPAALQQAVNGSVLCCVRVQCPPGDAPLVNQLSNLVNDQRHAYEHEDALAADALLVVLLSQLVSLASSQFRYEYAYDHFFHCVNCVVSVPPDDDDDLVSLVSVVVSVVVSLLQLFFQAADPQADCDPPVPDGGNPVRGAFSQDDDDPDGGRDDRPDHHGQASHRQYEYEDQDPSRLLSCLQAHQEYEDFAADQVVLLVSLVVSLVSNVVLQDRSLSYAYAYAEEEQADQFLVNLVVSQVSLLVRRDLSSLLSVCCRVPVDHLVPDDQQPDDDNHGSVVLSVLSSHPCSDRHHYFTGFLLRVLVVVVCNCVRSVHRHYHYDDSRPPVRSVCCSVGNSVVCVVVVHHDPHDDDDHSQCSVPNPPPSYPDCSRPSVVSND

CATH classification: 3.20.20.30

Solvent-accessible surface area: 30528 Å² total; per-residue (Å²): 209,88,3,16,1,0,0,12,0,1,1,0,0,8,20,23,12,0,2,3,17,40,20,105,128,10,48,21,93,52,3,22,38,9,68,8,0,1,84,6,0,82,31,0,32,135,1,48,0,4,0,0,2,0,17,23,22,14,3,4,10,40,22,13,144,121,38,37,54,6,0,0,85,8,0,0,7,1,0,0,1,8,1,6,1,0,0,0,0,0,3,68,32,12,138,18,0,0,0,0,0,6,17,14,2,14,30,27,36,0,2,7,0,0,12,12,0,4,0,0,0,10,5,0,107,0,17,0,0,0,4,3,28,15,21,112,5,75,9,0,5,117,0,14,30,36,179,128,105,21,132,100,78,36,20,10,68,11,0,27,14,0,0,57,0,0,2,29,2,6,4,20,0,3,69,94,104,0,19,78,112,37,97,170,99,31,40,2,0,32,17,82,70,3,67,85,25,98,1,78,40,167,62,26,95,0,31,4,4,5,2,2,10,26,4,40,0,10,0,0,0,0,0,0,24,23,36,39,113,47,0,33,29,2,0,0,54,3,0,2,0,0,18,1,9,0,64,52,25,132,37,0,91,120,27,5,63,29,0,70,65,41,0,131,135,47,55,8,64,34,95,51,5,38,1,0,0,0,1,6,5,4,1,0,141,71,95,117,69,0,75,127,54,34,77,41,14,67,157,30,20,9,50,64,0,0,7,1,30,51,0,3,43,68,52,93,3,6,59,141,69,60,76,121,56,149,42,60,96,70,27,0,24,92,19,50,87,54,18,39,96,7,74,35,43,128,29,52,29,0,15,0,39,21,128,82,0,0,51,43,0,47,135,6,32,112,88,2,40,2,46,0,0,0,1,1,20,8,9,0,38,22,7,0,41,31,1,12,102,37,0,7,64,21,0,45,159,70,25,15,0,28,94,85,24,112,97,28,13,0,1,16,20,7,45,31,160,49,64,101,57,3,38,135,37,3,19,0,19,176,66,74,197,218,91,5,23,1,0,0,10,0,1,0,0,1,7,19,18,12,1,1,2,21,44,23,96,140,11,45,20,90,50,3,22,40,10,66,7,0,1,86,7,0,82,29,0,31,130,1,46,0,7,0,0,2,0,18,21,22,15,2,3,9,48,22,8,126,129,40,45,54,6,0,1,89,8,0,0,8,1,0,0,0,8,0,5,1,0,0,0,0,0,3,73,31,14,157,31,0,0,0,0,0,7,18,15,2,12,27,30,38,0,2,6,0,0,12,12,0,3,0,0,0,9,5,0,104,0,17,0,0,0,4,1,29,12,26,104,6,69,13,1,6,116,1,11,36,29,158,114,98,16,134,101,77,50,19,9,64,14,0,26,16,0,0,54,0,0,1,35,2,5,6,16,0,3,70,89,110,0,18,76,111,37,92,163,93,37,42,1,0,35,19,81,68,2,66,78,22,107,4,83,39,164,40,26,95,0,18,5,5,5,2,2,9,24,2,44,0,9,0,0,0,0,0,2,23,24,28,40,115,50,0,28,28,1,0,0,57,1,0,2,0,2,21,1,4,3,69,62,34,150,48,2,91,117,38,5,59,30,1,76,65,49,0,134,135,50,57,8,65,28,91,52,5,38,2,0,1,1,1,5,4,4,1,0,145,68,101,118,79,0,76,118,55,38,63,29,14,67,155,32,19,10,56,52,0,0,7,1,31,44,0,3,44,64,52,86,3,5,50,141,68,58,76,111,57,140,39,60,106,82,21,1,25,82,24,47,96,55,5,43,87,9,64,22,34,147,22,56,28,0,16,0,41,23,127,86,0,0,49,40,0,48,131,6,31,108,85,2,39,2,44,0,1,0,0,1,19,6,13,0,41,23,6,0,45,31,1,13,103,26,0,7,64,23,0,52,161,68,26,18,2,29,95,90,22,112,132,28,11,3,2,15,25,7,46,30,144,49,61,101,58,4,33,134,40,3,11,0,21,171,57,69,197